Protein AF-A0A2V8E8G4-F1 (afdb_monomer)

Structure (mmCIF, N/CA/C/O backbone):
data_AF-A0A2V8E8G4-F1
#
_entry.id   AF-A0A2V8E8G4-F1
#
loop_
_atom_site.group_PDB
_atom_site.id
_atom_site.type_symbol
_atom_site.label_atom_id
_atom_site.label_alt_id
_atom_site.label_comp_id
_atom_site.label_asym_id
_atom_site.label_entity_id
_atom_site.label_seq_id
_atom_site.pdbx_PDB_ins_code
_atom_site.Cartn_x
_atom_site.Cartn_y
_atom_site.Cartn_z
_atom_site.occupancy
_atom_site.B_iso_or_equiv
_atom_site.auth_seq_id
_atom_site.auth_comp_id
_atom_site.auth_asym_id
_atom_site.auth_atom_id
_atom_site.pdbx_PDB_model_num
ATOM 1 N N . MET A 1 1 ? -21.571 64.167 39.589 1.00 31.77 1 MET A N 1
ATOM 2 C CA . MET A 1 1 ? -21.667 63.867 38.146 1.00 31.77 1 MET A CA 1
ATOM 3 C C . MET A 1 1 ? -22.321 62.505 37.988 1.00 31.77 1 MET A C 1
ATOM 5 O O . MET A 1 1 ? -22.048 61.655 38.830 1.00 31.77 1 MET A O 1
ATOM 9 N N . PRO A 1 2 ? -23.223 62.330 37.011 1.00 28.58 2 PRO A N 1
ATOM 10 C CA . PRO A 1 2 ? -23.915 61.065 36.784 1.00 28.58 2 PRO A CA 1
ATOM 11 C C . PRO A 1 2 ? -22.923 59.961 36.391 1.00 28.58 2 PRO A C 1
ATOM 13 O O . PRO A 1 2 ? -21.813 60.261 35.950 1.00 28.58 2 PRO A O 1
ATOM 16 N N . ALA A 1 3 ? -23.324 58.701 36.591 1.00 30.91 3 ALA A N 1
ATOM 17 C CA . ALA A 1 3 ? -22.557 57.530 36.177 1.00 30.91 3 ALA A CA 1
ATOM 18 C C . ALA A 1 3 ? -22.120 57.667 34.705 1.00 30.91 3 ALA A C 1
ATOM 20 O O . ALA A 1 3 ? -22.894 58.204 33.903 1.00 30.91 3 ALA A O 1
ATOM 21 N N . PRO A 1 4 ? -20.900 57.219 34.344 1.00 32.59 4 PRO A N 1
ATOM 22 C CA . PRO A 1 4 ? -20.476 57.212 32.951 1.00 32.59 4 PRO A CA 1
ATOM 23 C C . PRO A 1 4 ? -21.528 56.473 32.112 1.00 32.59 4 PRO A C 1
ATOM 25 O O . PRO A 1 4 ? -22.111 55.495 32.595 1.00 32.59 4 PRO A O 1
ATOM 28 N N . PRO A 1 5 ? -21.823 56.961 30.895 1.00 29.59 5 PRO A N 1
ATOM 29 C CA . PRO A 1 5 ? -22.864 56.376 30.069 1.00 29.59 5 PRO A CA 1
ATOM 30 C C . PRO A 1 5 ? -22.546 54.894 29.820 1.00 29.59 5 PRO A C 1
ATOM 32 O O . PRO A 1 5 ? -21.368 54.549 29.676 1.00 29.59 5 PRO A O 1
ATOM 35 N N . PRO A 1 6 ? -23.561 54.013 29.788 1.00 31.89 6 PRO A N 1
ATOM 36 C CA . PRO A 1 6 ? -23.347 52.615 29.452 1.00 31.89 6 PRO A CA 1
ATOM 37 C C . PRO A 1 6 ? -22.677 52.531 28.078 1.00 31.89 6 PRO A C 1
ATOM 39 O O . PRO A 1 6 ? -23.055 53.248 27.147 1.00 31.89 6 PRO A O 1
ATOM 42 N N . LEU A 1 7 ? -21.656 51.678 27.975 1.00 40.62 7 LEU A N 1
ATOM 43 C CA . LEU A 1 7 ? -21.051 51.347 26.690 1.00 40.62 7 LEU A CA 1
ATOM 44 C C . LEU A 1 7 ? -22.151 50.799 25.766 1.00 40.62 7 LEU A C 1
ATOM 46 O O . LEU A 1 7 ? -23.018 50.059 26.233 1.00 40.62 7 LEU A O 1
ATOM 50 N N . PRO A 1 8 ? -22.155 51.176 24.480 1.00 31.50 8 PRO A N 1
ATOM 51 C CA . PRO A 1 8 ? -23.195 50.750 23.559 1.00 31.50 8 PRO A CA 1
ATOM 52 C C . PRO A 1 8 ? -23.140 49.227 23.378 1.00 31.50 8 PRO A C 1
ATOM 54 O O . PRO A 1 8 ? -22.162 48.700 22.852 1.00 31.50 8 PRO A O 1
ATOM 57 N N . GLU A 1 9 ? -24.191 48.513 23.784 1.00 39.06 9 GLU A N 1
ATOM 58 C CA . GLU A 1 9 ? -24.426 47.151 23.307 1.00 39.06 9 GLU A CA 1
ATOM 59 C C . GLU A 1 9 ? -25.024 47.201 21.898 1.00 39.06 9 GLU A C 1
ATOM 61 O O . GLU A 1 9 ? -26.071 47.811 21.685 1.00 39.06 9 GLU A O 1
ATOM 66 N N . ALA A 1 10 ? -24.369 46.524 20.952 1.00 40.38 10 ALA A N 1
ATOM 67 C CA . ALA A 1 10 ? -24.970 45.411 20.212 1.00 40.38 10 ALA A CA 1
ATOM 68 C C . ALA A 1 10 ? -23.921 44.774 19.276 1.00 40.38 10 ALA A C 1
ATOM 70 O O . ALA A 1 10 ? -23.430 45.417 18.352 1.00 40.38 10 ALA A O 1
ATOM 71 N N . ASN A 1 11 ? -23.644 43.484 19.508 1.00 57.62 11 ASN A N 1
ATOM 72 C CA . ASN A 1 11 ? -22.881 42.533 18.676 1.00 57.62 11 ASN A CA 1
ATOM 73 C C . ASN A 1 11 ? -21.354 42.442 18.883 1.00 57.62 11 ASN A C 1
ATOM 75 O O . ASN A 1 11 ? -20.609 42.171 17.940 1.00 57.62 11 ASN A O 1
ATOM 79 N N . GLY A 1 12 ? -20.881 42.589 20.124 1.00 71.81 12 GLY A N 1
ATOM 80 C CA . GLY A 1 12 ? -19.582 42.038 20.531 1.00 71.81 12 GLY A CA 1
ATOM 81 C C . GLY A 1 12 ? -19.676 40.531 20.802 1.00 71.81 12 GLY A C 1
ATOM 82 O O . GLY A 1 12 ? -20.658 40.063 21.370 1.00 71.81 12 GLY A O 1
ATOM 83 N N . THR A 1 13 ? -18.658 39.781 20.404 1.00 86.50 13 THR A N 1
ATOM 84 C CA . THR A 1 13 ? -18.488 38.354 20.666 1.00 86.50 13 THR A CA 1
ATOM 85 C C . THR A 1 13 ? -17.672 38.166 21.945 1.00 86.50 13 THR A C 1
ATOM 87 O O . THR A 1 13 ? -16.528 38.610 22.016 1.00 86.50 13 THR A O 1
ATOM 90 N N . THR A 1 14 ? -18.222 37.502 22.958 1.00 89.56 14 THR A N 1
ATOM 91 C CA . THR A 1 14 ? -17.464 37.144 24.166 1.00 89.56 14 THR A CA 1
ATOM 92 C C . THR A 1 14 ? -16.560 35.945 23.891 1.00 89.56 14 THR A C 1
ATOM 94 O O . THR A 1 14 ? -16.984 34.976 23.265 1.00 89.56 14 THR A O 1
ATOM 97 N N . PHE A 1 15 ? -15.334 35.981 24.398 1.00 90.44 15 PHE A N 1
ATOM 98 C CA . PHE A 1 15 ? -14.407 34.858 24.437 1.00 90.44 15 PHE A CA 1
ATOM 99 C C . PHE A 1 15 ? -14.054 34.540 25.886 1.00 90.44 15 PHE A C 1
ATOM 101 O O . PHE A 1 15 ? -13.803 35.438 26.691 1.00 90.44 15 PHE A O 1
ATOM 108 N N . THR A 1 16 ? -14.027 33.255 26.222 1.00 87.50 16 THR A N 1
ATOM 109 C CA . THR A 1 16 ? -13.522 32.764 27.505 1.00 87.50 16 THR A CA 1
ATOM 110 C C . THR A 1 16 ? -12.070 32.345 27.333 1.00 87.50 16 THR A C 1
ATOM 112 O O . THR A 1 16 ? -11.736 31.627 26.390 1.00 87.50 16 THR A O 1
ATOM 115 N N . ILE A 1 17 ? -11.213 32.794 28.249 1.00 87.25 17 ILE A N 1
ATOM 116 C CA . ILE A 1 17 ? -9.788 32.476 28.260 1.00 87.25 17 ILE A CA 1
ATOM 117 C C . ILE A 1 17 ? -9.549 31.454 29.367 1.00 87.25 17 ILE A C 1
ATOM 119 O O . ILE A 1 17 ? -9.889 31.694 30.529 1.00 87.25 17 ILE A O 1
ATOM 123 N N . PHE A 1 18 ? -8.930 30.334 29.021 1.00 82.19 18 PHE A N 1
ATOM 124 C CA . PHE A 1 18 ? -8.537 29.276 29.933 1.00 82.19 18 PHE A CA 1
ATOM 125 C C . PHE A 1 18 ? -7.016 29.169 30.011 1.00 82.19 18 PHE A C 1
ATOM 127 O O . PHE A 1 18 ? -6.304 29.362 29.026 1.00 82.19 18 PHE A O 1
ATOM 134 N N . TYR A 1 19 ? -6.536 28.810 31.195 1.00 78.88 19 TYR A N 1
ATOM 135 C CA . TYR A 1 19 ? -5.147 28.480 31.471 1.00 78.88 19 TYR A CA 1
ATOM 136 C C . TYR A 1 19 ? -5.106 27.207 32.308 1.00 78.88 19 TYR A C 1
ATOM 138 O O . TYR A 1 19 ? -5.806 27.103 33.320 1.00 78.88 19 TYR A O 1
ATOM 146 N N . ASN A 1 20 ? -4.335 26.212 31.877 1.00 68.94 20 ASN A N 1
ATOM 147 C CA . ASN A 1 20 ? -4.289 24.881 32.496 1.00 68.94 20 ASN A CA 1
ATOM 148 C C . ASN A 1 20 ? -5.692 24.254 32.625 1.00 68.94 20 ASN A C 1
ATOM 150 O O . ASN A 1 20 ? -6.032 23.659 33.648 1.00 68.94 20 ASN A O 1
ATOM 154 N N . GLY A 1 21 ? -6.543 24.465 31.613 1.00 62.03 21 GLY A N 1
ATOM 155 C CA . GLY A 1 21 ? -7.932 23.994 31.598 1.00 62.03 21 GLY A CA 1
ATOM 156 C C . GLY A 1 21 ? -8.890 24.737 32.542 1.00 62.03 21 GLY A C 1
ATOM 157 O O . GLY A 1 21 ? -10.055 24.361 32.636 1.00 62.03 21 GLY A O 1
ATOM 158 N N . ARG A 1 22 ? -8.447 25.792 33.241 1.00 69.50 22 ARG A N 1
ATOM 159 C CA . ARG A 1 22 ? -9.283 26.610 34.137 1.00 69.50 22 ARG A CA 1
ATOM 160 C C . ARG A 1 22 ? -9.594 27.961 33.512 1.00 69.50 22 ARG A C 1
ATOM 162 O O . ARG A 1 22 ? -8.680 28.637 33.054 1.00 69.50 22 ARG A O 1
ATOM 169 N N . ALA A 1 23 ? -10.858 28.381 33.545 1.00 80.25 23 ALA A N 1
ATOM 170 C CA . ALA A 1 23 ? -11.256 29.706 33.075 1.00 80.25 23 ALA A CA 1
ATOM 171 C C . ALA A 1 23 ? -10.604 30.798 33.944 1.00 80.25 23 ALA A C 1
ATOM 173 O O . ALA A 1 23 ? -10.819 30.843 35.156 1.00 80.25 23 ALA A O 1
ATOM 174 N N . LEU A 1 24 ? -9.806 31.666 33.324 1.00 84.69 24 LEU A N 1
ATOM 175 C CA . LEU A 1 24 ? -9.185 32.825 33.972 1.00 84.69 24 LEU A CA 1
ATOM 176 C C . LEU A 1 24 ? -10.073 34.065 33.924 1.00 84.69 24 LEU A C 1
ATOM 178 O O . LEU A 1 24 ? -9.930 34.957 34.760 1.00 84.69 24 LEU A O 1
ATOM 182 N N . GLY A 1 25 ? -10.957 34.141 32.937 1.00 86.38 25 GLY A N 1
ATOM 183 C CA . GLY A 1 25 ? -11.816 35.288 32.714 1.00 86.38 25 GLY A CA 1
ATOM 184 C C . GLY A 1 25 ? -12.295 35.353 31.273 1.00 86.38 25 GLY A C 1
ATOM 185 O O . GLY A 1 25 ? -12.251 34.357 30.546 1.00 86.38 25 GLY A O 1
ATOM 186 N N . SER A 1 26 ? -12.765 36.526 30.870 1.00 89.56 26 SER A N 1
ATOM 187 C CA . SER A 1 26 ? -13.355 36.734 29.554 1.00 89.56 26 SER A CA 1
ATOM 188 C C . SER A 1 26 ? -12.923 38.051 28.932 1.00 89.56 26 SER A C 1
ATOM 190 O O . SER A 1 26 ? -12.590 39.021 29.622 1.00 89.56 26 SER A O 1
ATOM 192 N N . GLU A 1 27 ? -12.985 38.074 27.609 1.00 91.81 27 GLU A N 1
ATOM 193 C CA . GLU A 1 27 ? -12.740 39.233 26.769 1.00 91.81 27 GLU A CA 1
ATOM 194 C C . GLU A 1 27 ? -13.904 39.379 25.791 1.00 91.81 27 GLU A C 1
ATOM 196 O O . GLU A 1 27 ? -14.258 38.436 25.088 1.00 91.81 27 GLU A O 1
ATOM 201 N N . GLN A 1 28 ? -14.534 40.546 25.763 1.00 93.00 28 GLN A N 1
ATOM 202 C CA . GLN A 1 28 ? -15.601 40.856 24.825 1.00 93.00 28 GLN A CA 1
ATOM 203 C C . GLN A 1 28 ? -15.001 41.585 23.630 1.00 93.00 28 GLN A C 1
ATOM 205 O O . GLN A 1 28 ? -14.448 42.665 23.799 1.00 93.00 28 GLN A O 1
ATOM 210 N N . ILE A 1 29 ? -15.120 41.011 22.433 1.00 93.50 29 ILE A N 1
ATOM 211 C CA . ILE A 1 29 ? -14.480 41.513 21.216 1.00 93.50 29 ILE A CA 1
ATOM 212 C C . ILE A 1 29 ? -15.540 41.864 20.171 1.00 93.50 29 ILE A C 1
ATOM 214 O O . ILE A 1 29 ? -16.309 41.016 19.730 1.00 93.50 29 ILE A O 1
ATOM 218 N N . ALA A 1 30 ? -15.570 43.114 19.722 1.00 91.81 30 ALA A N 1
ATOM 219 C CA . ALA A 1 30 ? -16.410 43.569 18.620 1.00 91.81 30 ALA A CA 1
ATOM 220 C C . ALA A 1 30 ? -15.546 43.888 17.397 1.00 91.81 30 ALA A C 1
ATOM 222 O O . ALA A 1 30 ? -14.592 44.656 17.497 1.00 91.81 30 ALA A O 1
ATOM 223 N N . VAL A 1 31 ? -15.911 43.340 16.236 1.00 91.38 31 VAL A N 1
ATOM 224 C CA . VAL A 1 31 ? -15.262 43.633 14.950 1.00 91.38 31 VAL A CA 1
ATOM 225 C C . VAL A 1 31 ? -16.271 44.346 14.063 1.00 91.38 31 VAL A C 1
ATOM 227 O O . VAL A 1 31 ? -17.260 43.751 13.638 1.00 91.38 31 VAL A O 1
ATOM 230 N N . ASN A 1 32 ? -16.020 45.623 13.790 1.00 90.31 32 ASN A N 1
ATOM 231 C CA . ASN A 1 32 ? -16.929 46.487 13.046 1.00 90.31 32 ASN A CA 1
ATOM 232 C C . ASN A 1 32 ? -16.284 46.962 11.745 1.00 90.31 32 ASN A C 1
ATOM 234 O O . ASN A 1 32 ? -15.149 47.443 11.740 1.00 90.31 32 ASN A O 1
ATOM 238 N N . ARG A 1 33 ? -17.036 46.882 10.645 1.00 87.12 33 ARG A N 1
ATOM 239 C CA . ARG A 1 33 ? -16.694 47.567 9.395 1.00 87.12 33 ARG A CA 1
ATOM 240 C C . ARG A 1 33 ? -17.054 49.047 9.546 1.00 87.12 33 ARG A C 1
ATOM 242 O O . ARG A 1 33 ? -18.191 49.367 9.882 1.00 87.12 33 ARG A O 1
ATOM 249 N N . VAL A 1 34 ? -16.107 49.939 9.285 1.00 87.62 34 VAL A N 1
ATOM 250 C CA . VAL A 1 34 ? -16.315 51.396 9.228 1.00 87.62 34 VAL A CA 1
ATOM 251 C C . VAL A 1 34 ? -16.004 51.907 7.820 1.00 87.62 34 VAL A C 1
ATOM 253 O O . VAL A 1 34 ? -15.449 51.165 7.010 1.00 87.62 34 VAL A O 1
ATOM 256 N N . ALA A 1 35 ? -16.367 53.157 7.511 1.00 81.62 35 ALA A N 1
ATOM 257 C CA . ALA A 1 35 ? -16.192 53.735 6.171 1.00 81.62 35 ALA A CA 1
ATOM 258 C C . ALA A 1 35 ? -14.756 53.572 5.632 1.00 81.62 35 ALA A C 1
ATOM 260 O O . ALA A 1 35 ? -14.576 53.173 4.485 1.00 81.62 35 ALA A O 1
ATOM 261 N N . ASP A 1 36 ? -13.761 53.765 6.502 1.00 82.31 36 ASP A N 1
ATOM 262 C CA . ASP A 1 36 ? -12.342 53.775 6.127 1.00 82.31 36 ASP A CA 1
ATOM 263 C C . ASP A 1 36 ? -11.596 52.471 6.486 1.00 82.31 36 ASP A C 1
ATOM 265 O O . ASP A 1 36 ? -10.368 52.418 6.417 1.00 82.31 36 ASP A O 1
ATOM 269 N N . GLY A 1 37 ? -12.311 51.404 6.880 1.00 91.38 37 GLY A N 1
ATOM 270 C CA . GLY A 1 37 ? -11.700 50.102 7.167 1.00 91.38 37 GLY A CA 1
ATOM 271 C C . GLY A 1 37 ? -12.380 49.281 8.259 1.00 91.38 37 GLY A C 1
ATOM 272 O O . GLY A 1 37 ? -13.595 49.075 8.233 1.00 91.38 37 GLY A O 1
ATOM 273 N N . TRP A 1 38 ? -11.592 48.778 9.207 1.00 92.75 38 TRP A N 1
ATOM 274 C CA . TRP A 1 38 ? -12.052 47.915 10.296 1.00 92.75 38 TRP A CA 1
ATOM 275 C C . TRP A 1 38 ? -11.665 48.477 11.658 1.00 92.75 38 TRP A C 1
ATOM 277 O O . TRP A 1 38 ? -10.597 49.062 11.839 1.00 92.75 38 TRP A O 1
ATOM 287 N N . VAL A 1 39 ? -12.536 48.262 12.636 1.00 94.81 39 VAL A N 1
ATOM 288 C CA . VAL A 1 39 ? -12.271 48.568 14.039 1.00 94.81 39 VAL A CA 1
ATOM 289 C C . VAL A 1 39 ? -12.519 47.314 14.860 1.00 94.81 39 VAL A C 1
ATOM 291 O O . VAL A 1 39 ? -13.640 46.805 14.882 1.00 94.81 39 VAL A O 1
ATOM 294 N N . ILE A 1 40 ? -11.479 46.846 15.548 1.00 94.38 40 ILE A N 1
ATOM 295 C CA . ILE A 1 40 ? -11.596 45.849 16.608 1.00 94.38 40 ILE A CA 1
ATOM 296 C C . ILE A 1 40 ? -11.634 46.599 17.933 1.00 94.38 40 ILE A C 1
ATOM 298 O O . ILE A 1 40 ? -10.707 47.343 18.242 1.00 94.38 40 ILE A O 1
ATOM 302 N N . SER A 1 41 ? -12.682 46.399 18.718 1.00 93.69 41 SER A N 1
ATOM 303 C CA . SER A 1 41 ? -12.795 46.937 20.073 1.00 93.69 41 SER A CA 1
ATOM 304 C C . SER A 1 41 ? -12.897 45.788 21.061 1.00 93.69 41 SER A C 1
ATOM 306 O O . SER A 1 41 ? -13.618 44.827 20.804 1.00 93.69 41 SER A O 1
ATOM 308 N N . SER A 1 42 ? -12.200 45.889 22.186 1.00 93.25 42 SER A N 1
ATOM 309 C CA . SER A 1 42 ? -12.201 44.870 23.224 1.00 93.25 42 SER A CA 1
ATOM 310 C C . SER A 1 42 ? -12.170 45.451 24.635 1.00 93.25 42 SER A C 1
ATOM 312 O O . SER A 1 42 ? -11.625 46.530 24.881 1.00 93.25 42 SER A O 1
ATOM 314 N N . SER A 1 43 ? -12.780 44.730 25.568 1.00 92.88 43 SER A N 1
ATOM 315 C CA . SER A 1 43 ? -12.650 44.931 27.008 1.00 92.88 43 SER A CA 1
ATOM 316 C C . SER A 1 43 ? -12.707 43.574 27.708 1.00 92.88 43 SER A C 1
ATOM 318 O O . SER A 1 43 ? -13.313 42.624 27.212 1.00 92.88 43 SER A O 1
ATOM 320 N N . GLY A 1 44 ? -12.055 43.438 28.859 1.00 91.25 44 GLY A N 1
ATOM 321 C CA . GLY A 1 44 ? -11.988 42.136 29.519 1.00 91.25 44 GLY A CA 1
ATOM 322 C C . GLY A 1 44 ? -11.197 42.136 30.811 1.00 91.25 44 GLY A C 1
ATOM 323 O O . GLY A 1 44 ? -10.465 43.079 31.116 1.00 91.25 44 GLY A O 1
ATOM 324 N N . ARG A 1 45 ? -11.336 41.057 31.581 1.00 90.44 45 ARG A N 1
ATOM 325 C CA . ARG A 1 45 ? -10.620 40.853 32.844 1.00 90.44 45 ARG A CA 1
ATOM 326 C C . ARG A 1 45 ? -10.157 39.409 32.950 1.00 90.44 45 ARG A C 1
ATOM 328 O O . ARG A 1 45 ? -10.970 38.504 32.801 1.00 90.44 45 ARG A O 1
ATOM 335 N N . LEU A 1 46 ? -8.884 39.217 33.282 1.00 89.19 46 LEU A N 1
ATOM 336 C CA . LEU A 1 46 ? -8.231 37.929 33.486 1.00 89.19 46 LEU A CA 1
ATOM 337 C C . LEU A 1 46 ? -7.627 37.866 34.893 1.00 89.19 46 LEU A C 1
ATOM 339 O O . LEU A 1 46 ? -6.915 38.777 35.314 1.00 89.19 46 LEU A O 1
ATOM 343 N N . ALA A 1 47 ? -7.907 36.788 35.621 1.00 86.94 47 ALA A N 1
ATOM 344 C CA . ALA A 1 47 ? -7.328 36.519 36.933 1.00 86.94 47 ALA A CA 1
ATOM 345 C C . ALA A 1 47 ? -5.855 36.060 36.845 1.00 86.94 47 ALA A C 1
ATOM 347 O O . ALA A 1 47 ? -5.286 35.889 35.762 1.00 86.94 47 ALA A O 1
ATOM 348 N N . ALA A 1 48 ? -5.222 35.844 38.002 1.00 81.12 48 ALA A N 1
ATOM 349 C CA . ALA A 1 48 ? -3.890 35.243 38.085 1.00 81.12 48 ALA A CA 1
ATOM 350 C C . ALA A 1 48 ? -3.853 33.863 37.383 1.00 81.12 48 ALA A C 1
ATOM 352 O O . ALA A 1 48 ? -4.825 33.114 37.492 1.00 81.12 48 ALA A O 1
ATOM 353 N N . PRO A 1 49 ? -2.752 33.491 36.700 1.00 80.62 49 PRO A N 1
ATOM 354 C CA . PRO A 1 49 ? -1.435 34.137 36.732 1.00 80.62 49 PRO A CA 1
ATOM 355 C C . PRO A 1 49 ? -1.234 35.286 35.728 1.00 80.62 49 PRO A C 1
ATOM 357 O O . PRO A 1 49 ? -0.184 35.922 35.769 1.00 80.62 49 PRO A O 1
ATOM 360 N N . ILE A 1 50 ? -2.198 35.562 34.840 1.00 83.81 50 ILE A N 1
ATOM 361 C CA . ILE A 1 50 ? -2.075 36.651 33.851 1.00 83.81 50 ILE A CA 1
ATOM 362 C C . ILE A 1 50 ? -2.282 38.017 34.522 1.00 83.81 50 ILE A C 1
ATOM 364 O O . ILE A 1 50 ? -1.492 38.928 34.287 1.00 83.81 50 ILE A O 1
ATOM 368 N N . ASP A 1 51 ? -3.295 38.120 35.392 1.00 87.44 51 ASP A N 1
ATOM 369 C CA . ASP A 1 51 ? -3.628 39.314 36.187 1.00 87.44 51 ASP A CA 1
ATOM 370 C C . ASP A 1 51 ? -3.714 40.598 35.339 1.00 87.44 51 ASP A C 1
ATOM 372 O O . ASP A 1 51 ? -2.855 41.482 35.394 1.00 87.44 51 ASP A O 1
ATOM 376 N N . ALA A 1 52 ? -4.753 40.677 34.503 1.00 89.19 52 ALA A N 1
ATOM 377 C CA . ALA A 1 52 ? -4.937 41.746 33.525 1.00 89.19 52 ALA A CA 1
ATOM 378 C C . ALA A 1 52 ? -6.382 42.269 33.492 1.00 89.19 52 ALA A C 1
ATOM 380 O O . ALA A 1 52 ? -7.343 41.511 33.604 1.00 89.19 52 ALA A O 1
ATOM 381 N N . LEU A 1 53 ? -6.551 43.574 33.289 1.00 92.06 53 LEU A N 1
ATOM 382 C CA . LEU A 1 53 ? -7.837 44.245 33.090 1.00 92.06 53 LEU A CA 1
ATOM 383 C C . LEU A 1 53 ? -7.707 45.235 31.931 1.00 92.06 53 LEU A C 1
ATOM 385 O O . LEU A 1 53 ? -6.997 46.223 32.069 1.00 92.06 53 LEU A O 1
ATOM 389 N N . ALA A 1 54 ? -8.423 45.019 30.832 1.00 90.56 54 ALA A N 1
ATOM 390 C CA . ALA A 1 54 ? -8.577 45.992 29.756 1.00 90.56 54 ALA A CA 1
ATOM 391 C C . ALA A 1 54 ? -9.882 46.751 29.984 1.00 90.56 54 ALA A C 1
ATOM 393 O O . ALA A 1 54 ? -10.967 46.182 29.833 1.00 90.56 54 ALA A O 1
ATOM 394 N N . ARG A 1 55 ? -9.792 48.042 30.326 1.00 91.75 55 ARG A N 1
ATOM 395 C CA . ARG A 1 55 ? -10.964 48.931 30.294 1.00 91.75 55 ARG A CA 1
ATOM 396 C C . ARG A 1 55 ? -11.362 49.218 28.856 1.00 91.75 55 ARG A C 1
ATOM 398 O O . ARG A 1 55 ? -12.548 49.252 28.541 1.00 91.75 55 ARG A O 1
ATOM 405 N N . ARG A 1 56 ? -10.360 49.410 27.999 1.00 91.62 56 ARG A N 1
ATOM 406 C CA . ARG A 1 56 ? -10.530 49.612 26.566 1.00 91.62 56 ARG A CA 1
ATOM 407 C C . ARG A 1 56 ? -9.287 49.143 25.827 1.00 91.62 56 ARG A C 1
ATOM 409 O O . ARG A 1 56 ? -8.184 49.568 26.148 1.00 91.62 56 ARG A O 1
ATOM 416 N N . LEU A 1 57 ? -9.493 48.322 24.812 1.00 93.94 57 LEU A N 1
ATOM 417 C CA . LEU A 1 57 ? -8.530 48.013 23.769 1.00 93.94 57 LEU A CA 1
ATOM 418 C C . LEU A 1 57 ? -9.196 48.341 22.432 1.00 93.94 57 LEU A C 1
ATOM 420 O O . LEU A 1 57 ? -10.334 47.940 22.196 1.00 93.94 57 LEU A O 1
ATOM 424 N N . GLN A 1 58 ? -8.529 49.092 21.566 1.00 95.25 58 GLN A N 1
ATOM 425 C CA . GLN A 1 58 ? -9.025 49.380 20.227 1.00 95.25 58 GLN A CA 1
ATOM 426 C C . GLN A 1 58 ? -7.905 49.241 19.207 1.00 95.25 58 GLN A C 1
ATOM 428 O O . GLN A 1 58 ? -6.808 49.746 19.410 1.00 95.25 58 GLN A O 1
ATOM 433 N N . ILE A 1 59 ? -8.200 48.579 18.094 1.00 95.88 59 ILE A N 1
ATOM 434 C CA . ILE A 1 59 ? -7.286 48.432 16.969 1.00 95.88 59 ILE A CA 1
ATOM 435 C C . ILE A 1 59 ? -8.007 48.896 15.716 1.00 95.88 59 ILE A C 1
ATOM 437 O O . ILE A 1 59 ? -9.127 48.460 15.433 1.00 95.88 59 ILE A O 1
ATOM 441 N N . ARG A 1 60 ? -7.379 49.796 14.967 1.00 95.81 60 ARG A N 1
ATOM 442 C CA . ARG A 1 60 ? -7.907 50.303 13.703 1.00 95.81 60 ARG A CA 1
ATOM 443 C C . ARG A 1 60 ? -7.068 49.778 12.558 1.00 95.81 60 ARG A C 1
ATOM 445 O O . ARG A 1 60 ? -5.843 49.869 12.596 1.00 95.81 60 ARG A O 1
ATOM 452 N N . TYR A 1 61 ? -7.751 49.298 11.531 1.00 94.69 61 TYR A N 1
ATOM 453 C CA . TYR A 1 61 ? -7.148 48.838 10.294 1.00 94.69 61 TYR A CA 1
ATOM 454 C C . TYR A 1 61 ? -7.805 49.509 9.088 1.00 94.69 61 TYR A C 1
ATOM 456 O O . TYR A 1 61 ? -8.966 49.917 9.155 1.00 94.69 61 TYR A O 1
ATOM 464 N N . THR A 1 62 ? -7.088 49.583 7.969 1.00 92.38 62 THR A N 1
ATOM 465 C CA . THR A 1 62 ? -7.666 49.906 6.656 1.00 92.38 62 THR A CA 1
ATOM 466 C C . THR A 1 62 ? -8.600 48.784 6.187 1.00 92.38 62 THR A C 1
ATOM 468 O O . THR A 1 62 ? -8.668 47.722 6.807 1.00 92.38 62 THR A O 1
ATOM 471 N N . ALA A 1 63 ? -9.318 48.979 5.075 1.00 87.81 63 ALA A N 1
ATOM 472 C CA . ALA A 1 63 ? -10.176 47.938 4.492 1.00 87.81 63 ALA A CA 1
ATOM 473 C C . ALA A 1 63 ? -9.422 46.628 4.179 1.00 87.81 63 ALA A C 1
ATOM 475 O O . ALA A 1 63 ? -10.014 45.551 4.287 1.00 87.81 63 ALA A O 1
ATOM 476 N N . ASP A 1 64 ? -8.124 46.741 3.884 1.00 85.75 64 ASP A N 1
ATOM 477 C CA . ASP A 1 64 ? -7.209 45.648 3.544 1.00 85.75 64 ASP A CA 1
ATOM 478 C C . ASP A 1 64 ? -6.370 45.175 4.745 1.00 85.75 64 ASP A C 1
ATOM 480 O O . ASP A 1 64 ? -5.286 44.626 4.566 1.00 85.75 64 ASP A O 1
ATOM 484 N N . TRP A 1 65 ? -6.828 45.422 5.977 1.00 89.50 65 TRP A N 1
ATOM 485 C CA . TRP A 1 65 ? -6.169 44.972 7.212 1.00 89.50 65 TRP A CA 1
ATOM 486 C C . TRP A 1 65 ? -4.747 45.522 7.446 1.00 89.50 65 TRP A C 1
ATOM 488 O O . TRP A 1 65 ? -3.958 44.898 8.152 1.00 89.50 65 TRP A O 1
ATOM 498 N N . HIS A 1 66 ? -4.418 46.704 6.910 1.00 90.94 66 HIS A N 1
ATOM 499 C CA . HIS A 1 66 ? -3.174 47.406 7.264 1.00 90.94 66 HIS A CA 1
ATOM 500 C C . HIS A 1 66 ? -3.383 48.220 8.548 1.00 90.94 66 HIS A C 1
ATOM 502 O O . HIS A 1 66 ? -4.449 48.824 8.699 1.00 90.94 66 HIS A O 1
ATOM 508 N N . PRO A 1 67 ? -2.424 48.243 9.484 1.00 94.19 67 PRO A N 1
ATOM 509 C CA . PRO A 1 67 ? -2.600 48.849 10.795 1.00 94.19 67 PRO A CA 1
ATOM 510 C C . PRO A 1 67 ? -2.620 50.380 10.705 1.00 94.19 67 PRO A C 1
ATOM 512 O O . PRO A 1 67 ? -1.830 50.981 9.984 1.00 94.19 67 PRO A O 1
ATOM 515 N N . ILE A 1 68 ? -3.530 51.009 11.450 1.00 94.88 68 ILE A N 1
ATOM 516 C CA . ILE A 1 68 ? -3.669 52.471 11.550 1.00 94.88 68 ILE A CA 1
ATOM 517 C C . ILE A 1 68 ? -3.307 52.932 12.963 1.00 94.88 68 ILE A C 1
ATOM 519 O O . ILE A 1 68 ? -2.488 53.832 13.142 1.00 94.88 68 ILE A O 1
ATOM 523 N N . SER A 1 69 ? -3.928 52.328 13.980 1.00 95.06 69 SER A N 1
ATOM 524 C CA . SER A 1 69 ? -3.649 52.654 15.379 1.00 95.06 69 SER A CA 1
ATOM 525 C C . SER A 1 69 ? -3.977 51.501 16.321 1.00 95.06 69 SER A C 1
ATOM 527 O O . SER A 1 69 ? -4.827 50.656 16.018 1.00 95.06 69 SER A O 1
ATOM 529 N N . PHE A 1 70 ? -3.326 51.511 17.480 1.00 95.88 70 PHE A N 1
ATOM 530 C CA . PHE A 1 70 ? -3.618 50.648 18.616 1.00 95.88 70 PHE A CA 1
ATOM 531 C C . PHE A 1 70 ? -3.728 51.499 19.880 1.00 95.88 70 PHE A C 1
ATOM 533 O O . PHE A 1 70 ? -2.861 52.317 20.172 1.00 95.88 70 PHE A O 1
ATOM 540 N N . ASP A 1 71 ? -4.787 51.282 20.645 1.00 95.31 71 ASP A N 1
ATOM 541 C CA . ASP A 1 71 ? -5.071 51.980 21.889 1.00 95.31 71 ASP A CA 1
ATOM 542 C C . ASP A 1 71 ? -5.351 50.954 22.984 1.00 95.31 71 ASP A C 1
ATOM 544 O O . ASP A 1 71 ? -6.206 50.083 22.815 1.00 95.31 71 ASP A O 1
ATOM 548 N N . PHE A 1 72 ? -4.679 51.075 24.125 1.00 94.69 72 PHE A N 1
ATOM 549 C CA . PHE A 1 72 ? -4.938 50.267 25.313 1.00 94.69 72 PHE A CA 1
ATOM 550 C C . PHE A 1 72 ? -4.998 51.138 26.564 1.00 94.69 72 PHE A C 1
ATOM 552 O O . PHE A 1 72 ? -4.129 51.972 26.802 1.00 94.69 72 PHE A O 1
ATOM 559 N N . ASP A 1 73 ? -6.011 50.900 27.388 1.00 93.75 73 ASP A N 1
ATOM 560 C CA . ASP A 1 73 ? -6.157 51.455 28.728 1.00 93.75 73 ASP A CA 1
ATOM 561 C C . ASP A 1 73 ? -6.561 50.337 29.692 1.00 93.75 73 ASP A C 1
ATOM 563 O O . ASP A 1 73 ? -7.622 49.713 29.542 1.00 93.75 73 ASP A O 1
ATOM 567 N N . GLY A 1 74 ? -5.719 50.073 30.690 1.00 92.56 74 GLY A N 1
ATOM 568 C CA . GLY A 1 74 ? -5.937 48.951 31.585 1.00 92.56 74 GLY A CA 1
ATOM 569 C C . GLY A 1 74 ? -4.926 48.797 32.713 1.00 92.56 74 GLY A C 1
ATOM 570 O O . GLY A 1 74 ? -4.084 49.649 32.976 1.00 92.56 74 GLY A O 1
ATOM 571 N N . THR A 1 75 ? -5.028 47.675 33.415 1.00 89.38 75 THR A N 1
ATOM 572 C CA . THR A 1 75 ? -4.081 47.249 34.445 1.00 89.38 75 THR A CA 1
ATOM 573 C C . THR A 1 75 ? -3.448 45.934 34.017 1.00 89.38 75 THR A C 1
ATOM 575 O O . THR A 1 75 ? -4.168 45.000 33.677 1.00 89.38 75 THR A O 1
ATOM 578 N N . LEU A 1 76 ? -2.120 45.844 34.050 1.00 87.94 76 LEU A N 1
ATOM 579 C CA . LEU A 1 76 ? -1.368 44.608 33.818 1.00 87.94 76 LEU A CA 1
ATOM 580 C C . LEU A 1 76 ? -0.490 44.338 35.044 1.00 87.94 76 LEU A C 1
ATOM 582 O O . LEU A 1 76 ? 0.279 45.210 35.448 1.00 87.94 76 LEU A O 1
ATOM 586 N N . ARG A 1 77 ? -0.619 43.153 35.656 1.00 86.12 77 ARG A N 1
ATOM 587 C CA . ARG A 1 77 ? 0.111 42.735 36.872 1.00 86.12 77 ARG A CA 1
ATOM 588 C C . ARG A 1 77 ? 0.063 43.782 37.994 1.00 86.12 77 ARG A C 1
ATOM 590 O O . ARG A 1 77 ? 1.085 44.149 38.574 1.00 86.12 77 ARG A O 1
ATOM 597 N N . GLY A 1 78 ? -1.126 44.327 38.240 1.00 83.56 78 GLY A N 1
ATOM 598 C CA . GLY A 1 78 ? -1.368 45.353 39.260 1.00 83.56 78 GLY A CA 1
ATOM 599 C C . GLY A 1 78 ? -0.907 46.780 38.920 1.00 83.56 78 GLY A C 1
ATOM 600 O O . GLY A 1 78 ? -1.155 47.683 39.717 1.00 83.56 78 GLY A O 1
ATOM 601 N N . GLN A 1 79 ? -0.284 47.029 37.762 1.00 88.50 79 GLN A N 1
ATOM 602 C CA . GLN A 1 79 ? 0.147 48.370 37.346 1.00 88.50 79 GLN A CA 1
ATOM 603 C C . GLN A 1 79 ? -0.802 48.978 36.316 1.00 88.50 79 GLN A C 1
ATOM 605 O O . GLN A 1 79 ? -1.160 48.326 35.336 1.00 88.50 79 GLN A O 1
ATOM 610 N N . LEU A 1 80 ? -1.190 50.240 36.521 1.00 90.88 80 LEU A N 1
ATOM 611 C CA . LEU A 1 80 ? -1.953 50.999 35.533 1.00 90.88 80 LEU A CA 1
ATOM 612 C C . LEU A 1 80 ? -1.069 51.284 34.315 1.00 90.88 80 LEU A C 1
ATOM 614 O O . LEU A 1 80 ? 0.016 51.847 34.474 1.00 90.88 80 LEU A O 1
ATOM 618 N N . GLN A 1 81 ? -1.547 50.910 33.129 1.00 92.00 81 GLN A N 1
ATOM 619 C CA . GLN A 1 81 ? -0.859 51.134 31.866 1.00 92.00 81 GLN A CA 1
ATOM 620 C C . GLN A 1 81 ? -1.803 51.727 30.820 1.00 92.00 81 GLN A C 1
ATOM 622 O O . GLN A 1 81 ? -2.923 51.243 30.635 1.00 92.00 81 GLN A O 1
ATOM 627 N N . THR A 1 82 ? -1.325 52.743 30.109 1.00 92.75 82 THR A N 1
ATOM 628 C CA . THR A 1 82 ? -1.960 53.250 28.889 1.00 92.75 82 THR A CA 1
ATOM 629 C C . THR A 1 82 ? -0.963 53.192 27.749 1.00 92.75 82 THR A C 1
ATOM 631 O O . THR A 1 82 ? 0.196 53.559 27.932 1.00 92.75 82 THR A O 1
ATOM 634 N N . MET A 1 83 ? -1.407 52.741 26.582 1.00 93.00 83 MET A N 1
ATOM 635 C CA . MET A 1 83 ? -0.579 52.653 25.389 1.00 93.00 83 MET A CA 1
ATOM 636 C C . MET A 1 83 ? -1.321 53.224 24.191 1.00 93.00 83 MET A C 1
ATOM 638 O O . MET A 1 83 ? -2.470 52.855 23.947 1.00 93.00 83 MET A O 1
ATOM 642 N N . HIS A 1 84 ? -0.655 54.104 23.456 1.00 95.44 84 HIS A N 1
ATOM 643 C CA . HIS A 1 84 ? -1.155 54.660 22.208 1.00 95.44 84 HIS A CA 1
ATOM 644 C C . HIS A 1 84 ? -0.104 54.475 21.120 1.00 95.44 84 HIS A C 1
ATOM 646 O O . HIS A 1 84 ? 0.991 55.024 21.219 1.00 95.44 84 HIS A O 1
ATOM 652 N N . THR A 1 85 ? -0.445 53.715 20.085 1.00 95.19 85 THR A N 1
ATOM 653 C CA . THR A 1 85 ? 0.408 53.488 18.922 1.00 95.19 85 THR A CA 1
ATOM 654 C C . THR A 1 85 ? -0.264 54.040 17.673 1.00 95.19 85 THR A C 1
ATOM 656 O O . THR A 1 85 ? -1.406 53.694 17.365 1.00 95.19 85 THR A O 1
ATOM 659 N N . THR A 1 86 ? 0.457 54.873 16.925 1.00 95.62 86 THR A N 1
ATOM 660 C CA . THR A 1 86 ? 0.058 55.343 15.589 1.00 95.62 86 THR A CA 1
ATOM 661 C C . THR A 1 86 ? 0.979 54.757 14.538 1.00 95.62 86 THR A C 1
ATOM 663 O O . THR A 1 86 ? 2.193 54.679 14.745 1.00 95.62 86 THR A O 1
ATOM 666 N N . VAL A 1 87 ? 0.403 54.336 13.414 1.00 94.44 87 VAL A N 1
ATOM 667 C CA . VAL A 1 87 ? 1.157 53.766 12.302 1.00 94.44 87 VAL A CA 1
ATOM 668 C C . VAL A 1 87 ? 1.049 54.657 11.073 1.00 94.44 87 VAL A C 1
ATOM 670 O O . VAL A 1 87 ? -0.040 54.930 10.575 1.00 94.44 87 VAL A O 1
ATOM 673 N N . GLU A 1 88 ? 2.205 55.061 10.551 1.00 91.50 88 GLU A N 1
ATOM 674 C CA . GLU A 1 88 ? 2.340 55.784 9.289 1.00 91.50 88 GLU A CA 1
ATOM 675 C C . GLU A 1 88 ? 3.348 55.048 8.397 1.00 91.50 88 GLU A C 1
ATOM 677 O O . GLU A 1 88 ? 4.561 55.063 8.632 1.00 91.50 88 GLU A O 1
ATOM 682 N N . GLY A 1 89 ? 2.839 54.362 7.370 1.00 89.75 89 GLY A N 1
ATOM 683 C CA . GLY A 1 89 ? 3.653 53.551 6.464 1.00 89.75 89 GLY A CA 1
ATOM 684 C C . GLY A 1 89 ? 4.386 52.428 7.202 1.00 89.75 89 GLY A C 1
ATOM 685 O O . GLY A 1 89 ? 3.765 51.508 7.718 1.00 89.75 89 GLY A O 1
ATOM 686 N N . THR A 1 90 ? 5.716 52.503 7.247 1.00 93.00 90 THR A N 1
ATOM 687 C CA . THR A 1 90 ? 6.591 51.517 7.907 1.00 93.00 90 THR A CA 1
ATOM 688 C C . THR A 1 90 ? 6.967 51.907 9.338 1.00 93.00 90 THR A C 1
ATOM 690 O O . THR A 1 90 ? 7.907 51.346 9.898 1.00 93.00 90 THR A O 1
ATOM 693 N N . THR A 1 91 ? 6.328 52.926 9.915 1.00 93.19 91 THR A N 1
ATOM 694 C CA . THR A 1 91 ? 6.722 53.485 11.214 1.00 93.19 91 THR A CA 1
ATOM 695 C C . THR A 1 91 ? 5.577 53.371 12.207 1.00 93.19 91 THR A C 1
ATOM 697 O O . THR A 1 91 ? 4.519 53.951 11.981 1.00 93.19 91 THR A O 1
ATOM 700 N N . ALA A 1 92 ? 5.811 52.674 13.319 1.00 94.44 92 ALA A N 1
ATOM 701 C CA . ALA A 1 92 ? 4.932 52.658 14.483 1.00 94.44 92 ALA A CA 1
ATOM 702 C C . ALA A 1 92 ? 5.532 53.544 15.583 1.00 94.44 92 ALA A C 1
ATOM 704 O O . ALA A 1 92 ? 6.679 53.341 15.991 1.00 94.44 92 ALA A O 1
ATOM 705 N N . LYS A 1 93 ? 4.777 54.541 16.047 1.00 94.94 93 LYS A N 1
ATOM 706 C CA . LYS A 1 93 ? 5.145 55.391 17.188 1.00 94.94 93 LYS A CA 1
ATOM 707 C C . LYS A 1 93 ? 4.256 55.036 18.366 1.00 94.94 93 LYS A C 1
ATOM 709 O O . LYS A 1 93 ? 3.051 55.253 18.274 1.00 94.94 93 LYS A O 1
ATOM 714 N N . SER A 1 94 ? 4.856 54.515 19.430 1.00 93.31 94 SER A N 1
ATOM 715 C CA . SER A 1 94 ? 4.165 53.996 20.609 1.00 93.31 94 SER A CA 1
ATOM 716 C C . SER A 1 94 ? 4.508 54.815 21.849 1.00 93.31 94 SER A C 1
ATOM 718 O O . SER A 1 94 ? 5.670 54.878 22.257 1.00 93.31 94 SER A O 1
ATOM 720 N N . ASP A 1 95 ? 3.487 55.387 22.474 1.00 92.44 95 ASP A N 1
ATOM 721 C CA . ASP A 1 95 ? 3.557 56.054 23.769 1.00 92.44 95 ASP A CA 1
ATOM 722 C C . ASP A 1 95 ? 3.035 55.093 24.838 1.00 92.44 95 ASP A C 1
ATOM 724 O O . ASP A 1 95 ? 1.842 54.794 24.870 1.00 92.44 95 ASP A O 1
ATOM 728 N N . LEU A 1 96 ? 3.918 54.594 25.705 1.00 91.75 96 LEU A N 1
ATOM 729 C CA . LEU A 1 96 ? 3.564 53.712 26.818 1.00 91.75 96 LEU A CA 1
ATOM 730 C C . LEU A 1 96 ? 3.745 54.442 28.144 1.00 91.75 96 LEU A C 1
ATOM 732 O O . LEU A 1 96 ? 4.861 54.805 28.519 1.00 91.75 96 LEU A O 1
ATOM 736 N N . THR A 1 97 ? 2.655 54.594 28.885 1.00 90.88 97 THR A N 1
ATOM 737 C CA . THR A 1 97 ? 2.660 55.122 30.248 1.00 90.88 97 THR A CA 1
ATOM 738 C C . THR A 1 97 ? 2.437 53.986 31.236 1.00 90.88 97 THR A C 1
ATOM 740 O O . THR A 1 97 ? 1.430 53.288 31.142 1.00 90.88 97 THR A O 1
ATOM 743 N N . ILE A 1 98 ? 3.342 53.818 32.202 1.00 89.50 98 ILE A N 1
ATOM 744 C CA . ILE A 1 98 ? 3.194 52.894 33.334 1.00 89.50 98 ILE A CA 1
ATOM 745 C C . ILE A 1 98 ? 3.207 53.729 34.617 1.00 89.50 98 ILE A C 1
ATOM 747 O O . ILE A 1 98 ? 4.200 54.380 34.943 1.00 89.50 98 ILE A O 1
ATOM 751 N N . GLY A 1 99 ? 2.095 53.742 35.354 1.00 83.62 99 GLY A N 1
ATOM 752 C CA . GLY A 1 99 ? 1.940 54.631 36.508 1.00 83.62 99 GLY A CA 1
ATOM 753 C C . GLY A 1 99 ? 2.001 56.108 36.096 1.00 83.62 99 GLY A C 1
ATOM 754 O O . GLY A 1 99 ? 1.071 56.605 35.469 1.00 83.62 99 GLY A O 1
ATOM 755 N N . THR A 1 100 ? 3.076 56.813 36.463 1.00 81.69 100 THR A N 1
ATOM 756 C CA . THR A 1 100 ? 3.312 58.226 36.099 1.00 81.69 100 THR A CA 1
ATOM 757 C C . THR A 1 100 ? 4.415 58.418 35.055 1.00 81.69 100 THR A C 1
ATOM 759 O O . THR A 1 100 ? 4.637 59.541 34.608 1.00 81.69 100 THR A O 1
ATOM 762 N N . GLU A 1 101 ? 5.129 57.358 34.676 1.00 87.00 101 GLU A N 1
ATOM 763 C CA . GLU A 1 101 ? 6.247 57.432 33.733 1.00 87.00 101 GLU A CA 1
ATOM 764 C C . GLU A 1 101 ? 5.763 57.127 32.319 1.00 87.00 101 GLU A C 1
ATOM 766 O O . GLU A 1 101 ? 5.108 56.113 32.097 1.00 87.00 101 GLU A O 1
ATOM 771 N N . THR A 1 102 ? 6.093 57.995 31.360 1.00 89.94 102 THR A N 1
ATOM 772 C CA . THR A 1 102 ? 5.777 57.794 29.938 1.00 89.94 102 THR A CA 1
ATOM 773 C C . THR A 1 102 ? 7.058 57.585 29.149 1.00 89.94 102 THR A C 1
ATOM 775 O O . THR A 1 102 ? 7.972 58.404 29.209 1.00 89.94 102 THR A O 1
ATOM 778 N N . THR A 1 103 ? 7.111 56.490 28.396 1.00 89.94 103 THR A N 1
ATOM 779 C CA . THR A 1 103 ? 8.192 56.164 27.467 1.00 89.94 103 THR A CA 1
ATOM 780 C C . THR A 1 103 ? 7.647 56.201 26.049 1.00 89.94 103 THR A C 1
ATOM 782 O O . THR A 1 103 ? 6.672 55.517 25.748 1.00 89.94 103 THR A O 1
ATOM 785 N N . GLN A 1 104 ? 8.301 56.958 25.172 1.00 91.38 104 GLN A N 1
ATOM 786 C CA . GLN A 1 104 ? 7.998 56.956 23.742 1.00 91.38 104 GLN A CA 1
ATOM 787 C C . GLN A 1 104 ? 8.996 56.064 23.007 1.00 91.38 104 GLN A C 1
ATOM 789 O O . GLN A 1 104 ? 10.205 56.139 23.252 1.00 91.38 104 GLN A O 1
ATOM 794 N N . ARG A 1 105 ? 8.508 55.229 22.092 1.00 91.62 105 ARG A N 1
ATOM 795 C CA . ARG A 1 105 ? 9.342 54.433 21.187 1.00 91.62 105 ARG A CA 1
ATOM 796 C C . ARG A 1 105 ? 8.876 54.585 19.753 1.00 91.62 105 ARG A C 1
ATOM 798 O O . ARG A 1 105 ? 7.705 54.808 19.469 1.00 91.62 105 ARG A O 1
ATOM 805 N N . THR A 1 106 ? 9.826 54.487 18.836 1.00 92.56 106 THR A N 1
ATOM 806 C CA . THR A 1 106 ? 9.553 54.446 17.403 1.00 92.56 106 THR A CA 1
ATOM 807 C C . THR A 1 106 ? 10.181 53.184 16.846 1.00 92.56 106 THR A C 1
ATOM 809 O O . THR A 1 106 ? 11.384 52.969 16.996 1.00 92.56 106 THR A O 1
ATOM 812 N N . ASN A 1 107 ? 9.360 52.352 16.219 1.00 92.50 107 ASN A N 1
ATOM 813 C CA . ASN A 1 107 ? 9.745 51.064 15.673 1.00 92.50 107 ASN A CA 1
ATOM 814 C C . ASN A 1 107 ? 9.476 51.043 14.167 1.00 92.50 107 ASN A C 1
ATOM 816 O O . ASN A 1 107 ? 8.453 51.540 13.694 1.00 92.50 107 ASN A O 1
ATOM 820 N N . THR A 1 108 ? 10.387 50.436 13.411 1.00 92.69 108 THR A N 1
ATOM 821 C CA . THR A 1 108 ? 10.124 50.089 12.013 1.00 92.69 108 THR A CA 1
ATOM 822 C C . THR A 1 108 ? 9.286 48.816 11.974 1.00 92.69 108 THR A C 1
ATOM 824 O O . THR A 1 108 ? 9.680 47.808 12.564 1.00 92.69 108 THR A O 1
ATOM 827 N N . ILE A 1 109 ? 8.148 48.864 11.287 1.00 93.06 109 ILE A N 1
ATOM 828 C CA . ILE A 1 109 ? 7.223 47.739 11.126 1.00 93.06 109 ILE A CA 1
ATOM 829 C C . ILE A 1 109 ? 6.957 47.462 9.647 1.00 93.06 109 ILE A C 1
ATOM 831 O O . ILE A 1 109 ? 7.110 48.340 8.796 1.00 93.06 109 ILE A O 1
ATOM 835 N N . ASP A 1 110 ? 6.544 46.234 9.343 1.00 90.81 110 ASP A N 1
ATOM 836 C CA . ASP A 1 110 ? 6.034 45.897 8.015 1.00 90.81 110 ASP A CA 1
ATOM 837 C C . ASP A 1 110 ? 4.662 46.579 7.824 1.00 90.81 110 ASP A C 1
ATOM 839 O O . ASP A 1 110 ? 3.823 46.467 8.725 1.00 90.81 110 ASP A O 1
ATOM 843 N N . PRO A 1 111 ? 4.387 47.268 6.701 1.00 88.62 111 PRO A N 1
ATOM 844 C CA . PRO A 1 111 ? 3.083 47.889 6.458 1.00 88.62 111 PRO A CA 1
ATOM 845 C C . PRO A 1 111 ? 1.911 46.907 6.543 1.00 88.62 111 PRO A C 1
ATOM 847 O O . PRO A 1 111 ? 0.792 47.312 6.836 1.00 88.62 111 PRO A O 1
ATOM 850 N N . ALA A 1 112 ? 2.148 45.618 6.309 1.00 89.56 112 ALA A N 1
ATOM 851 C CA . ALA A 1 112 ? 1.139 44.574 6.382 1.00 89.56 112 ALA A CA 1
ATOM 852 C C . ALA A 1 112 ? 0.968 43.972 7.791 1.00 89.56 112 ALA A C 1
ATOM 854 O O . ALA A 1 112 ? 0.239 42.984 7.926 1.00 89.56 112 ALA A O 1
ATOM 855 N N . SER A 1 113 ? 1.642 44.517 8.813 1.00 92.00 113 SER A N 1
ATOM 856 C CA . SER A 1 113 ? 1.650 43.969 10.176 1.00 92.00 113 SER A CA 1
ATOM 857 C C . SER A 1 113 ? 0.268 43.959 10.822 1.00 92.00 113 SER A C 1
ATOM 859 O O . SER A 1 113 ? -0.473 44.935 10.752 1.00 92.00 113 SER A O 1
ATOM 861 N N . LEU A 1 114 ? -0.053 42.891 11.549 1.00 92.31 114 LEU A N 1
ATOM 862 C CA . LEU A 1 114 ? -1.176 42.887 12.486 1.00 92.31 114 LEU A CA 1
ATOM 863 C C . LEU A 1 114 ? -0.708 43.335 13.874 1.00 92.31 114 LEU A C 1
ATOM 865 O O . LEU A 1 114 ? 0.360 42.925 14.325 1.00 92.31 114 LEU A O 1
ATOM 869 N N . LEU A 1 115 ? -1.502 44.156 14.559 1.00 89.44 115 LEU A N 1
ATOM 870 C CA . LEU A 1 115 ? -1.196 44.633 15.910 1.00 89.44 115 LEU A CA 1
ATOM 871 C C . LEU A 1 115 ? -1.812 43.676 16.937 1.00 89.44 115 LEU A C 1
ATOM 873 O O . LEU A 1 115 ? -3.019 43.419 16.903 1.00 89.44 115 LEU A O 1
ATOM 877 N N . ILE A 1 116 ? -0.997 43.137 17.849 1.00 87.25 116 ILE A N 1
ATOM 878 C CA . ILE A 1 116 ? -1.449 42.195 18.888 1.00 87.25 116 ILE A CA 1
ATOM 879 C C . ILE A 1 116 ? -0.857 42.572 20.249 1.00 87.25 116 ILE A C 1
ATOM 881 O O . ILE A 1 116 ? 0.326 42.883 20.367 1.00 87.25 116 ILE A O 1
ATOM 885 N N . LEU A 1 117 ? -1.663 42.464 21.311 1.00 83.00 117 LEU A N 1
ATOM 886 C CA . LEU A 1 117 ? -1.197 42.585 22.692 1.00 83.00 117 LEU A CA 1
ATOM 887 C C . LEU A 1 117 ? -0.930 41.201 23.298 1.00 83.00 117 LEU A C 1
ATOM 889 O O . LEU A 1 117 ? -1.799 40.563 23.888 1.00 83.00 117 LEU A O 1
ATOM 893 N N . THR A 1 118 ? 0.294 40.720 23.128 1.00 72.94 118 THR A N 1
ATOM 894 C CA . THR A 1 118 ? 0.664 39.331 23.424 1.00 72.94 118 THR A CA 1
ATOM 895 C C . THR A 1 118 ? 0.471 38.951 24.890 1.00 72.94 118 THR A C 1
ATOM 897 O O . THR A 1 118 ? 0.889 39.686 25.782 1.00 72.94 118 THR A O 1
ATOM 900 N N . ASN A 1 119 ? -0.084 37.757 25.115 1.00 70.38 119 ASN A N 1
ATOM 901 C CA . ASN A 1 119 ? -0.235 37.079 26.411 1.00 70.38 119 ASN A CA 1
ATOM 902 C C . ASN A 1 119 ? -1.178 37.740 27.432 1.00 70.38 119 ASN A C 1
ATOM 904 O O . ASN A 1 119 ? -1.263 37.254 28.559 1.00 70.38 119 ASN A O 1
ATOM 908 N N . SER A 1 120 ? -1.903 38.793 27.043 1.00 82.50 120 SER A N 1
ATOM 909 C CA . SER A 1 120 ? -2.846 39.487 27.933 1.00 82.50 120 SER A CA 1
ATOM 910 C C . SER A 1 120 ? -4.242 39.632 27.335 1.00 82.50 120 SER A C 1
ATOM 912 O O . SER A 1 120 ? -5.211 39.499 28.069 1.00 82.50 120 SER A O 1
ATOM 914 N N . PHE A 1 121 ? -4.366 39.895 26.030 1.00 89.44 121 PHE A N 1
ATOM 915 C CA . PHE A 1 121 ? -5.656 40.050 25.347 1.00 89.44 121 PHE A CA 1
ATOM 916 C C . PHE A 1 121 ? -5.563 39.529 23.910 1.00 89.44 121 PHE A C 1
ATOM 918 O O . PHE A 1 121 ? -4.520 39.624 23.263 1.00 89.44 121 PHE A O 1
ATOM 925 N N . PHE A 1 122 ? -6.652 38.961 23.409 1.00 90.44 122 PHE A N 1
ATOM 926 C CA . PHE A 1 122 ? -6.694 38.160 22.192 1.00 90.44 122 PHE A CA 1
ATOM 927 C C . PHE A 1 122 ? -7.503 38.800 21.059 1.00 90.44 122 PHE A C 1
ATOM 929 O O . PHE A 1 122 ? -7.554 38.237 19.968 1.00 90.44 122 PHE A O 1
ATOM 936 N N . ALA A 1 123 ? -8.047 40.007 21.246 1.00 91.62 123 ALA A N 1
ATOM 937 C CA . ALA A 1 123 ? -8.729 40.762 20.191 1.00 91.62 123 ALA A CA 1
ATOM 938 C C . ALA A 1 123 ? -7.937 40.878 18.879 1.00 91.62 123 ALA A C 1
ATOM 940 O O . ALA A 1 123 ? -8.514 40.788 17.799 1.00 91.62 123 ALA A O 1
ATOM 941 N N . GLY A 1 124 ? -6.610 41.023 18.953 1.00 90.88 124 GLY A N 1
ATOM 942 C CA . GLY A 1 124 ? -5.750 41.085 17.766 1.00 90.88 124 GLY A CA 1
ATOM 943 C C . GLY A 1 124 ? -5.800 39.821 16.892 1.00 90.88 124 GLY A C 1
ATOM 944 O O . GLY A 1 124 ? -5.585 39.905 15.685 1.00 90.88 124 GLY A O 1
ATOM 945 N N . TYR A 1 125 ? -6.163 38.663 17.457 1.00 93.38 125 TYR A N 1
ATOM 946 C CA . TYR A 1 125 ? -6.283 37.406 16.713 1.00 93.38 125 TYR A CA 1
ATOM 947 C C . TYR A 1 125 ? -7.549 37.318 15.851 1.00 93.38 125 TYR A C 1
ATOM 949 O O . TYR A 1 125 ? -7.604 36.468 14.969 1.00 93.38 125 TYR A O 1
ATOM 957 N N . GLU A 1 126 ? -8.525 38.222 16.001 1.00 93.31 126 GLU A N 1
ATOM 958 C CA . GLU A 1 126 ? -9.602 38.376 15.006 1.00 93.31 126 GLU A CA 1
ATOM 959 C C . GLU A 1 126 ? -9.045 38.838 13.653 1.00 93.31 126 GLU A C 1
ATOM 961 O O . GLU A 1 126 ? -9.477 38.353 12.610 1.00 93.31 126 GLU A O 1
ATOM 966 N N . ALA A 1 127 ? -8.031 39.712 13.651 1.00 92.31 127 ALA A N 1
ATOM 967 C CA . ALA A 1 127 ? -7.346 40.091 12.417 1.00 92.31 127 ALA A CA 1
ATOM 968 C C . ALA A 1 127 ? -6.540 38.916 11.837 1.00 92.31 127 ALA A C 1
ATOM 970 O O . ALA A 1 127 ? -6.475 38.749 10.619 1.00 92.31 127 ALA A O 1
ATOM 971 N N . VAL A 1 128 ? -5.962 38.073 12.704 1.00 92.75 128 VAL A N 1
ATOM 972 C CA . VAL A 1 128 ? -5.249 36.856 12.283 1.00 92.75 128 VAL A CA 1
ATOM 973 C C . VAL A 1 128 ? -6.222 35.865 11.645 1.00 92.75 128 VAL A C 1
ATOM 975 O O . VAL A 1 128 ? -5.940 35.382 10.556 1.00 92.75 128 VAL A O 1
ATOM 978 N N . ALA A 1 129 ? -7.384 35.620 12.257 1.00 92.56 129 ALA A N 1
ATOM 979 C CA . ALA A 1 129 ? -8.446 34.772 11.711 1.00 92.56 129 ALA A CA 1
ATOM 980 C C . ALA A 1 129 ? -8.968 35.293 10.361 1.00 92.56 129 ALA A C 1
ATOM 982 O O . ALA A 1 129 ? -9.068 34.536 9.393 1.00 92.56 129 ALA A O 1
ATOM 983 N N . ALA A 1 130 ? -9.226 36.601 10.263 1.00 91.44 130 ALA A N 1
ATOM 984 C CA . ALA A 1 130 ? -9.686 37.224 9.026 1.00 91.44 130 ALA A CA 1
ATOM 985 C C . ALA A 1 130 ? -8.661 37.078 7.894 1.00 91.44 130 ALA A C 1
ATOM 987 O O . ALA A 1 130 ? -9.036 36.817 6.750 1.00 91.44 130 ALA A O 1
ATOM 988 N N . ARG A 1 131 ? -7.369 37.208 8.217 1.00 89.56 131 ARG A N 1
ATOM 989 C CA . ARG A 1 131 ? -6.279 37.040 7.256 1.00 89.56 131 ARG A CA 1
ATOM 990 C C . ARG A 1 131 ? -6.059 35.574 6.890 1.00 89.56 131 ARG A C 1
ATOM 992 O O . ARG A 1 131 ? -5.901 35.284 5.708 1.00 89.56 131 ARG A O 1
ATOM 999 N N . ALA A 1 132 ? -6.131 34.666 7.863 1.00 88.19 132 ALA A N 1
ATOM 1000 C CA . ALA A 1 132 ? -6.020 33.220 7.671 1.00 88.19 132 ALA A CA 1
ATOM 1001 C C . ALA A 1 132 ? -7.092 32.679 6.717 1.00 88.19 132 ALA A C 1
ATOM 1003 O O . ALA A 1 132 ? -6.775 31.864 5.860 1.00 88.19 132 ALA A O 1
ATOM 1004 N N . ARG A 1 133 ? -8.325 33.209 6.772 1.00 89.56 133 ARG A N 1
ATOM 1005 C CA . ARG A 1 133 ? -9.411 32.825 5.850 1.00 89.56 133 ARG A CA 1
ATOM 1006 C C . ARG A 1 133 ? -9.022 32.938 4.375 1.00 89.56 133 ARG A C 1
ATOM 1008 O O . ARG A 1 133 ? -9.514 32.180 3.548 1.00 89.56 133 ARG A O 1
ATOM 1015 N N . THR A 1 134 ? -8.209 33.932 4.033 1.00 85.56 134 THR A N 1
ATOM 1016 C CA . THR A 1 134 ? -7.824 34.225 2.645 1.00 85.56 134 THR A CA 1
ATOM 1017 C C . THR A 1 134 ? -6.361 33.917 2.343 1.00 85.56 134 THR A C 1
ATOM 1019 O O . THR A 1 134 ? -5.956 34.010 1.187 1.00 85.56 134 THR A O 1
ATOM 1022 N N . ALA A 1 135 ? -5.559 33.596 3.359 1.00 84.00 135 ALA A N 1
ATOM 1023 C CA . ALA A 1 135 ? -4.141 33.316 3.208 1.00 84.00 135 ALA A CA 1
ATOM 1024 C C . ALA A 1 135 ? -3.926 31.839 2.831 1.00 84.00 135 ALA A C 1
ATOM 1026 O O . ALA A 1 135 ? -4.445 30.960 3.518 1.00 84.00 135 ALA A O 1
ATOM 1027 N N . PRO A 1 136 ? -3.145 31.537 1.780 1.00 84.25 136 PRO A N 1
ATOM 1028 C CA . PRO A 1 136 ? -2.695 30.175 1.512 1.00 84.25 136 PRO A CA 1
ATOM 1029 C C . PRO A 1 136 ? -1.892 29.592 2.686 1.00 84.25 136 PRO A C 1
ATOM 1031 O O . PRO A 1 136 ? -1.229 30.335 3.419 1.00 84.25 136 PRO A O 1
ATOM 1034 N N . ALA A 1 137 ? -1.886 28.264 2.820 1.00 85.06 137 ALA A N 1
ATOM 1035 C CA . ALA A 1 137 ? -0.989 27.571 3.743 1.00 85.06 137 ALA A CA 1
ATOM 1036 C C . ALA A 1 137 ? 0.480 27.958 3.478 1.00 85.06 137 ALA A C 1
ATOM 1038 O O . ALA A 1 137 ? 0.879 28.209 2.340 1.00 85.06 137 ALA A O 1
ATOM 1039 N N . GLY A 1 138 ? 1.268 28.063 4.542 1.00 85.00 138 GLY A N 1
ATOM 1040 C CA . GLY A 1 138 ? 2.656 28.514 4.528 1.00 85.00 138 GLY A CA 1
ATOM 1041 C C . GLY A 1 138 ? 2.848 30.036 4.550 1.00 85.00 138 GLY A C 1
ATOM 1042 O O . GLY A 1 138 ? 3.997 30.476 4.652 1.00 85.00 138 GLY A O 1
ATOM 1043 N N . THR A 1 139 ? 1.776 30.841 4.484 1.00 89.56 139 THR A N 1
ATOM 1044 C CA . THR A 1 139 ? 1.858 32.315 4.488 1.00 89.56 139 THR A CA 1
ATOM 1045 C C . THR A 1 139 ? 2.361 32.847 5.830 1.00 89.56 139 THR A C 1
ATOM 1047 O O . THR A 1 139 ? 1.766 32.573 6.875 1.00 89.56 139 THR A O 1
ATOM 1050 N N . ASP A 1 140 ? 3.411 33.672 5.783 1.00 92.56 140 ASP A N 1
ATOM 1051 C CA . ASP A 1 140 ? 3.878 34.460 6.923 1.00 92.56 140 ASP A CA 1
ATOM 1052 C C . ASP A 1 140 ? 3.028 35.728 7.075 1.00 92.56 140 ASP A C 1
ATOM 1054 O O . ASP A 1 140 ? 2.937 36.567 6.176 1.00 92.56 140 ASP A O 1
ATOM 1058 N N . ILE A 1 141 ? 2.432 35.893 8.250 1.00 91.75 141 ILE A N 1
ATOM 1059 C CA . ILE A 1 141 ? 1.739 37.107 8.661 1.00 91.75 141 ILE A CA 1
ATOM 1060 C C . ILE A 1 141 ? 2.685 37.892 9.581 1.00 91.75 141 ILE A C 1
ATOM 1062 O O . ILE A 1 141 ? 3.001 37.406 10.674 1.00 91.75 141 ILE A O 1
ATOM 1066 N N . PRO A 1 142 ? 3.160 39.087 9.182 1.00 93.31 142 PRO A N 1
ATOM 1067 C CA . PRO A 1 142 ? 3.924 39.938 10.083 1.00 93.31 142 PRO A CA 1
ATOM 1068 C C . PRO A 1 142 ? 3.021 40.407 11.230 1.00 93.31 142 PRO A C 1
ATOM 1070 O O . PRO A 1 142 ? 1.876 40.807 11.018 1.00 93.31 142 PRO A O 1
ATOM 1073 N N . ILE A 1 143 ? 3.524 40.339 12.459 1.00 93.00 143 ILE A N 1
ATOM 1074 C CA . ILE A 1 143 ? 2.797 40.735 13.667 1.00 93.00 143 ILE A CA 1
ATOM 1075 C C . ILE A 1 143 ? 3.669 41.723 14.435 1.00 93.00 143 ILE A C 1
ATOM 1077 O O . ILE A 1 143 ? 4.805 41.407 14.778 1.00 93.00 143 ILE A O 1
ATOM 1081 N N . PHE A 1 144 ? 3.139 42.902 14.745 1.00 92.81 144 PHE A N 1
ATOM 1082 C CA . PHE A 1 144 ? 3.760 43.817 15.695 1.00 92.81 144 PHE A CA 1
ATOM 1083 C C . PHE A 1 144 ? 3.134 43.593 17.073 1.00 92.81 144 PHE A C 1
ATOM 1085 O O . PHE A 1 144 ? 1.947 43.847 17.297 1.00 92.81 144 PHE A O 1
ATOM 1092 N N . ALA A 1 145 ? 3.932 43.052 17.992 1.00 89.50 145 ALA A N 1
ATOM 1093 C CA . ALA A 1 145 ? 3.510 42.791 19.355 1.00 89.50 145 ALA A CA 1
ATOM 1094 C C . ALA A 1 145 ? 3.707 44.047 20.206 1.00 89.50 145 ALA A C 1
ATOM 1096 O O . ALA A 1 145 ? 4.832 44.386 20.570 1.00 89.50 145 ALA A O 1
ATOM 1097 N N . GLU A 1 146 ? 2.606 44.708 20.552 1.00 85.56 146 GLU A N 1
ATOM 1098 C CA . GLU A 1 146 ? 2.606 46.009 21.231 1.00 85.56 146 GLU A CA 1
ATOM 1099 C C . GLU A 1 146 ? 3.166 45.929 22.663 1.00 85.56 146 GLU A C 1
ATOM 1101 O O . GLU A 1 146 ? 3.845 46.839 23.121 1.00 85.56 146 GLU A O 1
ATOM 1106 N N . GLY A 1 147 ? 2.972 44.803 23.363 1.00 77.56 147 GLY A N 1
ATOM 1107 C CA . GLY A 1 147 ? 3.497 44.596 24.722 1.00 77.56 147 GLY A CA 1
ATOM 1108 C C . GLY A 1 147 ? 5.033 44.657 24.801 1.00 77.56 147 GLY A C 1
ATOM 1109 O O . GLY A 1 147 ? 5.578 45.516 25.491 1.00 77.56 147 GLY A O 1
ATOM 1110 N N . PRO A 1 148 ? 5.762 43.767 24.101 1.00 78.69 148 PRO A N 1
ATOM 1111 C CA . PRO A 1 148 ? 7.221 43.834 24.006 1.00 78.69 148 PRO A CA 1
ATOM 1112 C C . PRO A 1 148 ? 7.725 44.869 22.979 1.00 78.69 148 PRO A C 1
ATOM 1114 O O . PRO A 1 148 ? 8.939 45.002 22.818 1.00 78.69 148 PRO A O 1
ATOM 1117 N N . MET A 1 149 ? 6.835 45.569 22.263 1.00 84.56 149 MET A N 1
ATOM 1118 C CA . MET A 1 149 ? 7.139 46.487 21.150 1.00 84.56 149 MET A CA 1
ATOM 1119 C C . MET A 1 149 ? 8.120 45.881 20.135 1.00 84.56 149 MET A C 1
ATOM 1121 O O . MET A 1 149 ? 9.159 46.464 19.814 1.00 84.56 149 MET A O 1
ATOM 1125 N N . THR A 1 150 ? 7.829 44.655 19.692 1.00 86.88 150 THR A N 1
ATOM 1126 C CA . THR A 1 150 ? 8.728 43.845 18.855 1.00 86.88 150 THR A CA 1
ATOM 1127 C C . THR A 1 150 ? 7.970 43.141 17.726 1.00 86.88 150 THR A C 1
ATOM 1129 O O . THR A 1 150 ? 6.806 42.778 17.876 1.00 86.88 150 THR A O 1
ATOM 1132 N N . MET A 1 151 ? 8.641 42.939 16.589 1.00 88.88 151 MET A N 1
ATOM 1133 C CA . MET A 1 151 ? 8.111 42.226 15.422 1.00 88.88 151 MET A CA 1
ATOM 1134 C C . MET A 1 151 ? 8.231 40.708 15.568 1.00 88.88 151 MET A C 1
ATOM 1136 O O . MET A 1 151 ? 9.326 40.205 15.822 1.00 88.88 151 MET A O 1
ATOM 1140 N N . PHE A 1 152 ? 7.130 39.996 15.321 1.00 88.88 152 PHE A N 1
ATOM 1141 C CA . PHE A 1 152 ? 7.007 38.538 15.244 1.00 88.88 152 PHE A CA 1
ATOM 1142 C C . PHE A 1 152 ? 6.492 38.117 13.861 1.00 88.88 152 PHE A C 1
ATOM 1144 O O . PHE A 1 152 ? 5.995 38.939 13.085 1.00 88.88 152 PHE A O 1
ATOM 1151 N N . ARG A 1 153 ? 6.588 36.822 13.556 1.00 90.69 153 ARG A N 1
ATOM 1152 C CA . ARG A 1 153 ? 5.956 36.225 12.369 1.00 90.69 153 ARG A CA 1
ATOM 1153 C C . ARG A 1 153 ? 5.010 35.117 12.790 1.00 90.69 153 ARG A C 1
ATOM 1155 O O . ARG A 1 153 ? 5.381 34.292 13.617 1.00 90.69 153 ARG A O 1
ATOM 1162 N N . GLY A 1 154 ? 3.807 35.105 12.232 1.00 92.00 154 GLY A N 1
ATOM 1163 C CA . GLY A 1 154 ? 2.867 34.001 12.370 1.00 92.00 154 GLY A CA 1
ATOM 1164 C C . GLY A 1 154 ? 2.723 33.263 11.050 1.00 92.00 154 GLY A C 1
ATOM 1165 O O . GLY A 1 154 ? 2.174 33.830 10.110 1.00 92.00 154 GLY A O 1
ATOM 1166 N N . ARG A 1 155 ? 3.193 32.019 10.978 1.00 94.00 155 ARG A N 1
ATOM 1167 C CA . ARG A 1 155 ? 3.050 31.175 9.790 1.00 94.00 155 ARG A CA 1
ATOM 1168 C C . ARG A 1 155 ? 1.797 30.315 9.892 1.00 94.00 155 ARG A C 1
ATOM 1170 O O . ARG A 1 155 ? 1.687 29.521 10.823 1.00 94.00 155 ARG A O 1
ATOM 1177 N N . ILE A 1 156 ? 0.862 30.480 8.960 1.00 92.00 156 ILE A N 1
ATOM 1178 C CA . ILE A 1 156 ? -0.397 29.716 8.916 1.00 92.00 156 ILE A CA 1
ATOM 1179 C C . ILE A 1 156 ? -0.172 28.395 8.173 1.00 92.00 156 ILE A C 1
ATOM 1181 O O . ILE A 1 156 ? 0.339 28.417 7.061 1.00 92.00 156 ILE A O 1
ATOM 1185 N N . GLY A 1 157 ? -0.548 27.259 8.760 1.00 85.06 157 GLY A N 1
ATOM 1186 C CA . GLY A 1 157 ? -0.515 25.943 8.109 1.00 85.06 157 GLY A CA 1
ATOM 1187 C C . GLY A 1 157 ? -1.778 25.629 7.301 1.00 85.06 157 GLY A C 1
ATOM 1188 O O . GLY A 1 157 ? -2.646 26.484 7.117 1.00 85.06 157 GLY A O 1
ATOM 1189 N N . ALA A 1 158 ? -1.899 24.389 6.823 1.00 80.81 158 ALA A N 1
ATOM 1190 C CA . ALA A 1 158 ? -3.088 23.938 6.102 1.00 80.81 158 ALA A CA 1
ATOM 1191 C C . ALA A 1 158 ? -4.348 23.990 6.983 1.00 80.81 158 ALA A C 1
ATOM 1193 O O . ALA A 1 158 ? -4.338 23.561 8.141 1.00 80.81 158 ALA A O 1
ATOM 1194 N N . ALA A 1 159 ? -5.437 24.516 6.418 1.00 81.81 159 ALA A N 1
ATOM 1195 C CA . ALA A 1 159 ? -6.738 24.542 7.067 1.00 81.81 159 ALA A CA 1
ATOM 1196 C C . ALA A 1 159 ? -7.483 23.222 6.820 1.00 81.81 159 ALA A C 1
ATOM 1198 O O . ALA A 1 159 ? -7.568 22.758 5.686 1.00 81.81 159 ALA A O 1
ATOM 1199 N N . ALA A 1 160 ? -8.038 22.634 7.876 1.00 69.12 160 ALA A N 1
ATOM 1200 C CA . ALA A 1 160 ? -8.942 21.495 7.808 1.00 69.12 160 ALA A CA 1
ATOM 1201 C C . ALA A 1 160 ? -10.357 21.928 8.202 1.00 69.12 160 ALA A C 1
ATOM 1203 O O . ALA A 1 160 ? -10.538 22.607 9.218 1.00 69.12 160 ALA A O 1
ATOM 1204 N N . ASP A 1 161 ? -11.347 21.487 7.429 1.00 79.88 161 ASP A N 1
ATOM 1205 C CA . ASP A 1 161 ? -12.754 21.700 7.752 1.00 79.88 161 ASP A CA 1
ATOM 1206 C C . ASP A 1 161 ? -13.148 20.886 8.992 1.00 79.88 161 ASP A C 1
ATOM 1208 O O . ASP A 1 161 ? -12.917 19.677 9.088 1.00 79.88 161 ASP A O 1
ATOM 1212 N N . GLU A 1 162 ? -13.801 21.545 9.942 1.00 71.75 162 GLU A N 1
ATOM 1213 C CA . GLU A 1 162 ? -14.380 20.949 11.135 1.00 71.75 162 GLU A CA 1
ATOM 1214 C C . GLU A 1 162 ? -15.848 21.359 11.289 1.00 71.75 162 GLU A C 1
ATOM 1216 O O . GLU A 1 162 ? -16.298 22.432 10.882 1.00 71.75 162 GLU A O 1
ATOM 1221 N N . GLN A 1 163 ? -16.615 20.482 11.933 1.00 73.69 163 GLN A N 1
ATOM 1222 C CA . GLN A 1 163 ? -17.977 20.779 12.360 1.00 73.69 163 GLN A CA 1
ATOM 1223 C C . GLN A 1 163 ? -18.031 20.758 13.882 1.00 73.69 163 GLN A C 1
ATOM 1225 O O . GLN A 1 163 ? -17.892 19.704 14.515 1.00 73.69 163 GLN A O 1
ATOM 1230 N N . ILE A 1 164 ? -18.251 21.937 14.463 1.00 73.56 164 ILE A N 1
ATOM 1231 C CA . ILE A 1 164 ? -18.434 22.113 15.901 1.00 73.56 164 ILE A CA 1
ATOM 1232 C C . ILE A 1 164 ? -19.935 22.166 16.174 1.00 73.56 164 ILE A C 1
ATOM 1234 O O . ILE A 1 164 ? -20.628 23.102 15.779 1.00 73.56 164 ILE A O 1
ATOM 1238 N N . GLN A 1 165 ? -20.465 21.156 16.857 1.00 70.12 165 GLN A N 1
ATOM 1239 C CA . GLN A 1 165 ? -21.850 21.158 17.319 1.00 70.12 165 GLN A CA 1
ATOM 1240 C C . GLN A 1 165 ? -21.916 21.855 18.679 1.00 70.12 165 GLN A C 1
ATOM 1242 O O . GLN A 1 165 ? -21.341 21.359 19.641 1.00 70.12 165 GLN A O 1
ATOM 1247 N N . THR A 1 166 ? -22.645 22.966 18.770 1.00 70.19 166 THR A N 1
ATOM 1248 C CA . THR A 1 166 ? -23.036 23.615 20.033 1.00 70.19 166 THR A CA 1
ATOM 1249 C C . THR A 1 166 ? -24.451 23.183 20.424 1.00 70.19 166 THR A C 1
ATOM 1251 O O . THR A 1 166 ? -25.111 22.447 19.682 1.00 70.19 166 THR A O 1
ATOM 1254 N N . VAL A 1 167 ? -24.949 23.636 21.578 1.00 62.81 167 VAL A N 1
ATOM 1255 C CA . VAL A 1 167 ? -26.349 23.399 21.990 1.00 62.81 167 VAL A CA 1
ATOM 1256 C C . VAL A 1 167 ? -27.341 24.023 21.004 1.00 62.81 167 VAL A C 1
ATOM 1258 O O . VAL A 1 167 ? -28.414 23.475 20.778 1.00 62.81 167 VAL A O 1
ATOM 1261 N N . ALA A 1 168 ? -26.991 25.164 20.407 1.00 65.62 168 ALA A N 1
ATOM 1262 C CA . ALA A 1 168 ? -27.906 25.936 19.572 1.00 65.62 168 ALA A CA 1
ATOM 1263 C C . ALA A 1 168 ? -27.801 25.600 18.077 1.00 65.62 168 ALA A C 1
ATOM 1265 O O . ALA A 1 168 ? -28.791 25.706 17.356 1.00 65.62 168 ALA A O 1
ATOM 1266 N N . ARG A 1 169 ? -26.605 25.250 17.586 1.00 70.00 169 ARG A N 1
ATOM 1267 C CA . ARG A 1 169 ? -26.341 25.107 16.146 1.00 70.00 169 ARG A CA 1
ATOM 1268 C C . ARG A 1 169 ? -25.073 24.310 15.854 1.00 70.00 169 ARG A C 1
ATOM 1270 O O . ARG A 1 169 ? -24.241 24.104 16.732 1.00 70.00 169 ARG A O 1
ATOM 1277 N N . ARG A 1 170 ? -24.897 23.935 14.588 1.00 73.75 170 ARG A N 1
ATOM 1278 C CA . ARG A 1 170 ? -23.587 23.558 14.043 1.00 73.75 170 ARG A CA 1
ATOM 1279 C C . ARG A 1 170 ? -22.860 24.806 13.562 1.00 73.75 170 ARG A C 1
ATOM 1281 O O . ARG A 1 170 ? -23.475 25.685 12.961 1.00 73.75 170 ARG A O 1
ATOM 1288 N N . VAL A 1 171 ? -21.573 24.878 13.855 1.00 76.56 171 VAL A N 1
ATOM 1289 C CA . VAL A 1 171 ? -20.654 25.906 13.382 1.00 76.56 171 VAL A CA 1
ATOM 1290 C C . VAL A 1 171 ? -19.671 25.209 12.453 1.00 76.56 171 VAL A C 1
ATOM 1292 O O . VAL A 1 171 ? -18.914 24.344 12.898 1.00 76.56 171 VAL A O 1
ATOM 1295 N N . ALA A 1 172 ? -19.714 25.574 11.171 1.00 80.12 172 ALA A N 1
ATOM 1296 C CA . ALA A 1 172 ? -18.630 25.271 10.251 1.00 80.12 172 ALA A CA 1
ATOM 1297 C C . ALA A 1 172 ? -17.413 26.082 10.698 1.00 80.12 172 ALA A C 1
ATOM 1299 O O . ALA A 1 172 ? -17.505 27.302 10.871 1.00 80.12 172 ALA A O 1
ATOM 1300 N N . ALA A 1 173 ? -16.319 25.388 10.975 1.00 85.81 173 ALA A N 1
ATOM 1301 C CA . ALA A 1 173 ? -15.085 25.991 11.430 1.00 85.81 173 ALA A CA 1
ATOM 1302 C C . ALA A 1 173 ? -13.926 25.448 10.604 1.00 85.81 173 ALA A C 1
ATOM 1304 O O . ALA A 1 173 ? -13.898 24.279 10.246 1.00 85.81 173 ALA A O 1
ATOM 1305 N N . HIS A 1 174 ? -12.951 26.301 10.356 1.00 86.81 174 HIS A N 1
ATOM 1306 C CA . HIS A 1 174 ? -11.717 25.986 9.659 1.00 86.81 174 HIS A CA 1
ATOM 1307 C C . HIS A 1 174 ? -10.608 25.984 10.690 1.00 86.81 174 HIS A C 1
ATOM 1309 O O . HIS A 1 174 ? -10.463 26.974 11.403 1.00 86.81 174 HIS A O 1
ATOM 1315 N N . ARG A 1 175 ? -9.857 24.892 10.805 1.00 90.44 175 ARG A N 1
ATOM 1316 C CA . ARG A 1 175 ? -8.764 24.744 11.771 1.00 90.44 175 ARG A CA 1
ATOM 1317 C C . ARG A 1 175 ? -7.425 24.758 11.055 1.00 90.44 175 ARG A C 1
ATOM 1319 O O . ARG A 1 175 ? -7.189 23.866 10.250 1.00 90.44 175 ARG A O 1
ATOM 1326 N N . ALA A 1 176 ? -6.517 25.654 11.427 1.00 85.69 176 ALA A N 1
ATOM 1327 C CA . ALA A 1 176 ? -5.130 25.613 10.961 1.00 85.69 176 ALA A CA 1
ATOM 1328 C C . ALA A 1 176 ? -4.136 25.682 12.121 1.00 85.69 176 ALA A C 1
ATOM 1330 O O . ALA A 1 176 ? -4.406 26.283 13.167 1.00 85.69 176 ALA A O 1
ATOM 1331 N N . THR A 1 177 ? -2.960 25.086 11.925 1.00 90.81 177 THR A N 1
ATOM 1332 C CA . THR A 1 177 ? -1.798 25.372 12.770 1.00 90.81 177 THR A CA 1
ATOM 1333 C C . THR A 1 177 ? -1.318 26.802 12.516 1.00 90.81 177 THR A C 1
ATOM 1335 O O . THR A 1 177 ? -1.462 27.345 11.421 1.00 90.81 177 THR A O 1
ATOM 1338 N N . LEU A 1 178 ? -0.777 27.439 13.548 1.00 92.69 178 LEU A N 1
ATOM 1339 C CA . LEU A 1 178 ? -0.187 28.769 13.488 1.00 92.69 178 LEU A CA 1
ATOM 1340 C C . LEU A 1 178 ? 1.122 28.744 14.275 1.00 92.69 178 LEU A C 1
ATOM 1342 O O . LEU A 1 178 ? 1.105 28.719 15.503 1.00 92.69 178 LEU A O 1
ATOM 1346 N N . THR A 1 179 ? 2.256 28.766 13.583 1.00 93.06 179 THR A N 1
ATOM 1347 C CA . THR A 1 179 ? 3.571 28.819 14.230 1.00 93.06 179 THR A CA 1
ATOM 1348 C C . THR A 1 179 ? 3.982 30.277 14.410 1.00 93.06 179 THR A C 1
ATOM 1350 O O . THR A 1 179 ? 4.222 30.997 13.441 1.00 93.06 179 THR A O 1
ATOM 1353 N N . LEU A 1 180 ? 4.046 30.727 15.662 1.00 90.31 180 LEU A N 1
ATOM 1354 C CA . LEU A 1 180 ? 4.463 32.074 16.043 1.00 90.31 180 LEU A CA 1
ATOM 1355 C C . LEU A 1 180 ? 5.972 32.090 16.312 1.00 90.31 180 LEU A C 1
ATOM 1357 O O . LEU A 1 180 ? 6.434 31.591 17.338 1.00 90.31 180 LEU A O 1
ATOM 1361 N N . THR A 1 181 ? 6.751 32.683 15.414 1.00 90.19 181 THR A N 1
ATOM 1362 C CA . THR A 1 181 ? 8.187 32.912 15.602 1.00 90.19 181 THR A CA 1
ATOM 1363 C C . THR A 1 181 ? 8.407 34.210 16.372 1.00 90.19 181 THR A C 1
ATOM 1365 O O . THR A 1 181 ? 8.134 35.306 15.870 1.00 90.19 181 THR A O 1
ATOM 1368 N N . VAL A 1 182 ? 8.924 34.080 17.594 1.00 84.94 182 VAL A N 1
ATOM 1369 C CA . VAL A 1 182 ? 9.212 35.179 18.523 1.00 84.94 182 VAL A CA 1
ATOM 1370 C C . VAL A 1 182 ? 10.716 35.223 18.852 1.00 84.94 182 VAL A C 1
ATOM 1372 O O . VAL A 1 182 ? 11.426 34.233 18.664 1.00 84.94 182 VAL A O 1
ATOM 1375 N N . PRO A 1 183 ? 11.265 36.343 19.355 1.00 77.19 183 PRO A N 1
ATOM 1376 C CA . PRO A 1 183 ? 12.637 36.390 19.845 1.00 77.19 183 PRO A CA 1
ATOM 1377 C C . PRO A 1 183 ? 12.844 35.345 20.948 1.00 77.19 183 PRO A C 1
ATOM 1379 O O . PRO A 1 183 ? 12.232 35.427 22.011 1.00 77.19 183 PRO A O 1
ATOM 1382 N N . GLY A 1 184 ? 13.701 34.357 20.686 1.00 76.31 184 GLY A N 1
ATOM 1383 C CA . GLY A 1 184 ? 14.004 33.268 21.620 1.00 76.31 184 GLY A CA 1
ATOM 1384 C C . GLY A 1 184 ? 13.373 31.911 21.289 1.00 76.31 184 GLY A C 1
ATOM 1385 O O . GLY A 1 184 ? 13.688 30.946 21.980 1.00 76.31 184 GLY A O 1
ATOM 1386 N N . GLY A 1 185 ? 12.543 31.794 20.243 1.00 84.38 185 GLY A N 1
ATOM 1387 C CA . GLY A 1 185 ? 12.035 30.500 19.774 1.00 84.38 185 GLY A CA 1
ATOM 1388 C C . GLY A 1 185 ? 10.752 30.584 18.947 1.00 84.38 185 GLY A C 1
ATOM 1389 O O . GLY A 1 185 ? 10.273 31.663 18.609 1.00 84.38 185 GLY A O 1
ATOM 1390 N N . SER A 1 186 ? 10.175 29.423 18.647 1.00 87.06 186 SER A N 1
ATOM 1391 C CA . SER A 1 186 ? 8.877 29.313 17.977 1.00 87.06 186 SER A CA 1
ATOM 1392 C C . SER A 1 186 ? 7.853 28.702 18.927 1.00 87.06 186 SER A C 1
ATOM 1394 O O . SER A 1 186 ? 8.181 27.825 19.726 1.00 87.06 186 SER A O 1
ATOM 1396 N N . VAL A 1 187 ? 6.619 29.188 18.850 1.00 86.81 187 VAL A N 1
ATOM 1397 C CA . VAL A 1 187 ? 5.487 28.708 19.639 1.00 86.81 187 VAL A CA 1
ATOM 1398 C C . VAL A 1 187 ? 4.413 28.218 18.684 1.00 86.81 187 VAL A C 1
ATOM 1400 O O . VAL A 1 187 ? 3.891 29.000 17.892 1.00 86.81 187 VAL A O 1
ATOM 1403 N N . ASP A 1 188 ? 4.063 26.939 18.781 1.00 88.81 188 ASP A N 1
ATOM 1404 C CA . ASP A 1 188 ? 2.963 26.382 18.003 1.00 88.81 188 ASP A CA 1
ATOM 1405 C C . ASP A 1 188 ? 1.622 26.694 18.665 1.00 88.81 188 ASP A C 1
ATOM 1407 O O . ASP A 1 188 ? 1.392 26.434 19.852 1.00 88.81 188 ASP A O 1
ATOM 1411 N N . ALA A 1 189 ? 0.734 27.256 17.859 1.00 89.75 189 ALA A N 1
ATOM 1412 C CA . ALA A 1 189 ? -0.644 27.539 18.182 1.00 89.75 189 ALA A CA 1
ATOM 1413 C C . ALA A 1 189 ? -1.571 26.867 17.162 1.00 89.75 189 ALA A C 1
ATOM 1415 O O . ALA A 1 189 ? -1.151 26.381 16.111 1.00 89.75 189 ALA A O 1
ATOM 1416 N N . VAL A 1 190 ? -2.858 26.847 17.475 1.00 87.88 190 VAL A N 1
ATOM 1417 C CA . VAL A 1 190 ? -3.913 26.405 16.567 1.00 87.88 190 VAL A CA 1
ATOM 1418 C C . VAL A 1 190 ? -4.989 27.475 16.567 1.00 87.88 190 VAL A C 1
ATOM 1420 O O . VAL A 1 190 ? -5.400 27.944 17.628 1.00 87.88 190 VAL A O 1
ATOM 1423 N N . ILE A 1 191 ? -5.429 27.884 15.384 1.00 93.50 191 ILE A N 1
ATOM 1424 C CA . ILE A 1 191 ? -6.452 28.909 15.208 1.00 93.50 191 ILE A CA 1
ATOM 1425 C C . ILE A 1 191 ? -7.637 28.323 14.446 1.00 93.50 191 ILE A C 1
ATOM 1427 O O . ILE A 1 191 ? -7.465 27.571 13.487 1.00 93.50 191 ILE A O 1
ATOM 1431 N N . TRP A 1 192 ? -8.839 28.674 14.895 1.00 92.88 192 TRP A N 1
ATOM 1432 C CA . TRP A 1 192 ? -10.088 28.339 14.234 1.00 92.88 192 TRP A CA 1
ATOM 1433 C C . TRP A 1 192 ? -10.827 29.605 13.830 1.00 92.88 192 TRP A C 1
ATOM 1435 O O . TRP A 1 192 ? -10.935 30.540 14.631 1.00 92.88 192 TRP A O 1
ATOM 1445 N N . TRP A 1 193 ? -11.416 29.597 12.639 1.00 92.94 193 TRP A N 1
ATOM 1446 C CA . TRP A 1 193 ? -12.316 30.651 12.175 1.00 92.94 193 TRP A CA 1
ATOM 1447 C C . TRP A 1 193 ? -13.571 30.074 11.524 1.00 92.94 193 TRP A C 1
ATOM 1449 O O . TRP A 1 193 ? -13.563 28.942 11.055 1.00 92.94 193 TRP A O 1
ATOM 1459 N N . ASP A 1 194 ? -14.665 30.831 11.521 1.00 89.06 194 ASP A N 1
ATOM 1460 C CA . ASP A 1 194 ? -15.883 30.453 10.794 1.00 89.06 194 ASP A CA 1
ATOM 1461 C C . ASP A 1 194 ? -15.843 30.935 9.336 1.00 89.06 194 ASP A C 1
ATOM 1463 O O . ASP A 1 194 ? -14.930 31.653 8.933 1.00 89.06 194 ASP A O 1
ATOM 1467 N N . ASP A 1 195 ? -16.844 30.582 8.527 1.00 85.44 195 ASP A N 1
ATOM 1468 C CA . ASP A 1 195 ? -16.908 30.978 7.108 1.00 85.44 195 ASP A CA 1
ATOM 1469 C C . ASP A 1 195 ? -16.859 32.505 6.890 1.00 85.44 195 ASP A C 1
ATOM 1471 O O . ASP A 1 195 ? -16.476 32.986 5.819 1.00 85.44 195 ASP A O 1
ATOM 1475 N N . ALA A 1 196 ? -17.200 33.303 7.910 1.00 84.44 196 ALA A N 1
ATOM 1476 C CA . ALA A 1 196 ? -17.091 34.756 7.862 1.00 84.44 196 ALA A CA 1
ATOM 1477 C C . ALA A 1 196 ? -15.672 35.266 8.183 1.00 84.44 196 ALA A C 1
ATOM 1479 O O . ALA A 1 196 ? -15.416 36.462 8.040 1.00 84.44 196 ALA A O 1
ATOM 1480 N N . GLY A 1 197 ? -14.725 34.391 8.525 1.00 86.94 197 GLY A N 1
ATOM 1481 C CA . GLY A 1 197 ? -13.360 34.743 8.930 1.00 86.94 197 GLY A CA 1
ATOM 1482 C C . GLY A 1 197 ? -13.282 35.290 10.344 1.00 86.94 197 GLY A C 1
ATOM 1483 O O . GLY A 1 197 ? -12.343 36.014 10.662 1.00 86.94 197 GLY A O 1
ATOM 1484 N N . ARG A 1 198 ? -14.292 35.013 11.172 1.00 91.06 198 ARG A N 1
ATOM 1485 C CA . ARG A 1 198 ? -14.322 35.451 12.565 1.00 91.06 198 ARG A CA 1
ATOM 1486 C C . ARG A 1 198 ? -13.655 34.416 13.438 1.00 91.06 198 ARG A C 1
ATOM 1488 O O . ARG A 1 198 ? -13.827 33.219 13.212 1.00 91.06 198 ARG A O 1
ATOM 1495 N N . LEU A 1 199 ? -12.922 34.880 14.444 1.00 92.12 199 LEU A N 1
ATOM 1496 C CA . LEU A 1 199 ? -12.259 33.993 15.387 1.00 92.12 199 LEU A CA 1
ATOM 1497 C C . LEU A 1 199 ? -13.300 33.105 16.088 1.00 92.12 199 LEU A C 1
ATOM 1499 O O . LEU A 1 199 ? -14.321 33.567 16.600 1.00 92.12 199 LEU A O 1
ATOM 1503 N N . VAL A 1 200 ? -13.034 31.806 16.088 1.00 89.94 200 VAL A N 1
ATOM 1504 C CA . VAL A 1 200 ? -13.846 30.778 16.747 1.00 89.94 200 VAL A CA 1
ATOM 1505 C C . VAL A 1 200 ? -13.089 30.305 17.982 1.00 89.94 200 VAL A C 1
ATOM 1507 O O . VAL A 1 200 ? -13.604 30.375 19.097 1.00 89.94 200 VAL A O 1
ATOM 1510 N N . ARG A 1 201 ? -11.830 29.902 17.807 1.00 89.75 201 ARG A N 1
ATOM 1511 C CA . ARG A 1 201 ? -10.975 29.368 18.869 1.00 89.75 201 ARG A CA 1
ATOM 1512 C C . ARG A 1 201 ? -9.511 29.700 18.585 1.00 89.75 201 ARG A C 1
ATOM 1514 O O . ARG A 1 201 ? -9.119 29.815 17.428 1.00 89.75 201 ARG A O 1
ATOM 1521 N N . PHE A 1 202 ? -8.705 29.834 19.626 1.00 91.19 202 PHE A N 1
ATOM 1522 C CA . PHE A 1 202 ? -7.260 29.986 19.549 1.00 91.19 202 PHE A CA 1
ATOM 1523 C C . PHE A 1 202 ? -6.613 29.239 20.716 1.00 91.19 202 PHE A C 1
ATOM 1525 O O . PHE A 1 202 ? -6.911 29.512 21.874 1.00 91.19 202 PHE A O 1
ATOM 1532 N N . SER A 1 203 ? -5.725 28.299 20.411 1.00 86.06 203 SER A N 1
ATOM 1533 C CA . SER A 1 203 ? -5.073 27.435 21.393 1.00 86.06 203 SER A CA 1
ATOM 1534 C C . SER A 1 203 ? -3.564 27.572 21.284 1.00 86.06 203 SER A C 1
ATOM 1536 O O . SER A 1 203 ? -3.029 27.564 20.179 1.00 86.06 203 SER A O 1
ATOM 1538 N N . VAL A 1 204 ? -2.869 27.642 22.417 1.00 87.62 204 VAL A N 1
ATOM 1539 C CA . VAL A 1 204 ? -1.405 27.563 22.497 1.00 87.62 204 VAL A CA 1
ATOM 1540 C C . VAL A 1 204 ? -1.052 26.405 23.433 1.00 87.62 204 VAL A C 1
ATOM 1542 O O . VAL A 1 204 ? -0.831 26.623 24.631 1.00 87.62 204 VAL A O 1
ATOM 1545 N N . PRO A 1 205 ? -1.020 25.155 22.927 1.00 67.50 205 PRO A N 1
ATOM 1546 C CA . PRO A 1 205 ? -0.911 23.966 23.771 1.00 67.50 205 PRO A CA 1
ATOM 1547 C C . PRO A 1 205 ? 0.338 23.959 24.655 1.00 67.50 205 PRO A C 1
ATOM 1549 O O . PRO A 1 205 ? 0.245 23.666 25.847 1.00 67.50 205 PRO A O 1
ATOM 1552 N N . GLY A 1 206 ? 1.490 24.364 24.106 1.00 71.62 206 GLY A N 1
ATOM 1553 C CA . GLY A 1 206 ? 2.756 24.433 24.845 1.00 71.62 206 GLY A CA 1
ATOM 1554 C C . GLY A 1 206 ? 2.751 25.437 26.005 1.00 71.62 206 GLY A C 1
ATOM 1555 O O . GLY A 1 206 ? 3.571 25.328 26.912 1.00 71.62 206 GLY A O 1
ATOM 1556 N N . GLN A 1 207 ? 1.813 26.388 26.007 1.00 82.06 207 GLN A N 1
ATOM 1557 C CA . GLN A 1 207 ? 1.616 27.360 27.088 1.00 82.06 207 GLN A CA 1
ATOM 1558 C C . GLN A 1 207 ? 0.347 27.086 27.904 1.00 82.06 207 GLN A C 1
ATOM 1560 O O . GLN A 1 207 ? 0.047 27.843 28.823 1.00 82.06 207 GLN A O 1
ATOM 1565 N N . GLN A 1 208 ? -0.386 26.013 27.583 1.00 77.06 208 GLN A N 1
ATOM 1566 C CA . GLN A 1 208 ? -1.651 25.634 28.214 1.00 77.06 208 GLN A CA 1
ATOM 1567 C C . GLN A 1 208 ? -2.713 26.750 28.185 1.00 77.06 208 GLN A C 1
ATOM 1569 O O . GLN A 1 208 ? -3.562 26.816 29.074 1.00 77.06 208 GLN A O 1
ATOM 1574 N N . ILE A 1 209 ? -2.665 27.613 27.163 1.00 82.38 209 ILE A N 1
ATOM 1575 C CA . ILE A 1 209 ? -3.628 28.696 26.927 1.00 82.38 209 ILE A CA 1
ATOM 1576 C C . ILE A 1 209 ? -4.666 28.231 25.913 1.00 82.38 209 ILE A C 1
ATOM 1578 O O . ILE A 1 209 ? -4.324 27.690 24.863 1.00 82.38 209 ILE A O 1
ATOM 1582 N N . GLU A 1 210 ? -5.930 28.503 26.207 1.00 83.62 210 GLU A N 1
ATOM 1583 C CA . GLU A 1 210 ? -7.049 28.242 25.311 1.00 83.62 210 GLU A CA 1
ATOM 1584 C C . GLU A 1 210 ? -7.994 29.440 25.318 1.00 83.62 210 GLU A C 1
ATOM 1586 O O . GLU A 1 210 ? -8.345 29.955 26.375 1.00 83.62 210 GLU A O 1
ATOM 1591 N N . VAL A 1 211 ? -8.416 29.889 24.147 1.00 88.25 211 VAL A N 1
ATOM 1592 C CA . VAL A 1 211 ? -9.332 31.012 23.971 1.00 88.25 211 VAL A CA 1
ATOM 1593 C C . VAL A 1 211 ? -10.436 30.536 23.061 1.00 88.25 211 VAL A C 1
ATOM 1595 O O . VAL A 1 211 ? -10.187 30.124 21.934 1.00 88.25 211 VAL A O 1
ATOM 1598 N N . ALA A 1 212 ? -11.666 30.571 23.539 1.00 86.69 212 ALA A N 1
ATOM 1599 C CA . ALA A 1 212 ? -12.790 30.041 22.791 1.00 86.69 212 ALA A CA 1
ATOM 1600 C C . ALA A 1 212 ? -13.945 31.034 22.828 1.00 86.69 212 ALA A C 1
ATOM 1602 O O . ALA A 1 212 ? -14.205 31.663 23.855 1.00 86.69 212 ALA A O 1
ATOM 1603 N N . ARG A 1 213 ? -14.629 31.186 21.694 1.00 87.56 213 ARG A N 1
ATOM 1604 C CA . ARG A 1 213 ? -15.841 31.999 21.579 1.00 87.56 213 ARG A CA 1
ATOM 1605 C C . ARG A 1 213 ? -16.909 31.457 22.524 1.00 87.56 213 ARG A C 1
ATOM 1607 O O . ARG A 1 213 ? -17.082 30.255 22.582 1.00 87.56 213 ARG A O 1
ATOM 1614 N N . GLU A 1 214 ? -17.636 32.282 23.264 1.00 81.62 214 GLU A N 1
ATOM 1615 C CA . GLU A 1 214 ? -18.519 31.829 24.355 1.00 81.62 214 GLU A CA 1
ATOM 1616 C C . GLU A 1 214 ? -19.543 30.759 23.919 1.00 81.62 214 GLU A C 1
ATOM 1618 O O . GLU A 1 214 ? -19.767 29.786 24.640 1.00 81.62 214 GLU A O 1
ATOM 1623 N N . ASP A 1 215 ? -20.089 30.867 22.701 1.00 72.31 215 ASP A N 1
ATOM 1624 C CA . ASP A 1 215 ? -21.046 29.898 22.144 1.00 72.31 215 ASP A CA 1
ATOM 1625 C C . ASP A 1 215 ? -20.440 28.508 21.849 1.00 72.31 215 ASP A C 1
ATOM 1627 O O . ASP A 1 215 ? -21.193 27.540 21.725 1.00 72.31 215 ASP A O 1
ATOM 1631 N N . ILE A 1 216 ? -19.109 28.393 21.769 1.00 72.38 216 ILE A N 1
ATOM 1632 C CA . ILE A 1 216 ? -18.368 27.124 21.655 1.00 72.38 216 ILE A CA 1
ATOM 1633 C C . ILE A 1 216 ? -17.506 26.817 22.893 1.00 72.38 216 ILE A C 1
ATOM 1635 O O . ILE A 1 216 ? -17.121 25.672 23.093 1.00 72.38 216 ILE A O 1
ATOM 1639 N N . ALA A 1 217 ? -17.152 27.824 23.692 1.00 57.75 217 ALA A N 1
ATOM 1640 C CA . ALA A 1 217 ? -16.341 27.714 24.904 1.00 57.75 217 ALA A CA 1
ATOM 1641 C C . ALA A 1 217 ? -17.132 27.071 26.034 1.00 57.75 217 ALA A C 1
ATOM 1643 O O . ALA A 1 217 ? -16.559 26.565 26.999 1.00 57.75 217 ALA A O 1
ATOM 1644 N N . ALA A 1 218 ? -18.459 27.101 25.905 1.00 57.81 218 ALA A N 1
ATOM 1645 C CA . ALA A 1 218 ? -19.325 26.251 26.675 1.00 57.81 218 ALA A CA 1
ATOM 1646 C C . ALA A 1 218 ? -18.813 24.807 26.586 1.00 57.81 218 ALA A C 1
ATOM 1648 O O . ALA A 1 218 ? -18.556 24.285 25.502 1.00 57.81 218 ALA A O 1
ATOM 1649 N N . VAL A 1 219 ? -18.742 24.152 27.746 1.00 50.62 219 VAL A N 1
ATOM 1650 C CA . VAL A 1 219 ? -18.426 22.719 27.905 1.00 50.62 219 VAL A CA 1
ATOM 1651 C C . VAL A 1 219 ? -19.248 21.854 26.935 1.00 50.62 219 VAL A C 1
ATOM 1653 O O . VAL A 1 219 ? -18.820 20.785 26.528 1.00 50.62 219 VAL A O 1
ATOM 1656 N N . SER A 1 220 ? -20.389 22.383 26.486 1.00 53.91 220 SER A N 1
ATOM 1657 C CA . SER A 1 220 ? -21.341 21.791 25.569 1.00 53.91 220 SER A CA 1
ATOM 1658 C C . SER A 1 220 ? -21.095 21.988 24.073 1.00 53.91 220 SER A C 1
ATOM 1660 O O . SER A 1 220 ? -22.051 21.905 23.294 1.00 53.91 220 SER A O 1
ATOM 1662 N N . SER A 1 221 ? -19.855 22.193 23.630 1.00 54.72 221 SER A N 1
ATOM 1663 C CA . SER A 1 221 ? -19.494 22.029 22.218 1.00 54.72 221 SER A CA 1
ATOM 1664 C C . SER A 1 221 ? -18.753 20.710 21.974 1.00 54.72 221 SER A C 1
ATOM 1666 O O . SER A 1 221 ? -17.988 20.244 22.816 1.00 54.72 221 SER A O 1
ATOM 1668 N N . ARG A 1 222 ? -19.000 20.060 20.829 1.00 63.56 222 ARG A N 1
ATOM 1669 C CA . ARG A 1 222 ? -18.277 18.840 20.431 1.00 63.56 222 ARG A CA 1
ATOM 1670 C C . ARG A 1 222 ? -17.865 18.864 18.965 1.00 63.56 222 ARG A C 1
ATOM 1672 O O . ARG A 1 222 ? -18.635 19.304 18.111 1.00 63.56 222 ARG A O 1
ATOM 1679 N N . THR A 1 223 ? -16.695 18.305 18.666 1.00 61.12 223 THR A N 1
ATOM 1680 C CA . THR A 1 223 ? -16.322 17.940 17.295 1.00 61.12 223 THR A CA 1
ATOM 1681 C C . THR A 1 223 ? -17.111 16.692 16.896 1.00 61.12 223 THR A C 1
ATOM 1683 O O . THR A 1 223 ? -17.130 15.692 17.621 1.00 61.12 223 THR A O 1
ATOM 1686 N N . VAL A 1 224 ? -17.795 16.740 15.755 1.00 63.22 224 VAL A N 1
ATOM 1687 C CA . VAL A 1 224 ? -18.530 15.585 15.219 1.00 63.22 224 VAL A CA 1
ATOM 1688 C C . VAL A 1 224 ? -17.609 14.814 14.277 1.00 63.22 224 VAL A C 1
ATOM 1690 O O . VAL A 1 224 ? -17.214 15.343 13.244 1.00 63.22 224 VAL A O 1
ATOM 1693 N N . ARG A 1 225 ? -17.254 13.573 14.635 1.00 59.66 225 ARG A N 1
ATOM 1694 C CA . ARG A 1 225 ? -16.355 12.714 13.836 1.00 59.66 225 ARG A CA 1
ATOM 1695 C C . ARG A 1 225 ? -17.054 11.516 13.194 1.00 59.66 225 ARG A C 1
ATOM 1697 O O . ARG A 1 225 ? -16.596 11.025 12.172 1.00 59.66 225 ARG A O 1
ATOM 1704 N N . ILE A 1 226 ? -18.167 11.064 13.773 1.00 64.25 226 ILE A N 1
ATOM 1705 C CA . ILE A 1 226 ? -19.042 10.026 13.220 1.00 64.25 226 ILE A CA 1
ATOM 1706 C C . ILE A 1 226 ? -20.438 10.630 13.077 1.00 64.25 226 ILE A C 1
ATOM 1708 O O . ILE A 1 226 ? -21.037 11.073 14.059 1.00 64.25 226 ILE A O 1
ATOM 1712 N N . SER A 1 227 ? -20.963 10.641 11.853 1.00 70.44 227 SER A N 1
ATOM 1713 C CA . SER A 1 227 ? -22.324 11.091 11.557 1.00 70.44 227 SER A CA 1
ATOM 1714 C C . SER A 1 227 ? -22.910 10.242 10.439 1.00 70.44 227 SER A C 1
ATOM 1716 O O . SER A 1 227 ? -22.256 10.010 9.426 1.00 70.44 227 SER A O 1
ATOM 1718 N N . ARG A 1 228 ? -24.165 9.825 10.590 1.00 76.75 228 ARG A N 1
ATOM 1719 C CA . ARG A 1 228 ? -24.975 9.268 9.496 1.00 76.75 228 ARG A CA 1
ATOM 1720 C C . ARG A 1 228 ? -25.902 10.347 8.945 1.00 76.75 228 ARG A C 1
ATOM 1722 O O . ARG A 1 228 ? -26.230 11.304 9.645 1.00 76.75 228 ARG A O 1
ATOM 1729 N N . ALA A 1 229 ? -26.362 10.175 7.707 1.00 68.06 229 ALA A N 1
ATOM 1730 C CA . ALA A 1 229 ? -27.287 11.114 7.065 1.00 68.06 229 ALA A CA 1
ATOM 1731 C C . ALA A 1 229 ? -28.585 11.326 7.873 1.00 68.06 229 ALA A C 1
ATOM 1733 O O . ALA A 1 229 ? -29.125 12.427 7.893 1.00 68.06 229 ALA A O 1
ATOM 1734 N N . ASN A 1 230 ? -29.039 10.288 8.585 1.00 77.50 230 ASN A N 1
ATOM 1735 C CA . ASN A 1 230 ? -30.269 10.298 9.381 1.00 77.50 230 ASN A CA 1
ATOM 1736 C C . ASN A 1 230 ? -30.016 10.455 10.893 1.00 77.50 230 ASN A C 1
ATOM 1738 O O . ASN A 1 230 ? -30.904 10.137 11.687 1.00 77.50 230 ASN A O 1
ATOM 1742 N N . ASP A 1 231 ? -28.817 10.879 11.307 1.00 85.75 231 ASP A N 1
ATOM 1743 C CA . ASP A 1 231 ? -28.530 11.116 12.724 1.00 85.75 231 ASP A CA 1
ATOM 1744 C C . ASP A 1 231 ? -29.270 12.369 13.223 1.00 85.75 231 ASP A C 1
ATOM 1746 O O . ASP A 1 231 ? -29.161 13.456 12.654 1.00 85.75 231 ASP A O 1
ATOM 1750 N N . GLU A 1 232 ? -29.997 12.221 14.328 1.00 88.56 232 GLU A N 1
ATOM 1751 C CA . GLU A 1 232 ? -30.716 13.297 15.012 1.00 88.56 232 GLU A CA 1
ATOM 1752 C C . GLU A 1 232 ? -29.994 13.654 16.320 1.00 88.56 232 GLU A C 1
ATOM 1754 O O . GLU A 1 232 ? -29.737 12.785 17.153 1.00 88.56 232 GLU A O 1
ATOM 1759 N N . ALA A 1 233 ? -29.691 14.935 16.538 1.00 85.50 233 ALA A N 1
ATOM 1760 C CA . ALA A 1 233 ? -29.234 15.408 17.844 1.00 85.50 233 ALA A CA 1
ATOM 1761 C C . ALA A 1 233 ? -30.428 15.504 18.806 1.00 85.50 233 ALA A C 1
ATOM 1763 O O . ALA A 1 233 ? -31.459 16.079 18.462 1.00 85.50 233 ALA A O 1
ATOM 1764 N N . VAL A 1 234 ? -30.289 14.955 20.012 1.00 90.31 234 VAL A N 1
ATOM 1765 C CA . VAL A 1 234 ? -31.370 14.882 21.002 1.00 90.31 234 VAL A CA 1
ATOM 1766 C C . VAL A 1 234 ? -30.907 15.343 22.379 1.00 90.31 234 VAL A C 1
ATOM 1768 O O . VAL A 1 234 ? -29.756 15.147 22.764 1.00 90.31 234 VAL A O 1
ATOM 1771 N N . THR A 1 235 ? -31.839 15.911 23.142 1.00 89.25 235 THR A N 1
ATOM 1772 C CA . THR A 1 235 ? -31.645 16.280 24.548 1.00 89.25 235 THR A CA 1
ATOM 1773 C C . THR A 1 235 ? -32.521 15.386 25.413 1.00 89.25 235 THR A C 1
ATOM 1775 O O . THR A 1 235 ? -33.740 15.343 25.248 1.00 89.25 235 THR A O 1
ATOM 1778 N N . ILE A 1 236 ? -31.898 14.670 26.341 1.00 94.00 236 ILE A N 1
ATOM 1779 C CA . ILE A 1 236 ? -32.521 13.672 27.205 1.00 94.00 236 ILE A CA 1
ATOM 1780 C C . ILE A 1 236 ? -32.642 14.283 28.610 1.00 94.00 236 ILE A C 1
ATOM 1782 O O . ILE A 1 236 ? -31.623 14.558 29.248 1.00 94.00 236 ILE A O 1
ATOM 1786 N N . PRO A 1 237 ? -33.858 14.510 29.130 1.00 91.75 237 PRO A N 1
ATOM 1787 C CA . PRO A 1 237 ? -34.034 14.989 30.499 1.00 91.75 237 PRO A CA 1
ATOM 1788 C C . PRO A 1 237 ? -33.519 13.966 31.522 1.00 91.75 237 PRO A C 1
ATOM 1790 O O . PRO A 1 237 ? -34.004 12.836 31.543 1.00 91.75 237 PRO A O 1
ATOM 1793 N N . SER A 1 238 ? -32.581 14.372 32.384 1.00 88.56 238 SER A N 1
ATOM 1794 C CA . SER A 1 238 ? -32.060 13.586 33.514 1.00 88.56 238 SER A CA 1
ATOM 1795 C C . SER A 1 238 ? -32.285 14.339 34.838 1.00 88.56 238 SER A C 1
ATOM 1797 O O . SER A 1 238 ? -32.823 15.449 34.861 1.00 88.56 238 SER A O 1
ATOM 1799 N N . ASN A 1 239 ? -31.948 13.734 35.977 1.00 80.94 239 ASN A N 1
ATOM 1800 C CA . ASN A 1 239 ? -32.263 14.271 37.307 1.00 80.94 239 ASN A CA 1
ATOM 1801 C C . ASN A 1 239 ? -31.528 15.595 37.594 1.00 80.94 239 ASN A C 1
ATOM 1803 O O . ASN A 1 239 ? -30.404 15.601 38.086 1.00 80.94 239 ASN A O 1
ATOM 1807 N N . GLY A 1 240 ? -32.194 16.724 37.327 1.00 78.06 240 GLY A N 1
ATOM 1808 C CA . GLY A 1 240 ? -31.674 18.072 37.592 1.00 78.06 240 GLY A CA 1
ATOM 1809 C C . GLY A 1 240 ? -30.749 18.632 36.505 1.00 78.06 240 GLY A C 1
ATOM 1810 O O . GLY A 1 240 ? -30.208 19.720 36.678 1.00 78.06 240 GLY A O 1
ATOM 1811 N N . PHE A 1 241 ? -30.574 17.919 35.390 1.00 85.06 241 PHE A N 1
ATOM 1812 C CA . PHE A 1 241 ? -29.790 18.353 34.230 1.00 85.06 241 PHE A CA 1
ATOM 1813 C C . PHE A 1 241 ? -30.267 17.635 32.957 1.00 85.06 241 PHE A C 1
ATOM 1815 O O . PHE A 1 241 ? -31.235 16.879 32.976 1.00 85.06 241 PHE A O 1
ATOM 1822 N N . THR A 1 242 ? -29.614 17.877 31.823 1.00 85.25 242 THR A N 1
ATOM 1823 C CA . THR A 1 242 ? -29.913 17.175 30.568 1.00 85.25 242 THR A CA 1
ATOM 1824 C C . THR A 1 242 ? -28.684 16.445 30.058 1.00 85.25 242 THR A C 1
ATOM 1826 O O . THR A 1 242 ? -27.568 16.949 30.183 1.00 85.25 242 THR A O 1
ATOM 1829 N N . LEU A 1 243 ? -28.893 15.253 29.505 1.00 89.81 243 LEU A N 1
ATOM 1830 C CA . LEU A 1 243 ? -27.879 14.538 28.744 1.00 89.81 243 LEU A CA 1
ATOM 1831 C C . LEU A 1 243 ? -28.041 14.896 27.272 1.00 89.81 243 LEU A C 1
ATOM 1833 O O . LEU A 1 243 ? -29.162 14.958 26.762 1.00 89.81 243 LEU A O 1
ATOM 1837 N N . ALA A 1 244 ? -26.935 15.096 26.577 1.00 88.25 244 ALA A N 1
ATOM 1838 C CA . ALA A 1 244 ? -26.951 15.301 25.143 1.00 88.25 244 ALA A CA 1
ATOM 1839 C C . ALA A 1 244 ? -26.631 13.998 24.420 1.00 88.25 244 ALA A C 1
ATOM 1841 O O . ALA A 1 244 ? -25.682 13.295 24.766 1.00 88.25 244 ALA A O 1
ATOM 1842 N N . GLY A 1 245 ? -27.415 13.681 23.395 1.00 90.62 245 GLY A N 1
ATOM 1843 C CA . GLY A 1 245 ? -27.288 12.439 22.655 1.00 90.62 245 GLY A CA 1
ATOM 1844 C C . GLY A 1 245 ? -27.416 12.595 21.151 1.00 90.62 245 GLY A C 1
ATOM 1845 O O . GLY A 1 245 ? -27.800 13.639 20.625 1.00 90.62 245 GLY A O 1
ATOM 1846 N N . THR A 1 246 ? -27.053 11.527 20.459 1.00 92.75 246 THR A N 1
ATOM 1847 C CA . THR A 1 246 ? -27.284 11.332 19.034 1.00 92.75 246 THR A CA 1
ATOM 1848 C C . THR A 1 246 ? -28.123 10.079 18.864 1.00 92.75 246 THR A C 1
ATOM 1850 O O . THR A 1 246 ? -27.803 9.027 19.419 1.00 92.75 246 THR A O 1
ATOM 1853 N N . LEU A 1 247 ? -29.204 10.210 18.107 1.00 94.38 247 LEU A N 1
ATOM 1854 C CA . LEU A 1 247 ? -30.116 9.139 17.759 1.00 94.38 247 LEU A CA 1
ATOM 1855 C C . LEU A 1 247 ? -29.876 8.748 16.297 1.00 94.38 247 LEU A C 1
ATOM 1857 O O . LEU A 1 247 ? -30.160 9.522 15.385 1.00 94.38 247 LEU A O 1
ATOM 1861 N N . SER A 1 248 ? -29.340 7.549 16.088 1.00 93.69 248 SER A N 1
ATOM 1862 C CA . SER A 1 248 ? -29.107 6.947 14.776 1.00 93.69 248 SER A CA 1
ATOM 1863 C C . SER A 1 248 ? -30.300 6.099 14.354 1.00 93.69 248 SER A C 1
ATOM 1865 O O . SER A 1 248 ? -30.867 5.358 15.162 1.00 93.69 248 SER A O 1
ATOM 1867 N N . ARG A 1 249 ? -30.684 6.208 13.077 1.00 90.69 249 ARG A N 1
ATOM 1868 C CA . ARG A 1 249 ? -31.835 5.498 12.500 1.00 90.69 249 ARG A CA 1
ATOM 1869 C C . ARG A 1 249 ? -31.451 4.681 11.260 1.00 90.69 249 ARG A C 1
ATOM 1871 O O . ARG A 1 249 ? -30.476 5.033 10.579 1.00 90.69 249 ARG A O 1
ATOM 1878 N N . PRO A 1 250 ? -32.244 3.649 10.916 1.00 86.69 250 PRO A N 1
ATOM 1879 C CA . PRO A 1 250 ? -32.122 2.958 9.637 1.00 86.69 250 PRO A CA 1
ATOM 1880 C C . PRO A 1 250 ? -32.327 3.920 8.458 1.00 86.69 250 PRO A C 1
ATOM 1882 O O . PRO A 1 250 ? -33.070 4.901 8.562 1.00 86.69 250 PRO A O 1
ATOM 1885 N N . ALA A 1 251 ? -31.678 3.642 7.324 1.00 77.88 251 ALA A N 1
ATOM 1886 C CA . ALA A 1 251 ? -31.787 4.473 6.120 1.00 77.88 251 ALA A CA 1
ATOM 1887 C C . ALA A 1 251 ? -33.215 4.488 5.544 1.00 77.88 251 ALA A C 1
ATOM 1889 O O . ALA A 1 251 ? -33.686 5.517 5.063 1.00 77.88 251 ALA A O 1
ATOM 1890 N N . SER A 1 252 ? -33.920 3.358 5.639 1.00 73.56 252 SER A N 1
ATOM 1891 C CA . SER A 1 252 ? -35.335 3.233 5.298 1.00 73.56 252 SER A CA 1
ATOM 1892 C C . SER A 1 252 ? -36.007 2.207 6.212 1.00 73.56 252 SER A C 1
ATOM 1894 O O . SER A 1 252 ? -35.387 1.222 6.609 1.00 73.56 252 SER A O 1
ATOM 1896 N N . SER A 1 253 ? -37.267 2.445 6.574 1.00 71.69 253 SER A N 1
ATOM 1897 C CA . SER A 1 253 ? -38.100 1.482 7.296 1.00 71.69 253 SER A CA 1
ATOM 1898 C C . SER A 1 253 ? -39.550 1.640 6.861 1.00 71.69 253 SER A C 1
ATOM 1900 O O . SER A 1 253 ? -40.077 2.751 6.823 1.00 71.69 253 SER A O 1
ATOM 1902 N N . THR A 1 254 ? -40.205 0.521 6.565 1.00 72.06 254 THR A N 1
ATOM 1903 C CA . THR A 1 254 ? -41.655 0.442 6.336 1.00 72.06 254 THR A CA 1
ATOM 1904 C C . THR A 1 254 ? -42.424 0.132 7.625 1.00 72.06 254 THR A C 1
ATOM 1906 O O . THR A 1 254 ? -43.654 0.184 7.644 1.00 72.06 254 THR A O 1
ATOM 1909 N N . VAL A 1 255 ? -41.713 -0.176 8.718 1.00 78.81 255 VAL A N 1
ATOM 1910 C CA . VAL A 1 255 ? -42.289 -0.499 10.025 1.00 78.81 255 VAL A CA 1
ATOM 1911 C C . VAL A 1 255 ? -42.505 0.795 10.823 1.00 78.81 255 VAL A C 1
ATOM 1913 O O . VAL A 1 255 ? -41.549 1.550 11.011 1.00 78.81 255 VAL A O 1
ATOM 1916 N N . PRO A 1 256 ? -43.722 1.053 11.342 1.00 82.69 256 PRO A N 1
ATOM 1917 C CA . PRO A 1 256 ? -44.047 2.308 12.025 1.00 82.69 256 PRO A CA 1
ATOM 1918 C C . PRO A 1 256 ? -43.413 2.455 13.418 1.00 82.69 256 PRO A C 1
ATOM 1920 O O . PRO A 1 256 ? -43.271 3.577 13.896 1.00 82.69 256 PRO A O 1
ATOM 1923 N N . ARG A 1 257 ? -43.058 1.343 14.081 1.00 93.12 257 ARG A N 1
ATOM 1924 C CA . ARG A 1 257 ? -42.361 1.330 15.378 1.00 93.12 257 ARG A CA 1
ATOM 1925 C C . ARG A 1 257 ? -41.200 0.349 15.366 1.00 93.12 257 ARG A C 1
ATOM 1927 O O . ARG A 1 257 ? -41.396 -0.845 15.124 1.00 93.12 257 ARG A O 1
ATOM 1934 N N . LEU A 1 258 ? -40.009 0.857 15.643 1.00 94.88 258 LEU A N 1
ATOM 1935 C CA . LEU A 1 258 ? -38.764 0.103 15.586 1.00 94.88 258 LEU A CA 1
ATOM 1936 C C . LEU A 1 258 ? -38.305 -0.336 16.982 1.00 94.88 258 LEU A C 1
ATOM 1938 O O . LEU A 1 258 ? -38.567 0.372 17.958 1.00 94.88 258 LEU A O 1
ATOM 1942 N N . PRO A 1 259 ? -37.615 -1.485 17.097 1.00 97.00 259 PRO A N 1
ATOM 1943 C CA . PRO A 1 259 ? -36.886 -1.809 18.317 1.00 97.00 259 PRO A CA 1
ATOM 1944 C C . PRO A 1 259 ? -35.788 -0.765 18.550 1.00 97.00 259 PRO A C 1
ATOM 1946 O O . PRO A 1 259 ? -35.263 -0.187 17.591 1.00 97.00 259 PRO A O 1
ATOM 1949 N N . ALA A 1 260 ? -35.432 -0.515 19.808 1.00 97.81 260 ALA A N 1
ATOM 1950 C CA . ALA A 1 260 ? -34.465 0.524 20.126 1.00 97.81 260 ALA A CA 1
ATOM 1951 C C . ALA A 1 260 ? -33.441 0.114 21.186 1.00 97.81 260 ALA A C 1
ATOM 1953 O O . ALA A 1 260 ? -33.692 -0.742 22.036 1.00 97.81 260 ALA A O 1
ATOM 1954 N N . VAL A 1 261 ? -32.265 0.730 21.099 1.00 98.31 261 VAL A N 1
ATOM 1955 C CA . VAL A 1 261 ? -31.086 0.398 21.894 1.00 98.31 261 VAL A CA 1
ATOM 1956 C C . VAL A 1 261 ? -30.487 1.662 22.498 1.00 98.31 261 VAL A C 1
ATOM 1958 O O . VAL A 1 261 ? -30.297 2.660 21.801 1.00 98.31 261 VAL A O 1
ATOM 1961 N N . VAL A 1 262 ? -30.145 1.608 23.784 1.00 98.19 262 VAL A N 1
ATOM 1962 C CA . VAL A 1 262 ? -29.328 2.632 24.448 1.00 98.19 262 VAL A CA 1
ATOM 1963 C C . VAL A 1 262 ? -27.915 2.112 24.673 1.00 98.19 262 VAL A C 1
ATOM 1965 O O . VAL A 1 262 ? -27.744 1.044 25.260 1.00 98.19 262 VAL A O 1
ATOM 1968 N N . LEU A 1 263 ? -26.909 2.871 24.234 1.00 97.81 263 LEU A N 1
ATOM 1969 C CA . LEU A 1 263 ? -25.499 2.538 24.440 1.00 97.81 263 LEU A CA 1
ATOM 1970 C C . LEU A 1 263 ? -24.938 3.255 25.675 1.00 97.81 263 LEU A C 1
ATOM 1972 O O . LEU A 1 263 ? -25.083 4.470 25.800 1.00 97.81 263 LEU A O 1
ATOM 1976 N N . ALA A 1 264 ? -24.265 2.509 26.551 1.00 95.19 264 ALA A N 1
ATOM 1977 C CA . ALA A 1 264 ? -23.533 3.018 27.707 1.00 95.19 264 ALA A CA 1
ATOM 1978 C C . ALA A 1 264 ? -22.023 2.786 27.525 1.00 95.19 264 ALA A C 1
ATOM 1980 O O . ALA A 1 264 ? -21.579 1.654 27.319 1.00 95.19 264 ALA A O 1
ATOM 1981 N N . GLY A 1 265 ? -21.243 3.868 27.595 1.00 88.38 265 GLY A N 1
ATOM 1982 C CA . GLY A 1 265 ? -19.789 3.833 27.413 1.00 88.38 265 GLY A CA 1
ATOM 1983 C C . GLY A 1 265 ? -19.011 3.283 28.608 1.00 88.38 265 GLY A C 1
ATOM 1984 O O . GLY A 1 265 ? -19.530 3.221 29.723 1.00 88.38 265 GLY A O 1
ATOM 1985 N N . GLY A 1 266 ? -17.757 2.905 28.344 1.00 84.88 266 GLY A N 1
ATOM 1986 C CA . GLY A 1 266 ? -16.805 2.380 29.326 1.00 84.88 266 GLY A CA 1
ATOM 1987 C C . GLY A 1 266 ? -16.231 3.426 30.284 1.00 84.88 266 GLY A C 1
ATOM 1988 O O . GLY A 1 266 ? -16.758 4.530 30.416 1.00 84.88 266 GLY A O 1
ATOM 1989 N N . SER A 1 267 ? -15.156 3.056 30.980 1.00 79.88 267 SER A N 1
ATOM 1990 C CA . SER A 1 267 ? -14.550 3.845 32.061 1.00 79.88 267 SER A CA 1
ATOM 1991 C C . SER A 1 267 ? -14.021 5.203 31.597 1.00 79.88 267 SER A C 1
ATOM 1993 O O . SER A 1 267 ? -13.467 5.314 30.502 1.00 79.88 267 SER A O 1
ATOM 1995 N N . GLY A 1 268 ? -14.117 6.216 32.464 1.00 69.19 268 GLY A N 1
ATOM 1996 C CA . GLY A 1 268 ? -13.544 7.542 32.229 1.00 69.19 268 GLY A CA 1
ATOM 1997 C C . GLY A 1 268 ? -14.450 8.503 31.452 1.00 69.19 268 GLY A C 1
ATOM 1998 O O . GLY A 1 268 ? -15.624 8.230 31.181 1.00 69.19 268 GLY A O 1
ATOM 1999 N N . GLY A 1 269 ? -13.893 9.673 31.120 1.00 61.94 269 GLY A N 1
ATOM 2000 C CA . GLY A 1 269 ? -14.592 10.751 30.420 1.00 61.94 269 GLY A CA 1
ATOM 2001 C C . GLY A 1 269 ? -14.724 10.492 28.923 1.00 61.94 269 GLY A C 1
ATOM 2002 O O . GLY A 1 269 ? -13.886 10.934 28.145 1.00 61.94 269 GLY A O 1
ATOM 2003 N N . GLY A 1 270 ? -15.764 9.756 28.530 1.00 68.38 270 GLY A N 1
ATOM 2004 C CA . GLY A 1 270 ? -16.078 9.464 27.130 1.00 68.38 270 GLY A CA 1
ATOM 2005 C C . GLY A 1 270 ? -17.137 10.399 26.544 1.00 68.38 270 GLY A C 1
ATOM 2006 O O . GLY A 1 270 ? -18.144 10.699 27.195 1.00 68.38 270 GLY A O 1
ATOM 2007 N N . ASP A 1 271 ? -16.933 10.821 25.292 1.00 81.31 271 ASP A N 1
ATOM 2008 C CA . ASP A 1 271 ? -18.011 11.373 24.469 1.00 81.31 271 ASP A CA 1
ATOM 2009 C C . ASP A 1 271 ? -18.993 10.267 24.047 1.00 81.31 271 ASP A C 1
ATOM 2011 O O . ASP A 1 271 ? -18.733 9.070 24.212 1.00 81.31 271 ASP A O 1
ATOM 2015 N N . ARG A 1 272 ? -20.141 10.650 23.485 1.00 88.56 272 ARG A N 1
ATOM 2016 C CA . ARG A 1 272 ? -21.153 9.675 23.061 1.00 88.56 272 ARG A CA 1
ATOM 2017 C C . ARG A 1 272 ? -20.706 8.702 21.971 1.00 88.56 272 ARG A C 1
ATOM 2019 O O . ARG A 1 272 ? -21.392 7.708 21.768 1.00 88.56 272 ARG A O 1
ATOM 2026 N N . ASP A 1 273 ? -19.622 8.964 21.245 1.00 86.94 273 ASP A N 1
ATOM 2027 C CA . ASP A 1 273 ? -19.130 8.043 20.213 1.00 86.94 273 ASP A CA 1
ATOM 2028 C C . ASP A 1 273 ? -18.140 7.016 20.796 1.00 86.94 273 ASP A C 1
ATOM 2030 O O . ASP A 1 273 ? -17.835 6.021 20.136 1.00 86.94 273 ASP A O 1
ATOM 2034 N N . GLY A 1 274 ? -17.694 7.207 22.044 1.00 83.06 274 GLY A N 1
ATOM 2035 C CA . GLY A 1 274 ? -16.813 6.284 22.754 1.00 83.06 274 GLY A CA 1
ATOM 2036 C C . GLY A 1 274 ? -15.426 6.202 22.127 1.00 83.06 274 GLY A C 1
ATOM 2037 O O . GLY A 1 274 ? -14.906 5.103 21.946 1.00 83.06 274 GLY A O 1
ATOM 2038 N N . PHE A 1 275 ? -14.856 7.349 21.740 1.00 76.44 275 PHE A N 1
ATOM 2039 C CA . PHE A 1 275 ? -13.539 7.404 21.107 1.00 76.44 275 PHE A CA 1
ATOM 2040 C C . PHE A 1 275 ? -12.416 6.943 22.045 1.00 76.44 275 PHE A C 1
ATOM 2042 O O . PHE A 1 275 ? -12.136 7.585 23.056 1.00 76.44 275 PHE A O 1
ATOM 2049 N N . VAL A 1 276 ? -11.698 5.894 21.642 1.00 72.81 276 VAL A N 1
ATOM 2050 C CA . VAL A 1 276 ? -10.454 5.441 22.281 1.00 72.81 276 VAL A CA 1
ATOM 2051 C C . VAL A 1 276 ? -9.419 5.196 21.190 1.00 72.81 276 VAL A C 1
ATOM 2053 O O . VAL A 1 276 ? -9.677 4.455 20.250 1.00 72.81 276 VAL A O 1
ATOM 2056 N N . ALA A 1 277 ? -8.262 5.860 21.281 1.00 65.94 277 ALA A N 1
ATOM 2057 C CA . ALA A 1 277 ? -7.163 5.732 20.312 1.00 65.94 277 ALA A CA 1
ATOM 2058 C C . ALA A 1 277 ? -7.582 5.884 18.829 1.00 65.94 277 ALA A C 1
ATOM 2060 O O . ALA A 1 277 ? -7.042 5.235 17.942 1.00 65.94 277 ALA A O 1
ATOM 2061 N N . GLY A 1 278 ? -8.558 6.755 18.548 1.00 61.59 278 GLY A N 1
ATOM 2062 C CA . GLY A 1 278 ? -9.068 6.986 17.191 1.00 61.59 278 GLY A CA 1
ATOM 2063 C C . GLY A 1 278 ? -10.183 6.034 16.744 1.00 61.59 278 GLY A C 1
ATOM 2064 O O . GLY A 1 278 ? -10.787 6.293 15.706 1.00 61.59 278 GLY A O 1
ATOM 2065 N N . VAL A 1 279 ? -10.519 5.014 17.538 1.00 67.31 279 VAL A N 1
ATOM 2066 C CA . VAL A 1 279 ? -11.625 4.079 17.284 1.00 67.31 279 VAL A CA 1
ATOM 2067 C C . VAL A 1 279 ? -12.908 4.588 17.962 1.00 67.31 279 VAL A C 1
ATOM 2069 O O . VAL A 1 279 ? -12.928 4.714 19.188 1.00 67.31 279 VAL A O 1
ATOM 2072 N N . PRO A 1 280 ? -13.988 4.889 17.217 1.00 80.69 280 PRO A N 1
ATOM 2073 C CA . PRO A 1 280 ? -15.274 5.303 17.778 1.00 80.69 280 PRO A CA 1
ATOM 2074 C C . PRO A 1 280 ? -16.167 4.099 18.078 1.00 80.69 280 PRO A C 1
ATOM 2076 O O . PRO A 1 280 ? -17.101 3.802 17.330 1.00 80.69 280 PRO A O 1
ATOM 2079 N N . ILE A 1 281 ? -15.881 3.406 19.178 1.00 87.69 281 ILE A N 1
ATOM 2080 C CA . ILE A 1 281 ? -16.478 2.105 19.516 1.00 87.69 281 ILE A CA 1
ATOM 2081 C C . ILE A 1 281 ? -18.013 2.176 19.507 1.00 87.69 281 ILE A C 1
ATOM 2083 O O . ILE A 1 281 ? -18.685 1.402 18.824 1.00 87.69 281 ILE A O 1
ATOM 2087 N N . LEU A 1 282 ? -18.595 3.149 20.219 1.00 92.00 282 LEU A N 1
ATOM 2088 C CA . LEU A 1 282 ? -20.053 3.299 20.295 1.00 92.00 282 LEU A CA 1
ATOM 2089 C C . LEU A 1 282 ? -20.636 3.875 19.003 1.00 92.00 282 LEU A C 1
ATOM 2091 O O . LEU A 1 282 ? -21.763 3.543 18.641 1.00 92.00 282 LEU A O 1
ATOM 2095 N N . GLY A 1 283 ? -19.880 4.716 18.291 1.00 87.94 283 GLY A N 1
ATOM 2096 C CA . GLY A 1 283 ? -20.264 5.225 16.974 1.00 87.94 283 GLY A CA 1
ATOM 2097 C C . GLY A 1 283 ? -20.428 4.105 15.940 1.00 87.94 283 GLY A C 1
ATOM 2098 O O . GLY A 1 283 ? -21.427 4.076 15.219 1.00 87.94 283 GLY A O 1
ATOM 2099 N N . GLN A 1 284 ? -19.494 3.151 15.909 1.00 84.44 284 GLN A N 1
ATOM 2100 C CA . GLN A 1 284 ? -19.525 1.986 15.019 1.00 84.44 284 GLN A CA 1
ATOM 2101 C C . GLN A 1 284 ? -20.640 1.008 15.398 1.00 84.44 284 GLN A C 1
ATOM 2103 O O . GLN A 1 284 ? -21.421 0.616 14.529 1.00 84.44 284 GLN A O 1
ATOM 2108 N N . ILE A 1 285 ? -20.784 0.685 16.691 1.00 91.81 285 ILE A N 1
ATOM 2109 C CA . ILE A 1 285 ? -21.889 -0.154 17.187 1.00 91.81 285 ILE A CA 1
ATOM 2110 C C . ILE A 1 285 ? -23.241 0.484 16.838 1.00 91.81 285 ILE A C 1
ATOM 2112 O O . ILE A 1 285 ? -24.142 -0.202 16.353 1.00 91.81 285 ILE A O 1
ATOM 2116 N N . ALA A 1 286 ? -23.386 1.800 17.030 1.00 93.31 286 ALA A N 1
ATOM 2117 C CA . ALA A 1 286 ? -24.609 2.513 16.678 1.00 93.31 286 ALA A CA 1
ATOM 2118 C C . ALA A 1 286 ? -24.907 2.460 15.178 1.00 93.31 286 ALA A C 1
ATOM 2120 O O . ALA A 1 286 ? -26.066 2.298 14.801 1.00 93.31 286 ALA A O 1
ATOM 2121 N N . GLY A 1 287 ? -23.879 2.567 14.330 1.00 86.56 287 GLY A N 1
ATOM 2122 C CA . GLY A 1 287 ? -24.020 2.411 12.887 1.00 86.56 287 GLY A CA 1
ATOM 2123 C C . GLY A 1 287 ? -24.523 1.021 12.506 1.00 86.56 287 GLY A C 1
ATOM 2124 O O . GLY A 1 287 ? -25.580 0.906 11.890 1.00 86.56 287 GLY A O 1
ATOM 2125 N N . ALA A 1 288 ? -23.827 -0.025 12.953 1.00 87.94 288 ALA A N 1
ATOM 2126 C CA . ALA A 1 288 ? -24.172 -1.408 12.634 1.00 87.94 288 ALA A CA 1
ATOM 2127 C C . ALA A 1 288 ? -25.579 -1.794 13.122 1.00 87.94 288 ALA A C 1
ATOM 2129 O O . ALA A 1 288 ? -26.352 -2.406 12.387 1.00 87.94 288 ALA A O 1
ATOM 2130 N N . LEU A 1 289 ? -25.957 -1.388 14.338 1.00 93.75 289 LEU A N 1
ATOM 2131 C CA . LEU A 1 289 ? -27.302 -1.630 14.866 1.00 93.75 289 LEU A CA 1
ATOM 2132 C C . LEU A 1 289 ? -28.372 -0.822 14.115 1.00 93.75 289 LEU A C 1
ATOM 2134 O O . LEU A 1 289 ? -29.458 -1.337 13.855 1.00 93.75 289 LEU A O 1
ATOM 2138 N N . ALA A 1 290 ? -28.085 0.420 13.721 1.00 91.00 290 ALA A N 1
ATOM 2139 C CA . ALA A 1 290 ? -29.010 1.190 12.896 1.00 91.00 290 ALA A CA 1
ATOM 2140 C C . ALA A 1 290 ? -29.209 0.554 11.509 1.00 91.00 290 ALA A C 1
ATOM 2142 O O . ALA A 1 290 ? -30.336 0.513 11.016 1.00 91.00 290 ALA A O 1
ATOM 2143 N N . ASP A 1 291 ? -28.156 -0.001 10.906 1.00 84.94 291 ASP A N 1
ATOM 2144 C CA . ASP A 1 291 ? -28.248 -0.756 9.647 1.00 84.94 291 ASP A CA 1
ATOM 2145 C C . ASP A 1 291 ? -29.001 -2.082 9.814 1.00 84.94 291 ASP A C 1
ATOM 2147 O O . ASP A 1 291 ? -29.749 -2.486 8.926 1.00 84.94 291 ASP A O 1
ATOM 2151 N N . ALA A 1 292 ? -28.905 -2.701 10.993 1.00 88.81 292 ALA A N 1
ATOM 2152 C CA . ALA A 1 292 ? -29.690 -3.873 11.373 1.00 88.81 292 ALA A CA 1
ATOM 2153 C C . ALA A 1 292 ? -31.161 -3.559 11.733 1.00 88.81 292 ALA A C 1
ATOM 2155 O O . ALA A 1 292 ? -31.911 -4.464 12.102 1.00 88.81 292 ALA A O 1
ATOM 2156 N N . GLY A 1 293 ? -31.600 -2.299 11.625 1.00 92.50 293 GLY A N 1
ATOM 2157 C CA . GLY A 1 293 ? -33.003 -1.915 11.798 1.00 92.50 293 GLY A CA 1
ATOM 2158 C C . GLY A 1 293 ? -33.383 -1.381 13.184 1.00 92.50 293 GLY A C 1
ATOM 2159 O O . GLY A 1 293 ? -34.575 -1.274 13.476 1.00 92.50 293 GLY A O 1
ATOM 2160 N N . PHE A 1 294 ? -32.419 -1.033 14.040 1.00 95.06 294 PHE A N 1
ATOM 2161 C CA . PHE A 1 294 ? -32.687 -0.467 15.367 1.00 95.06 294 PHE A CA 1
ATOM 2162 C C . PHE A 1 294 ? -32.664 1.067 15.366 1.00 95.06 294 PHE A C 1
ATOM 2164 O O . PHE A 1 294 ? -31.913 1.701 14.627 1.00 95.06 294 PHE A O 1
ATOM 2171 N N . ILE A 1 295 ? -33.446 1.683 16.253 1.00 96.56 295 ILE A N 1
ATOM 2172 C CA . ILE A 1 295 ? -33.190 3.062 16.687 1.00 96.56 295 ILE A CA 1
ATOM 2173 C C . ILE A 1 295 ? -32.128 3.006 17.781 1.00 96.56 295 ILE A C 1
ATOM 2175 O O . ILE A 1 295 ? -32.340 2.364 18.805 1.00 96.56 295 ILE A O 1
ATOM 2179 N N . VAL A 1 296 ? -30.997 3.680 17.598 1.00 97.62 296 VAL A N 1
ATOM 2180 C CA . VAL A 1 296 ? -29.892 3.616 18.562 1.00 97.62 296 VAL A CA 1
ATOM 2181 C C . VAL A 1 296 ? -29.617 4.993 19.127 1.00 97.62 296 VAL A C 1
ATOM 2183 O O . VAL A 1 296 ? -29.389 5.929 18.367 1.00 97.62 296 VAL A O 1
ATOM 2186 N N . ILE A 1 297 ? -29.613 5.126 20.451 1.00 96.81 297 ILE A N 1
ATOM 2187 C CA . ILE A 1 297 ? -29.227 6.366 21.122 1.00 96.81 297 ILE A CA 1
ATOM 2188 C C . ILE A 1 297 ? -27.884 6.192 21.825 1.00 96.81 297 ILE A C 1
ATOM 2190 O O . ILE A 1 297 ? -27.672 5.260 22.604 1.00 96.81 297 ILE A O 1
ATOM 2194 N N . ARG A 1 298 ? -26.987 7.130 21.544 1.00 95.00 298 ARG A N 1
ATOM 2195 C CA . ARG A 1 298 ? -25.709 7.305 22.230 1.00 95.00 298 ARG A CA 1
ATOM 2196 C C . ARG A 1 298 ? -25.690 8.681 22.887 1.00 95.00 298 ARG A C 1
ATOM 2198 O O . ARG A 1 298 ? -26.213 9.624 22.298 1.00 95.00 298 ARG A O 1
ATOM 2205 N N . TYR A 1 299 ? -25.146 8.816 24.093 1.00 93.44 299 TYR A N 1
ATOM 2206 C CA . TYR A 1 299 ? -25.174 10.075 24.851 1.00 93.44 299 TYR A CA 1
ATOM 2207 C C . TYR A 1 299 ? -23.846 10.367 25.546 1.00 93.44 299 TYR A C 1
ATOM 2209 O O . TYR A 1 299 ? -23.102 9.446 25.871 1.00 93.44 299 TYR A O 1
ATOM 2217 N N . ASP A 1 300 ? -23.531 11.654 25.724 1.00 88.88 300 ASP A N 1
ATOM 2218 C CA . ASP A 1 300 ? -22.317 12.050 26.436 1.00 88.88 300 ASP A CA 1
ATOM 2219 C C . ASP A 1 300 ? -22.538 11.742 27.921 1.00 88.88 300 ASP A C 1
ATOM 2221 O O . ASP A 1 300 ? -23.621 12.021 28.454 1.00 88.88 300 ASP A O 1
ATOM 2225 N N . LYS A 1 301 ? -21.540 11.174 28.607 1.00 88.81 301 LYS A N 1
ATOM 2226 C CA . LYS A 1 301 ? -21.626 10.962 30.062 1.00 88.81 301 LYS A CA 1
ATOM 2227 C C . LYS A 1 301 ? -21.920 12.293 30.774 1.00 88.81 301 LYS A C 1
ATOM 2229 O O . LYS A 1 301 ? -21.565 13.361 30.282 1.00 88.81 301 LYS A O 1
ATOM 2234 N N . ARG A 1 302 ? -22.577 12.262 31.940 1.00 87.69 302 ARG A N 1
ATOM 2235 C CA . ARG A 1 302 ? -22.809 13.483 32.738 1.00 87.69 302 ARG A CA 1
ATOM 2236 C C . ARG A 1 302 ? -21.506 14.253 32.971 1.00 87.69 302 ARG A C 1
ATOM 2238 O O . ARG A 1 302 ? -20.471 13.655 33.245 1.00 87.69 302 ARG A O 1
ATOM 2245 N N . GLY A 1 303 ? -21.566 15.575 32.859 1.00 77.12 303 GLY A N 1
ATOM 2246 C CA . GLY A 1 303 ? -20.398 16.452 32.954 1.00 77.12 303 GLY A CA 1
ATOM 2247 C C . GLY A 1 303 ? -19.390 16.314 31.804 1.00 77.12 303 GLY A C 1
ATOM 2248 O O . GLY A 1 303 ? -18.358 16.976 31.846 1.00 77.12 303 GLY A O 1
ATOM 2249 N N . MET A 1 304 ? -19.671 15.484 30.794 1.00 76.81 304 MET A N 1
ATOM 2250 C CA . MET A 1 304 ? -18.852 15.303 29.596 1.00 76.81 304 MET A CA 1
ATOM 2251 C C . MET A 1 304 ? -19.596 15.825 28.369 1.00 76.81 304 MET A C 1
ATOM 2253 O O . MET A 1 304 ? -20.821 15.725 28.274 1.00 76.81 304 MET A O 1
ATOM 2257 N N . GLY A 1 305 ? -18.843 16.356 27.405 1.00 74.44 305 GLY A N 1
ATOM 2258 C CA . GLY A 1 305 ? -19.403 16.916 26.178 1.00 74.44 305 GLY A CA 1
ATOM 2259 C C . GLY A 1 305 ? -20.565 17.868 26.466 1.00 74.44 305 GLY A C 1
ATOM 2260 O O . GLY A 1 305 ? -20.487 18.743 27.323 1.00 74.44 305 GLY A O 1
ATOM 2261 N N . GLN A 1 306 ? -21.688 17.669 25.781 1.00 78.38 306 GLN A N 1
ATOM 2262 C CA . GLN A 1 306 ? -22.856 18.544 25.906 1.00 78.38 306 GLN A CA 1
ATOM 2263 C C . GLN A 1 306 ? -23.848 18.134 26.997 1.00 78.38 306 GLN A C 1
ATOM 2265 O O . GLN A 1 306 ? -24.907 18.753 27.117 1.00 78.38 306 GLN A O 1
ATOM 2270 N N . SER A 1 307 ? -23.507 17.134 27.809 1.00 81.75 307 SER A N 1
ATOM 2271 C CA . SER A 1 307 ? -24.297 16.731 28.968 1.00 81.75 307 SER A CA 1
ATOM 2272 C C . SER A 1 307 ? -23.969 17.586 30.193 1.00 81.75 307 SER A C 1
ATOM 2274 O O . SER A 1 307 ? -22.811 17.798 30.543 1.00 81.75 307 SER A O 1
ATOM 2276 N N . GLY A 1 308 ? -25.005 18.044 30.897 1.00 77.12 308 GLY A N 1
ATOM 2277 C CA . GLY A 1 308 ? -24.853 18.698 32.198 1.00 77.12 308 GLY A CA 1
ATOM 2278 C C . GLY A 1 308 ? -24.511 17.714 33.327 1.00 77.12 308 GLY A C 1
ATOM 2279 O O . GLY A 1 308 ? -24.253 16.534 33.094 1.00 77.12 308 GLY A O 1
ATOM 2280 N N . GLY A 1 309 ? -24.563 18.192 34.573 1.00 82.31 309 GLY A N 1
ATOM 2281 C CA . GLY A 1 309 ? -24.259 17.395 35.770 1.00 82.31 309 GLY A CA 1
ATOM 2282 C C . GLY A 1 309 ? -22.802 17.523 36.232 1.00 82.31 309 GLY A C 1
ATOM 2283 O O . GLY A 1 309 ? -22.015 18.249 35.632 1.00 82.31 309 GLY A O 1
ATOM 2284 N N . ARG A 1 310 ? -22.454 16.856 37.340 1.00 78.62 310 ARG A N 1
ATOM 2285 C CA . ARG A 1 310 ? -21.103 16.873 37.930 1.00 78.62 310 ARG A CA 1
ATOM 2286 C C . ARG A 1 310 ? -20.461 15.496 37.827 1.00 78.62 310 ARG A C 1
ATOM 2288 O O . ARG A 1 310 ? -20.925 14.571 38.492 1.00 78.62 310 ARG A O 1
ATOM 2295 N N . ALA A 1 311 ? -19.413 15.377 37.016 1.00 78.31 311 ALA A N 1
ATOM 2296 C CA . ALA A 1 311 ? -18.699 14.117 36.823 1.00 78.31 311 ALA A CA 1
ATOM 2297 C C . ALA A 1 311 ? -17.873 13.728 38.061 1.00 78.31 311 ALA A C 1
ATOM 2299 O O . ALA A 1 311 ? -17.809 12.559 38.416 1.00 78.31 311 ALA A O 1
ATOM 2300 N N . GLU A 1 312 ? -17.310 14.702 38.786 1.00 76.06 312 GLU A N 1
ATOM 2301 C CA . GLU A 1 312 ? -16.358 14.440 39.882 1.00 76.06 312 GLU A CA 1
ATOM 2302 C C . GLU A 1 312 ? -17.004 13.765 41.100 1.00 76.06 312 GLU A C 1
ATOM 2304 O O . GLU A 1 312 ? -16.320 13.178 41.934 1.00 76.06 312 GLU A O 1
ATOM 2309 N N . ALA A 1 313 ? -18.328 13.875 41.218 1.00 81.56 313 ALA A N 1
ATOM 2310 C CA . ALA A 1 313 ? -19.117 13.275 42.289 1.00 81.56 313 ALA A CA 1
ATOM 2311 C C . ALA A 1 313 ? -19.965 12.085 41.805 1.00 81.56 313 ALA A C 1
ATOM 2313 O O . ALA A 1 313 ? -20.768 11.563 42.576 1.00 81.56 313 ALA A O 1
ATOM 2314 N N . ALA A 1 314 ? -19.837 11.691 40.535 1.00 88.00 314 ALA A N 1
ATOM 2315 C CA . ALA A 1 314 ? -20.656 10.648 39.939 1.00 88.00 314 ALA A CA 1
ATOM 2316 C C . ALA A 1 314 ? -20.175 9.250 40.338 1.00 88.00 314 ALA A C 1
ATOM 2318 O O . ALA A 1 314 ? -18.987 8.949 40.301 1.00 88.00 314 ALA A O 1
ATOM 2319 N N . THR A 1 315 ? -21.117 8.374 40.671 1.00 93.19 315 THR A N 1
ATOM 2320 C CA . THR A 1 315 ? -20.875 6.944 40.903 1.00 93.19 315 THR A CA 1
ATOM 2321 C C . THR A 1 315 ? -21.394 6.083 39.742 1.00 93.19 315 THR A C 1
ATOM 2323 O O . THR A 1 315 ? -22.145 6.540 38.882 1.00 93.19 315 THR A O 1
ATOM 2326 N N . LEU A 1 316 ? -21.107 4.779 39.733 1.00 93.94 316 LEU A N 1
ATOM 2327 C CA . LEU A 1 316 ? -21.752 3.862 38.779 1.00 93.94 316 LEU A CA 1
ATOM 2328 C C . LEU A 1 316 ? -23.289 3.841 38.905 1.00 93.94 316 LEU A C 1
ATOM 2330 O O . LEU A 1 316 ? -23.992 3.599 37.924 1.00 93.94 316 LEU A O 1
ATOM 2334 N N . ALA A 1 317 ? -23.834 4.105 40.100 1.00 94.50 317 ALA A N 1
ATOM 2335 C CA . ALA A 1 317 ? -25.280 4.187 40.307 1.00 94.50 317 ALA A CA 1
ATOM 2336 C C . ALA A 1 317 ? -25.886 5.441 39.661 1.00 94.50 317 ALA A C 1
ATOM 2338 O O . ALA A 1 317 ? -26.986 5.378 39.116 1.00 94.50 317 ALA A O 1
ATOM 2339 N N . ASP A 1 318 ? -25.144 6.543 39.683 1.00 94.50 318 ASP A N 1
ATOM 2340 C CA . ASP A 1 318 ? -25.485 7.782 38.998 1.00 94.50 318 ASP A CA 1
ATOM 2341 C C . ASP A 1 318 ? -25.525 7.598 37.478 1.00 94.50 318 ASP A C 1
ATOM 2343 O O . ASP A 1 318 ? -26.526 7.925 36.839 1.00 94.50 318 ASP A O 1
ATOM 2347 N N . TYR A 1 319 ? -24.488 6.995 36.893 1.00 94.50 319 TYR A N 1
ATOM 2348 C CA . TYR A 1 319 ? -24.487 6.679 35.462 1.00 94.50 319 TYR A CA 1
ATOM 2349 C C . TYR A 1 319 ? -25.606 5.700 35.077 1.00 94.50 319 TYR A C 1
ATOM 2351 O O . TYR A 1 319 ? -26.148 5.775 33.973 1.00 94.50 319 TYR A O 1
ATOM 2359 N N . ALA A 1 320 ? -26.010 4.811 35.988 1.00 96.38 320 ALA A N 1
ATOM 2360 C CA . ALA A 1 320 ? -27.156 3.937 35.760 1.00 96.38 320 ALA A CA 1
ATOM 2361 C C . ALA A 1 320 ? -28.475 4.722 35.731 1.00 96.38 320 ALA A C 1
ATOM 2363 O O . ALA A 1 320 ? -29.365 4.385 34.954 1.00 96.38 320 ALA A O 1
ATOM 2364 N N . ASP A 1 321 ? -28.608 5.784 36.524 1.00 96.19 321 ASP A N 1
ATOM 2365 C CA . ASP A 1 321 ? -29.770 6.673 36.459 1.00 96.19 321 ASP A CA 1
ATOM 2366 C C . ASP A 1 321 ? -29.800 7.497 35.160 1.00 96.19 321 ASP A C 1
ATOM 2368 O O . ASP A 1 321 ? -30.879 7.692 34.596 1.00 96.19 321 ASP A O 1
ATOM 2372 N N . ASP A 1 322 ? -28.640 7.877 34.616 1.00 95.31 322 ASP A N 1
ATOM 2373 C CA . ASP A 1 322 ? -28.541 8.500 33.286 1.00 95.31 322 ASP A CA 1
ATOM 2374 C C . ASP A 1 322 ? -28.986 7.552 32.171 1.00 95.31 322 ASP A C 1
ATOM 2376 O O . ASP A 1 322 ? -29.800 7.914 31.317 1.00 95.31 322 ASP A O 1
ATOM 2380 N N . LEU A 1 323 ? -28.513 6.304 32.216 1.00 96.56 323 LEU A N 1
ATOM 2381 C CA . LEU A 1 323 ? -28.929 5.257 31.285 1.00 96.56 323 LEU A CA 1
ATOM 2382 C C . LEU A 1 323 ? -30.451 5.042 31.345 1.00 96.56 323 LEU A C 1
ATOM 2384 O O . LEU A 1 323 ? -31.121 4.944 30.316 1.00 96.56 323 LEU A O 1
ATOM 2388 N N . ARG A 1 324 ? -31.033 5.040 32.550 1.00 97.31 324 ARG A N 1
ATOM 2389 C CA . ARG A 1 324 ? -32.489 4.935 32.754 1.00 97.31 324 ARG A CA 1
ATOM 2390 C C . ARG A 1 324 ? -33.253 6.137 32.201 1.00 97.31 324 ARG A C 1
ATOM 2392 O O . ARG A 1 324 ? -34.354 5.959 31.674 1.00 97.31 324 ARG A O 1
ATOM 2399 N N . ALA A 1 325 ? -32.690 7.340 32.296 1.00 97.19 325 ALA A N 1
ATOM 2400 C CA . ALA A 1 325 ? -33.261 8.539 31.692 1.00 97.19 325 ALA A CA 1
ATOM 2401 C C . ALA A 1 325 ? -33.301 8.433 30.157 1.00 97.19 325 ALA A C 1
ATOM 2403 O O . ALA A 1 325 ? -34.333 8.726 29.550 1.00 97.19 325 ALA A O 1
ATOM 2404 N N . ALA A 1 326 ? -32.236 7.918 29.535 1.00 96.94 326 ALA A N 1
ATOM 2405 C CA . ALA A 1 326 ? -32.192 7.650 28.097 1.00 96.94 326 ALA A CA 1
ATOM 2406 C C . ALA A 1 326 ? -33.200 6.565 27.661 1.00 96.94 326 ALA A C 1
ATOM 2408 O O . ALA A 1 326 ? -33.899 6.745 26.662 1.00 96.94 326 ALA A O 1
ATOM 2409 N N . VAL A 1 327 ? -33.366 5.490 28.444 1.00 97.75 327 VAL A N 1
ATOM 2410 C CA . VAL A 1 327 ? -34.413 4.473 28.205 1.00 97.75 327 VAL A CA 1
ATOM 2411 C C . VAL A 1 327 ? -35.812 5.093 28.271 1.00 97.75 327 VAL A C 1
ATOM 2413 O O . VAL A 1 327 ? -36.633 4.868 27.385 1.00 97.75 327 VAL A O 1
ATOM 2416 N N . LYS A 1 328 ? -36.089 5.915 29.293 1.00 96.88 328 LYS A N 1
ATOM 2417 C CA . LYS A 1 328 ? -37.371 6.628 29.436 1.00 96.88 328 LYS A CA 1
ATOM 2418 C C . LYS A 1 328 ? -37.634 7.574 28.261 1.00 96.88 328 LYS A C 1
ATOM 2420 O O . LYS A 1 328 ? -38.768 7.692 27.805 1.00 96.88 328 LYS A O 1
ATOM 2425 N N . PHE A 1 329 ? -36.596 8.255 27.783 1.00 96.81 329 PHE A N 1
ATOM 2426 C CA . PHE A 1 329 ? -36.695 9.129 26.621 1.00 96.81 329 PHE A CA 1
ATOM 2427 C C . PHE A 1 329 ? -37.094 8.349 25.364 1.00 96.81 329 PHE A C 1
ATOM 2429 O O . PHE A 1 329 ? -38.003 8.787 24.664 1.00 96.81 329 PHE A O 1
ATOM 2436 N N . LEU A 1 330 ? -36.478 7.189 25.106 1.00 96.44 330 LEU A N 1
ATOM 2437 C CA . LEU A 1 330 ? -36.840 6.343 23.965 1.00 96.44 330 LEU A CA 1
ATOM 2438 C C . LEU A 1 330 ? -38.258 5.772 24.073 1.00 96.44 330 LEU A C 1
ATOM 2440 O O . LEU A 1 330 ? -38.993 5.831 23.092 1.00 96.44 330 LEU A O 1
ATOM 2444 N N . GLU A 1 331 ? -38.667 5.275 25.244 1.00 96.06 331 GLU A N 1
ATOM 2445 C CA . GLU A 1 331 ? -40.023 4.743 25.473 1.00 96.06 331 GLU A CA 1
ATOM 2446 C C . GLU A 1 331 ? -41.119 5.762 25.105 1.00 96.06 331 GLU A C 1
ATOM 2448 O O . GLU A 1 331 ? -42.154 5.402 24.546 1.00 96.06 331 GLU A O 1
ATOM 2453 N N . ALA A 1 332 ? -40.891 7.049 25.387 1.00 95.62 332 ALA A N 1
ATOM 2454 C CA . ALA A 1 332 ? -41.858 8.113 25.129 1.00 95.62 332 ALA A CA 1
ATOM 2455 C C . ALA A 1 332 ? -42.013 8.477 23.639 1.00 95.62 332 ALA A C 1
ATOM 2457 O O . ALA A 1 332 ? -42.914 9.246 23.280 1.00 95.62 332 ALA A O 1
ATOM 2458 N N . ARG A 1 333 ? -41.143 7.971 22.757 1.00 94.50 333 ARG A N 1
ATOM 2459 C CA . ARG A 1 333 ? -41.166 8.316 21.334 1.00 94.50 333 ARG A CA 1
ATOM 2460 C C . ARG A 1 333 ? -42.204 7.508 20.556 1.00 94.50 333 ARG A C 1
ATOM 2462 O O . ARG A 1 333 ? -42.469 6.344 20.826 1.00 94.50 333 ARG A O 1
ATOM 2469 N N . LYS A 1 334 ? -42.784 8.131 19.524 1.00 93.94 334 LYS A N 1
ATOM 2470 C CA . LYS A 1 334 ? -43.843 7.516 18.700 1.00 93.94 334 LYS A CA 1
ATOM 2471 C C . LYS A 1 334 ? -43.327 6.465 17.714 1.00 93.94 334 LYS A C 1
ATOM 2473 O O . LYS A 1 334 ? -44.106 5.601 17.316 1.00 93.94 334 LYS A O 1
ATOM 2478 N N . ASP A 1 335 ? -42.060 6.578 17.319 1.00 93.06 335 ASP A N 1
ATOM 2479 C CA . ASP A 1 335 ? -41.350 5.725 16.359 1.00 93.06 335 ASP A CA 1
ATOM 2480 C C . ASP A 1 335 ? -40.613 4.545 17.019 1.00 93.06 335 ASP A C 1
ATOM 2482 O O . ASP A 1 335 ? -40.060 3.696 16.321 1.00 93.06 335 ASP A O 1
ATOM 2486 N N . VAL A 1 336 ? -40.648 4.449 18.351 1.00 96.38 336 VAL A N 1
ATOM 2487 C CA . VAL A 1 336 ? -40.046 3.364 19.137 1.00 96.38 336 VAL A CA 1
ATOM 2488 C C . VAL A 1 336 ? -41.123 2.374 19.584 1.00 96.38 336 VAL A C 1
ATOM 2490 O O . VAL A 1 336 ? -42.240 2.749 19.944 1.00 96.38 336 VAL A O 1
ATOM 2493 N N . ASP A 1 337 ? -40.797 1.085 19.554 1.00 96.25 337 ASP A N 1
ATOM 2494 C CA . ASP A 1 337 ? -41.601 0.029 20.159 1.00 96.25 337 ASP A CA 1
ATOM 2495 C C . ASP A 1 337 ? -41.269 -0.096 21.660 1.00 96.25 337 ASP A C 1
ATOM 2497 O O . ASP A 1 337 ? -40.182 -0.565 22.004 1.00 96.25 337 ASP A O 1
ATOM 2501 N N . PRO A 1 338 ? -42.183 0.282 22.576 1.00 94.44 338 PRO A N 1
ATOM 2502 C CA . PRO A 1 338 ? -41.899 0.308 24.012 1.00 94.44 338 PRO A CA 1
ATOM 2503 C C . PRO A 1 338 ? -41.759 -1.086 24.646 1.00 94.44 338 PRO A C 1
ATOM 2505 O O . PRO A 1 338 ? -41.503 -1.170 25.840 1.00 94.44 338 PRO A O 1
ATOM 2508 N N . LYS A 1 339 ? -41.972 -2.169 23.881 1.00 94.88 339 LYS A N 1
ATOM 2509 C CA . LYS A 1 339 ? -41.764 -3.563 24.318 1.00 94.88 339 LYS A CA 1
ATOM 2510 C C . LYS A 1 339 ? -40.507 -4.204 23.720 1.00 94.88 339 LYS A C 1
ATOM 2512 O O . LYS A 1 339 ? -40.355 -5.425 23.777 1.00 94.88 339 LYS A O 1
ATOM 2517 N N . ARG A 1 340 ? -39.684 -3.416 23.022 1.00 96.06 340 ARG A N 1
ATOM 2518 C CA . ARG A 1 340 ? -38.424 -3.865 22.420 1.00 96.06 340 ARG A CA 1
ATOM 2519 C C . ARG A 1 340 ? -37.327 -2.833 22.661 1.00 96.06 340 ARG A C 1
ATOM 2521 O O . ARG A 1 340 ? -36.782 -2.262 21.715 1.00 96.06 340 ARG A O 1
ATOM 2528 N N . LEU A 1 341 ? -37.024 -2.606 23.937 1.00 97.62 341 LEU A N 1
ATOM 2529 C CA . LEU A 1 341 ? -35.967 -1.718 24.410 1.00 97.62 341 LEU A CA 1
ATOM 2530 C C . LEU A 1 341 ? -34.817 -2.516 25.022 1.00 97.62 341 LEU A C 1
ATOM 2532 O O . LEU A 1 341 ? -34.989 -3.214 26.018 1.00 97.62 341 LEU A O 1
ATOM 2536 N N . ALA A 1 342 ? -33.621 -2.377 24.461 1.00 97.94 342 ALA A N 1
ATOM 2537 C CA . ALA A 1 342 ? -32.415 -2.990 25.005 1.00 97.94 342 ALA A CA 1
ATOM 2538 C C . ALA A 1 342 ? -31.398 -1.939 25.460 1.00 97.94 342 ALA A C 1
ATOM 2540 O O . ALA A 1 342 ? -31.381 -0.804 24.979 1.00 97.94 342 ALA A O 1
ATOM 2541 N N . VAL A 1 343 ? -30.519 -2.332 26.378 1.00 98.12 343 VAL A N 1
ATOM 2542 C CA . VAL A 1 343 ? -29.335 -1.544 26.745 1.00 98.12 343 VAL A CA 1
ATOM 2543 C C . VAL A 1 343 ? -28.073 -2.339 26.443 1.00 98.12 343 VAL A C 1
ATOM 2545 O O . VAL A 1 343 ? -28.030 -3.544 26.677 1.00 98.12 343 VAL A O 1
ATOM 2548 N N . VAL A 1 344 ? -27.050 -1.670 25.924 1.00 98.19 344 VAL A N 1
ATOM 2549 C CA . VAL A 1 344 ? -25.744 -2.261 25.616 1.00 98.19 344 VAL A CA 1
ATOM 2550 C C . VAL A 1 344 ? -24.695 -1.483 26.392 1.00 98.19 344 VAL A C 1
ATOM 2552 O O . VAL A 1 344 ? -24.579 -0.271 26.218 1.00 98.19 344 VAL A O 1
ATOM 2555 N N . GLY A 1 345 ? -23.944 -2.162 27.250 1.00 97.00 345 GLY A N 1
ATOM 2556 C CA . GLY A 1 345 ? -22.851 -1.559 28.005 1.00 97.00 345 GLY A CA 1
ATOM 2557 C C . GLY A 1 345 ? -21.496 -2.080 27.544 1.00 97.00 345 GLY A C 1
ATOM 2558 O O . GLY A 1 345 ? -21.324 -3.292 27.466 1.00 97.00 345 GLY A O 1
ATOM 2559 N N . HIS A 1 346 ? -20.545 -1.184 27.265 1.00 96.12 346 HIS A N 1
ATOM 2560 C CA . HIS A 1 346 ? -19.151 -1.531 26.948 1.00 96.12 346 HIS A CA 1
ATOM 2561 C C . HIS A 1 346 ? -18.247 -1.319 28.168 1.00 96.12 346 HIS A C 1
ATOM 2563 O O . HIS A 1 346 ? -18.329 -0.270 28.806 1.00 96.12 346 HIS A O 1
ATOM 2569 N N . GLY A 1 347 ? -17.409 -2.297 28.525 1.00 94.69 347 GLY A N 1
ATOM 2570 C CA . GLY A 1 347 ? -16.488 -2.183 29.660 1.00 94.69 347 GLY A CA 1
ATOM 2571 C C . GLY A 1 347 ? -17.219 -1.949 30.987 1.00 94.69 347 GLY A C 1
ATOM 2572 O O . GLY A 1 347 ? -18.143 -2.680 31.356 1.00 94.69 347 GLY A O 1
ATOM 2573 N N . GLU A 1 348 ? -16.848 -0.874 31.687 1.00 94.06 348 GLU A N 1
ATOM 2574 C CA . GLU A 1 348 ? -17.568 -0.352 32.862 1.00 94.06 348 GLU A CA 1
ATOM 2575 C C . GLU A 1 348 ? -19.061 -0.093 32.584 1.00 94.06 348 GLU A C 1
ATOM 2577 O O . GLU A 1 348 ? -19.910 -0.332 33.448 1.00 94.06 348 GLU A O 1
ATOM 2582 N N . GLY A 1 349 ? -19.404 0.319 31.359 1.00 94.75 349 GLY A N 1
ATOM 2583 C CA . GLY A 1 349 ? -20.779 0.531 30.918 1.00 94.75 349 GLY A CA 1
ATOM 2584 C C . GLY A 1 349 ? -21.646 -0.722 31.052 1.00 94.75 349 GLY A C 1
ATOM 2585 O O . GLY A 1 349 ? -22.855 -0.613 31.248 1.00 94.75 349 GLY A O 1
ATOM 2586 N N . GLY A 1 350 ? -21.051 -1.920 31.026 1.00 96.31 350 GLY A N 1
ATOM 2587 C CA . GLY A 1 350 ? -21.752 -3.172 31.315 1.00 96.31 350 GLY A CA 1
ATOM 2588 C C . GLY A 1 350 ? -22.189 -3.299 32.778 1.00 96.31 350 GLY A C 1
ATOM 2589 O O . GLY A 1 350 ? -23.302 -3.746 33.060 1.00 96.31 350 GLY A O 1
ATOM 2590 N N . ILE A 1 351 ? -21.375 -2.826 33.728 1.00 96.94 351 ILE A N 1
ATOM 2591 C CA . ILE A 1 351 ? -21.747 -2.772 35.152 1.00 96.94 351 ILE A CA 1
ATOM 2592 C C . ILE A 1 351 ? -22.878 -1.754 35.349 1.00 96.94 351 ILE A C 1
ATOM 2594 O O . ILE A 1 351 ? -23.864 -2.040 36.033 1.00 96.94 351 ILE A O 1
ATOM 2598 N N . VAL A 1 352 ? -22.780 -0.597 34.689 1.00 96.81 352 VAL A N 1
ATOM 2599 C CA . VAL A 1 352 ? -23.839 0.424 34.660 1.00 96.81 352 VAL A CA 1
ATOM 2600 C C . VAL A 1 352 ? -25.149 -0.155 34.109 1.00 96.81 352 VAL A C 1
ATOM 2602 O O . VAL A 1 352 ? -26.210 0.037 34.710 1.00 96.81 352 VAL A O 1
ATOM 2605 N N . ALA A 1 353 ? -25.081 -0.933 33.024 1.00 97.44 353 ALA A N 1
ATOM 2606 C CA . ALA A 1 353 ? -26.231 -1.617 32.440 1.00 97.44 353 ALA A CA 1
ATOM 2607 C C . ALA A 1 353 ? -26.869 -2.627 33.411 1.00 97.44 353 ALA A C 1
ATOM 2609 O O . ALA A 1 353 ? -28.094 -2.648 33.543 1.00 97.44 353 ALA A O 1
ATOM 2610 N N . LEU A 1 354 ? -26.071 -3.404 34.156 1.00 96.88 354 LEU A N 1
ATOM 2611 C CA . LEU A 1 354 ? -26.576 -4.315 35.195 1.00 96.88 354 LEU A CA 1
ATOM 2612 C C . LEU A 1 354 ? -27.287 -3.565 36.333 1.00 96.88 354 LEU A C 1
ATOM 2614 O O . LEU A 1 354 ? -28.368 -3.975 36.768 1.00 96.88 354 LEU A O 1
ATOM 2618 N N . ILE A 1 355 ? -26.719 -2.448 36.803 1.00 97.00 355 ILE A N 1
ATOM 2619 C CA . ILE A 1 355 ? -27.347 -1.617 37.841 1.00 97.00 355 ILE A CA 1
ATOM 2620 C C . ILE A 1 355 ? -28.678 -1.051 37.329 1.00 97.00 355 ILE A C 1
ATOM 2622 O O . ILE A 1 355 ? -29.687 -1.149 38.034 1.00 97.00 355 ILE A O 1
ATOM 2626 N N . ALA A 1 356 ? -28.711 -0.508 36.109 1.00 96.75 356 ALA A N 1
ATOM 2627 C CA . ALA A 1 356 ? -29.926 0.035 35.503 1.00 96.75 356 ALA A CA 1
ATOM 2628 C C . ALA A 1 356 ? -31.006 -1.046 35.339 1.00 96.75 356 ALA A C 1
ATOM 2630 O O . ALA A 1 356 ? -32.136 -0.859 35.793 1.00 96.75 356 ALA A O 1
ATOM 2631 N N . ALA A 1 357 ? -30.641 -2.207 34.791 1.00 95.31 357 ALA A N 1
ATOM 2632 C CA . ALA A 1 357 ? -31.531 -3.349 34.589 1.00 95.31 357 ALA A CA 1
ATOM 2633 C C . ALA A 1 357 ? -32.125 -3.906 35.892 1.00 95.31 357 ALA A C 1
ATOM 2635 O O . ALA A 1 357 ? -33.232 -4.440 35.890 1.00 95.31 357 ALA A O 1
ATOM 2636 N N . SER A 1 358 ? -31.431 -3.757 37.025 1.00 93.06 358 SER A N 1
ATOM 2637 C CA . SER A 1 358 ? -31.966 -4.166 38.332 1.00 93.06 358 SER A CA 1
ATOM 2638 C C . SER A 1 358 ? -33.069 -3.242 38.874 1.00 93.06 358 SER A C 1
ATOM 2640 O O . SER A 1 358 ? -33.818 -3.633 39.772 1.00 93.06 358 SER A O 1
ATOM 2642 N N . LYS A 1 359 ? -33.178 -2.016 38.345 1.00 93.00 359 LYS A N 1
ATOM 2643 C CA . LYS A 1 359 ? -34.082 -0.960 38.838 1.00 93.00 359 LYS A CA 1
ATOM 2644 C C . LYS A 1 359 ? -35.119 -0.508 37.809 1.00 93.00 359 LYS A C 1
ATOM 2646 O O . LYS A 1 359 ? -36.086 0.155 38.184 1.00 93.00 359 LYS A O 1
ATOM 2651 N N . GLU A 1 360 ? -34.924 -0.827 36.533 1.00 94.06 360 GLU A N 1
ATOM 2652 C CA . GLU A 1 360 ? -35.727 -0.314 35.428 1.00 94.06 360 GLU A CA 1
ATOM 2653 C C . GLU A 1 360 ? -36.528 -1.414 34.739 1.00 94.06 360 GLU A C 1
ATOM 2655 O O . GLU A 1 360 ? -35.976 -2.379 34.223 1.00 94.06 360 GLU A O 1
ATOM 2660 N N . LYS A 1 361 ? -37.853 -1.251 34.724 1.00 92.25 361 LYS A N 1
ATOM 2661 C CA . LYS A 1 361 ? -38.784 -2.262 34.200 1.00 92.25 361 LYS A CA 1
ATOM 2662 C C . LYS A 1 361 ? -39.073 -2.105 32.709 1.00 92.25 361 LYS A C 1
ATOM 2664 O O . LYS A 1 361 ? -39.708 -2.983 32.142 1.00 92.25 361 LYS A O 1
ATOM 2669 N N . ARG A 1 362 ? -38.656 -0.989 32.104 1.00 95.69 362 ARG A N 1
ATOM 2670 C CA . ARG A 1 362 ? -38.826 -0.701 30.668 1.00 95.69 362 ARG A CA 1
ATOM 2671 C C . ARG A 1 362 ? -37.771 -1.370 29.783 1.00 95.69 362 ARG A C 1
ATOM 2673 O O . ARG A 1 362 ? -37.852 -1.245 28.574 1.00 95.69 362 ARG A O 1
ATOM 2680 N N . ILE A 1 363 ? -36.743 -1.978 30.375 1.00 97.19 363 ILE A N 1
ATOM 2681 C CA . ILE A 1 363 ? -35.680 -2.660 29.633 1.00 97.19 363 ILE A CA 1
ATOM 2682 C C . ILE A 1 363 ? -36.120 -4.107 29.411 1.00 97.19 363 ILE A C 1
ATOM 2684 O O . ILE A 1 363 ? -36.437 -4.803 30.373 1.00 97.19 363 ILE A O 1
ATOM 2688 N N . ASP A 1 364 ? -36.102 -4.556 28.161 1.00 96.75 364 ASP A N 1
ATOM 2689 C CA . ASP A 1 364 ? -36.484 -5.908 27.749 1.00 96.75 364 ASP A CA 1
ATOM 2690 C C . ASP A 1 364 ? -35.272 -6.842 27.597 1.00 96.75 364 ASP A C 1
ATOM 2692 O O . ASP A 1 364 ? -35.414 -8.053 27.758 1.00 96.75 364 ASP A O 1
ATOM 2696 N N . ALA A 1 365 ? -34.078 -6.304 27.314 1.00 97.00 365 ALA A N 1
ATOM 2697 C CA . ALA A 1 365 ? -32.837 -7.074 27.177 1.00 97.00 365 ALA A CA 1
ATOM 2698 C C . ALA A 1 365 ? -31.584 -6.249 27.521 1.00 97.00 365 ALA A C 1
ATOM 2700 O O . ALA A 1 365 ? -31.580 -5.020 27.424 1.00 97.00 365 ALA A O 1
ATOM 2701 N N . VAL A 1 366 ? -30.501 -6.933 27.900 1.00 97.88 366 VAL A N 1
ATOM 2702 C CA . VAL A 1 366 ? -29.203 -6.311 28.208 1.00 97.88 366 VAL A CA 1
ATOM 2703 C C . VAL A 1 366 ? -28.096 -7.011 27.427 1.00 97.88 366 VAL A C 1
ATOM 2705 O O . VAL A 1 366 ? -28.008 -8.236 27.460 1.00 97.88 366 VAL A O 1
ATOM 2708 N N . ALA A 1 367 ? -27.222 -6.244 26.779 1.00 98.06 367 ALA A N 1
ATOM 2709 C CA . ALA A 1 367 ? -25.964 -6.746 26.244 1.00 98.06 367 ALA A CA 1
ATOM 2710 C C . ALA A 1 367 ? -24.775 -6.209 27.054 1.00 98.06 367 ALA A C 1
ATOM 2712 O O . ALA A 1 367 ? -24.679 -5.011 27.328 1.00 98.06 367 ALA A O 1
ATOM 2713 N N . LEU A 1 368 ? -23.878 -7.111 27.432 1.00 98.12 368 LEU A N 1
ATOM 2714 C CA . LEU A 1 368 ? -22.672 -6.870 28.210 1.00 98.12 368 LEU A CA 1
ATOM 2715 C C . LEU A 1 368 ? -21.476 -7.091 27.292 1.00 98.12 368 LEU A C 1
ATOM 2717 O O . LEU A 1 368 ? -21.169 -8.227 26.942 1.00 98.12 368 LEU A O 1
ATOM 2721 N N . VAL A 1 369 ? -20.837 -6.011 26.867 1.00 97.44 369 VAL A N 1
ATOM 2722 C CA . VAL A 1 369 ? -19.729 -6.031 25.914 1.00 97.44 369 VAL A CA 1
ATOM 2723 C C . VAL A 1 369 ? -18.436 -5.745 26.667 1.00 97.44 369 VAL A C 1
ATOM 2725 O O . VAL A 1 369 ? -18.354 -4.732 27.359 1.00 97.44 369 VAL A O 1
ATOM 2728 N N . ALA A 1 370 ? -17.444 -6.632 26.571 1.00 96.06 370 ALA A N 1
ATOM 2729 C CA . ALA A 1 370 ? -16.164 -6.513 27.281 1.00 96.06 370 ALA A CA 1
ATOM 2730 C C . ALA A 1 370 ? -16.339 -6.218 28.790 1.00 96.06 370 ALA A C 1
ATOM 2732 O O . ALA A 1 370 ? -15.658 -5.373 29.367 1.00 96.06 370 ALA A O 1
ATOM 2733 N N . THR A 1 371 ? -17.348 -6.828 29.421 1.00 97.06 371 THR A N 1
ATOM 2734 C CA . THR A 1 371 ? -17.796 -6.457 30.772 1.00 97.06 371 THR A CA 1
ATOM 2735 C C . THR A 1 371 ? -17.089 -7.288 31.848 1.00 97.06 371 THR A C 1
ATOM 2737 O O . THR A 1 371 ? -17.023 -8.512 31.720 1.00 97.06 371 THR A O 1
ATOM 2740 N N . PRO A 1 372 ? -16.616 -6.675 32.949 1.00 96.44 372 PRO A N 1
ATOM 2741 C CA . PRO A 1 372 ? -16.008 -7.412 34.054 1.00 96.44 372 PRO A CA 1
ATOM 2742 C C . PRO A 1 372 ? -16.972 -8.407 34.717 1.00 96.44 372 PRO A C 1
ATOM 2744 O O . PRO A 1 372 ? -18.094 -8.060 35.089 1.00 96.44 372 PRO A O 1
ATOM 2747 N N . GLY A 1 373 ? -16.503 -9.641 34.914 1.00 96.12 373 GLY A N 1
ATOM 2748 C CA . GLY A 1 373 ? -17.191 -10.718 35.633 1.00 96.12 373 GLY A CA 1
ATOM 2749 C C . GLY A 1 373 ? -16.677 -10.933 37.058 1.00 96.12 373 GLY A C 1
ATOM 2750 O O . GLY A 1 373 ? -17.120 -11.853 37.739 1.00 96.12 373 GLY A O 1
ATOM 2751 N N . VAL A 1 374 ? -15.746 -10.097 37.517 1.00 96.69 374 VAL A N 1
ATOM 2752 C CA . VAL A 1 374 ? -15.156 -10.104 38.865 1.00 96.69 374 VAL A CA 1
ATOM 2753 C C . VAL A 1 374 ? -15.440 -8.784 39.586 1.00 96.69 374 VAL A C 1
ATOM 2755 O O . VAL A 1 374 ? -16.002 -7.861 38.997 1.00 96.69 374 VAL A O 1
ATOM 2758 N N . THR A 1 375 ? -15.074 -8.678 40.867 1.00 96.19 375 THR A N 1
ATOM 2759 C CA . THR A 1 375 ? -15.190 -7.399 41.587 1.00 96.19 375 THR A CA 1
ATOM 2760 C C . THR A 1 375 ? -14.290 -6.337 40.954 1.00 96.19 375 THR A C 1
ATOM 2762 O O . THR A 1 375 ? -13.255 -6.666 40.371 1.00 96.19 375 THR A O 1
ATOM 2765 N N . GLY A 1 376 ? -14.639 -5.054 41.081 1.00 92.50 376 GLY A N 1
ATOM 2766 C CA . GLY A 1 376 ? -13.785 -3.990 40.537 1.00 92.50 376 GLY A CA 1
ATOM 2767 C C . GLY A 1 376 ? -12.380 -3.972 41.147 1.00 92.50 376 GLY A C 1
ATOM 2768 O O . GLY A 1 376 ? -11.407 -3.703 40.446 1.00 92.50 376 GLY A O 1
ATOM 2769 N N . ALA A 1 377 ? -12.252 -4.338 42.427 1.00 92.94 377 ALA A N 1
ATOM 2770 C CA . ALA A 1 377 ? -10.958 -4.525 43.081 1.00 92.94 377 ALA A CA 1
ATOM 2771 C C . ALA A 1 377 ? -10.114 -5.632 42.431 1.00 92.94 377 ALA A C 1
ATOM 2773 O O . ALA A 1 377 ? -8.916 -5.433 42.214 1.00 92.94 377 ALA A O 1
ATOM 2774 N N . ASP A 1 378 ? -10.728 -6.764 42.082 1.00 94.75 378 ASP A N 1
ATOM 2775 C CA . ASP A 1 378 ? -10.040 -7.866 41.406 1.00 94.75 378 ASP A CA 1
ATOM 2776 C C . ASP A 1 378 ? -9.676 -7.516 39.961 1.00 94.75 378 ASP A C 1
ATOM 2778 O O . ASP A 1 378 ? -8.574 -7.842 39.520 1.00 94.75 378 ASP A O 1
ATOM 2782 N N . LEU A 1 379 ? -10.559 -6.814 39.240 1.00 94.38 379 LEU A N 1
ATOM 2783 C CA . LEU A 1 379 ? -10.292 -6.330 37.882 1.00 94.38 379 LEU A CA 1
ATOM 2784 C C . LEU A 1 379 ? -9.060 -5.422 37.860 1.00 94.38 379 LEU A C 1
ATOM 2786 O O . LEU A 1 379 ? -8.135 -5.644 37.083 1.00 94.38 379 LEU A O 1
ATOM 2790 N N . MET A 1 380 ? -9.028 -4.426 38.745 1.00 91.19 380 MET A N 1
ATOM 2791 C CA . MET A 1 380 ? -7.938 -3.456 38.802 1.00 91.19 380 MET A CA 1
ATOM 2792 C C . MET A 1 380 ? -6.610 -4.127 39.194 1.00 91.19 380 MET A C 1
ATOM 2794 O O . MET A 1 380 ? -5.551 -3.788 38.670 1.00 91.19 380 MET A O 1
ATOM 2798 N N . LEU A 1 381 ? -6.650 -5.146 40.065 1.00 92.44 381 LEU A N 1
ATOM 2799 C CA . LEU A 1 381 ? -5.474 -5.970 40.369 1.00 92.44 381 LEU A CA 1
ATOM 2800 C C . LEU A 1 381 ? -5.027 -6.827 39.179 1.00 92.44 381 LEU A C 1
ATOM 2802 O O . LEU A 1 381 ? -3.823 -7.006 38.996 1.00 92.44 381 LEU A O 1
ATOM 2806 N N . ALA A 1 382 ? -5.957 -7.372 38.392 1.00 91.56 382 ALA A N 1
ATOM 2807 C CA . ALA A 1 382 ? -5.638 -8.146 37.195 1.00 91.56 382 ALA A CA 1
ATOM 2808 C C . ALA A 1 382 ? -4.960 -7.269 36.131 1.00 91.56 382 ALA A C 1
ATOM 2810 O O . ALA A 1 382 ? -3.892 -7.632 35.644 1.00 91.56 382 ALA A O 1
ATOM 2811 N N . GLN A 1 383 ? -5.498 -6.075 35.867 1.00 90.94 383 GLN A N 1
ATOM 2812 C CA . GLN A 1 383 ? -4.896 -5.098 34.952 1.00 90.94 383 GLN A CA 1
ATOM 2813 C C . GLN A 1 383 ? -3.501 -4.659 35.418 1.00 90.94 383 GLN A C 1
ATOM 2815 O O . GLN A 1 383 ? -2.555 -4.636 34.630 1.00 90.94 383 GLN A O 1
ATOM 2820 N N . GLN A 1 384 ? -3.336 -4.387 36.718 1.00 90.88 384 GLN A N 1
ATOM 2821 C CA . GLN A 1 384 ? -2.034 -4.036 37.285 1.00 90.88 384 GLN A CA 1
ATOM 2822 C C . GLN A 1 384 ? -1.021 -5.181 37.141 1.00 90.88 384 GLN A C 1
ATOM 2824 O O . GLN A 1 384 ? 0.143 -4.935 36.834 1.00 90.88 384 GLN A O 1
ATOM 2829 N N . ARG A 1 385 ? -1.441 -6.436 37.357 1.00 91.75 385 ARG A N 1
ATOM 2830 C CA . ARG A 1 385 ? -0.582 -7.613 37.152 1.00 91.75 385 ARG A CA 1
ATOM 2831 C C . ARG A 1 385 ? -0.151 -7.739 35.699 1.00 91.75 385 ARG A C 1
ATOM 2833 O O . ARG A 1 385 ? 1.045 -7.828 35.460 1.00 91.75 385 ARG A O 1
ATOM 2840 N N . HIS A 1 386 ? -1.096 -7.658 34.764 1.00 90.06 386 HIS A N 1
ATOM 2841 C CA . HIS A 1 386 ? -0.819 -7.728 33.328 1.00 90.06 386 HIS A CA 1
ATOM 2842 C C . HIS A 1 386 ? 0.216 -6.680 32.897 1.00 90.06 386 HIS A C 1
ATOM 2844 O O . HIS A 1 386 ? 1.213 -7.002 32.254 1.00 90.06 386 HIS A O 1
ATOM 2850 N N . LEU A 1 387 ? 0.052 -5.433 33.352 1.00 86.62 387 LEU A N 1
ATOM 2851 C CA . LEU A 1 387 ? 1.003 -4.358 33.071 1.00 86.62 387 LEU A CA 1
ATOM 2852 C C . LEU A 1 387 ? 2.399 -4.643 33.651 1.00 86.62 387 LEU A C 1
ATOM 2854 O O . LEU A 1 387 ? 3.404 -4.471 32.962 1.00 86.62 387 LEU A O 1
ATOM 2858 N N . LEU A 1 388 ? 2.483 -5.107 34.901 1.00 90.00 388 LEU A N 1
ATOM 2859 C CA . LEU A 1 388 ? 3.760 -5.437 35.544 1.00 90.00 388 LEU A CA 1
ATOM 2860 C C . LEU A 1 388 ? 4.433 -6.682 34.943 1.00 90.00 388 LEU A C 1
ATOM 2862 O O . LEU A 1 388 ? 5.662 -6.780 34.972 1.00 90.00 388 LEU A O 1
ATOM 2866 N N . ASP A 1 389 ? 3.657 -7.619 34.399 1.00 88.25 389 ASP A N 1
ATOM 2867 C CA . ASP A 1 389 ? 4.158 -8.831 33.747 1.00 88.25 389 ASP A CA 1
ATOM 2868 C C . ASP A 1 389 ? 4.952 -8.514 32.478 1.00 88.25 389 ASP A C 1
ATOM 2870 O O . ASP A 1 389 ? 5.923 -9.206 32.164 1.00 88.25 389 ASP A O 1
ATOM 2874 N N . ARG A 1 390 ? 4.608 -7.403 31.820 1.00 87.75 390 ARG A N 1
ATOM 2875 C CA . ARG A 1 390 ? 5.279 -6.885 30.622 1.00 87.75 390 ARG A CA 1
ATOM 2876 C C . ARG A 1 390 ? 6.492 -5.997 30.931 1.00 87.75 390 ARG A C 1
ATOM 2878 O O . ARG A 1 390 ? 7.257 -5.662 30.027 1.00 87.75 390 ARG A O 1
ATOM 2885 N N . MET A 1 391 ? 6.710 -5.629 32.195 1.00 88.69 391 MET A N 1
ATOM 2886 C CA . MET A 1 391 ? 7.872 -4.843 32.619 1.00 88.69 391 MET A CA 1
ATOM 2887 C C . MET A 1 391 ? 9.080 -5.735 32.932 1.00 88.69 391 MET A C 1
ATOM 2889 O O . MET A 1 391 ? 8.960 -6.811 33.518 1.00 88.69 391 MET A O 1
ATOM 2893 N N . LYS A 1 392 ? 10.285 -5.242 32.620 1.00 88.75 392 LYS A N 1
ATOM 2894 C CA . LYS A 1 392 ? 11.560 -5.888 32.982 1.00 88.75 392 LYS A CA 1
ATOM 2895 C C . LYS A 1 392 ? 11.927 -5.624 34.454 1.00 88.75 392 LYS A C 1
ATOM 2897 O O . LYS A 1 392 ? 12.902 -4.932 34.726 1.00 88.75 392 LYS A O 1
ATOM 2902 N N . ILE A 1 393 ? 11.130 -6.145 35.388 1.00 91.94 393 ILE A N 1
ATOM 2903 C CA . ILE A 1 393 ? 11.319 -6.016 36.848 1.00 91.94 393 ILE A CA 1
ATOM 2904 C C . ILE A 1 393 ? 11.426 -7.389 37.521 1.00 91.94 393 ILE A C 1
ATOM 2906 O O . ILE A 1 393 ? 10.991 -8.393 36.952 1.00 91.94 393 ILE A O 1
ATOM 2910 N N . THR A 1 394 ? 11.991 -7.451 38.730 1.00 92.25 394 THR A N 1
ATOM 2911 C CA . THR A 1 394 ? 12.118 -8.726 39.456 1.00 92.25 394 THR A CA 1
ATOM 2912 C C . THR A 1 394 ? 10.769 -9.196 40.022 1.00 92.25 394 THR A C 1
ATOM 2914 O O . THR A 1 394 ? 9.878 -8.371 40.264 1.00 92.25 394 THR A O 1
ATOM 2917 N N . PRO A 1 395 ? 10.589 -10.509 40.271 1.00 90.44 395 PRO A N 1
ATOM 2918 C CA . PRO A 1 395 ? 9.384 -11.033 40.917 1.00 90.44 395 PRO A CA 1
ATOM 2919 C C . PRO A 1 395 ? 9.088 -10.384 42.277 1.00 90.44 395 PRO A C 1
ATOM 2921 O O . PRO A 1 395 ? 7.927 -10.122 42.592 1.00 90.44 395 PRO A O 1
ATOM 2924 N N . GLU A 1 396 ? 10.119 -10.070 43.067 1.00 90.19 396 GLU A N 1
ATOM 2925 C CA . GLU A 1 396 ? 9.976 -9.417 44.373 1.00 90.19 396 GLU A CA 1
ATOM 2926 C C . GLU A 1 396 ? 9.453 -7.983 44.227 1.00 90.19 396 GLU A C 1
ATOM 2928 O O . GLU A 1 396 ? 8.545 -7.576 44.954 1.00 90.19 396 GLU A O 1
ATOM 2933 N N . GLU A 1 397 ? 9.980 -7.224 43.261 1.00 90.56 397 GLU A N 1
ATOM 2934 C CA . GLU A 1 397 ? 9.520 -5.863 42.981 1.00 90.56 397 GLU A CA 1
ATOM 2935 C C . GLU A 1 397 ? 8.075 -5.858 42.462 1.00 90.56 397 GLU A C 1
ATOM 2937 O O . GLU A 1 397 ? 7.248 -5.049 42.895 1.00 90.56 397 GLU A O 1
ATOM 2942 N N . ARG A 1 398 ? 7.743 -6.804 41.575 1.00 90.44 398 ARG A N 1
ATOM 2943 C CA . ARG A 1 398 ? 6.379 -7.014 41.078 1.00 90.44 398 ARG A CA 1
ATOM 2944 C C . ARG A 1 398 ? 5.412 -7.287 42.227 1.00 90.44 398 ARG A C 1
ATOM 2946 O O . ARG A 1 398 ? 4.374 -6.631 42.323 1.00 90.44 398 ARG A O 1
ATOM 2953 N N . GLN A 1 399 ? 5.764 -8.211 43.119 1.00 91.56 399 GLN A N 1
ATOM 2954 C CA . GLN A 1 399 ? 4.932 -8.567 44.264 1.00 91.56 399 GLN A CA 1
ATOM 2955 C C . GLN A 1 399 ? 4.754 -7.383 45.226 1.00 91.56 399 GLN A C 1
ATOM 2957 O O . GLN A 1 399 ? 3.632 -7.105 45.647 1.00 91.56 399 GLN A O 1
ATOM 2962 N N . ALA A 1 400 ? 5.816 -6.617 45.494 1.00 90.38 400 ALA A N 1
ATOM 2963 C CA . ALA A 1 400 ? 5.741 -5.419 46.329 1.00 90.38 400 ALA A CA 1
ATOM 2964 C C . ALA A 1 400 ? 4.780 -4.358 45.759 1.00 90.38 400 ALA A C 1
ATOM 2966 O O . ALA A 1 400 ? 4.000 -3.766 46.509 1.00 90.38 400 ALA A O 1
ATOM 2967 N N . LYS A 1 401 ? 4.785 -4.143 44.434 1.00 90.19 401 LYS A N 1
ATOM 2968 C CA . LYS A 1 401 ? 3.848 -3.226 43.759 1.00 90.19 401 LYS A CA 1
ATOM 2969 C C . LYS A 1 401 ? 2.400 -3.731 43.823 1.00 90.19 401 LYS A C 1
ATOM 2971 O O . LYS A 1 401 ? 1.498 -2.937 44.081 1.00 90.19 401 LYS A O 1
ATOM 2976 N N . ILE A 1 402 ? 2.171 -5.037 43.661 1.00 91.12 402 ILE A N 1
ATOM 2977 C CA . ILE A 1 402 ? 0.839 -5.652 43.819 1.00 91.12 402 ILE A CA 1
ATOM 2978 C C . ILE A 1 402 ? 0.325 -5.484 45.256 1.00 91.12 402 ILE A C 1
ATOM 2980 O O . ILE A 1 402 ? -0.837 -5.134 45.461 1.00 91.12 402 ILE A O 1
ATOM 2984 N N . ASP A 1 403 ? 1.171 -5.710 46.260 1.00 90.88 403 ASP A N 1
ATOM 2985 C CA . ASP A 1 403 ? 0.775 -5.586 47.665 1.00 90.88 403 ASP A CA 1
ATOM 2986 C C . ASP A 1 403 ? 0.543 -4.128 48.076 1.00 90.88 403 ASP A C 1
ATOM 2988 O O . ASP A 1 403 ? -0.354 -3.848 48.875 1.00 90.88 403 ASP A O 1
ATOM 2992 N N . ALA A 1 404 ? 1.286 -3.183 47.494 1.00 88.31 404 ALA A N 1
ATOM 2993 C CA . ALA A 1 404 ? 0.993 -1.760 47.626 1.00 88.31 404 ALA A CA 1
ATOM 2994 C C . ALA A 1 404 ? -0.385 -1.417 47.036 1.00 88.31 404 ALA A C 1
ATOM 2996 O O . ALA A 1 404 ? -1.181 -0.751 47.700 1.00 88.31 404 ALA A O 1
ATOM 2997 N N . GLN A 1 405 ? -0.706 -1.936 45.846 1.00 90.06 405 GLN A N 1
ATOM 2998 C CA . GLN A 1 405 ? -2.008 -1.721 45.212 1.00 90.06 405 GLN A CA 1
ATOM 2999 C C . GLN A 1 405 ? -3.163 -2.295 46.048 1.00 90.06 405 GLN A C 1
ATOM 3001 O O . GLN A 1 405 ? -4.180 -1.630 46.228 1.00 90.06 405 GLN A O 1
ATOM 3006 N N . LYS A 1 406 ? -2.998 -3.487 46.638 1.00 91.06 406 LYS A N 1
ATOM 3007 C CA . LYS A 1 406 ? -3.995 -4.067 47.558 1.00 91.06 406 LYS A CA 1
ATOM 3008 C C . LYS A 1 406 ? -4.249 -3.180 48.773 1.00 91.06 406 LYS A C 1
ATOM 3010 O O . LYS A 1 406 ? -5.401 -2.928 49.100 1.00 91.06 406 LYS A O 1
ATOM 3015 N N . LYS A 1 407 ? -3.193 -2.654 49.404 1.00 87.94 407 LYS A N 1
ATOM 3016 C CA . LYS A 1 407 ? -3.332 -1.728 50.544 1.00 87.94 407 LYS A CA 1
ATOM 3017 C C . LYS A 1 407 ? -4.100 -0.464 50.160 1.00 87.94 407 LYS A C 1
ATOM 3019 O O . LYS A 1 407 ? -4.896 0.023 50.957 1.00 87.94 407 LYS A O 1
ATOM 3024 N N . ILE A 1 408 ? -3.873 0.051 48.950 1.00 87.50 408 ILE A N 1
ATOM 3025 C CA . ILE A 1 408 ? -4.634 1.183 48.411 1.00 87.50 408 ILE A CA 1
ATOM 3026 C C . ILE A 1 408 ? -6.109 0.794 48.258 1.00 87.50 408 ILE A C 1
ATOM 3028 O O . ILE A 1 408 ? -6.974 1.519 48.744 1.00 87.50 408 ILE A O 1
ATOM 3032 N N . HIS A 1 409 ? -6.403 -0.359 47.650 1.00 89.81 409 HIS A N 1
ATOM 3033 C CA . HIS A 1 409 ? -7.779 -0.832 47.491 1.00 89.81 409 HIS A CA 1
ATOM 3034 C C . HIS A 1 409 ? -8.490 -1.015 48.841 1.00 89.81 409 HIS A C 1
ATOM 3036 O O . HIS A 1 409 ? -9.608 -0.535 49.007 1.00 89.81 409 HIS A O 1
ATOM 3042 N N . ASP A 1 410 ? -7.834 -1.633 49.826 1.00 88.06 410 ASP A N 1
ATOM 3043 C CA . ASP A 1 410 ? -8.385 -1.837 51.171 1.00 88.06 410 ASP A CA 1
ATOM 3044 C C . ASP A 1 410 ? -8.667 -0.508 51.883 1.00 88.06 410 ASP A C 1
ATOM 3046 O O . ASP A 1 410 ? -9.705 -0.351 52.532 1.00 88.06 410 ASP A O 1
ATOM 3050 N N . ALA A 1 411 ? -7.770 0.474 51.751 1.00 86.44 411 ALA A N 1
ATOM 3051 C CA . ALA A 1 411 ? -7.959 1.803 52.327 1.00 86.44 411 ALA A CA 1
ATOM 3052 C C . ALA A 1 411 ? -9.167 2.523 51.709 1.00 86.44 411 ALA A C 1
ATOM 3054 O O . ALA A 1 411 ? -9.962 3.126 52.430 1.00 86.44 411 ALA A O 1
ATOM 3055 N N . VAL A 1 412 ? -9.340 2.405 50.389 1.00 85.56 412 VAL A N 1
ATOM 3056 C CA . VAL A 1 412 ? -10.480 2.973 49.661 1.00 85.56 412 VAL A CA 1
ATOM 3057 C C . VAL A 1 412 ? -11.790 2.285 50.053 1.00 85.56 412 VAL A C 1
ATOM 3059 O O . VAL A 1 412 ? -12.745 2.960 50.426 1.00 85.56 412 VAL A O 1
ATOM 3062 N N . LEU A 1 413 ? -11.836 0.950 50.031 1.00 86.69 413 LEU A N 1
ATOM 3063 C CA . LEU A 1 413 ? -13.046 0.180 50.340 1.00 86.69 413 LEU A CA 1
ATOM 3064 C C . LEU A 1 413 ? -13.474 0.303 51.809 1.00 86.69 413 LEU A C 1
ATOM 3066 O O . LEU A 1 413 ? -14.667 0.282 52.109 1.00 86.69 413 LEU A O 1
ATOM 3070 N N . SER A 1 414 ? -12.517 0.415 52.734 1.00 86.19 414 SER A N 1
ATOM 3071 C CA . SER A 1 414 ? -12.801 0.555 54.169 1.00 86.19 414 SER A CA 1
ATOM 3072 C C . SER A 1 414 ? -13.016 2.001 54.622 1.00 86.19 414 SER A C 1
ATOM 3074 O O . SER A 1 414 ? -13.515 2.216 55.730 1.00 86.19 414 SER A O 1
ATOM 3076 N N . GLY A 1 415 ? -12.599 2.981 53.813 1.00 80.62 415 GLY A N 1
ATOM 3077 C CA . GLY A 1 415 ? -12.559 4.399 54.173 1.00 80.62 415 GLY A CA 1
ATOM 3078 C C . GLY A 1 415 ? -11.536 4.745 55.266 1.00 80.62 415 GLY A C 1
ATOM 3079 O O . GLY A 1 415 ? -11.566 5.851 55.804 1.00 80.62 415 GLY A O 1
ATOM 3080 N N . LYS A 1 416 ? -10.646 3.816 55.644 1.00 80.38 416 LYS A N 1
ATOM 3081 C CA . LYS A 1 416 ? -9.651 3.992 56.716 1.00 80.38 416 LYS A CA 1
ATOM 3082 C C . LYS A 1 416 ? -8.240 4.046 56.138 1.00 80.38 416 LYS A C 1
ATOM 3084 O O . LYS A 1 416 ? -7.889 3.258 55.272 1.00 80.38 416 LYS A O 1
ATOM 3089 N N . GLY A 1 417 ? -7.395 4.936 56.663 1.00 75.44 417 GLY A N 1
ATOM 3090 C CA . GLY A 1 417 ? -5.977 5.008 56.275 1.00 75.44 417 GLY A CA 1
ATOM 3091 C C . GLY A 1 417 ? -5.689 5.751 54.963 1.00 75.44 417 GLY A C 1
ATOM 3092 O O . GLY A 1 417 ? -4.533 5.801 54.552 1.00 75.44 417 GLY A O 1
ATOM 3093 N N . LEU A 1 418 ? -6.694 6.386 54.346 1.00 75.88 418 LEU A N 1
ATOM 3094 C CA . LEU A 1 418 ? -6.530 7.259 53.171 1.00 75.88 418 LEU A CA 1
ATOM 3095 C C . LEU A 1 418 ? -5.531 8.404 53.434 1.00 75.88 418 LEU A C 1
ATOM 3097 O O . LEU A 1 418 ? -4.736 8.751 52.561 1.00 75.88 418 LEU A O 1
ATOM 3101 N N . ASP A 1 419 ? -5.497 8.925 54.666 1.00 77.56 419 ASP A N 1
ATOM 3102 C CA . ASP A 1 419 ? -4.577 9.989 55.092 1.00 77.56 419 ASP A CA 1
ATOM 3103 C C . ASP A 1 419 ? -3.104 9.573 55.164 1.00 77.56 419 ASP A C 1
ATOM 3105 O O . ASP A 1 419 ? -2.222 10.434 55.194 1.00 77.56 419 ASP A O 1
ATOM 3109 N N . ALA A 1 420 ? -2.823 8.269 55.175 1.00 77.25 420 ALA A N 1
ATOM 3110 C CA . ALA A 1 420 ? -1.465 7.736 55.169 1.00 77.25 420 ALA A CA 1
ATOM 3111 C C . ALA A 1 420 ? -0.920 7.513 53.745 1.00 77.25 420 ALA A C 1
ATOM 3113 O O . ALA A 1 420 ? 0.268 7.236 53.588 1.00 77.25 420 ALA A O 1
ATOM 3114 N N . LEU A 1 421 ? -1.759 7.636 52.705 1.00 80.81 421 LEU A N 1
ATOM 3115 C CA . LEU A 1 421 ? -1.324 7.503 51.314 1.00 80.81 421 LEU A CA 1
ATOM 3116 C C . LEU A 1 421 ? -0.584 8.763 50.836 1.00 80.81 421 LEU A C 1
ATOM 3118 O O . LEU A 1 421 ? -0.972 9.871 51.226 1.00 80.81 421 LEU A O 1
ATOM 3122 N N . PRO A 1 422 ? 0.428 8.629 49.958 1.00 81.19 422 PRO A N 1
ATOM 3123 C CA . PRO A 1 422 ? 1.054 9.761 49.277 1.00 81.19 422 PRO A CA 1
ATOM 3124 C C . PRO A 1 422 ? 0.018 10.692 48.626 1.00 81.19 422 PRO A C 1
ATOM 3126 O O . PRO A 1 422 ? -1.030 10.241 48.163 1.00 81.19 422 PRO A O 1
ATOM 3129 N N . ALA A 1 423 ? 0.277 12.003 48.624 1.00 76.06 423 ALA A N 1
ATOM 3130 C CA . ALA A 1 423 ? -0.708 13.009 48.208 1.00 76.06 423 ALA A CA 1
ATOM 3131 C C . ALA A 1 423 ? -1.130 12.878 46.732 1.00 76.06 423 ALA A C 1
ATOM 3133 O O . ALA A 1 423 ? -2.274 13.163 46.387 1.00 76.06 423 ALA A O 1
ATOM 3134 N N . ASP A 1 424 ? -0.215 12.440 45.873 1.00 69.44 424 ASP A N 1
ATOM 3135 C CA . ASP A 1 424 ? -0.442 12.095 44.471 1.00 69.44 424 ASP A CA 1
ATOM 3136 C C . ASP A 1 424 ? -1.358 10.871 44.327 1.00 69.44 424 ASP A C 1
ATOM 3138 O O . ASP A 1 424 ? -2.354 10.943 43.614 1.00 69.44 424 ASP A O 1
ATOM 3142 N N . VAL A 1 425 ? -1.106 9.797 45.083 1.00 77.00 425 VAL A N 1
ATOM 3143 C CA . VAL A 1 425 ? -1.964 8.598 45.101 1.00 77.00 425 VAL A CA 1
ATOM 3144 C C . VAL A 1 425 ? -3.353 8.927 45.646 1.00 77.00 425 VAL A C 1
ATOM 3146 O O . VAL A 1 425 ? -4.357 8.499 45.081 1.00 77.00 425 VAL A O 1
ATOM 3149 N N . ARG A 1 426 ? -3.428 9.731 46.714 1.00 78.69 426 ARG A N 1
ATOM 3150 C CA . ARG A 1 426 ? -4.692 10.149 47.333 1.00 78.69 426 ARG A CA 1
ATOM 3151 C C . ARG A 1 426 ? -5.581 10.908 46.352 1.00 78.69 426 ARG A C 1
ATOM 3153 O O . ARG A 1 426 ? -6.767 10.623 46.291 1.00 78.69 426 ARG A O 1
ATOM 3160 N N . ARG A 1 427 ? -5.009 11.813 45.549 1.00 73.25 427 ARG A N 1
ATOM 3161 C CA . ARG A 1 427 ? -5.746 12.539 44.498 1.00 73.25 427 ARG A CA 1
ATOM 3162 C C . ARG A 1 427 ? -6.316 11.611 43.427 1.00 73.25 427 ARG A C 1
ATOM 3164 O O . ARG A 1 427 ? -7.378 11.902 42.896 1.00 73.25 427 ARG A O 1
ATOM 3171 N N . THR A 1 428 ? -5.627 10.516 43.118 1.00 68.88 428 THR A N 1
ATOM 3172 C CA . THR A 1 428 ? -6.081 9.539 42.119 1.00 68.88 428 THR A CA 1
ATOM 3173 C C . THR A 1 428 ? -7.224 8.667 42.643 1.00 68.88 428 THR A C 1
ATOM 3175 O O . THR A 1 428 ? -8.133 8.334 41.888 1.00 68.88 428 THR A O 1
ATOM 3178 N N . VAL A 1 429 ? -7.201 8.301 43.930 1.00 77.38 429 VAL A N 1
ATOM 3179 C CA . VAL A 1 429 ? -8.215 7.411 44.530 1.00 77.38 429 VAL A CA 1
ATOM 3180 C C . VAL A 1 429 ? -9.403 8.142 45.160 1.00 77.38 429 VAL A C 1
ATOM 3182 O O . VAL A 1 429 ? -10.435 7.524 45.425 1.00 77.38 429 VAL A O 1
ATOM 3185 N N . ASP A 1 430 ? -9.289 9.450 45.385 1.00 77.38 430 ASP A N 1
ATOM 3186 C CA . ASP A 1 430 ? -10.381 10.328 45.820 1.00 77.38 430 ASP A CA 1
ATOM 3187 C C . ASP A 1 430 ? -11.269 10.742 44.630 1.00 77.38 430 ASP A C 1
ATOM 3189 O O . ASP A 1 430 ? -11.408 11.912 44.281 1.00 77.38 430 ASP A O 1
ATOM 3193 N N . ASN A 1 431 ? -11.817 9.731 43.952 1.00 80.81 431 ASN A N 1
ATOM 3194 C CA . ASN A 1 431 ? -12.703 9.855 42.800 1.00 80.81 431 ASN A CA 1
ATOM 3195 C C . ASN A 1 431 ? -13.918 8.940 43.007 1.00 80.81 431 ASN A C 1
ATOM 3197 O O . ASN A 1 431 ? -13.765 7.722 43.109 1.00 80.81 431 ASN A O 1
ATOM 3201 N N . ALA A 1 432 ? -15.122 9.514 43.046 1.00 86.44 432 ALA A N 1
ATOM 3202 C CA . ALA A 1 432 ? -16.359 8.781 43.310 1.00 86.44 432 ALA A CA 1
ATOM 3203 C C . ALA A 1 432 ? -16.625 7.646 42.298 1.00 86.44 432 ALA A C 1
ATOM 3205 O O . ALA A 1 432 ? -17.076 6.567 42.696 1.00 86.44 432 ALA A O 1
ATOM 3206 N N . GLU A 1 433 ? -16.290 7.845 41.017 1.00 86.88 433 GLU A N 1
ATOM 3207 C CA . GLU A 1 433 ? -16.438 6.829 39.967 1.00 86.88 433 GLU A CA 1
ATOM 3208 C C . GLU A 1 433 ? -15.520 5.649 40.276 1.00 86.88 433 GLU A C 1
ATOM 3210 O O . GLU A 1 433 ? -16.000 4.528 40.442 1.00 86.88 433 GLU A O 1
ATOM 3215 N N . PHE A 1 434 ? -14.231 5.927 40.494 1.00 86.19 434 PHE A N 1
ATOM 3216 C CA . PHE A 1 434 ? -13.222 4.922 40.829 1.00 86.19 434 PHE A CA 1
ATOM 3217 C C . PHE A 1 434 ? -13.568 4.146 42.105 1.00 86.19 434 PHE A C 1
ATOM 3219 O O . PHE A 1 434 ? -13.501 2.919 42.120 1.00 86.19 434 PHE A O 1
ATOM 3226 N N . GLN A 1 435 ? -13.991 4.835 43.168 1.00 89.50 435 GLN A N 1
ATOM 3227 C CA . GLN A 1 435 ? -14.399 4.202 44.426 1.00 89.50 435 GLN A CA 1
ATOM 3228 C C . GLN A 1 435 ? -15.612 3.284 44.227 1.00 89.50 435 GLN A C 1
ATOM 3230 O O . GLN A 1 435 ? -15.641 2.160 44.733 1.00 89.50 435 GLN A O 1
ATOM 3235 N N . SER A 1 436 ? -16.607 3.740 43.462 1.00 92.44 436 SER A N 1
ATOM 3236 C CA . SER A 1 436 ? -17.806 2.953 43.173 1.00 92.44 436 SER A CA 1
ATOM 3237 C C . SER A 1 436 ? -17.538 1.774 42.231 1.00 92.44 436 SER A C 1
ATOM 3239 O O . SER A 1 436 ? -18.143 0.715 42.407 1.00 92.44 436 SER A O 1
ATOM 3241 N N . LEU A 1 437 ? -16.597 1.917 41.291 1.00 91.31 437 LEU A N 1
ATOM 3242 C CA . LEU A 1 437 ? -16.092 0.828 40.463 1.00 91.31 437 LEU A CA 1
ATOM 3243 C C . LEU A 1 437 ? -15.383 -0.204 41.332 1.00 91.31 437 LEU A C 1
ATOM 3245 O O . LEU A 1 437 ? -15.725 -1.381 41.263 1.00 91.31 437 LEU A O 1
ATOM 3249 N N . LEU A 1 438 ? -14.469 0.221 42.204 1.00 91.81 438 LEU A N 1
ATOM 3250 C CA . LEU A 1 438 ? -13.731 -0.668 43.098 1.00 91.81 438 LEU A CA 1
ATOM 3251 C C . LEU A 1 438 ? -14.668 -1.486 44.004 1.00 91.81 438 LEU A C 1
ATOM 3253 O O . LEU A 1 438 ? -14.444 -2.678 44.209 1.00 91.81 438 LEU A O 1
ATOM 3257 N N . ALA A 1 439 ? -15.741 -0.859 44.498 1.00 93.12 439 ALA A N 1
ATOM 3258 C CA . ALA A 1 439 ? -16.767 -1.493 45.327 1.00 93.12 439 ALA A CA 1
ATOM 3259 C C . ALA A 1 439 ? -17.793 -2.334 44.539 1.00 93.12 439 ALA A C 1
ATOM 3261 O O . ALA A 1 439 ? -18.647 -2.989 45.148 1.00 93.12 439 ALA A O 1
ATOM 3262 N N . SER A 1 440 ? -17.753 -2.306 43.204 1.00 93.69 440 SER A N 1
ATOM 3263 C CA . SER A 1 440 ? -18.713 -3.020 42.365 1.00 93.69 440 SER A CA 1
ATOM 3264 C C . SER A 1 440 ? -18.532 -4.538 42.447 1.00 93.69 440 SER A C 1
ATOM 3266 O O . SER A 1 440 ? -17.422 -5.069 42.521 1.00 93.69 440 SER A O 1
ATOM 3268 N N . ASP A 1 441 ? -19.662 -5.244 42.444 1.00 95.12 441 ASP A N 1
ATOM 3269 C CA . ASP A 1 441 ? -19.736 -6.695 42.597 1.00 95.12 441 ASP A CA 1
ATOM 3270 C C . ASP A 1 441 ? -20.791 -7.247 41.621 1.00 95.12 441 ASP A C 1
ATOM 3272 O O . ASP A 1 441 ? -21.991 -7.271 41.942 1.00 95.12 441 ASP A O 1
ATOM 3276 N N . PRO A 1 442 ? -20.373 -7.672 40.411 1.00 94.75 442 PRO A N 1
ATOM 3277 C CA . PRO A 1 442 ? -21.271 -8.233 39.406 1.00 94.75 442 PRO A CA 1
ATOM 3278 C C . PRO A 1 442 ? -22.094 -9.418 39.923 1.00 94.75 442 PRO A C 1
ATOM 3280 O O . PRO A 1 442 ? -23.263 -9.547 39.562 1.00 94.75 442 PRO A O 1
ATOM 3283 N N . ALA A 1 443 ? -21.559 -10.235 40.838 1.00 93.75 443 ALA A N 1
ATOM 3284 C CA . ALA A 1 443 ? -22.276 -11.384 41.392 1.00 93.75 443 ALA A CA 1
ATOM 3285 C C . ALA A 1 443 ? -23.465 -10.967 42.271 1.00 93.75 443 ALA A C 1
ATOM 3287 O O . ALA A 1 443 ? -24.494 -11.653 42.304 1.00 93.75 443 ALA A O 1
ATOM 3288 N N . LYS A 1 444 ? -23.362 -9.836 42.983 1.00 93.25 444 LYS A N 1
ATOM 3289 C CA . LYS A 1 444 ? -24.504 -9.242 43.699 1.00 93.25 444 LYS A CA 1
ATOM 3290 C C . LYS A 1 444 ? -25.508 -8.618 42.738 1.00 93.25 444 LYS A C 1
ATOM 3292 O O . LYS A 1 444 ? -26.704 -8.861 42.897 1.00 93.25 444 LYS A O 1
ATOM 3297 N N . LEU A 1 445 ? -25.037 -7.860 41.748 1.00 93.31 445 LEU A N 1
ATOM 3298 C CA . LEU A 1 445 ? -25.896 -7.177 40.775 1.00 93.31 445 LEU A CA 1
ATOM 3299 C C . LEU A 1 445 ? -26.708 -8.172 39.934 1.00 93.31 445 LEU A C 1
ATOM 3301 O O . LEU A 1 445 ? -27.924 -8.031 39.810 1.00 93.31 445 LEU A O 1
ATOM 3305 N N . MET A 1 446 ? -26.066 -9.237 39.447 1.00 93.81 446 MET A N 1
ATOM 3306 C CA . MET A 1 446 ? -26.674 -10.255 38.585 1.00 93.81 446 MET A CA 1
ATOM 3307 C C . MET A 1 446 ? -27.900 -10.927 39.222 1.00 93.81 446 MET A C 1
ATOM 3309 O O . MET A 1 446 ? -28.859 -11.264 38.528 1.00 93.81 446 MET A O 1
ATOM 3313 N N . LYS A 1 447 ? -27.931 -11.072 40.557 1.00 91.56 447 LYS A N 1
ATOM 3314 C CA . LYS A 1 447 ? -29.077 -11.655 41.285 1.00 91.56 447 LYS A CA 1
ATOM 3315 C C . LYS A 1 447 ? -30.367 -10.851 41.118 1.00 91.56 447 LYS A C 1
ATOM 3317 O O . LYS A 1 447 ? -31.449 -11.429 41.222 1.00 91.56 447 LYS A O 1
ATOM 3322 N N . ALA A 1 448 ? -30.255 -9.543 40.897 1.00 89.88 448 ALA A N 1
ATOM 3323 C CA . ALA A 1 448 ? -31.389 -8.638 40.749 1.00 89.88 448 ALA A CA 1
ATOM 3324 C C . ALA A 1 448 ? -31.823 -8.444 39.283 1.00 89.88 448 ALA A C 1
ATOM 3326 O O . ALA A 1 448 ? -32.889 -7.882 39.035 1.00 89.88 448 ALA A O 1
ATOM 3327 N N . VAL A 1 449 ? -31.048 -8.934 38.309 1.00 92.12 449 VAL A N 1
ATOM 3328 C CA . VAL A 1 449 ? -31.346 -8.784 36.877 1.00 92.12 449 VAL A CA 1
ATOM 3329 C C . VAL A 1 449 ? -32.170 -9.967 36.379 1.00 92.12 449 VAL A C 1
ATOM 3331 O O . VAL A 1 449 ? -31.669 -11.080 36.243 1.00 92.12 449 VAL A O 1
ATOM 3334 N N . SER A 1 450 ? -33.443 -9.729 36.065 1.00 90.50 450 SER A N 1
ATOM 3335 C CA . SER A 1 450 ? -34.384 -10.767 35.599 1.00 90.50 450 SER A CA 1
ATOM 3336 C C . SER A 1 450 ? -34.593 -10.811 34.078 1.00 90.50 450 SER A C 1
ATOM 3338 O O . SER A 1 450 ? -35.508 -11.484 33.609 1.00 90.50 450 SER A O 1
ATOM 3340 N N . LEU A 1 451 ? -33.734 -10.122 33.323 1.00 93.88 451 LEU A N 1
ATOM 3341 C CA . LEU A 1 451 ? -33.823 -9.954 31.871 1.00 93.88 451 LEU A CA 1
ATOM 3342 C C . LEU A 1 451 ? -32.924 -10.948 31.108 1.00 93.88 451 LEU A C 1
ATOM 3344 O O . LEU A 1 451 ? -31.921 -11.408 31.672 1.00 93.88 451 LEU A O 1
ATOM 3348 N N . PRO A 1 452 ? -33.244 -11.265 29.839 1.00 95.88 452 PRO A N 1
ATOM 3349 C CA . PRO A 1 452 ? -32.323 -11.930 28.923 1.00 95.88 452 PRO A CA 1
ATOM 3350 C C . PRO A 1 452 ? -31.011 -11.153 28.766 1.00 95.88 452 PRO A C 1
ATOM 3352 O O . PRO A 1 452 ? -31.019 -9.918 28.770 1.00 95.88 452 PRO A O 1
ATOM 3355 N N . LEU A 1 453 ? -29.901 -11.882 28.631 1.00 97.19 453 LEU A N 1
ATOM 3356 C CA . LEU A 1 453 ? -28.556 -11.325 28.491 1.00 97.19 453 LEU A CA 1
ATOM 3357 C C . LEU A 1 453 ? -27.886 -11.786 27.196 1.00 97.19 453 LEU A C 1
ATOM 3359 O O . LEU A 1 453 ? -27.960 -12.961 26.846 1.00 97.19 453 LEU A O 1
ATOM 3363 N N . LEU A 1 454 ? -27.159 -10.876 26.560 1.00 97.88 454 LEU A N 1
ATOM 3364 C CA . LEU A 1 454 ? -26.106 -11.185 25.596 1.00 97.88 454 LEU A CA 1
ATOM 3365 C C . LEU A 1 454 ? -24.768 -10.773 26.217 1.00 97.88 454 LEU A C 1
ATOM 3367 O O . LEU A 1 454 ? -24.637 -9.653 26.692 1.00 97.88 454 LEU A O 1
ATOM 3371 N N . ILE A 1 455 ? -23.780 -11.655 26.240 1.00 98.19 455 ILE A N 1
ATOM 3372 C CA . ILE A 1 455 ? -22.438 -11.396 26.763 1.00 98.19 455 ILE A CA 1
ATOM 3373 C C . ILE A 1 455 ? -21.481 -11.496 25.581 1.00 98.19 455 ILE A C 1
ATOM 3375 O O . ILE A 1 455 ? -21.335 -12.571 25.011 1.00 98.19 455 ILE A O 1
ATOM 3379 N N . LEU A 1 456 ? -20.852 -10.389 25.198 1.00 97.44 456 LEU A N 1
ATOM 3380 C CA . LEU A 1 456 ? -19.946 -10.311 24.056 1.00 97.44 456 LEU A CA 1
ATOM 3381 C C . LEU A 1 456 ? -18.538 -9.945 24.522 1.00 97.44 456 LEU A C 1
ATOM 3383 O O . LEU A 1 456 ? -18.359 -8.993 25.280 1.00 97.44 456 LEU A O 1
ATOM 3387 N N . GLN A 1 457 ? -17.533 -10.684 24.064 1.00 97.44 457 GLN A N 1
ATOM 3388 C CA . GLN A 1 457 ? -16.158 -10.536 24.537 1.00 97.44 457 GLN A CA 1
ATOM 3389 C C . GLN A 1 457 ? -15.157 -10.771 23.405 1.00 97.44 457 GLN A C 1
ATOM 3391 O O . GLN A 1 457 ? -15.266 -11.763 22.692 1.00 97.44 457 GLN A O 1
ATOM 3396 N N . GLY A 1 458 ? -14.172 -9.887 23.248 1.00 95.88 458 GLY A N 1
ATOM 3397 C CA . GLY A 1 458 ? -13.039 -10.140 22.355 1.00 95.88 458 GLY A CA 1
ATOM 3398 C C . GLY A 1 458 ? -12.096 -11.180 22.952 1.00 95.88 458 GLY A C 1
ATOM 3399 O O . GLY A 1 458 ? -11.792 -11.109 24.144 1.00 95.88 458 GLY A O 1
ATOM 3400 N N . GLU A 1 459 ? -11.639 -12.148 22.155 1.00 95.88 459 GLU A N 1
ATOM 3401 C CA . GLU A 1 459 ? -10.715 -13.193 22.625 1.00 95.88 459 GLU A CA 1
ATOM 3402 C C . GLU A 1 459 ? -9.302 -12.674 22.919 1.00 95.88 459 GLU A C 1
ATOM 3404 O O . GLU A 1 459 ? -8.588 -13.288 23.707 1.00 95.88 459 GLU A O 1
ATOM 3409 N N . LEU A 1 460 ? -8.920 -11.529 22.345 1.00 94.38 460 LEU A N 1
ATOM 3410 C CA . LEU A 1 460 ? -7.645 -10.857 22.614 1.00 94.38 460 LEU A CA 1
ATOM 3411 C C . LEU A 1 460 ? -7.800 -9.692 23.605 1.00 94.38 460 LEU A C 1
ATOM 3413 O O . LEU A 1 460 ? -6.952 -8.809 23.678 1.00 94.38 460 LEU A O 1
ATOM 3417 N N . ASP A 1 461 ? -8.902 -9.616 24.348 1.00 95.12 461 ASP A N 1
ATOM 3418 C CA . ASP A 1 461 ? -9.078 -8.558 25.340 1.00 95.12 461 ASP A CA 1
ATOM 3419 C C . ASP A 1 461 ? -8.139 -8.758 26.543 1.00 95.12 461 ASP A C 1
ATOM 3421 O O . ASP A 1 461 ? -8.305 -9.677 27.343 1.00 95.12 461 ASP A O 1
ATOM 3425 N N . THR A 1 462 ? -7.158 -7.867 26.682 1.00 93.56 462 THR A N 1
ATOM 3426 C CA . THR A 1 462 ? -6.198 -7.853 27.796 1.00 93.56 462 THR A CA 1
ATOM 3427 C C . THR A 1 462 ? -6.615 -6.927 28.942 1.00 93.56 462 THR A C 1
ATOM 3429 O O . THR A 1 462 ? -6.063 -7.009 30.039 1.00 93.56 462 THR A O 1
ATOM 3432 N N . GLN A 1 463 ? -7.612 -6.062 28.730 1.00 92.31 463 GLN A N 1
ATOM 3433 C CA . GLN A 1 463 ? -8.127 -5.153 29.759 1.00 92.31 463 GLN A CA 1
ATOM 3434 C C . GLN A 1 463 ? -9.214 -5.827 30.602 1.00 92.31 463 GLN A C 1
ATOM 3436 O O . GLN A 1 463 ? -9.265 -5.638 31.819 1.00 92.31 463 GLN A O 1
ATOM 3441 N N . VAL A 1 464 ? -10.071 -6.624 29.963 1.00 94.81 464 VAL A N 1
ATOM 3442 C CA . VAL A 1 464 ? -11.076 -7.48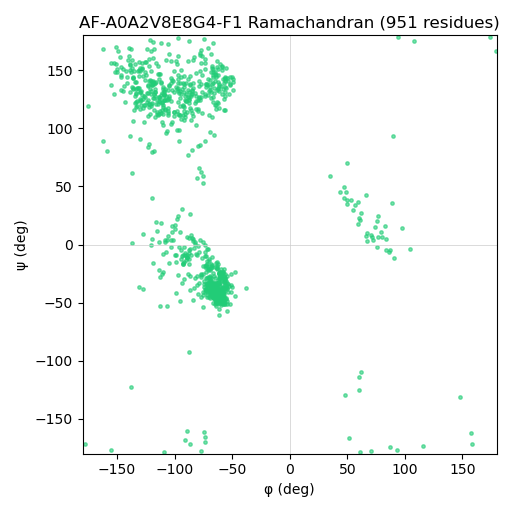4 30.589 1.00 94.81 464 VAL A CA 1
ATOM 3443 C C . VAL A 1 464 ? -10.927 -8.879 29.992 1.00 94.81 464 VAL A C 1
ATOM 3445 O O . VAL A 1 464 ? -11.531 -9.211 28.980 1.00 94.81 464 VAL A O 1
ATOM 3448 N N . GLU A 1 465 ? -10.099 -9.703 30.637 1.00 94.06 465 GLU A N 1
ATOM 3449 C CA . GLU A 1 465 ? -9.728 -11.026 30.119 1.00 94.06 465 GLU A CA 1
ATOM 3450 C C . GLU A 1 465 ? -10.954 -11.885 29.741 1.00 94.06 465 GLU A C 1
ATOM 3452 O O . GLU A 1 465 ? -11.937 -11.885 30.498 1.00 94.06 465 GLU A O 1
ATOM 3457 N N . PRO A 1 466 ? -10.888 -12.713 28.676 1.00 95.50 466 PRO A N 1
ATOM 3458 C CA . PRO A 1 466 ? -12.036 -13.465 28.160 1.00 95.50 466 PRO A CA 1
ATOM 3459 C C . PRO A 1 466 ? -12.777 -14.342 29.178 1.00 95.50 466 PRO A C 1
ATOM 3461 O O . PRO A 1 466 ? -13.980 -14.566 29.045 1.00 95.50 466 PRO A O 1
ATOM 3464 N N . LYS A 1 467 ? -12.085 -14.800 30.230 1.00 95.69 467 LYS A N 1
ATOM 3465 C CA . LYS A 1 467 ? -12.671 -15.562 31.349 1.00 95.69 467 LYS A CA 1
ATOM 3466 C C . LYS A 1 467 ? -13.795 -14.812 32.079 1.00 95.69 467 LYS A C 1
ATOM 3468 O O . LYS A 1 467 ? -14.643 -15.434 32.710 1.00 95.69 467 LYS A O 1
ATOM 3473 N N . ASN A 1 468 ? -13.823 -13.480 32.005 1.00 97.31 468 ASN A N 1
ATOM 3474 C CA . ASN A 1 468 ? -14.882 -12.665 32.601 1.00 97.31 468 ASN A CA 1
ATOM 3475 C C . ASN A 1 468 ? -16.250 -12.945 31.966 1.00 97.31 468 ASN A C 1
ATOM 3477 O O . ASN A 1 468 ? -17.251 -12.971 32.683 1.00 97.31 468 ASN A O 1
ATOM 3481 N N . ALA A 1 469 ? -16.294 -13.224 30.660 1.00 97.38 469 ALA A N 1
ATOM 3482 C CA . ALA A 1 469 ? -17.527 -13.604 29.978 1.00 97.38 469 ALA A CA 1
ATOM 3483 C C . ALA A 1 469 ? -18.091 -14.928 30.516 1.00 97.38 469 ALA A C 1
ATOM 3485 O O . ALA A 1 469 ? -19.296 -15.036 30.749 1.00 97.38 469 ALA A O 1
ATOM 3486 N N . ASP A 1 470 ? -17.217 -15.901 30.793 1.00 96.19 470 ASP A N 1
ATOM 3487 C CA . ASP A 1 470 ? -17.604 -17.195 31.365 1.00 96.19 470 ASP A CA 1
ATOM 3488 C C . ASP A 1 470 ? -18.155 -17.023 32.786 1.00 96.19 470 ASP A C 1
ATOM 3490 O O . ASP A 1 470 ? -19.226 -17.535 33.114 1.00 96.19 470 ASP A O 1
ATOM 3494 N N . LEU A 1 471 ? -17.479 -16.216 33.611 1.00 97.25 471 LEU A N 1
ATOM 3495 C CA . LEU A 1 471 ? -17.936 -15.896 34.965 1.00 97.25 471 LEU A CA 1
ATOM 3496 C C . LEU A 1 471 ? -19.314 -15.219 34.959 1.00 97.25 471 LEU A C 1
ATOM 3498 O O . LEU A 1 471 ? -20.189 -15.589 35.745 1.00 97.25 471 LEU A O 1
ATOM 3502 N N . LEU A 1 472 ? -19.545 -14.263 34.055 1.00 96.94 472 LEU A N 1
ATOM 3503 C CA . LEU A 1 472 ? -20.853 -13.622 33.900 1.00 96.94 472 LEU A CA 1
ATOM 3504 C C . LEU A 1 472 ? -21.934 -14.629 33.487 1.00 96.94 472 LEU A C 1
ATOM 3506 O O . LEU A 1 472 ? -23.047 -14.577 34.018 1.00 96.94 472 LEU A O 1
ATOM 3510 N N . ALA A 1 473 ? -21.614 -15.563 32.591 1.00 95.31 473 ALA A N 1
ATOM 3511 C CA . ALA A 1 473 ? -22.531 -16.610 32.153 1.00 95.31 473 ALA A CA 1
ATOM 3512 C C . ALA A 1 473 ? -22.903 -17.566 33.296 1.00 95.31 473 ALA A C 1
ATOM 3514 O O . ALA A 1 473 ? -24.083 -17.861 33.511 1.00 95.31 473 ALA A O 1
ATOM 3515 N N . GLU A 1 474 ? -21.921 -17.984 34.097 1.00 95.19 474 GLU A N 1
ATOM 3516 C CA . GLU A 1 474 ? -22.152 -18.798 35.291 1.00 95.19 474 GLU A CA 1
ATOM 3517 C C . GLU A 1 474 ? -23.045 -18.080 36.309 1.00 95.19 474 GLU A C 1
ATOM 3519 O O . GLU A 1 474 ? -23.965 -18.678 36.879 1.00 95.19 474 GLU A O 1
ATOM 3524 N N . MET A 1 475 ? -22.806 -16.786 36.540 1.00 94.94 475 MET A N 1
ATOM 3525 C CA . MET A 1 475 ? -23.651 -15.973 37.416 1.00 94.94 475 MET A CA 1
ATOM 3526 C C . MET A 1 475 ? -25.073 -15.854 36.858 1.00 94.94 475 MET A C 1
ATOM 3528 O O . MET A 1 475 ? -26.045 -15.960 37.613 1.00 94.94 475 MET A O 1
ATOM 3532 N N . ALA A 1 476 ? -25.210 -15.674 35.542 1.00 93.56 476 ALA A N 1
ATOM 3533 C CA . ALA A 1 476 ? -26.493 -15.568 34.864 1.00 93.56 476 ALA A CA 1
ATOM 3534 C C . ALA A 1 476 ? -27.314 -16.867 34.953 1.00 93.56 476 ALA A C 1
ATOM 3536 O O . ALA A 1 476 ? -28.530 -16.801 35.165 1.00 93.56 476 ALA A O 1
ATOM 3537 N N . ALA A 1 477 ? -26.669 -18.034 34.874 1.00 91.62 477 ALA A N 1
ATOM 3538 C CA . ALA A 1 477 ? -27.315 -19.342 35.001 1.00 91.62 477 ALA A CA 1
ATOM 3539 C C . ALA A 1 477 ? -27.892 -19.598 36.408 1.00 91.62 477 ALA A C 1
ATOM 3541 O O . ALA A 1 477 ? -28.882 -20.310 36.561 1.00 91.62 477 ALA A O 1
ATOM 3542 N N . ARG A 1 478 ? -27.322 -18.977 37.451 1.00 91.62 478 ARG A N 1
ATOM 3543 C CA . ARG A 1 478 ? -27.754 -19.142 38.857 1.00 91.62 478 ARG A CA 1
ATOM 3544 C C . ARG A 1 478 ? -28.935 -18.246 39.260 1.00 91.62 478 ARG A C 1
ATOM 3546 O O . ARG A 1 478 ? -29.337 -18.233 40.427 1.00 91.62 478 ARG A O 1
ATOM 3553 N N . ARG A 1 479 ? -29.497 -17.465 38.334 1.00 91.25 479 ARG A N 1
ATOM 3554 C CA . ARG A 1 479 ? -30.627 -16.561 38.610 1.00 91.25 479 ARG A CA 1
ATOM 3555 C C . ARG A 1 479 ? -31.921 -17.350 38.843 1.00 91.25 479 ARG A C 1
ATOM 3557 O O . ARG A 1 479 ? -32.205 -18.304 38.131 1.00 91.25 479 ARG A O 1
ATOM 3564 N N . LYS A 1 480 ? -32.773 -16.896 39.779 1.00 78.00 480 LYS A N 1
ATOM 3565 C CA . LYS A 1 480 ? -34.000 -17.601 40.240 1.00 78.00 480 LYS A CA 1
ATOM 3566 C C . LYS A 1 480 ? -34.969 -18.075 39.142 1.00 78.00 480 LYS A C 1
ATOM 3568 O O . LYS A 1 480 ? -35.753 -18.978 39.402 1.00 78.00 480 LYS A O 1
ATOM 3573 N N . LYS A 1 481 ? -34.972 -17.436 37.968 1.00 76.00 481 LYS A N 1
ATOM 3574 C CA . LYS A 1 481 ? -35.830 -17.785 36.819 1.00 76.00 481 LYS A CA 1
ATOM 3575 C C . LYS A 1 481 ? -35.040 -18.144 35.553 1.00 76.00 481 LYS A C 1
ATOM 3577 O O . LYS A 1 481 ? -35.668 -18.408 34.539 1.00 76.00 481 LYS A O 1
ATOM 3582 N N . ALA A 1 482 ? -33.706 -18.089 35.621 1.00 75.56 482 ALA A N 1
ATOM 3583 C CA . ALA A 1 482 ? -32.761 -18.332 34.528 1.00 75.56 482 ALA A CA 1
ATOM 3584 C C . ALA A 1 482 ? -33.247 -17.867 33.133 1.00 75.56 482 ALA A C 1
ATOM 3586 O O . ALA A 1 482 ? -33.363 -18.688 32.224 1.00 75.56 482 ALA A O 1
ATOM 3587 N N . PRO A 1 483 ? -33.559 -16.567 32.938 1.00 85.44 483 PRO A N 1
ATOM 3588 C CA . PRO A 1 483 ? -33.819 -16.059 31.594 1.00 85.44 483 PRO A CA 1
ATOM 3589 C C . PRO A 1 483 ? -32.578 -16.290 30.709 1.00 85.44 483 PRO A C 1
ATOM 3591 O O . PRO A 1 483 ? -31.464 -16.332 31.252 1.00 85.44 483 PRO A O 1
ATOM 3594 N N . PRO A 1 484 ? -32.747 -16.428 29.380 1.00 91.62 484 PRO A N 1
ATOM 3595 C CA . PRO A 1 484 ? -31.654 -16.778 28.477 1.00 91.62 484 PRO A CA 1
ATOM 3596 C C . PRO A 1 484 ? -30.436 -15.869 28.654 1.00 91.62 484 PRO A C 1
ATOM 3598 O O . PRO A 1 484 ? -30.576 -14.655 28.809 1.00 91.62 484 PRO A O 1
ATOM 3601 N N . ALA A 1 485 ? -29.250 -16.467 28.655 1.00 94.50 485 ALA A N 1
ATOM 3602 C CA . ALA A 1 485 ? -27.980 -15.763 28.606 1.00 94.50 485 ALA A CA 1
ATOM 3603 C C . ALA A 1 485 ? -27.143 -16.395 27.496 1.00 94.50 485 ALA A C 1
ATOM 3605 O O . ALA A 1 485 ? -26.836 -17.583 27.565 1.00 94.50 485 ALA A O 1
ATOM 3606 N N . GLU A 1 486 ? -26.829 -15.614 26.471 1.00 96.75 486 GLU A N 1
ATOM 3607 C CA . GLU A 1 486 ? -25.997 -16.033 25.346 1.00 96.75 486 GLU A CA 1
ATOM 3608 C C . GLU A 1 486 ? -24.597 -15.444 25.503 1.00 96.75 486 GLU A C 1
ATOM 3610 O O . GLU A 1 486 ? -24.459 -14.292 25.910 1.00 96.75 486 GLU A O 1
ATOM 3615 N N . VAL A 1 487 ? -23.566 -16.233 25.204 1.00 97.06 487 VAL A N 1
ATOM 3616 C CA . VAL A 1 487 ? -22.165 -15.804 25.265 1.00 97.06 487 VAL A CA 1
ATOM 3617 C C . VAL A 1 487 ? -21.571 -15.902 23.871 1.00 97.06 487 VAL A C 1
ATOM 3619 O O . VAL A 1 487 ? -21.604 -16.966 23.260 1.00 97.06 487 VAL A O 1
ATOM 3622 N N . VAL A 1 488 ? -20.999 -14.801 23.398 1.00 96.94 488 VAL A N 1
ATOM 3623 C CA . VAL A 1 488 ? -20.315 -14.693 22.114 1.00 96.94 488 VAL A CA 1
ATOM 3624 C C . VAL A 1 488 ? -18.891 -14.220 22.375 1.00 96.94 488 VAL A C 1
ATOM 3626 O O . VAL A 1 488 ? -18.663 -13.077 22.775 1.00 96.94 488 VAL A O 1
ATOM 3629 N N . LYS A 1 489 ? -17.922 -15.106 22.148 1.00 95.88 489 LYS A N 1
ATOM 3630 C CA . LYS A 1 489 ? -16.505 -14.743 22.108 1.00 95.88 489 LYS A CA 1
ATOM 3631 C C . LYS A 1 489 ? -16.114 -14.506 20.657 1.00 95.88 489 LYS A C 1
ATOM 3633 O O . LYS A 1 489 ? -16.401 -15.344 19.807 1.00 95.88 489 LYS A O 1
ATOM 3638 N N . VAL A 1 490 ? -15.542 -13.343 20.373 1.00 92.69 490 VAL A N 1
ATOM 3639 C CA . VAL A 1 490 ? -15.182 -12.921 19.019 1.00 92.69 490 VAL A CA 1
ATOM 3640 C C . VAL A 1 490 ? -13.678 -13.143 18.828 1.00 92.69 490 VAL A C 1
ATOM 3642 O O . VAL A 1 490 ? -12.886 -12.479 19.508 1.00 92.69 490 VAL A O 1
ATOM 3645 N N . PRO A 1 491 ? -13.267 -14.064 17.938 1.00 90.44 491 PRO A N 1
ATOM 3646 C CA . PRO A 1 491 ? -11.856 -14.337 17.694 1.00 90.44 491 PRO A CA 1
ATOM 3647 C C . PRO A 1 491 ? -11.127 -13.130 17.109 1.00 90.44 491 PRO A C 1
ATOM 3649 O O . PRO A 1 491 ? -11.680 -12.386 16.301 1.00 90.44 491 PRO A O 1
ATOM 3652 N N . GLY A 1 492 ? -9.865 -12.951 17.498 1.00 83.06 492 GLY A N 1
ATOM 3653 C CA . GLY A 1 492 ? -8.968 -11.975 16.871 1.00 83.06 492 GLY A CA 1
ATOM 3654 C C . GLY A 1 492 ? -9.275 -10.502 17.150 1.00 83.06 492 GLY A C 1
ATOM 3655 O O . GLY A 1 492 ? -8.640 -9.646 16.540 1.00 83.06 492 GLY A O 1
ATOM 3656 N N . VAL A 1 493 ? -10.207 -10.178 18.054 1.00 88.06 493 VAL A N 1
ATOM 3657 C CA . VAL A 1 493 ? -10.508 -8.784 18.425 1.00 88.06 493 VAL A CA 1
ATOM 3658 C C . VAL A 1 493 ? -10.141 -8.480 19.874 1.00 88.06 493 VAL A C 1
ATOM 3660 O O . VAL A 1 493 ? -10.236 -9.339 20.755 1.00 88.06 493 VAL A O 1
ATOM 3663 N N . ASN A 1 494 ? -9.714 -7.243 20.114 1.00 91.00 494 ASN A N 1
ATOM 3664 C CA . ASN A 1 494 ? -9.291 -6.741 21.421 1.00 91.00 494 ASN A CA 1
ATOM 3665 C C . ASN A 1 494 ? -10.447 -6.106 22.219 1.00 91.00 494 ASN A C 1
ATOM 3667 O O . ASN A 1 494 ? -11.617 -6.192 21.843 1.00 91.00 494 ASN A O 1
ATOM 3671 N N . HIS A 1 495 ? -10.109 -5.413 23.312 1.00 93.00 495 HIS A N 1
ATOM 3672 C CA . HIS A 1 495 ? -11.062 -4.691 24.165 1.00 93.00 495 HIS A CA 1
ATOM 3673 C C . HIS A 1 495 ? -11.938 -3.664 23.422 1.00 93.00 495 HIS A C 1
ATOM 3675 O O . HIS A 1 495 ? -13.085 -3.421 23.803 1.00 93.00 495 HIS A O 1
ATOM 3681 N N . LEU A 1 496 ? -11.411 -3.044 22.360 1.00 88.50 496 LEU A N 1
ATOM 3682 C CA . LEU A 1 496 ? -12.125 -2.041 21.561 1.00 88.50 496 LEU A CA 1
ATOM 3683 C C . LEU A 1 496 ? -13.047 -2.678 20.510 1.00 88.50 496 LEU A C 1
ATOM 3685 O O . LEU A 1 496 ? -13.668 -1.950 19.740 1.00 88.50 496 LEU A O 1
ATOM 3689 N N . LEU A 1 497 ? -13.125 -4.017 20.469 1.00 87.81 497 LEU A N 1
ATOM 3690 C CA . LEU A 1 497 ? -13.737 -4.813 19.397 1.00 87.81 497 LEU A CA 1
ATOM 3691 C C . LEU A 1 497 ? -13.074 -4.611 18.028 1.00 87.81 497 LEU A C 1
ATOM 3693 O O . LEU A 1 497 ? -13.683 -4.885 16.996 1.00 87.81 497 LEU A O 1
ATOM 3697 N N . ALA A 1 498 ? -11.828 -4.142 18.020 1.00 82.44 498 ALA A N 1
ATOM 3698 C CA . ALA A 1 498 ? -11.035 -3.995 16.812 1.00 82.44 498 ALA A CA 1
ATOM 3699 C C . ALA A 1 498 ? -10.162 -5.234 16.610 1.00 82.44 498 ALA A C 1
ATOM 3701 O O . ALA A 1 498 ? -9.642 -5.794 17.581 1.00 82.44 498 ALA A O 1
ATOM 3702 N N . THR A 1 499 ? -9.977 -5.635 15.353 1.00 79.56 499 THR A N 1
ATOM 3703 C CA . THR A 1 499 ? -9.046 -6.705 14.981 1.00 79.56 499 THR A CA 1
ATOM 3704 C C . THR A 1 499 ? -7.648 -6.374 15.495 1.00 79.56 499 THR A C 1
ATOM 3706 O O . THR A 1 499 ? -7.140 -5.282 15.249 1.00 79.56 499 THR A O 1
ATOM 3709 N N . ALA A 1 500 ? -7.025 -7.302 16.212 1.00 77.69 500 ALA A N 1
ATOM 3710 C CA . ALA A 1 500 ? -5.728 -7.107 16.848 1.00 77.69 500 ALA A CA 1
ATOM 3711 C C . ALA A 1 500 ? -4.852 -8.355 16.709 1.00 77.69 500 ALA A C 1
ATOM 3713 O O . ALA A 1 500 ? -5.348 -9.441 16.412 1.00 77.69 500 ALA A O 1
ATOM 3714 N N . ALA A 1 501 ? -3.543 -8.197 16.914 1.00 78.00 501 ALA A N 1
ATOM 3715 C CA . ALA A 1 501 ? -2.610 -9.322 16.891 1.00 78.00 501 ALA A CA 1
ATOM 3716 C C . ALA A 1 501 ? -2.365 -9.852 18.307 1.00 78.00 501 ALA A C 1
ATOM 3718 O O . ALA A 1 501 ? -2.481 -11.050 18.548 1.00 78.00 501 ALA A O 1
ATOM 3719 N N . THR A 1 502 ? -2.070 -8.956 19.249 1.00 82.56 502 THR A N 1
ATOM 3720 C CA . THR A 1 502 ? -1.872 -9.305 20.666 1.00 82.56 502 THR A CA 1
ATOM 3721 C C . THR A 1 502 ? -2.999 -8.794 21.553 1.00 82.56 502 THR A C 1
ATOM 3723 O O . THR A 1 502 ? -3.235 -9.343 22.625 1.00 82.56 502 THR A O 1
ATOM 3726 N N . GLY A 1 503 ? -3.703 -7.747 21.108 1.00 84.00 503 GLY A N 1
ATOM 3727 C CA . GLY A 1 503 ? -4.759 -7.093 21.878 1.00 84.00 503 GLY A CA 1
ATOM 3728 C C . GLY A 1 503 ? -4.263 -6.178 22.998 1.00 84.00 503 GLY A C 1
ATOM 3729 O O . GLY A 1 503 ? -5.069 -5.634 23.759 1.00 84.00 503 GLY A O 1
ATOM 3730 N N . GLU A 1 504 ? -2.949 -5.965 23.072 1.00 88.12 504 GLU A N 1
ATOM 3731 C CA . GLU A 1 504 ? -2.307 -5.011 23.970 1.00 88.12 504 GLU A CA 1
ATOM 3732 C C . GLU A 1 504 ? -2.662 -3.560 23.620 1.00 88.12 504 GLU A C 1
ATOM 3734 O O . GLU A 1 504 ? -2.824 -3.194 22.455 1.00 88.12 504 GLU A O 1
ATOM 3739 N N . VAL A 1 505 ? -2.711 -2.702 24.643 1.00 78.06 505 VAL A N 1
ATOM 3740 C CA . VAL A 1 505 ? -3.016 -1.266 24.493 1.00 78.06 505 VAL A CA 1
ATOM 3741 C C . VAL A 1 505 ? -1.999 -0.546 23.593 1.00 78.06 505 VAL A C 1
ATOM 3743 O O . VAL A 1 505 ? -2.353 0.413 22.909 1.00 78.06 505 VAL A O 1
ATOM 3746 N N . ASP A 1 506 ? -0.758 -1.032 23.522 1.00 78.00 506 ASP A N 1
ATOM 3747 C CA . ASP A 1 506 ? 0.290 -0.437 22.681 1.00 78.00 506 ASP A CA 1
ATOM 3748 C C . ASP A 1 506 ? -0.006 -0.579 21.176 1.00 78.00 506 ASP A C 1
ATOM 3750 O O . ASP A 1 506 ? 0.444 0.245 20.380 1.00 78.00 506 ASP A O 1
ATOM 3754 N N . GLU A 1 507 ? -0.804 -1.578 20.771 1.00 71.75 507 GLU A N 1
ATOM 3755 C CA . GLU A 1 507 ? -1.229 -1.745 19.374 1.00 71.75 507 GLU A CA 1
ATOM 3756 C C . GLU A 1 507 ? -2.253 -0.689 18.950 1.00 71.75 507 GLU A C 1
ATOM 3758 O O . GLU A 1 507 ? -2.455 -0.478 17.756 1.00 71.75 507 GLU A O 1
ATOM 3763 N N . TYR A 1 508 ? -2.894 0.009 19.895 1.00 71.31 508 TYR A N 1
ATOM 3764 C CA . TYR A 1 508 ? -4.054 0.846 19.589 1.00 71.31 508 TYR A CA 1
ATOM 3765 C C . TYR A 1 508 ? -3.708 2.017 18.666 1.00 71.31 508 TYR A C 1
ATOM 3767 O O . TYR A 1 508 ? -4.512 2.381 17.814 1.00 71.31 508 TYR A O 1
ATOM 3775 N N . ALA A 1 509 ? -2.493 2.562 18.771 1.00 56.44 509 ALA A N 1
ATOM 3776 C CA . ALA A 1 509 ? -2.018 3.622 17.881 1.00 56.44 509 ALA A CA 1
ATOM 3777 C C . ALA A 1 509 ? -1.811 3.152 16.424 1.00 56.44 509 ALA A C 1
ATOM 3779 O O . ALA A 1 509 ? -1.756 3.978 15.512 1.00 56.44 509 ALA A O 1
ATOM 3780 N N . ALA A 1 510 ? -1.692 1.839 16.204 1.00 54.94 510 ALA A N 1
ATOM 3781 C CA . ALA A 1 510 ? -1.460 1.225 14.900 1.00 54.94 510 ALA A CA 1
ATOM 3782 C C . ALA A 1 510 ? -2.740 0.673 14.240 1.00 54.94 510 ALA A C 1
ATOM 3784 O O . ALA A 1 510 ? -2.701 0.319 13.062 1.00 54.94 510 ALA A O 1
ATOM 3785 N N . LEU A 1 511 ? -3.874 0.624 14.954 1.00 58.53 511 LEU A N 1
ATOM 3786 C CA . LEU A 1 511 ? -5.161 0.164 14.420 1.00 58.53 511 LEU A CA 1
ATOM 3787 C C . LEU A 1 511 ? -5.695 1.174 13.385 1.00 58.53 511 LEU A C 1
ATOM 3789 O O . LEU A 1 511 ? -6.284 2.196 13.734 1.00 58.53 511 LEU A O 1
ATOM 3793 N N . LYS A 1 512 ? -5.461 0.914 12.092 1.00 52.72 512 LYS A N 1
ATOM 3794 C CA . LYS A 1 512 ? -5.901 1.764 10.971 1.00 52.72 512 LYS A CA 1
ATOM 3795 C C . LYS A 1 512 ? -6.877 1.016 10.053 1.00 52.72 512 LYS A C 1
ATOM 3797 O O . LYS A 1 512 ? -6.501 0.608 8.961 1.00 52.72 512 LYS A O 1
ATOM 3802 N N . ASP A 1 513 ? -8.153 0.931 10.426 1.00 48.94 513 ASP A N 1
ATOM 3803 C CA . ASP A 1 513 ? -9.239 0.647 9.467 1.00 48.94 513 ASP A CA 1
ATOM 3804 C C . ASP A 1 513 ? -9.566 1.912 8.650 1.00 48.94 513 ASP A C 1
ATOM 3806 O O . ASP A 1 513 ? -10.652 2.487 8.735 1.00 48.94 513 ASP A O 1
ATOM 3810 N N . LYS A 1 514 ? -8.591 2.411 7.884 1.00 53.75 514 LYS A N 1
ATOM 3811 C CA . LYS A 1 514 ? -8.783 3.562 6.993 1.00 53.75 514 LYS A CA 1
ATOM 3812 C C . LYS A 1 514 ? -9.070 3.060 5.585 1.00 53.75 514 LYS A C 1
ATOM 3814 O O . LYS A 1 514 ? -8.152 2.735 4.845 1.00 53.75 514 LYS A O 1
ATOM 3819 N N . THR A 1 515 ? -10.338 3.020 5.195 1.00 57.91 515 THR A N 1
ATOM 3820 C CA . THR A 1 515 ? -10.702 2.962 3.775 1.00 57.91 515 THR A CA 1
ATOM 3821 C C . THR A 1 515 ? -10.855 4.380 3.248 1.00 57.91 515 THR A C 1
ATOM 3823 O O . THR A 1 515 ? -11.669 5.129 3.787 1.00 57.91 515 THR A O 1
ATOM 3826 N N . ALA A 1 516 ? -10.123 4.741 2.197 1.00 66.44 516 ALA A N 1
ATOM 3827 C CA . ALA A 1 516 ? -10.358 5.972 1.449 1.00 66.44 516 ALA A CA 1
ATOM 3828 C C . ALA A 1 516 ? -11.038 5.668 0.112 1.00 66.44 516 ALA A C 1
ATOM 3830 O O . ALA A 1 516 ? -10.677 4.724 -0.592 1.00 66.44 516 ALA A O 1
ATOM 3831 N N . THR A 1 517 ? -12.029 6.475 -0.250 1.00 76.81 517 THR A N 1
ATOM 3832 C CA . THR A 1 517 ? -12.612 6.448 -1.591 1.00 76.81 517 THR A CA 1
ATOM 3833 C C . THR A 1 517 ? -11.704 7.183 -2.581 1.00 76.81 517 THR A C 1
ATOM 3835 O O . THR A 1 517 ? -10.847 7.983 -2.205 1.00 76.81 517 THR A O 1
ATOM 3838 N N . LEU A 1 518 ? -11.930 6.983 -3.884 1.00 78.25 518 LEU A N 1
ATOM 3839 C CA . LEU A 1 518 ? -11.264 7.775 -4.926 1.00 78.25 518 LEU A CA 1
ATOM 3840 C C . LEU A 1 518 ? -11.481 9.289 -4.738 1.00 78.25 518 LEU A C 1
ATOM 3842 O O . LEU A 1 518 ? -10.597 10.080 -5.063 1.00 78.25 518 LEU A O 1
ATOM 3846 N N . GLY A 1 519 ? -12.659 9.688 -4.245 1.00 78.81 519 GLY A N 1
ATOM 3847 C CA . GLY A 1 519 ? -12.977 11.083 -3.947 1.00 78.81 519 GLY A CA 1
ATOM 3848 C C . GLY A 1 519 ? -12.104 11.635 -2.824 1.00 78.81 519 GLY A C 1
ATOM 3849 O O . GLY A 1 519 ? -11.515 12.698 -2.998 1.00 78.81 519 GLY A O 1
ATOM 3850 N N . ASP A 1 520 ? -11.950 10.873 -1.739 1.00 80.62 520 ASP A N 1
ATOM 3851 C CA . ASP A 1 520 ? -11.131 11.261 -0.583 1.00 80.62 520 ASP A CA 1
ATOM 3852 C C . ASP A 1 520 ? -9.661 11.433 -0.977 1.00 80.62 520 ASP A C 1
ATOM 3854 O O . ASP A 1 520 ? -9.046 12.447 -0.658 1.00 80.62 520 ASP A O 1
ATOM 3858 N N . ILE A 1 521 ? -9.113 10.486 -1.747 1.00 83.00 521 ILE A N 1
ATOM 3859 C CA . ILE A 1 521 ? -7.719 10.539 -2.212 1.00 83.00 521 ILE A CA 1
ATOM 3860 C C . ILE A 1 521 ? -7.501 11.749 -3.132 1.00 83.00 521 ILE A C 1
ATOM 3862 O O . ILE A 1 521 ? -6.510 12.464 -2.996 1.00 83.00 521 ILE A O 1
ATOM 3866 N N . ARG A 1 522 ? -8.431 12.017 -4.061 1.00 87.44 522 ARG A N 1
ATOM 3867 C CA . ARG A 1 522 ? -8.353 13.190 -4.950 1.00 87.44 522 ARG A CA 1
ATOM 3868 C C . ARG A 1 522 ? -8.476 14.504 -4.195 1.00 87.44 522 ARG A C 1
ATOM 3870 O O . ARG A 1 522 ? -7.817 15.461 -4.580 1.00 87.44 522 ARG A O 1
ATOM 3877 N N . ALA A 1 523 ? -9.323 14.564 -3.174 1.00 85.62 523 ALA A N 1
ATOM 3878 C CA . ALA A 1 523 ? -9.461 15.751 -2.345 1.00 85.62 523 ALA A CA 1
ATOM 3879 C C . ALA A 1 523 ? -8.191 15.997 -1.516 1.00 85.62 523 ALA A C 1
ATOM 3881 O O . ALA A 1 523 ? -7.757 17.137 -1.416 1.00 85.62 523 ALA A O 1
ATOM 3882 N N . ALA A 1 524 ? -7.573 14.936 -0.987 1.00 84.50 524 ALA A N 1
ATOM 3883 C CA . ALA A 1 524 ? -6.368 15.029 -0.167 1.00 84.50 524 ALA A CA 1
ATOM 3884 C C . ALA A 1 524 ? -5.097 15.372 -0.969 1.00 84.50 524 ALA A C 1
ATOM 3886 O O . ALA A 1 524 ? -4.271 16.139 -0.491 1.00 84.50 524 ALA A O 1
ATOM 3887 N N . LEU A 1 525 ? -4.930 14.810 -2.174 1.00 89.88 525 LEU A N 1
ATOM 3888 C CA . LEU A 1 525 ? -3.757 15.051 -3.034 1.00 89.88 525 LEU A CA 1
ATOM 3889 C C . LEU A 1 525 ? -3.948 16.195 -4.043 1.00 89.88 525 LEU A C 1
ATOM 3891 O O . LEU A 1 525 ? -2.984 16.631 -4.670 1.00 89.88 525 LEU A O 1
ATOM 3895 N N . GLY A 1 526 ? -5.193 16.600 -4.290 1.00 88.94 526 GLY A N 1
ATOM 3896 C CA . GLY A 1 526 ? -5.551 17.567 -5.322 1.00 88.94 526 GLY A CA 1
ATOM 3897 C C . GLY A 1 526 ? -5.538 19.018 -4.843 1.00 88.94 526 GLY A C 1
ATOM 3898 O O . GLY A 1 526 ? -4.936 19.369 -3.836 1.00 88.94 526 GLY A O 1
ATOM 3899 N N . GLY A 1 527 ? -6.231 19.872 -5.599 1.00 87.38 527 GLY A N 1
ATOM 3900 C CA . GLY A 1 527 ? -6.245 21.323 -5.398 1.00 87.38 527 GLY A CA 1
ATOM 3901 C C . GLY A 1 527 ? -5.462 22.076 -6.481 1.00 87.38 527 GLY A C 1
ATOM 3902 O O . GLY A 1 527 ? -4.894 21.458 -7.386 1.00 87.38 527 GLY A O 1
ATOM 3903 N N . PRO A 1 528 ? -5.483 23.419 -6.461 1.00 88.94 528 PRO A N 1
ATOM 3904 C CA . PRO A 1 528 ? -4.645 24.215 -7.350 1.00 88.94 528 PRO A CA 1
ATOM 3905 C C . PRO A 1 528 ? -3.162 23.997 -7.023 1.00 88.94 528 PRO A C 1
ATOM 3907 O O . PRO A 1 528 ? -2.799 23.798 -5.866 1.00 88.94 528 PRO A O 1
ATOM 3910 N N . LEU A 1 529 ? -2.299 24.090 -8.039 1.00 91.12 529 LEU A N 1
ATOM 3911 C CA . LEU A 1 529 ? -0.850 24.140 -7.834 1.00 91.12 529 LEU A CA 1
ATOM 3912 C C . LEU A 1 529 ? -0.517 25.265 -6.826 1.00 91.12 529 LEU A C 1
ATOM 3914 O O . LEU A 1 529 ? -1.003 26.385 -7.031 1.00 91.12 529 LEU A O 1
ATOM 3918 N N . PRO A 1 530 ? 0.281 25.012 -5.767 1.00 89.25 530 PRO A N 1
ATOM 3919 C CA . PRO A 1 530 ? 0.605 26.035 -4.778 1.00 89.25 530 PRO A CA 1
ATOM 3920 C C . PRO A 1 530 ? 1.210 27.290 -5.432 1.00 89.25 530 PRO A C 1
ATOM 3922 O O . PRO A 1 530 ? 2.096 27.167 -6.281 1.00 89.25 530 PRO A O 1
ATOM 3925 N N . PRO A 1 531 ? 0.774 28.507 -5.053 1.00 87.31 531 PRO A N 1
ATOM 3926 C CA . PRO A 1 531 ? 1.269 29.749 -5.659 1.00 87.31 531 PRO A CA 1
ATOM 3927 C C . PRO A 1 531 ? 2.711 30.092 -5.248 1.00 87.31 531 PRO A C 1
ATOM 3929 O O . PRO A 1 531 ? 3.343 30.957 -5.858 1.00 87.31 531 PRO A O 1
ATOM 3932 N N . HIS A 1 532 ? 3.231 29.430 -4.212 1.00 92.88 532 HIS A N 1
ATOM 3933 C CA . HIS A 1 532 ? 4.549 29.649 -3.623 1.00 92.88 532 HIS A CA 1
ATOM 3934 C C . HIS A 1 532 ? 5.210 28.301 -3.292 1.00 92.88 532 HIS A C 1
ATOM 3936 O O . HIS A 1 532 ? 4.496 27.318 -3.084 1.00 92.88 532 HIS A O 1
ATOM 3942 N N . PRO A 1 533 ? 6.553 28.232 -3.239 1.00 92.81 533 PRO A N 1
ATOM 3943 C CA . PRO A 1 533 ? 7.250 27.022 -2.810 1.00 92.81 533 PRO A CA 1
ATOM 3944 C C . PRO A 1 533 ? 6.941 26.683 -1.343 1.00 92.81 533 PRO A C 1
ATOM 3946 O O . PRO A 1 533 ? 6.801 27.580 -0.509 1.00 92.81 533 PRO A O 1
ATOM 3949 N N . LEU A 1 534 ? 6.884 25.386 -1.044 1.00 92.94 534 LEU A N 1
ATOM 3950 C CA . LEU A 1 534 ? 6.742 24.825 0.303 1.00 92.94 534 LEU A CA 1
ATOM 3951 C C . LEU A 1 534 ? 8.077 24.243 0.783 1.00 92.94 534 LEU A C 1
ATOM 3953 O O . LEU A 1 534 ? 8.984 24.009 -0.023 1.00 92.94 534 LEU A O 1
ATOM 3957 N N . ASP A 1 535 ? 8.201 24.004 2.088 1.00 94.31 535 ASP A N 1
ATOM 3958 C CA . ASP A 1 535 ? 9.360 23.291 2.622 1.00 94.31 535 ASP A CA 1
ATOM 3959 C C . ASP A 1 535 ? 9.352 21.827 2.150 1.00 94.31 535 ASP A C 1
ATOM 3961 O O . ASP A 1 535 ? 8.313 21.171 2.128 1.00 94.31 535 ASP A O 1
ATOM 3965 N N . ALA A 1 536 ? 10.512 21.290 1.764 1.00 91.81 536 ALA A N 1
ATOM 3966 C CA . ALA A 1 536 ? 10.587 19.933 1.223 1.00 91.81 536 ALA A CA 1
ATOM 3967 C C . ALA A 1 536 ? 10.123 18.865 2.231 1.00 91.81 536 ALA A C 1
ATOM 3969 O O . ALA A 1 536 ? 9.527 17.865 1.830 1.00 91.81 536 ALA A O 1
ATOM 3970 N N . SER A 1 537 ? 10.369 19.067 3.531 1.00 89.31 537 SER A N 1
ATOM 3971 C CA . SER A 1 537 ? 9.931 18.130 4.569 1.00 89.31 537 SER A CA 1
ATOM 3972 C C . SER A 1 537 ? 8.417 18.167 4.775 1.00 89.31 537 SER A C 1
ATOM 3974 O O . SER A 1 537 ? 7.809 17.113 4.954 1.00 89.31 537 SER A O 1
ATOM 3976 N N . GLU A 1 538 ? 7.808 19.350 4.657 1.00 90.31 538 GLU A N 1
ATOM 3977 C CA . GLU A 1 538 ? 6.354 19.542 4.671 1.00 90.31 538 GLU A CA 1
ATOM 3978 C C . GLU A 1 538 ? 5.711 18.827 3.477 1.00 90.31 538 GLU A C 1
ATOM 3980 O O . GLU A 1 538 ? 4.826 18.000 3.671 1.00 90.31 538 GLU A O 1
ATOM 3985 N N . VAL A 1 539 ? 6.241 19.019 2.262 1.00 93.38 539 VAL A N 1
ATOM 3986 C CA . VAL A 1 539 ? 5.732 18.348 1.049 1.00 93.38 539 VAL A CA 1
ATOM 3987 C C . VAL A 1 539 ? 5.746 16.824 1.191 1.00 93.38 539 VAL A C 1
ATOM 3989 O O . VAL A 1 539 ? 4.774 16.158 0.833 1.00 93.38 539 VAL A O 1
ATOM 3992 N N . VAL A 1 540 ? 6.838 16.250 1.705 1.00 92.19 540 VAL A N 1
ATOM 3993 C CA . VAL A 1 540 ? 6.948 14.793 1.886 1.00 92.19 540 VAL A CA 1
ATOM 3994 C C . VAL A 1 540 ? 6.010 14.293 2.988 1.00 92.19 540 VAL A C 1
ATOM 3996 O O . VAL A 1 540 ? 5.386 13.243 2.817 1.00 92.19 540 VAL A O 1
ATOM 3999 N N . ALA A 1 541 ? 5.883 15.027 4.097 1.00 82.06 541 ALA A N 1
ATOM 4000 C CA . ALA A 1 541 ? 4.978 14.674 5.190 1.00 82.06 541 ALA A CA 1
ATOM 4001 C C . ALA A 1 541 ? 3.506 14.716 4.749 1.00 82.06 541 ALA A C 1
ATOM 4003 O O . ALA A 1 541 ? 2.761 13.768 5.016 1.00 82.06 541 ALA A O 1
ATOM 4004 N N . ASP A 1 542 ? 3.112 15.759 4.019 1.00 87.81 542 ASP A N 1
ATOM 4005 C CA . ASP A 1 542 ? 1.758 15.932 3.495 1.00 87.81 542 ASP A CA 1
ATOM 4006 C C . ASP A 1 542 ? 1.424 14.868 2.452 1.00 87.81 542 ASP A C 1
ATOM 4008 O O . ASP A 1 542 ? 0.364 14.242 2.525 1.00 87.81 542 ASP A O 1
ATOM 4012 N N . LEU A 1 543 ? 2.352 14.583 1.529 1.00 91.44 543 LEU A N 1
ATOM 4013 C CA . LEU A 1 543 ? 2.198 13.500 0.557 1.00 91.44 543 LEU A CA 1
ATOM 4014 C C . LEU A 1 543 ? 1.972 12.159 1.261 1.00 91.44 543 LEU A C 1
ATOM 4016 O O . LEU A 1 543 ? 1.053 11.425 0.898 1.00 91.44 543 LEU A O 1
ATOM 4020 N N . ALA A 1 544 ? 2.790 11.836 2.267 1.00 85.75 544 ALA A N 1
ATOM 4021 C CA . ALA A 1 544 ? 2.652 10.592 3.014 1.00 85.75 544 ALA A CA 1
ATOM 4022 C C . ALA A 1 544 ? 1.295 10.517 3.729 1.00 85.75 544 ALA A C 1
ATOM 4024 O O . ALA A 1 544 ? 0.596 9.512 3.605 1.00 85.75 544 ALA A O 1
ATOM 4025 N N . ALA A 1 545 ? 0.887 11.582 4.422 1.00 81.94 545 ALA A N 1
ATOM 4026 C CA . ALA A 1 545 ? -0.379 11.628 5.149 1.00 81.94 545 ALA A CA 1
ATOM 4027 C C . ALA A 1 545 ? -1.605 11.520 4.223 1.00 81.94 545 ALA A C 1
ATOM 4029 O O . ALA A 1 545 ? -2.558 10.806 4.548 1.00 81.94 545 ALA A O 1
ATOM 4030 N N . ALA A 1 546 ? -1.575 12.198 3.073 1.00 85.69 546 ALA A N 1
ATOM 4031 C CA . ALA A 1 546 ? -2.653 12.194 2.088 1.00 85.69 546 ALA A CA 1
ATOM 4032 C C . ALA A 1 546 ? -2.746 10.867 1.319 1.00 85.69 546 ALA A C 1
ATOM 4034 O O . ALA A 1 546 ? -3.847 10.387 1.045 1.00 85.69 546 ALA A O 1
ATOM 4035 N N . ALA A 1 547 ? -1.605 10.262 0.974 1.00 85.44 547 ALA A N 1
ATOM 4036 C CA . ALA A 1 547 ? -1.563 9.032 0.190 1.00 85.44 547 ALA A CA 1
ATOM 4037 C C . ALA A 1 547 ? -1.809 7.769 1.029 1.00 85.44 547 ALA A C 1
ATOM 4039 O O . ALA A 1 547 ? -2.432 6.839 0.517 1.00 85.44 547 ALA A O 1
ATOM 4040 N N . GLU A 1 548 ? -1.355 7.719 2.292 1.00 84.25 548 GLU A N 1
ATOM 4041 C CA . GLU A 1 548 ? -1.369 6.509 3.139 1.00 84.25 548 GLU A CA 1
ATOM 4042 C C . GLU A 1 548 ? -2.716 5.754 3.150 1.00 84.25 548 GLU A C 1
ATOM 4044 O O . GLU A 1 548 ? -2.693 4.536 2.972 1.00 84.25 548 GLU A O 1
ATOM 4049 N N . PRO A 1 549 ? -3.892 6.409 3.270 1.00 79.38 549 PRO A N 1
ATOM 4050 C CA . PRO A 1 549 ? -5.188 5.718 3.256 1.00 79.38 549 PRO A CA 1
ATOM 4051 C C . PRO A 1 549 ? -5.531 4.996 1.942 1.00 79.38 549 PRO A C 1
ATOM 4053 O O . PRO A 1 549 ? -6.413 4.140 1.925 1.00 79.38 549 PRO A O 1
ATOM 4056 N N . GLY A 1 550 ? -4.888 5.379 0.836 1.00 81.69 550 GLY A N 1
ATOM 4057 C CA . GLY A 1 550 ? -5.077 4.792 -0.491 1.00 81.69 550 GLY A CA 1
ATOM 4058 C C . GLY A 1 550 ? -3.961 3.838 -0.917 1.00 81.69 550 GLY A C 1
ATOM 4059 O O . GLY A 1 550 ? -4.035 3.279 -2.013 1.00 81.69 550 GLY A O 1
ATOM 4060 N N . LEU A 1 551 ? -2.917 3.656 -0.098 1.00 86.38 551 LEU A N 1
ATOM 4061 C CA . LEU A 1 551 ? -1.804 2.774 -0.436 1.00 86.38 551 LEU A CA 1
ATOM 4062 C C . LEU A 1 551 ? -2.215 1.306 -0.310 1.00 86.38 551 LEU A C 1
ATOM 4064 O O . LEU A 1 551 ? -2.705 0.851 0.720 1.00 86.38 551 LEU A O 1
ATOM 4068 N N . VAL A 1 552 ? -1.933 0.538 -1.359 1.00 86.25 552 VAL A N 1
ATOM 4069 C CA . VAL A 1 552 ? -2.018 -0.923 -1.320 1.00 86.25 552 VAL A CA 1
ATOM 4070 C C . VAL A 1 552 ? -0.693 -1.462 -0.788 1.00 86.25 552 VAL A C 1
ATOM 4072 O O . VAL A 1 552 ? 0.372 -1.117 -1.304 1.00 86.25 552 VAL A O 1
ATOM 4075 N N . THR A 1 553 ? -0.743 -2.339 0.214 1.00 85.81 553 THR A N 1
ATOM 4076 C CA . THR A 1 553 ? 0.427 -2.956 0.867 1.00 85.81 553 THR A CA 1
ATOM 4077 C C . THR A 1 553 ? 1.072 -4.050 0.003 1.00 85.81 553 THR A C 1
ATOM 4079 O O . THR A 1 553 ? 1.287 -5.177 0.440 1.00 85.81 553 THR A O 1
ATOM 4082 N N . THR A 1 554 ? 1.403 -3.710 -1.245 1.00 88.56 554 THR A N 1
ATOM 4083 C CA . THR A 1 554 ? 1.955 -4.617 -2.270 1.00 88.56 554 THR A CA 1
ATOM 4084 C C . THR A 1 554 ? 3.280 -5.267 -1.873 1.00 88.56 554 THR A C 1
ATOM 4086 O O . THR A 1 554 ? 3.565 -6.383 -2.293 1.00 88.56 554 THR A O 1
ATOM 4089 N N . SER A 1 555 ? 4.069 -4.608 -1.020 1.00 86.56 555 SER A N 1
ATOM 4090 C CA . SER A 1 555 ? 5.311 -5.155 -0.467 1.00 86.56 555 SER A CA 1
ATOM 4091 C C . SER A 1 555 ? 5.099 -6.117 0.707 1.00 86.56 555 SER A C 1
ATOM 4093 O O . SER A 1 555 ? 6.056 -6.758 1.143 1.00 86.56 555 SER A O 1
ATOM 4095 N N . GLY A 1 556 ? 3.872 -6.230 1.224 1.00 88.94 556 GLY A N 1
ATOM 4096 C CA . GLY A 1 556 ? 3.531 -7.069 2.368 1.00 88.94 556 GLY A CA 1
ATOM 4097 C C . GLY A 1 556 ? 3.436 -8.563 2.026 1.00 88.94 556 GLY A C 1
ATOM 4098 O O . GLY A 1 556 ? 3.149 -8.927 0.883 1.00 88.94 556 GLY A O 1
ATOM 4099 N N . PRO A 1 557 ? 3.610 -9.451 3.020 1.00 93.12 557 PRO A N 1
ATOM 4100 C CA . PRO A 1 557 ? 3.749 -10.893 2.801 1.00 93.12 557 PRO A CA 1
ATOM 4101 C C . PRO A 1 557 ? 2.464 -11.596 2.337 1.00 93.12 557 PRO A C 1
ATOM 4103 O O . PRO A 1 557 ? 2.528 -12.743 1.899 1.00 93.12 557 PRO A O 1
ATOM 4106 N N . ARG A 1 558 ? 1.305 -10.925 2.426 1.00 95.00 558 ARG A N 1
ATOM 4107 C CA . ARG A 1 558 ? -0.025 -11.454 2.062 1.00 95.00 558 ARG A CA 1
ATOM 4108 C C . ARG A 1 558 ? -0.646 -10.786 0.833 1.00 95.00 558 ARG A C 1
ATOM 4110 O O . ARG A 1 558 ? -1.858 -10.854 0.622 1.00 95.00 558 ARG A O 1
ATOM 4117 N N . TYR A 1 559 ? 0.177 -10.116 0.031 1.00 95.94 559 TYR A N 1
ATOM 4118 C CA . TYR A 1 559 ? -0.219 -9.635 -1.284 1.00 95.94 559 TYR A CA 1
ATOM 4119 C C . TYR A 1 559 ? 0.139 -10.688 -2.342 1.00 95.94 559 TYR A C 1
ATOM 4121 O O . TYR A 1 559 ? 1.312 -10.928 -2.613 1.00 95.94 559 TYR A O 1
ATOM 4129 N N . PHE A 1 560 ? -0.878 -11.314 -2.936 1.00 97.69 560 PHE A N 1
ATOM 4130 C CA . PHE A 1 560 ? -0.750 -12.423 -3.891 1.00 97.69 560 PHE A CA 1
ATOM 4131 C C . PHE A 1 560 ? -1.345 -12.122 -5.267 1.00 97.69 560 PHE A C 1
ATOM 4133 O O . PHE A 1 560 ? -1.444 -13.010 -6.114 1.00 97.69 560 PHE A O 1
ATOM 4140 N N . GLY A 1 561 ? -1.820 -10.901 -5.504 1.00 93.81 561 GLY A N 1
ATOM 4141 C CA . GLY A 1 561 ? -2.370 -10.548 -6.806 1.00 93.81 561 GLY A CA 1
ATOM 4142 C C . GLY A 1 561 ? -1.305 -10.035 -7.775 1.00 93.81 561 GLY A C 1
ATOM 4143 O O . GLY A 1 561 ? -0.236 -9.575 -7.384 1.00 93.81 561 GLY A O 1
ATOM 4144 N N . PHE A 1 562 ? -1.611 -10.124 -9.074 1.00 93.88 562 PHE A N 1
ATOM 4145 C CA . PHE A 1 562 ? -0.615 -9.971 -10.154 1.00 93.88 562 PHE A CA 1
ATOM 4146 C C . PHE A 1 562 ? 0.606 -10.867 -9.948 1.00 93.88 562 PHE A C 1
ATOM 4148 O O . PHE A 1 562 ? 0.527 -11.821 -9.192 1.00 93.88 562 PHE A O 1
ATOM 4155 N N . VAL A 1 563 ? 1.696 -10.641 -10.674 1.00 94.38 563 VAL A N 1
ATOM 4156 C CA . VAL A 1 563 ? 3.001 -11.184 -10.290 1.00 94.38 563 VAL A CA 1
ATOM 4157 C C . VAL A 1 563 ? 3.800 -9.997 -9.796 1.00 94.38 563 VAL A C 1
ATOM 4159 O O . VAL A 1 563 ? 4.336 -9.230 -10.596 1.00 94.38 563 VAL A O 1
ATOM 4162 N N . THR A 1 564 ? 3.791 -9.814 -8.483 1.00 93.19 564 THR A N 1
ATOM 4163 C CA . THR A 1 564 ? 4.391 -8.673 -7.797 1.00 93.19 564 THR A CA 1
ATOM 4164 C C . THR A 1 564 ? 5.281 -9.208 -6.689 1.00 93.19 564 THR A C 1
ATOM 4166 O O . THR A 1 564 ? 4.840 -10.006 -5.862 1.00 93.19 564 THR A O 1
ATOM 4169 N N . GLY A 1 565 ? 6.550 -8.811 -6.715 1.00 88.81 565 GLY A N 1
ATOM 4170 C CA . GLY A 1 565 ? 7.465 -9.069 -5.614 1.00 88.81 565 GLY A CA 1
ATOM 4171 C C . GLY A 1 565 ? 7.219 -8.120 -4.452 1.00 88.81 565 GLY A C 1
ATOM 4172 O O . GLY A 1 565 ? 6.562 -7.089 -4.586 1.00 88.81 565 GLY A O 1
ATOM 4173 N N . GLY A 1 566 ? 7.817 -8.446 -3.314 1.00 90.69 566 GLY A N 1
ATOM 4174 C CA . GLY A 1 566 ? 8.125 -7.451 -2.300 1.00 90.69 566 GLY A CA 1
ATOM 4175 C C . GLY A 1 566 ? 9.313 -6.584 -2.718 1.00 90.69 566 GLY A C 1
ATOM 4176 O O . GLY A 1 566 ? 9.715 -6.542 -3.879 1.00 90.69 566 GLY A O 1
ATOM 4177 N N . ALA A 1 567 ? 9.920 -5.918 -1.742 1.00 92.38 567 ALA A N 1
ATOM 4178 C CA . ALA A 1 567 ? 11.139 -5.149 -1.953 1.00 92.38 567 ALA A CA 1
ATOM 4179 C C . ALA A 1 567 ? 12.177 -5.530 -0.896 1.00 92.38 567 ALA A C 1
ATOM 4181 O O . ALA A 1 567 ? 11.897 -5.465 0.304 1.00 92.38 567 ALA A O 1
ATOM 4182 N N . LEU A 1 568 ? 13.363 -5.961 -1.328 1.00 94.88 568 LEU A N 1
ATOM 4183 C CA . LEU A 1 568 ? 14.453 -6.302 -0.416 1.00 94.88 568 LEU A CA 1
ATOM 4184 C C . LEU A 1 568 ? 15.000 -5.033 0.252 1.00 94.88 568 LEU A C 1
ATOM 4186 O O . LEU A 1 568 ? 15.289 -4.068 -0.461 1.00 94.88 568 LEU A O 1
ATOM 4190 N N . PRO A 1 569 ? 15.250 -5.029 1.576 1.00 94.12 569 PRO A N 1
ATOM 4191 C CA . PRO A 1 569 ? 15.754 -3.846 2.274 1.00 94.12 569 PRO A CA 1
ATOM 4192 C C . PRO A 1 569 ? 17.032 -3.264 1.656 1.00 94.12 569 PRO A C 1
ATOM 4194 O O . PRO A 1 569 ? 17.144 -2.052 1.494 1.00 94.12 569 PRO A O 1
ATOM 4197 N N . ALA A 1 570 ? 17.971 -4.124 1.242 1.00 95.12 570 ALA A N 1
ATOM 4198 C CA . ALA A 1 570 ? 19.209 -3.695 0.591 1.00 95.12 570 ALA A CA 1
ATOM 4199 C C . ALA A 1 570 ? 18.963 -3.025 -0.772 1.00 95.12 570 ALA A C 1
ATOM 4201 O O . ALA A 1 570 ? 19.619 -2.039 -1.095 1.00 95.12 570 ALA A O 1
ATOM 4202 N N . ALA A 1 571 ? 18.006 -3.530 -1.554 1.00 96.94 571 ALA A N 1
ATOM 4203 C CA . ALA A 1 571 ? 17.665 -2.972 -2.858 1.00 96.94 571 ALA A CA 1
ATOM 4204 C C . ALA A 1 571 ? 16.894 -1.646 -2.727 1.00 96.94 571 ALA A C 1
ATOM 4206 O O . ALA A 1 571 ? 17.167 -0.710 -3.471 1.00 96.94 571 ALA A O 1
ATOM 4207 N N . VAL A 1 572 ? 15.997 -1.528 -1.738 1.00 95.94 572 VAL A N 1
ATOM 4208 C CA . VAL A 1 572 ? 15.312 -0.265 -1.398 1.00 95.94 572 VAL A CA 1
ATOM 4209 C C . VAL A 1 572 ? 16.314 0.801 -0.960 1.00 95.94 572 VAL A C 1
ATOM 4211 O O . VAL A 1 572 ? 16.278 1.922 -1.459 1.00 95.94 572 VAL A O 1
ATOM 4214 N N . ALA A 1 573 ? 17.243 0.449 -0.069 1.00 96.62 573 ALA A N 1
ATOM 4215 C CA . ALA A 1 573 ? 18.285 1.372 0.368 1.00 96.62 573 ALA A CA 1
ATOM 4216 C C . ALA A 1 573 ? 19.187 1.803 -0.800 1.00 96.62 573 ALA A C 1
ATOM 4218 O O . ALA A 1 573 ? 19.526 2.980 -0.910 1.00 96.62 573 ALA A O 1
ATOM 4219 N N . ALA A 1 574 ? 19.541 0.876 -1.697 1.00 97.31 574 ALA A N 1
ATOM 4220 C CA . ALA A 1 574 ? 20.305 1.195 -2.899 1.00 97.31 574 ALA A CA 1
ATOM 4221 C C . ALA A 1 574 ? 19.546 2.141 -3.842 1.00 97.31 574 ALA A C 1
ATOM 4223 O O . ALA A 1 574 ? 20.166 3.044 -4.394 1.00 97.31 574 ALA A O 1
ATOM 4224 N N . GLU A 1 575 ? 18.225 1.999 -3.982 1.00 95.00 575 GLU A N 1
ATOM 4225 C CA . GLU A 1 575 ? 17.401 2.952 -4.737 1.00 95.00 575 GLU A CA 1
ATOM 4226 C C . GLU A 1 575 ? 17.375 4.345 -4.103 1.00 95.00 575 GLU A C 1
ATOM 4228 O O . GLU A 1 575 ? 17.491 5.335 -4.819 1.00 95.00 575 GLU A O 1
ATOM 4233 N N . TRP A 1 576 ? 17.288 4.457 -2.774 1.00 96.12 576 TRP A N 1
ATOM 4234 C CA . TRP A 1 576 ? 17.381 5.763 -2.106 1.00 96.12 576 TRP A CA 1
ATOM 4235 C C . TRP A 1 576 ? 18.725 6.444 -2.371 1.00 96.12 576 TRP A C 1
ATOM 4237 O O . TRP A 1 576 ? 18.773 7.646 -2.624 1.00 96.12 576 TRP A O 1
ATOM 4247 N N . VAL A 1 577 ? 19.813 5.673 -2.361 1.00 96.12 577 VAL A N 1
ATOM 4248 C CA . VAL A 1 577 ? 21.152 6.178 -2.685 1.00 96.12 577 VAL A CA 1
ATOM 4249 C C . VAL A 1 577 ? 21.263 6.548 -4.169 1.00 96.12 577 VAL A C 1
ATOM 4251 O O . VAL A 1 577 ? 21.772 7.619 -4.489 1.00 96.12 577 VAL A O 1
ATOM 4254 N N . ALA A 1 578 ? 20.753 5.712 -5.076 1.00 94.94 578 ALA A N 1
ATOM 4255 C CA . ALA A 1 578 ? 20.764 5.982 -6.512 1.00 94.94 578 ALA A CA 1
ATOM 4256 C C . ALA A 1 578 ? 19.962 7.246 -6.860 1.00 94.94 578 ALA A C 1
ATOM 4258 O O . ALA A 1 578 ? 20.435 8.069 -7.643 1.00 94.94 578 ALA A O 1
ATOM 4259 N N . ALA A 1 579 ? 18.797 7.434 -6.233 1.00 95.06 579 ALA A N 1
ATOM 4260 C CA . ALA A 1 579 ? 17.994 8.647 -6.358 1.00 95.06 579 ALA A CA 1
ATOM 4261 C C . ALA A 1 579 ? 18.721 9.883 -5.806 1.00 95.06 579 ALA A C 1
ATOM 4263 O O . ALA A 1 579 ? 18.627 10.953 -6.393 1.00 95.06 579 ALA A O 1
ATOM 4264 N N . ALA A 1 580 ? 19.485 9.743 -4.717 1.00 95.81 580 ALA A N 1
ATOM 4265 C CA . ALA A 1 580 ? 20.288 10.838 -4.174 1.00 95.81 580 ALA A CA 1
ATOM 4266 C C . ALA A 1 580 ? 21.480 11.225 -5.073 1.00 95.81 580 ALA A C 1
ATOM 4268 O O . ALA A 1 580 ? 21.897 12.381 -5.063 1.00 95.81 580 ALA A O 1
ATOM 4269 N N . TRP A 1 581 ? 22.044 10.282 -5.838 1.00 95.81 581 TRP A N 1
ATOM 4270 C CA . TRP A 1 581 ? 23.114 10.564 -6.807 1.00 95.81 581 TRP A CA 1
ATOM 4271 C C . TRP A 1 581 ? 22.608 11.130 -8.141 1.00 95.81 581 TRP A C 1
ATOM 4273 O O . TRP A 1 581 ? 23.375 11.815 -8.819 1.00 95.81 581 TRP A O 1
ATOM 4283 N N . ASP A 1 582 ? 21.363 10.814 -8.516 1.00 94.88 582 ASP A N 1
ATOM 4284 C CA . ASP A 1 582 ? 20.639 11.307 -9.701 1.00 94.88 582 ASP A CA 1
ATOM 4285 C C . ASP A 1 582 ? 21.484 11.338 -10.992 1.00 94.88 582 ASP A C 1
ATOM 4287 O O . ASP A 1 582 ? 21.541 12.317 -11.736 1.00 94.88 582 ASP A O 1
ATOM 4291 N N . GLN A 1 583 ? 22.222 10.252 -11.239 1.00 94.19 583 GLN A N 1
ATOM 4292 C CA . GLN A 1 583 ? 23.092 10.130 -12.406 1.00 94.19 583 GLN A CA 1
ATOM 4293 C C . GLN A 1 583 ? 22.319 9.561 -13.600 1.00 94.19 583 GLN A C 1
ATOM 4295 O O . GLN A 1 583 ? 21.664 8.520 -13.492 1.00 94.19 583 GLN A O 1
ATOM 4300 N N . ASN A 1 584 ? 22.471 10.180 -14.771 1.00 95.19 584 ASN A N 1
ATOM 4301 C CA . ASN A 1 584 ? 21.998 9.597 -16.023 1.00 95.19 584 ASN A CA 1
ATOM 4302 C C . ASN A 1 584 ? 22.956 8.478 -16.469 1.00 95.19 584 ASN A C 1
ATOM 4304 O O . ASN A 1 584 ? 24.104 8.730 -16.831 1.00 95.19 584 ASN A O 1
ATOM 4308 N N . ALA A 1 585 ? 22.460 7.241 -16.456 1.00 94.50 585 ALA A N 1
ATOM 4309 C CA . ALA A 1 585 ? 23.234 6.023 -16.685 1.00 94.50 585 ALA A CA 1
ATOM 4310 C C . ALA A 1 585 ? 23.217 5.553 -18.153 1.00 94.50 585 ALA A C 1
ATOM 4312 O O . ALA A 1 585 ? 23.232 4.348 -18.413 1.00 94.50 585 ALA A O 1
ATOM 4313 N N . GLY A 1 586 ? 23.102 6.482 -19.108 1.00 93.50 586 GLY A N 1
ATOM 4314 C CA . GLY A 1 586 ? 23.089 6.178 -20.543 1.00 93.50 586 GLY A CA 1
ATOM 4315 C C . GLY A 1 586 ? 24.475 5.883 -21.123 1.00 93.50 586 GLY A C 1
ATOM 4316 O O . GLY A 1 586 ? 24.641 4.900 -21.842 1.00 93.50 586 GLY A O 1
ATOM 4317 N N . LEU A 1 587 ? 25.469 6.700 -20.769 1.00 92.69 587 LEU A N 1
ATOM 4318 C CA . LEU A 1 587 ? 26.852 6.586 -21.241 1.00 92.69 587 LEU A CA 1
ATOM 4319 C C . LEU A 1 587 ? 27.812 6.380 -20.073 1.00 92.69 587 LEU A C 1
ATOM 4321 O O . LEU A 1 587 ? 27.616 6.945 -18.993 1.00 92.69 587 LEU A O 1
ATOM 4325 N N . PHE A 1 588 ? 28.903 5.660 -20.318 1.00 93.25 588 PHE A N 1
ATOM 4326 C CA . PHE A 1 588 ? 29.964 5.452 -19.338 1.00 93.25 588 PHE A CA 1
ATOM 4327 C C . PHE A 1 588 ? 30.510 6.781 -18.810 1.00 93.25 588 PHE A C 1
ATOM 4329 O O . PHE A 1 588 ? 30.586 6.978 -17.603 1.00 93.25 588 PHE A O 1
ATOM 4336 N N . VAL A 1 589 ? 30.806 7.739 -19.695 1.00 92.19 589 VAL A N 1
ATOM 4337 C CA . VAL A 1 589 ? 31.345 9.056 -19.304 1.00 92.19 589 VAL A CA 1
ATOM 4338 C C . VAL A 1 589 ? 30.393 9.855 -18.402 1.00 92.19 589 VAL A C 1
ATOM 4340 O O . VAL A 1 589 ? 30.840 10.703 -17.633 1.00 92.19 589 VAL A O 1
ATOM 4343 N N . MET A 1 590 ? 29.087 9.583 -18.474 1.00 92.50 590 MET A N 1
ATOM 4344 C CA . MET A 1 590 ? 28.067 10.262 -17.671 1.00 92.50 590 MET A CA 1
ATOM 4345 C C . MET A 1 59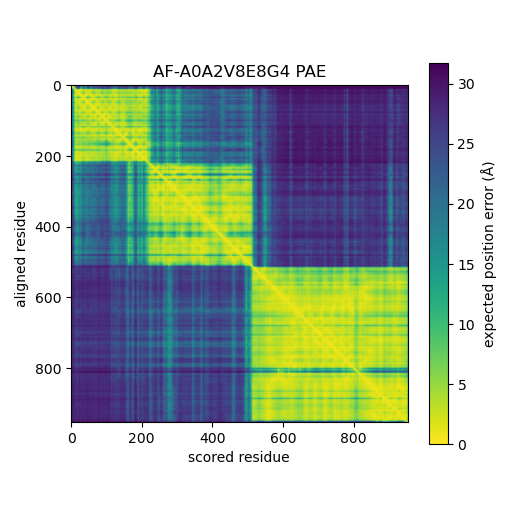0 ? 27.860 9.604 -16.306 1.00 92.50 590 MET A C 1
ATOM 4347 O O . MET A 1 590 ? 27.462 10.287 -15.367 1.00 92.50 590 MET A O 1
ATOM 4351 N N . SER A 1 591 ? 28.123 8.300 -16.179 1.00 94.12 591 SER A N 1
ATOM 4352 C CA . SER A 1 591 ? 28.046 7.596 -14.898 1.00 94.12 591 SER A CA 1
ATOM 4353 C C . SER A 1 591 ? 28.868 6.294 -14.891 1.00 94.12 591 SER A C 1
ATOM 4355 O O . SER A 1 591 ? 28.303 5.200 -15.010 1.00 94.12 591 SER A O 1
ATOM 4357 N N . PRO A 1 592 ? 30.201 6.372 -14.699 1.00 93.75 592 PRO A N 1
ATOM 4358 C CA . PRO A 1 592 ? 31.077 5.200 -14.776 1.00 93.75 592 PRO A CA 1
ATOM 4359 C C . PRO A 1 592 ? 30.690 4.105 -13.778 1.00 93.75 592 PRO A C 1
ATOM 4361 O O . PRO A 1 592 ? 30.599 2.928 -14.118 1.00 93.75 592 PRO A O 1
ATOM 4364 N N . THR A 1 593 ? 30.386 4.496 -12.537 1.00 94.12 593 THR A N 1
ATOM 4365 C CA . THR A 1 593 ? 30.011 3.558 -11.472 1.00 94.12 593 THR A CA 1
ATOM 4366 C C . THR A 1 593 ? 28.692 2.847 -11.770 1.00 94.12 593 THR A C 1
ATOM 4368 O O . THR A 1 593 ? 28.574 1.660 -11.477 1.00 94.12 593 THR A O 1
ATOM 4371 N N . ALA A 1 594 ? 27.706 3.541 -12.351 1.00 95.06 594 ALA A N 1
ATOM 4372 C CA . ALA A 1 594 ? 26.434 2.920 -12.714 1.00 95.06 594 ALA A CA 1
ATOM 4373 C C . ALA A 1 594 ? 26.611 1.917 -13.861 1.00 95.06 594 ALA A C 1
ATOM 4375 O O . ALA A 1 594 ? 26.068 0.817 -13.785 1.00 95.06 594 ALA A O 1
ATOM 4376 N N . ALA A 1 595 ? 27.406 2.271 -14.877 1.00 94.56 595 ALA A N 1
ATOM 4377 C CA . ALA A 1 595 ? 27.719 1.385 -15.996 1.00 94.56 595 ALA A CA 1
ATOM 4378 C C . ALA A 1 595 ? 28.411 0.094 -15.521 1.00 94.56 595 ALA A C 1
ATOM 4380 O O . ALA A 1 595 ? 27.946 -1.000 -15.835 1.00 94.56 595 ALA A O 1
ATOM 4381 N N . VAL A 1 596 ? 29.444 0.212 -14.680 1.00 95.06 596 VAL A N 1
ATOM 4382 C CA . VAL A 1 596 ? 30.184 -0.944 -14.143 1.00 95.06 596 VAL A CA 1
ATOM 4383 C C . VAL A 1 596 ? 29.327 -1.782 -13.188 1.00 95.06 596 VAL A C 1
ATOM 4385 O O . VAL A 1 596 ? 29.369 -3.011 -13.226 1.00 95.06 596 VAL A O 1
ATOM 4388 N N . ALA A 1 597 ? 28.519 -1.155 -12.326 1.00 96.25 597 ALA A N 1
ATOM 4389 C CA . ALA A 1 597 ? 27.620 -1.895 -11.439 1.00 96.25 597 ALA A CA 1
ATOM 4390 C C . ALA A 1 597 ? 26.586 -2.711 -12.231 1.00 96.25 597 ALA A C 1
ATOM 4392 O O . ALA A 1 597 ? 26.289 -3.851 -11.866 1.00 96.25 597 ALA A O 1
ATOM 4393 N N . GLU A 1 598 ? 26.064 -2.141 -13.318 1.00 96.06 598 GLU A N 1
ATOM 4394 C CA . GLU A 1 598 ? 25.146 -2.818 -14.226 1.00 96.06 598 GLU A CA 1
ATOM 4395 C C . GLU A 1 598 ? 25.807 -3.978 -14.975 1.00 96.06 598 GLU A C 1
ATOM 4397 O O . GLU A 1 598 ? 25.232 -5.061 -15.044 1.00 96.06 598 GLU A O 1
ATOM 4402 N N . GLU A 1 599 ? 27.016 -3.778 -15.496 1.00 95.25 599 GLU A N 1
ATOM 4403 C CA . GLU A 1 599 ? 27.800 -4.828 -16.148 1.00 95.25 599 GLU A CA 1
ATOM 4404 C C . GLU A 1 599 ? 28.031 -6.018 -15.205 1.00 95.25 599 GLU A C 1
ATOM 4406 O O . GLU A 1 599 ? 27.714 -7.159 -15.546 1.00 95.25 599 GLU A O 1
ATOM 4411 N N . ILE A 1 600 ? 28.499 -5.750 -13.980 1.00 97.31 600 ILE A N 1
ATOM 4412 C CA . ILE A 1 600 ? 28.754 -6.781 -12.967 1.00 97.31 600 ILE A CA 1
ATOM 4413 C C . ILE A 1 600 ? 27.463 -7.520 -12.597 1.00 97.31 600 ILE A C 1
ATOM 4415 O O . ILE A 1 600 ? 27.441 -8.753 -12.565 1.00 97.31 600 ILE A O 1
ATOM 4419 N N . ALA A 1 601 ? 26.378 -6.785 -12.326 1.00 98.25 601 ALA A N 1
ATOM 4420 C CA . ALA A 1 601 ? 25.084 -7.389 -12.021 1.00 98.25 601 ALA A CA 1
ATOM 4421 C C . ALA A 1 601 ? 24.572 -8.231 -13.199 1.00 98.25 601 ALA A C 1
ATOM 4423 O O . ALA A 1 601 ? 24.065 -9.332 -12.997 1.00 98.25 601 ALA A O 1
ATOM 4424 N N . GLY A 1 602 ? 24.753 -7.744 -14.425 1.00 97.88 602 GLY A N 1
ATOM 4425 C CA . GLY A 1 602 ? 24.423 -8.435 -15.662 1.00 97.88 602 GLY A CA 1
ATOM 4426 C C . GLY A 1 602 ? 25.161 -9.762 -15.825 1.00 97.88 602 GLY A C 1
ATOM 4427 O O . GLY A 1 602 ? 24.530 -10.783 -16.099 1.00 97.88 602 GLY A O 1
ATOM 4428 N N . GLN A 1 603 ? 26.472 -9.780 -15.574 1.00 97.56 603 GLN A N 1
ATOM 4429 C CA . GLN A 1 603 ? 27.269 -11.006 -15.625 1.00 97.56 603 GLN A CA 1
ATOM 4430 C C . GLN A 1 603 ? 26.815 -12.024 -14.571 1.00 97.56 603 GLN A C 1
ATOM 4432 O O . GLN A 1 603 ? 26.673 -13.211 -14.870 1.00 97.56 603 GLN A O 1
ATOM 4437 N N . TRP A 1 604 ? 26.522 -11.570 -13.348 1.00 98.62 604 TRP A N 1
ATOM 4438 C CA . TRP A 1 604 ? 25.963 -12.451 -12.322 1.00 98.62 604 TRP A CA 1
ATOM 4439 C C . TRP A 1 604 ? 24.606 -13.014 -12.721 1.00 98.62 604 TRP A C 1
ATOM 4441 O O . TRP A 1 604 ? 24.359 -14.186 -12.462 1.00 98.62 604 TRP A O 1
ATOM 4451 N N . LEU A 1 605 ? 23.742 -12.220 -13.356 1.00 98.56 605 LEU A N 1
ATOM 4452 C CA . LEU A 1 605 ? 22.448 -12.691 -13.845 1.00 98.56 605 LEU A CA 1
ATOM 4453 C C . LEU A 1 605 ? 22.602 -13.758 -14.930 1.00 98.56 605 LEU A C 1
ATOM 4455 O O . LEU A 1 605 ? 21.922 -14.776 -14.849 1.00 98.56 605 LEU A O 1
ATOM 4459 N N . ILE A 1 606 ? 23.511 -13.578 -15.893 1.00 98.50 606 ILE A N 1
ATOM 4460 C CA . ILE A 1 606 ? 23.810 -14.591 -16.922 1.00 98.50 606 ILE A CA 1
ATOM 4461 C C . ILE A 1 606 ? 24.232 -15.909 -16.260 1.00 98.50 606 ILE A C 1
ATOM 4463 O O . ILE A 1 606 ? 23.677 -16.966 -16.565 1.00 98.50 606 ILE A O 1
ATOM 4467 N N . ASP A 1 607 ? 25.154 -15.846 -15.296 1.00 97.88 607 ASP A N 1
ATOM 4468 C CA . ASP A 1 607 ? 25.638 -17.025 -14.570 1.00 97.88 607 ASP A CA 1
ATOM 4469 C C . ASP A 1 607 ? 24.586 -17.637 -13.625 1.00 97.88 607 ASP A C 1
ATOM 4471 O O . ASP A 1 607 ? 24.641 -18.828 -13.297 1.00 97.88 607 ASP A O 1
ATOM 4475 N N . LEU A 1 608 ? 23.664 -16.830 -13.102 1.00 97.56 608 LEU A N 1
ATOM 4476 C CA . LEU A 1 608 ? 22.623 -17.262 -12.172 1.00 97.56 608 LEU A CA 1
ATOM 4477 C C . LEU A 1 608 ? 21.465 -17.935 -12.914 1.00 97.56 608 LEU A C 1
ATOM 4479 O O . LEU A 1 608 ? 21.022 -19.003 -12.501 1.00 97.56 608 LEU A O 1
ATOM 4483 N N . LEU A 1 609 ? 21.057 -17.353 -14.042 1.00 97.94 609 LEU A N 1
ATOM 4484 C CA . LEU A 1 609 ? 20.018 -17.860 -14.941 1.00 97.94 609 LEU A CA 1
ATOM 4485 C C . LEU A 1 609 ? 20.541 -18.928 -15.915 1.00 97.94 609 LEU A C 1
ATOM 4487 O O . LEU A 1 609 ? 19.777 -19.444 -16.725 1.00 97.94 609 LEU A O 1
ATOM 4491 N N . ARG A 1 610 ? 21.834 -19.276 -15.829 1.00 96.50 610 ARG A N 1
ATOM 4492 C CA . ARG A 1 610 ? 22.498 -20.315 -16.638 1.00 96.50 610 ARG A CA 1
ATOM 4493 C C . ARG A 1 610 ? 22.368 -20.069 -18.147 1.00 96.50 610 ARG A C 1
ATOM 4495 O O . ARG A 1 610 ? 22.293 -21.012 -18.932 1.00 96.50 610 ARG A O 1
ATOM 4502 N N . LEU A 1 611 ? 22.357 -18.800 -18.542 1.00 98.06 611 LEU A N 1
ATOM 4503 C CA . LEU A 1 611 ? 22.317 -18.392 -19.942 1.00 98.06 611 LEU A CA 1
ATOM 4504 C C . LEU A 1 611 ? 23.712 -18.529 -20.579 1.00 98.06 611 LEU A C 1
ATOM 4506 O O . LEU A 1 611 ? 24.720 -18.620 -19.866 1.00 98.06 611 LEU A O 1
ATOM 4510 N N . PRO A 1 612 ? 23.817 -18.540 -21.920 1.00 97.94 612 PRO A N 1
ATOM 4511 C CA . PRO A 1 612 ? 25.112 -18.573 -22.584 1.00 97.94 612 PRO A CA 1
ATOM 4512 C C . PRO A 1 612 ? 26.001 -17.404 -22.142 1.00 97.94 612 PRO A C 1
ATOM 4514 O O . PRO A 1 612 ? 25.587 -16.252 -22.181 1.00 97.94 612 PRO A O 1
ATOM 4517 N N . ARG A 1 613 ? 27.257 -17.683 -21.766 1.00 96.62 613 ARG A N 1
ATOM 4518 C CA . ARG A 1 613 ? 28.188 -16.668 -21.224 1.00 96.62 613 ARG A CA 1
ATOM 4519 C C . ARG A 1 613 ? 28.460 -15.476 -22.145 1.00 96.62 613 ARG A C 1
ATOM 4521 O O . ARG A 1 613 ? 28.894 -14.440 -21.666 1.00 96.62 613 ARG A O 1
ATOM 4528 N N . HIS A 1 614 ? 28.266 -15.645 -23.451 1.00 95.44 614 HIS A N 1
ATOM 4529 C CA . HIS A 1 614 ? 28.440 -14.586 -24.448 1.00 95.44 614 HIS A CA 1
ATOM 4530 C C . HIS A 1 614 ? 27.178 -13.733 -24.642 1.00 95.44 614 HIS A C 1
ATOM 4532 O O . HIS A 1 614 ? 27.196 -12.809 -25.454 1.00 95.44 614 HIS A O 1
ATOM 4538 N N . ALA A 1 615 ? 26.072 -14.068 -23.972 1.00 98.06 615 ALA A N 1
ATOM 4539 C CA . ALA A 1 615 ? 24.842 -13.311 -24.088 1.00 98.06 615 ALA A CA 1
ATOM 4540 C C . ALA A 1 615 ? 25.065 -11.876 -23.601 1.00 98.06 615 ALA A C 1
ATOM 4542 O O . ALA A 1 615 ? 25.715 -11.629 -22.589 1.00 98.06 615 ALA A O 1
ATOM 4543 N N . SER A 1 616 ? 24.503 -10.921 -24.329 1.00 97.56 616 SER A N 1
ATOM 4544 C CA . SER A 1 616 ? 24.425 -9.537 -23.869 1.00 97.56 616 SER A CA 1
ATOM 4545 C C . SER A 1 616 ? 23.222 -9.350 -22.948 1.00 97.56 616 SER A C 1
ATOM 4547 O O . SER A 1 616 ? 22.283 -10.146 -22.979 1.00 97.56 616 SER A O 1
ATOM 4549 N N . VAL A 1 617 ? 23.242 -8.278 -22.158 1.00 97.88 617 VAL A N 1
ATOM 4550 C CA . VAL A 1 617 ? 22.193 -7.920 -21.195 1.00 97.88 617 VAL A CA 1
ATOM 4551 C C . VAL A 1 617 ? 21.786 -6.456 -21.359 1.00 97.88 617 VAL A C 1
ATOM 4553 O O . VAL A 1 617 ? 22.605 -5.629 -21.751 1.00 97.88 617 VAL A O 1
ATOM 4556 N N . GLY A 1 618 ? 20.536 -6.123 -21.053 1.00 97.56 618 GLY A N 1
ATOM 4557 C CA . GLY A 1 618 ? 20.030 -4.753 -20.960 1.00 97.56 618 GLY A CA 1
ATOM 4558 C C . GLY A 1 618 ? 19.049 -4.606 -19.796 1.00 97.56 618 GLY A C 1
ATOM 4559 O O . GLY A 1 618 ? 18.289 -5.529 -19.500 1.00 97.56 618 GLY A O 1
ATOM 4560 N N . PHE A 1 619 ? 19.070 -3.452 -19.125 1.00 98.00 619 PHE A N 1
ATOM 4561 C CA . PHE A 1 619 ? 18.244 -3.165 -17.945 1.00 98.00 619 PHE A CA 1
ATOM 4562 C C . PHE A 1 619 ? 17.169 -2.135 -18.290 1.00 98.00 619 PHE A C 1
ATOM 4564 O O . PHE A 1 619 ? 17.434 -0.934 -18.369 1.00 98.00 619 PHE A O 1
ATOM 4571 N N . VAL A 1 620 ? 15.946 -2.608 -18.478 1.00 97.94 620 VAL A N 1
ATOM 4572 C CA . VAL A 1 620 ? 14.795 -1.839 -18.971 1.00 97.94 620 VAL A CA 1
ATOM 4573 C C . VAL A 1 620 ? 13.765 -1.609 -17.860 1.00 97.94 620 VAL A C 1
ATOM 4575 O O . VAL A 1 620 ? 13.952 -2.034 -16.722 1.00 97.94 620 VAL A O 1
ATOM 4578 N N . THR A 1 621 ? 12.653 -0.943 -18.168 1.00 97.19 621 THR A N 1
ATOM 4579 C CA . THR A 1 621 ? 11.587 -0.654 -17.189 1.00 97.19 621 THR A CA 1
ATOM 4580 C C . THR A 1 621 ? 10.820 -1.903 -16.724 1.00 97.19 621 THR A C 1
ATOM 4582 O O . THR A 1 621 ? 10.327 -1.971 -15.601 1.00 97.19 621 THR A O 1
ATOM 4585 N N . GLY A 1 622 ? 10.723 -2.934 -17.561 1.00 97.25 622 GLY A N 1
ATOM 4586 C CA . GLY A 1 622 ? 10.023 -4.174 -17.228 1.00 97.25 622 GLY A CA 1
ATOM 4587 C C . GLY A 1 622 ? 9.925 -5.134 -18.409 1.00 97.25 622 GLY A C 1
ATOM 4588 O O . GLY A 1 622 ? 10.338 -4.793 -19.518 1.00 97.25 622 GLY A O 1
ATOM 4589 N N . ALA A 1 623 ? 9.321 -6.306 -18.201 1.00 96.88 623 ALA A N 1
ATOM 4590 C CA . ALA A 1 623 ? 9.251 -7.374 -19.198 1.00 96.88 623 ALA A CA 1
ATOM 4591 C C . ALA A 1 623 ? 8.606 -6.948 -20.525 1.00 96.88 623 ALA A C 1
ATOM 4593 O O . ALA A 1 623 ? 8.969 -7.462 -21.575 1.00 96.88 623 ALA A O 1
ATOM 4594 N N . HIS A 1 624 ? 7.683 -5.978 -20.527 1.00 97.94 624 HIS A N 1
ATOM 4595 C CA . HIS A 1 624 ? 7.142 -5.445 -21.784 1.00 97.94 624 HIS A CA 1
ATOM 4596 C C . HIS A 1 624 ? 8.233 -4.764 -22.622 1.00 97.94 624 HIS A C 1
ATOM 4598 O O . HIS A 1 624 ? 8.368 -5.074 -23.805 1.00 97.94 624 HIS A O 1
ATOM 4604 N N . MET A 1 625 ? 9.057 -3.911 -22.010 1.00 98.38 625 MET A N 1
ATOM 4605 C CA . MET A 1 625 ? 10.193 -3.308 -22.708 1.00 98.38 625 MET A CA 1
ATOM 4606 C C . MET A 1 625 ? 11.310 -4.318 -22.973 1.00 98.38 625 MET A C 1
ATOM 4608 O O . MET A 1 625 ? 11.981 -4.203 -23.989 1.00 98.38 625 MET A O 1
ATOM 4612 N N . ALA A 1 626 ? 11.466 -5.350 -22.140 1.00 98.62 626 ALA A N 1
ATOM 4613 C CA . ALA A 1 626 ? 12.442 -6.408 -22.396 1.00 98.62 626 ALA A CA 1
ATOM 4614 C C . ALA A 1 626 ? 12.057 -7.231 -23.634 1.00 98.62 626 ALA A C 1
ATOM 4616 O O . ALA A 1 626 ? 12.886 -7.434 -24.517 1.00 98.62 626 ALA A O 1
ATOM 4617 N N . ASN A 1 627 ? 10.779 -7.613 -23.745 1.00 98.75 627 ASN A N 1
ATOM 4618 C CA . ASN A 1 627 ? 10.218 -8.248 -24.935 1.00 98.75 627 ASN A CA 1
ATOM 4619 C C . ASN A 1 627 ? 10.367 -7.331 -26.157 1.00 98.75 627 ASN A C 1
ATOM 4621 O O . ASN A 1 627 ? 10.781 -7.792 -27.212 1.00 98.75 627 ASN A O 1
ATOM 4625 N N . PHE A 1 628 ? 10.072 -6.030 -26.036 1.00 98.75 628 PHE A N 1
ATOM 4626 C CA . PHE A 1 628 ? 10.275 -5.070 -27.130 1.00 98.75 628 PHE A CA 1
ATOM 4627 C C . PHE A 1 628 ? 11.723 -5.066 -27.622 1.00 98.75 628 PHE A C 1
ATOM 4629 O O . PHE A 1 628 ? 11.954 -5.245 -28.815 1.00 98.75 628 PHE A O 1
ATOM 4636 N N . THR A 1 629 ? 12.688 -4.924 -26.716 1.00 98.69 629 THR A N 1
ATOM 4637 C CA . THR A 1 629 ? 14.111 -4.887 -27.061 1.00 98.69 629 THR A CA 1
ATOM 4638 C C . THR A 1 629 ? 14.576 -6.199 -27.693 1.00 98.69 629 THR A C 1
ATOM 4640 O O . THR A 1 629 ? 15.223 -6.195 -28.739 1.00 98.69 629 THR A O 1
ATOM 4643 N N . ALA A 1 630 ? 14.183 -7.334 -27.112 1.00 98.75 630 ALA A N 1
ATOM 4644 C CA . ALA A 1 630 ? 14.511 -8.659 -27.624 1.00 98.75 630 ALA A CA 1
ATOM 4645 C C . ALA A 1 630 ? 13.938 -8.906 -29.028 1.00 98.75 630 ALA A C 1
ATOM 4647 O O . ALA A 1 630 ? 14.614 -9.464 -29.893 1.00 98.75 630 ALA A O 1
ATOM 4648 N N . LEU A 1 631 ? 12.695 -8.484 -29.265 1.00 98.69 631 LEU A N 1
ATOM 4649 C CA . LEU A 1 631 ? 12.011 -8.649 -30.546 1.00 98.69 631 LEU A CA 1
ATOM 4650 C C . LEU A 1 631 ? 12.487 -7.637 -31.595 1.00 98.69 631 LEU A C 1
ATOM 4652 O O . LEU A 1 631 ? 12.465 -7.947 -32.783 1.00 98.69 631 LEU A O 1
ATOM 4656 N N . ALA A 1 632 ? 12.959 -6.458 -31.184 1.00 98.50 632 ALA A N 1
ATOM 4657 C CA . ALA A 1 632 ? 13.644 -5.521 -32.070 1.00 98.50 632 ALA A CA 1
ATOM 4658 C C . ALA A 1 632 ? 14.957 -6.122 -32.588 1.00 98.50 632 ALA A C 1
ATOM 4660 O O . ALA A 1 632 ? 15.191 -6.106 -33.794 1.00 98.50 632 ALA A O 1
ATOM 4661 N N . ALA A 1 633 ? 15.754 -6.730 -31.701 1.00 98.69 633 ALA A N 1
ATOM 4662 C CA . ALA A 1 633 ? 16.972 -7.450 -32.076 1.00 98.69 633 ALA A CA 1
ATOM 4663 C C . ALA A 1 633 ? 16.668 -8.623 -33.025 1.00 98.69 633 ALA A C 1
ATOM 4665 O O . ALA A 1 633 ? 17.344 -8.795 -34.039 1.00 98.69 633 ALA A O 1
ATOM 4666 N N . ALA A 1 634 ? 15.600 -9.380 -32.746 1.00 98.56 634 ALA A N 1
ATOM 4667 C CA . ALA A 1 634 ? 15.130 -10.451 -33.621 1.00 98.56 634 ALA A CA 1
ATOM 4668 C C . ALA A 1 634 ? 14.745 -9.934 -35.015 1.00 98.56 634 ALA A C 1
ATOM 4670 O O . ALA A 1 634 ? 15.158 -10.495 -36.027 1.00 98.56 634 ALA A O 1
ATOM 4671 N N . ARG A 1 635 ? 13.967 -8.844 -35.072 1.00 97.88 635 ARG A N 1
ATOM 4672 C CA . ARG A 1 635 ? 13.538 -8.188 -36.314 1.00 97.88 635 ARG A CA 1
ATOM 4673 C C . ARG A 1 635 ? 14.734 -7.701 -37.125 1.00 97.88 635 ARG A C 1
ATOM 4675 O O . ARG A 1 635 ? 14.784 -7.982 -38.318 1.00 97.88 635 ARG A O 1
ATOM 4682 N N . HIS A 1 636 ? 15.667 -7.003 -36.481 1.00 97.88 636 HIS A N 1
ATOM 4683 C CA . HIS A 1 636 ? 16.899 -6.534 -37.105 1.00 97.88 636 HIS A CA 1
ATOM 4684 C C . HIS A 1 636 ? 17.651 -7.705 -37.745 1.00 97.88 636 HIS A C 1
ATOM 4686 O O . HIS A 1 636 ? 17.855 -7.723 -38.956 1.00 97.88 636 HIS A O 1
ATOM 4692 N N . GLU A 1 637 ? 17.985 -8.735 -36.964 1.00 98.38 637 GLU A N 1
ATOM 4693 C CA . GLU A 1 637 ? 18.804 -9.843 -37.459 1.00 98.38 637 GLU A CA 1
ATOM 4694 C C . GLU A 1 637 ? 18.111 -10.641 -38.568 1.00 98.38 637 GLU A C 1
ATOM 4696 O O . GLU A 1 637 ? 18.736 -11.013 -39.562 1.00 98.38 637 GLU A O 1
ATOM 4701 N N . LEU A 1 638 ? 16.810 -10.897 -38.435 1.00 98.06 638 LEU A N 1
ATOM 4702 C CA . LEU A 1 638 ? 16.044 -11.642 -39.430 1.00 98.06 638 LEU A CA 1
ATOM 4703 C C . LEU A 1 638 ? 15.895 -10.884 -40.755 1.00 98.06 638 LEU A C 1
ATOM 4705 O O . LEU A 1 638 ? 16.003 -11.497 -41.819 1.00 98.06 638 LEU A O 1
ATOM 4709 N N . LEU A 1 639 ? 15.674 -9.568 -40.713 1.00 97.56 639 LEU A N 1
ATOM 4710 C CA . LEU A 1 639 ? 15.593 -8.743 -41.921 1.00 97.56 639 LEU A CA 1
ATOM 4711 C C . LEU A 1 639 ? 16.971 -8.537 -42.554 1.00 97.56 639 LEU A C 1
ATOM 4713 O O . LEU A 1 639 ? 17.103 -8.677 -43.770 1.00 97.56 639 LEU A O 1
ATOM 4717 N N . ARG A 1 640 ? 18.017 -8.360 -41.741 1.00 97.56 640 ARG A N 1
ATOM 4718 C CA . ARG A 1 640 ? 19.406 -8.305 -42.207 1.00 97.56 640 ARG A CA 1
ATOM 4719 C C . ARG A 1 640 ? 19.810 -9.594 -42.927 1.00 97.56 640 ARG A C 1
ATOM 4721 O O . ARG A 1 640 ? 20.388 -9.536 -44.010 1.00 97.56 640 ARG A O 1
ATOM 4728 N N . ARG A 1 641 ? 19.455 -10.770 -42.385 1.00 96.81 641 ARG A N 1
ATOM 4729 C CA . ARG A 1 641 ? 19.647 -12.077 -43.054 1.00 96.81 641 ARG A CA 1
ATOM 4730 C C . ARG A 1 641 ? 18.888 -12.184 -44.377 1.00 96.81 641 ARG A C 1
ATOM 4732 O O . ARG A 1 641 ? 19.340 -12.886 -45.277 1.00 96.81 641 ARG A O 1
ATOM 4739 N N . ALA A 1 642 ? 17.763 -11.484 -44.502 1.00 96.31 642 ALA A N 1
ATOM 4740 C CA . ALA A 1 642 ? 16.996 -11.365 -45.739 1.00 96.31 642 ALA A CA 1
ATOM 4741 C C . ALA A 1 642 ? 17.506 -10.250 -46.678 1.00 96.31 642 ALA A C 1
ATOM 4743 O O . ALA A 1 642 ? 16.889 -10.004 -47.712 1.00 96.31 642 ALA A O 1
ATOM 4744 N N . GLY A 1 643 ? 18.624 -9.594 -46.346 1.00 96.62 643 GLY A N 1
ATOM 4745 C CA . GLY A 1 643 ? 19.236 -8.540 -47.155 1.00 96.62 643 GLY A CA 1
ATOM 4746 C C . GLY A 1 643 ? 18.532 -7.183 -47.072 1.00 96.62 643 GLY A C 1
ATOM 4747 O O . GLY A 1 643 ? 18.640 -6.409 -48.018 1.00 96.62 643 GLY A O 1
ATOM 4748 N N . TYR A 1 644 ? 17.803 -6.906 -45.987 1.00 97.31 644 TYR A N 1
ATOM 4749 C CA . TYR A 1 644 ? 17.051 -5.666 -45.788 1.00 97.31 644 TYR A CA 1
ATOM 4750 C C . TYR A 1 644 ? 17.521 -4.917 -44.531 1.00 97.31 644 TYR A C 1
ATOM 4752 O O . TYR A 1 644 ? 17.627 -5.520 -43.462 1.00 97.31 644 TYR A O 1
ATOM 4760 N N . ASP A 1 645 ? 17.770 -3.612 -44.652 1.00 95.00 645 ASP A N 1
ATOM 4761 C CA . ASP A 1 645 ? 18.184 -2.732 -43.553 1.00 95.00 645 ASP A CA 1
ATOM 4762 C C . ASP A 1 645 ? 16.962 -1.976 -43.007 1.00 95.00 645 ASP A C 1
ATOM 4764 O O . ASP A 1 645 ? 16.489 -0.999 -43.587 1.00 95.00 645 ASP A O 1
ATOM 4768 N N . VAL A 1 646 ? 16.389 -2.466 -41.906 1.00 94.75 646 VAL A N 1
ATOM 4769 C CA . VAL A 1 646 ? 15.139 -1.908 -41.364 1.00 94.75 646 VAL A CA 1
ATOM 4770 C C . VAL A 1 646 ? 15.349 -0.593 -40.620 1.00 94.75 646 VAL A C 1
ATOM 4772 O O . VAL A 1 646 ? 14.428 0.225 -40.562 1.00 94.75 646 VAL A O 1
ATOM 4775 N N . GLU A 1 647 ? 16.540 -0.375 -40.073 1.00 92.06 647 GLU A N 1
ATOM 4776 C CA . GLU A 1 647 ? 16.913 0.864 -39.402 1.00 92.06 647 GLU A CA 1
ATOM 4777 C C . GLU A 1 647 ? 17.092 2.012 -40.410 1.00 92.06 647 GLU A C 1
ATOM 4779 O O . GLU A 1 647 ? 16.717 3.145 -40.099 1.00 92.06 647 GLU A O 1
ATOM 4784 N N . ALA A 1 648 ? 17.579 1.726 -41.624 1.00 92.38 648 ALA A N 1
ATOM 4785 C CA . ALA A 1 648 ? 17.692 2.711 -42.702 1.00 92.38 648 ALA A CA 1
ATOM 4786 C C . ALA A 1 648 ? 16.391 2.898 -43.509 1.00 92.38 648 ALA A C 1
ATOM 4788 O O . ALA A 1 648 ? 15.961 4.032 -43.733 1.00 92.38 648 ALA A O 1
ATOM 4789 N N . ASP A 1 649 ? 15.754 1.802 -43.939 1.00 95.06 649 ASP A N 1
ATOM 4790 C CA . ASP A 1 649 ? 14.684 1.836 -44.951 1.00 95.06 649 ASP A CA 1
ATOM 4791 C C . ASP A 1 649 ? 13.261 1.766 -44.361 1.00 95.06 649 ASP A C 1
ATOM 4793 O O . ASP A 1 649 ? 12.265 1.960 -45.067 1.00 95.06 649 ASP A O 1
ATOM 4797 N N . GLY A 1 650 ? 13.128 1.495 -43.059 1.00 94.25 650 GLY A N 1
ATOM 4798 C CA . GLY A 1 650 ? 11.836 1.340 -42.387 1.00 94.25 650 GLY A CA 1
ATOM 4799 C C . GLY A 1 650 ? 11.087 0.055 -42.770 1.00 94.25 650 GLY A C 1
ATOM 4800 O O . GLY A 1 650 ? 11.567 -0.784 -43.525 1.00 94.25 650 GLY A O 1
ATOM 4801 N N . LEU A 1 651 ? 9.879 -0.146 -42.232 1.00 93.69 651 LEU A N 1
ATOM 4802 C CA . LEU A 1 651 ? 9.131 -1.411 -42.368 1.00 93.69 651 LEU A CA 1
ATOM 4803 C C . LEU A 1 651 ? 8.244 -1.519 -43.610 1.00 93.69 651 LEU A C 1
ATOM 4805 O O . LEU A 1 651 ? 7.744 -2.599 -43.915 1.00 93.69 651 LEU A O 1
ATOM 4809 N N . GLN A 1 652 ? 8.007 -0.415 -44.314 1.00 92.88 652 GLN A N 1
ATOM 4810 C CA . GLN A 1 652 ? 7.003 -0.331 -45.373 1.00 92.88 652 GLN A CA 1
ATOM 4811 C C . GLN A 1 652 ? 7.336 -1.235 -46.567 1.00 92.88 652 GLN A C 1
ATOM 4813 O O . GLN A 1 652 ? 6.424 -1.804 -47.165 1.00 92.88 652 GLN A O 1
ATOM 4818 N N . ALA A 1 653 ? 8.624 -1.365 -46.900 1.00 93.38 653 ALA A N 1
ATOM 4819 C CA . ALA A 1 653 ? 9.119 -2.207 -47.989 1.00 93.38 653 ALA A CA 1
ATOM 4820 C C . ALA A 1 653 ? 9.818 -3.489 -47.495 1.00 93.38 653 ALA A C 1
ATOM 4822 O O . ALA A 1 653 ? 10.330 -4.258 -48.309 1.00 93.38 653 ALA A O 1
ATOM 4823 N N . ALA A 1 654 ? 9.826 -3.734 -46.181 1.00 94.62 654 ALA A N 1
ATOM 4824 C CA . ALA A 1 654 ? 10.513 -4.874 -45.595 1.00 94.62 654 ALA A CA 1
ATOM 4825 C C . ALA A 1 654 ? 9.855 -6.205 -46.009 1.00 94.62 654 ALA A C 1
ATOM 4827 O O . ALA A 1 654 ? 8.624 -6.286 -46.117 1.00 94.62 654 ALA A O 1
ATOM 4828 N N . PRO A 1 655 ? 10.644 -7.285 -46.179 1.00 92.88 655 PRO A N 1
ATOM 4829 C CA . PRO A 1 655 ? 10.110 -8.637 -46.238 1.00 92.88 655 PRO A CA 1
ATOM 4830 C C . PRO A 1 655 ? 9.148 -8.906 -45.079 1.00 92.88 655 PRO A C 1
ATOM 4832 O O . PRO A 1 655 ? 9.392 -8.510 -43.937 1.00 92.88 655 PRO A O 1
ATOM 4835 N N . ARG A 1 656 ? 8.048 -9.609 -45.364 1.00 90.94 656 ARG A N 1
ATOM 4836 C CA . ARG A 1 656 ? 7.065 -9.943 -44.333 1.00 90.94 656 ARG A CA 1
ATOM 4837 C C . ARG A 1 656 ? 7.713 -10.817 -43.259 1.00 90.94 656 ARG A C 1
ATOM 4839 O O . ARG A 1 656 ? 8.166 -11.920 -43.549 1.00 90.94 656 ARG A O 1
ATOM 4846 N N . LEU A 1 657 ? 7.676 -10.333 -42.022 1.00 93.88 657 LEU A N 1
ATOM 4847 C CA . LEU A 1 657 ? 8.092 -11.070 -40.837 1.00 93.88 657 LEU A CA 1
ATOM 4848 C C . LEU A 1 657 ? 6.911 -11.886 -40.300 1.00 93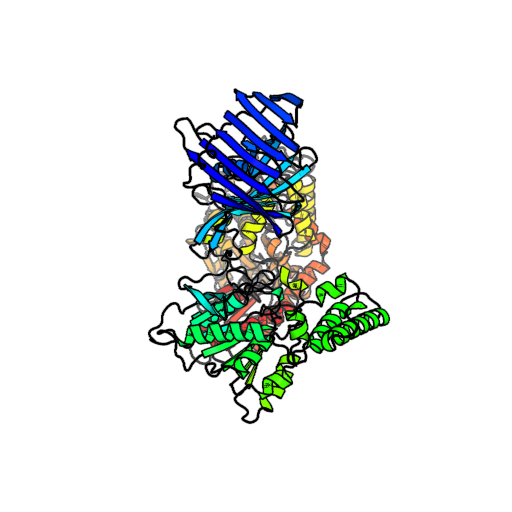.88 657 LEU A C 1
ATOM 4850 O O . LEU A 1 657 ? 5.838 -11.336 -40.036 1.00 93.88 657 LEU A O 1
ATOM 4854 N N . ASN A 1 658 ? 7.093 -13.191 -40.134 1.00 96.06 658 ASN A N 1
ATOM 4855 C CA . ASN A 1 658 ? 6.113 -14.036 -39.460 1.00 96.06 658 ASN A CA 1
ATOM 4856 C C . ASN A 1 658 ? 6.377 -14.014 -37.953 1.00 96.06 658 ASN A C 1
ATOM 4858 O O . ASN A 1 658 ? 7.527 -14.103 -37.524 1.00 96.06 658 ASN A O 1
ATOM 4862 N N . VAL A 1 659 ? 5.322 -13.938 -37.144 1.00 97.94 659 VAL A N 1
ATOM 4863 C CA . VAL A 1 659 ? 5.437 -14.043 -35.686 1.00 97.94 659 VAL A CA 1
ATOM 4864 C C . VAL A 1 659 ? 4.499 -15.127 -35.193 1.00 97.94 659 VAL A C 1
ATOM 4866 O O . VAL A 1 659 ? 3.291 -15.038 -35.401 1.00 97.94 659 VAL A O 1
ATOM 4869 N N . VAL A 1 660 ? 5.061 -16.144 -34.553 1.00 98.62 660 VAL A N 1
ATOM 4870 C CA . VAL A 1 660 ? 4.360 -17.325 -34.061 1.00 98.62 660 VAL A CA 1
ATOM 4871 C C . VAL A 1 660 ? 4.406 -17.328 -32.540 1.00 98.62 660 VAL A C 1
ATOM 4873 O O . VAL A 1 660 ? 5.473 -17.206 -31.945 1.00 98.62 660 VAL A O 1
ATOM 4876 N N . VAL A 1 661 ? 3.249 -17.448 -31.899 1.00 98.50 661 VAL A N 1
ATOM 4877 C CA . VAL A 1 661 ? 3.110 -17.408 -30.436 1.00 98.50 661 VAL A CA 1
ATOM 4878 C C . VAL A 1 661 ? 2.142 -18.487 -29.964 1.00 98.50 661 VAL A C 1
ATOM 4880 O O . VAL A 1 661 ? 1.292 -18.937 -30.733 1.00 98.50 661 VAL A O 1
ATOM 4883 N N . GLY A 1 662 ? 2.213 -18.879 -28.693 1.00 97.75 662 GLY A N 1
ATOM 4884 C CA . GLY A 1 662 ? 1.215 -19.775 -28.102 1.00 97.75 662 GLY A CA 1
ATOM 4885 C C . GLY A 1 662 ? -0.153 -19.095 -27.979 1.00 97.75 662 GLY A C 1
ATOM 4886 O O . GLY A 1 662 ? -0.246 -17.871 -27.860 1.00 97.75 662 GLY A O 1
ATOM 4887 N N . ALA A 1 663 ? -1.236 -19.872 -27.981 1.00 97.19 663 ALA A N 1
ATOM 4888 C CA . ALA A 1 663 ? -2.595 -19.351 -27.808 1.00 97.19 663 ALA A CA 1
ATOM 4889 C C . ALA A 1 663 ? -2.766 -18.571 -26.490 1.00 97.19 663 ALA A C 1
ATOM 4891 O O . ALA A 1 663 ? -3.499 -17.583 -26.461 1.00 97.19 663 ALA A O 1
ATOM 4892 N N . GLU A 1 664 ? -2.022 -18.971 -25.454 1.00 97.19 664 GLU A N 1
ATOM 4893 C CA . GLU A 1 664 ? -1.986 -18.366 -24.115 1.00 97.19 664 GLU A CA 1
ATOM 4894 C C . GLU A 1 664 ? -0.812 -17.385 -23.917 1.00 97.19 664 GLU A C 1
ATOM 4896 O O . GLU A 1 664 ? -0.353 -17.170 -22.796 1.00 97.19 664 GLU A O 1
ATOM 4901 N N . VAL A 1 665 ? -0.281 -16.802 -25.000 1.00 96.81 665 VAL A N 1
ATOM 4902 C CA . VAL A 1 665 ? 0.800 -15.804 -24.928 1.00 96.81 665 VAL A CA 1
ATOM 4903 C C . VAL A 1 665 ? 0.419 -14.616 -24.039 1.00 96.81 665 VAL A C 1
ATOM 4905 O O . VAL A 1 665 ? -0.698 -14.090 -24.103 1.00 96.81 665 VAL A O 1
ATOM 4908 N N . HIS A 1 666 ? 1.375 -14.121 -23.253 1.00 96.69 666 HIS A N 1
ATOM 4909 C CA . HIS A 1 666 ? 1.153 -12.927 -22.453 1.00 96.69 666 HIS A CA 1
ATOM 4910 C C . HIS A 1 666 ? 0.977 -11.678 -23.335 1.00 96.69 666 HIS A C 1
ATOM 4912 O O . HIS A 1 666 ? 1.685 -11.444 -24.319 1.00 96.69 666 HIS A O 1
ATOM 4918 N N . VAL A 1 667 ? 0.030 -10.820 -22.958 1.00 94.69 667 VAL A N 1
ATOM 4919 C CA . VAL A 1 667 ? -0.356 -9.642 -23.751 1.00 94.69 667 VAL A CA 1
ATOM 4920 C C . VAL A 1 667 ? 0.765 -8.608 -23.917 1.00 94.69 667 VAL A C 1
ATOM 4922 O O . VAL A 1 667 ? 0.714 -7.826 -24.866 1.00 94.69 667 VAL A O 1
ATOM 4925 N N . SER A 1 668 ? 1.795 -8.614 -23.060 1.00 95.69 668 SER A N 1
ATOM 4926 C CA . SER A 1 668 ? 2.969 -7.736 -23.214 1.00 95.69 668 SER A CA 1
ATOM 4927 C C . SER A 1 668 ? 3.764 -8.038 -24.485 1.00 95.69 668 SER A C 1
ATOM 4929 O O . SER A 1 668 ? 4.244 -7.101 -25.114 1.00 95.69 668 SER A O 1
ATOM 4931 N N . VAL A 1 669 ? 3.862 -9.304 -24.917 1.00 97.69 669 VAL A N 1
ATOM 4932 C CA . VAL A 1 669 ? 4.506 -9.676 -26.192 1.00 97.69 669 VAL A CA 1
ATOM 4933 C C . VAL A 1 669 ? 3.738 -9.055 -27.357 1.00 97.69 669 VAL A C 1
ATOM 4935 O O . VAL A 1 669 ? 4.319 -8.417 -28.230 1.00 97.69 669 VAL A O 1
ATOM 4938 N N . ILE A 1 670 ? 2.405 -9.153 -27.338 1.00 96.81 670 ILE A N 1
ATOM 4939 C CA . ILE A 1 670 ? 1.549 -8.540 -28.363 1.00 96.81 670 ILE A CA 1
ATOM 4940 C C . ILE A 1 670 ? 1.679 -7.011 -28.349 1.00 96.81 670 ILE A C 1
ATOM 4942 O O . ILE A 1 670 ? 1.725 -6.382 -29.406 1.00 96.81 670 ILE A O 1
ATOM 4946 N N . GLY A 1 671 ? 1.759 -6.407 -27.162 1.00 97.12 671 GLY A N 1
ATOM 4947 C CA . GLY A 1 671 ? 2.026 -4.981 -27.000 1.00 97.12 671 GLY A CA 1
ATOM 4948 C C . GLY A 1 671 ? 3.380 -4.566 -27.580 1.00 97.12 671 GLY A C 1
ATOM 4949 O O . GLY A 1 671 ? 3.452 -3.566 -28.287 1.00 97.12 671 GLY A O 1
ATOM 4950 N N . ALA A 1 672 ? 4.441 -5.334 -27.320 1.00 97.94 672 ALA A N 1
ATOM 4951 C CA . ALA A 1 672 ? 5.784 -5.096 -27.851 1.00 97.94 672 ALA A CA 1
ATOM 4952 C C . ALA A 1 672 ? 5.806 -5.153 -29.384 1.00 97.94 672 ALA A C 1
ATOM 4954 O O . ALA A 1 672 ? 6.318 -4.244 -30.031 1.00 97.94 672 ALA A O 1
ATOM 4955 N N . LEU A 1 673 ? 5.171 -6.168 -29.974 1.00 97.06 673 LEU A N 1
ATOM 4956 C CA . LEU A 1 673 ? 5.049 -6.304 -31.428 1.00 97.06 673 LEU A CA 1
ATOM 4957 C C . LEU A 1 673 ? 4.337 -5.105 -32.065 1.00 97.06 673 LEU A C 1
ATOM 4959 O O . LEU A 1 673 ? 4.793 -4.593 -33.086 1.00 97.06 673 LEU A O 1
ATOM 4963 N N . ARG A 1 674 ? 3.267 -4.603 -31.434 1.00 95.56 674 ARG A N 1
ATOM 4964 C CA . ARG A 1 674 ? 2.567 -3.396 -31.905 1.00 95.56 674 ARG A CA 1
ATOM 4965 C C . ARG A 1 674 ? 3.472 -2.166 -31.907 1.00 95.56 674 ARG A C 1
ATOM 4967 O O . ARG A 1 674 ? 3.441 -1.416 -32.877 1.00 95.56 674 ARG A O 1
ATOM 4974 N N . LEU A 1 675 ? 4.276 -1.972 -30.857 1.00 96.50 675 LEU A N 1
ATOM 4975 C CA . LEU A 1 675 ? 5.258 -0.880 -30.800 1.00 96.50 675 LEU A CA 1
ATOM 4976 C C . LEU A 1 675 ? 6.315 -1.011 -31.904 1.00 96.50 675 LEU A C 1
ATOM 4978 O O . LEU A 1 675 ? 6.758 -0.008 -32.452 1.00 96.50 675 LEU A O 1
ATOM 4982 N N . LEU A 1 676 ? 6.670 -2.241 -32.277 1.00 96.00 676 LEU A N 1
ATOM 4983 C CA . LEU A 1 676 ? 7.591 -2.532 -33.376 1.00 96.00 676 LEU A CA 1
ATOM 4984 C C . LEU A 1 676 ? 6.965 -2.404 -34.769 1.00 96.00 676 LEU A C 1
ATOM 4986 O O . LEU A 1 676 ? 7.646 -2.705 -35.746 1.00 96.00 676 LEU A O 1
ATOM 4990 N N . GLY A 1 677 ? 5.701 -1.984 -34.884 1.00 94.62 677 GLY A N 1
ATOM 4991 C CA . GLY A 1 677 ? 4.999 -1.857 -36.164 1.00 94.62 677 GLY A CA 1
ATOM 4992 C C . GLY A 1 677 ? 4.469 -3.180 -36.730 1.00 94.62 677 GLY A C 1
ATOM 4993 O O . GLY A 1 677 ? 4.018 -3.215 -37.873 1.00 94.62 677 GLY A O 1
ATOM 4994 N N . ILE A 1 678 ? 4.482 -4.262 -35.945 1.00 93.50 678 ILE A N 1
ATOM 4995 C CA . ILE A 1 678 ? 3.967 -5.578 -36.340 1.00 93.50 678 ILE A CA 1
ATOM 4996 C C . ILE A 1 678 ? 2.519 -5.699 -35.853 1.00 93.50 678 ILE A C 1
ATOM 4998 O O . ILE A 1 678 ? 2.229 -5.809 -34.658 1.00 93.50 678 ILE A O 1
ATOM 5002 N N . GLY A 1 679 ? 1.578 -5.642 -36.797 1.00 87.94 679 GLY A N 1
ATOM 5003 C CA . GLY A 1 679 ? 0.146 -5.658 -36.501 1.00 87.94 679 GLY A CA 1
ATOM 5004 C C . GLY A 1 679 ? -0.328 -6.991 -35.912 1.00 87.94 679 GLY A C 1
ATOM 5005 O O . GLY A 1 679 ? 0.106 -8.060 -36.329 1.00 87.94 679 GLY A O 1
ATOM 5006 N N . SER A 1 680 ? -1.292 -6.957 -34.985 1.00 85.69 680 SER A N 1
ATOM 5007 C CA . SER A 1 680 ? -1.795 -8.175 -34.319 1.00 85.69 680 SER A CA 1
ATOM 5008 C C . SER A 1 680 ? -2.421 -9.208 -35.262 1.00 85.69 680 SER A C 1
ATOM 5010 O O . SER A 1 680 ? -2.452 -10.381 -34.915 1.00 85.69 680 SER A O 1
ATOM 5012 N N . SER A 1 681 ? -2.900 -8.804 -36.443 1.00 85.69 681 SER A N 1
ATOM 5013 C CA . SER A 1 681 ? -3.403 -9.727 -37.473 1.00 85.69 681 SER A CA 1
ATOM 5014 C C . SER A 1 681 ? -2.301 -10.557 -38.141 1.00 85.69 681 SER A C 1
ATOM 5016 O O . SER A 1 681 ? -2.606 -11.528 -38.827 1.00 85.69 681 SER A O 1
ATOM 5018 N N . GLN A 1 682 ? -1.032 -10.180 -37.963 1.00 84.25 682 GLN A N 1
ATOM 5019 C CA . GLN A 1 682 ? 0.128 -10.907 -38.482 1.00 84.25 682 GLN A CA 1
ATOM 5020 C C . GLN A 1 682 ? 0.666 -11.945 -37.491 1.00 84.25 682 GLN A C 1
ATOM 5022 O O . GLN A 1 682 ? 1.520 -12.748 -37.861 1.00 84.25 682 GLN A O 1
ATOM 5027 N N . VAL A 1 683 ? 0.166 -11.941 -36.252 1.00 95.19 683 VAL A N 1
ATOM 5028 C CA . VAL A 1 683 ? 0.560 -12.897 -35.220 1.00 95.19 683 VAL A CA 1
ATOM 5029 C C . VAL A 1 683 ? -0.204 -14.201 -35.423 1.00 95.19 683 VAL A C 1
ATOM 5031 O O . VAL A 1 683 ? -1.429 -14.248 -35.301 1.00 95.19 683 VAL A O 1
ATOM 5034 N N . VAL A 1 684 ? 0.530 -15.268 -35.714 1.00 97.25 684 VAL A N 1
ATOM 5035 C CA . VAL A 1 684 ? 0.010 -16.625 -35.860 1.00 97.25 684 VAL A CA 1
ATOM 5036 C C . VAL A 1 684 ? 0.002 -17.290 -34.489 1.00 97.25 684 VAL A C 1
ATOM 5038 O O . VAL A 1 684 ? 1.026 -17.348 -33.811 1.00 97.25 684 VAL A O 1
ATOM 5041 N N . ARG A 1 685 ? -1.162 -17.786 -34.064 1.00 97.56 685 ARG A N 1
ATOM 5042 C CA . ARG A 1 685 ? -1.308 -18.489 -32.785 1.00 97.56 685 ARG A CA 1
ATOM 5043 C C . ARG A 1 685 ? -1.252 -19.996 -32.984 1.00 97.56 685 ARG A C 1
ATOM 5045 O O . ARG A 1 685 ? -1.958 -20.527 -33.836 1.00 97.56 685 ARG A O 1
ATOM 5052 N N . VAL A 1 686 ? -0.444 -20.654 -32.165 1.00 98.06 686 VAL A N 1
ATOM 5053 C CA . VAL A 1 686 ? -0.333 -22.111 -32.053 1.00 98.06 686 VAL A CA 1
ATOM 5054 C C . VAL A 1 686 ? -1.184 -22.583 -30.884 1.00 98.06 686 VAL A C 1
ATOM 5056 O O . VAL A 1 686 ? -1.270 -21.899 -29.864 1.00 98.06 686 VAL A O 1
ATOM 5059 N N . GLU A 1 687 ? -1.828 -23.739 -31.026 1.00 98.00 687 GLU A N 1
ATOM 5060 C CA . GLU A 1 687 ? -2.623 -24.331 -29.951 1.00 98.00 687 GLU A CA 1
ATOM 5061 C C . GL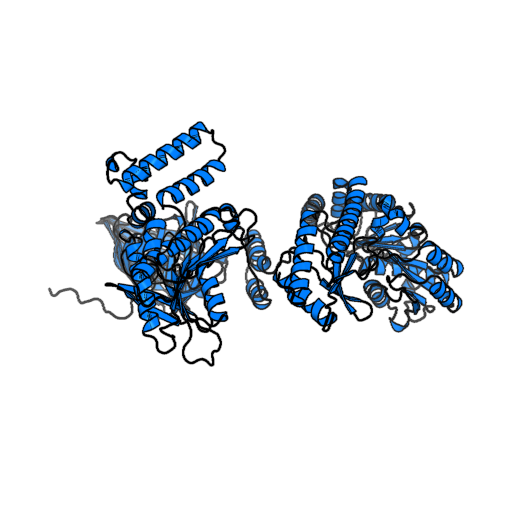U A 1 687 ? -1.788 -24.523 -28.672 1.00 98.00 687 GLU A C 1
ATOM 5063 O O . GLU A 1 687 ? -0.606 -24.876 -28.721 1.00 98.00 687 GLU A O 1
ATOM 5068 N N . ALA A 1 688 ? -2.421 -24.287 -27.525 1.00 97.75 688 ALA A N 1
ATOM 5069 C CA . ALA A 1 688 ? -1.870 -24.591 -26.215 1.00 97.75 688 ALA A CA 1
ATOM 5070 C C . ALA A 1 688 ? -2.707 -25.681 -25.532 1.00 97.75 688 ALA A C 1
ATOM 5072 O O . ALA A 1 688 ? -3.895 -25.834 -25.816 1.00 97.75 688 ALA A O 1
ATOM 5073 N N . ASP A 1 689 ? -2.095 -26.444 -24.635 1.00 97.44 689 ASP A N 1
ATOM 5074 C CA . ASP A 1 689 ? -2.804 -27.438 -23.837 1.00 97.44 689 ASP A CA 1
ATOM 5075 C C . ASP A 1 689 ? -3.611 -26.813 -22.677 1.00 97.44 689 ASP A C 1
ATOM 5077 O O . ASP A 1 689 ? -3.650 -25.595 -22.495 1.00 97.44 689 ASP A O 1
ATOM 5081 N N . GLY A 1 690 ? -4.260 -27.653 -21.860 1.00 96.25 690 GLY A N 1
ATOM 5082 C CA . GLY A 1 690 ? -5.074 -27.201 -20.721 1.00 96.25 690 GLY A CA 1
ATOM 5083 C C . GLY A 1 690 ? -4.298 -26.455 -19.627 1.00 96.25 690 GLY A C 1
ATOM 5084 O O . GLY A 1 690 ? -4.909 -25.768 -18.813 1.00 96.25 690 GLY A O 1
ATOM 5085 N N . GLN A 1 691 ? -2.965 -26.546 -19.630 1.00 97.88 691 GLN A N 1
ATOM 5086 C CA . GLN A 1 691 ? -2.073 -25.821 -18.729 1.00 97.88 691 GLN A CA 1
ATOM 5087 C C . GLN A 1 691 ? -1.529 -24.533 -19.365 1.00 97.88 691 GLN A C 1
ATOM 5089 O O . GLN A 1 691 ? -0.808 -23.786 -18.707 1.00 97.88 691 GLN A O 1
ATOM 5094 N N . GLY A 1 692 ? -1.869 -24.253 -20.624 1.00 97.19 692 GLY A N 1
ATOM 5095 C CA . GLY A 1 692 ? -1.404 -23.091 -21.373 1.00 97.19 692 GLY A CA 1
ATOM 5096 C C . GLY A 1 692 ? -0.024 -23.247 -22.007 1.00 97.19 692 GLY A C 1
ATOM 5097 O O . GLY A 1 692 ? 0.560 -22.241 -22.409 1.00 97.19 692 GLY A O 1
ATOM 5098 N N . ARG A 1 693 ? 0.487 -24.479 -22.121 1.00 98.31 693 ARG A N 1
ATOM 5099 C CA . ARG A 1 693 ? 1.766 -24.783 -22.779 1.00 98.31 693 ARG A CA 1
ATOM 5100 C C . ARG A 1 693 ? 1.554 -24.938 -24.276 1.00 98.31 693 ARG A C 1
ATOM 5102 O O . ARG A 1 693 ? 0.639 -25.648 -24.692 1.00 98.31 693 ARG A O 1
ATOM 5109 N N . MET A 1 694 ? 2.394 -24.310 -25.087 1.00 98.19 694 MET A N 1
ATOM 5110 C CA . MET A 1 694 ? 2.400 -24.464 -26.539 1.00 98.19 694 MET A CA 1
ATOM 5111 C C . MET A 1 694 ? 2.599 -25.935 -26.925 1.00 98.19 694 MET A C 1
ATOM 5113 O O . MET A 1 694 ? 3.494 -26.602 -26.409 1.00 98.19 694 MET A O 1
ATOM 5117 N N . ARG A 1 695 ? 1.785 -26.429 -27.862 1.00 98.31 695 ARG A N 1
ATOM 5118 C CA . ARG A 1 695 ? 1.902 -27.786 -28.411 1.00 98.31 695 ARG A CA 1
ATOM 5119 C C . ARG A 1 695 ? 3.016 -27.866 -29.472 1.00 98.31 695 ARG A C 1
ATOM 5121 O O . ARG A 1 695 ? 2.869 -27.221 -30.518 1.00 98.31 695 ARG A O 1
ATOM 5128 N N . PRO A 1 696 ? 4.099 -28.643 -29.265 1.00 96.94 696 PRO A N 1
ATOM 5129 C CA . PRO A 1 696 ? 5.210 -28.744 -30.218 1.00 96.94 696 PRO A CA 1
ATOM 5130 C C . PRO A 1 696 ? 4.807 -29.194 -31.618 1.00 96.94 696 PRO A C 1
ATOM 5132 O O . PRO A 1 696 ? 5.308 -28.667 -32.610 1.00 96.94 696 PRO A O 1
ATOM 5135 N N . GLU A 1 697 ? 3.889 -30.153 -31.707 1.00 97.50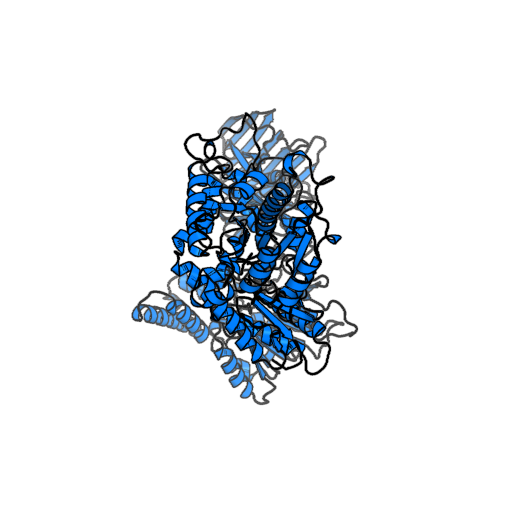 697 GLU A N 1
ATOM 5136 C CA . GLU A 1 697 ? 3.368 -30.683 -32.963 1.00 97.50 697 GLU A CA 1
ATOM 5137 C C . GLU A 1 697 ? 2.650 -29.595 -33.768 1.00 97.50 697 GLU A C 1
ATOM 5139 O O . GLU A 1 697 ? 2.927 -29.403 -34.950 1.00 97.50 697 GLU A O 1
ATOM 5144 N N . ALA A 1 698 ? 1.815 -28.795 -33.102 1.00 98.19 698 ALA A N 1
ATOM 5145 C CA . ALA A 1 698 ? 1.094 -27.701 -33.735 1.00 98.19 698 ALA A CA 1
ATOM 5146 C C . ALA A 1 698 ? 2.037 -26.557 -34.147 1.00 98.19 698 ALA A C 1
ATOM 5148 O O . ALA A 1 698 ? 1.792 -25.890 -35.159 1.00 98.19 698 ALA A O 1
ATOM 5149 N N . LEU A 1 699 ? 3.117 -26.328 -33.387 1.00 98.62 699 LEU A N 1
ATOM 5150 C CA . LEU A 1 699 ? 4.171 -25.388 -33.766 1.00 98.62 699 LEU A CA 1
ATOM 5151 C C . LEU A 1 699 ? 4.889 -25.866 -35.029 1.00 98.62 699 LEU A C 1
ATOM 5153 O O . LEU A 1 699 ? 5.001 -25.090 -35.975 1.00 98.62 699 LEU A O 1
ATOM 5157 N N . ALA A 1 700 ? 5.350 -27.119 -35.055 1.00 97.62 700 ALA A N 1
ATOM 5158 C CA . ALA A 1 700 ? 6.053 -27.691 -36.200 1.00 97.62 700 ALA A CA 1
ATOM 5159 C C . ALA A 1 700 ? 5.197 -27.610 -37.472 1.00 97.62 700 ALA A C 1
ATOM 5161 O O . ALA A 1 700 ? 5.624 -27.004 -38.451 1.00 97.62 700 ALA A O 1
ATOM 5162 N N . ASP A 1 701 ? 3.947 -28.073 -37.402 1.00 97.81 701 ASP A N 1
ATOM 5163 C CA . ASP A 1 701 ? 2.984 -27.993 -38.503 1.00 97.81 701 ASP A CA 1
ATOM 5164 C C . ASP A 1 701 ? 2.765 -26.552 -38.990 1.00 97.81 701 ASP A C 1
ATOM 5166 O O . ASP A 1 701 ? 2.547 -26.297 -40.176 1.00 97.81 701 ASP A O 1
ATOM 5170 N N . THR A 1 702 ? 2.761 -25.588 -38.066 1.00 98.38 702 THR A N 1
ATOM 5171 C CA . THR A 1 702 ? 2.605 -24.168 -38.397 1.00 98.38 702 THR A CA 1
ATOM 5172 C C . THR A 1 702 ? 3.834 -23.628 -39.110 1.00 98.38 702 THR A C 1
ATOM 5174 O O . THR A 1 702 ? 3.676 -22.947 -40.121 1.00 98.38 702 THR A O 1
ATOM 5177 N N . LEU A 1 703 ? 5.033 -23.943 -38.622 1.00 98.25 703 LEU A N 1
ATOM 5178 C CA . LEU A 1 703 ? 6.286 -23.510 -39.233 1.00 98.25 703 LEU A CA 1
ATOM 5179 C C . LEU A 1 703 ? 6.492 -24.125 -40.624 1.00 98.25 703 LEU A C 1
ATOM 5181 O O . LEU A 1 703 ? 6.876 -23.390 -41.530 1.00 98.25 703 LEU A O 1
ATOM 5185 N N . ASP A 1 704 ? 6.112 -25.391 -40.833 1.00 97.62 704 ASP A N 1
ATOM 5186 C CA . ASP A 1 704 ? 6.188 -26.074 -42.136 1.00 97.62 704 ASP A CA 1
ATOM 5187 C C . ASP A 1 704 ? 5.369 -25.359 -43.235 1.00 97.62 704 ASP A C 1
ATOM 5189 O O . ASP A 1 704 ? 5.644 -25.492 -44.430 1.00 97.62 704 ASP A O 1
ATOM 5193 N N . ARG A 1 705 ? 4.338 -24.590 -42.848 1.00 96.69 705 ARG A N 1
ATOM 5194 C CA . ARG A 1 705 ? 3.469 -23.825 -43.764 1.00 96.69 705 ARG A CA 1
ATOM 5195 C C . ARG A 1 705 ? 3.908 -22.378 -43.975 1.00 96.69 705 ARG A C 1
ATOM 5197 O O . ARG A 1 705 ? 3.322 -21.688 -44.812 1.00 96.69 705 ARG A O 1
ATOM 5204 N N . LEU A 1 706 ? 4.870 -21.889 -43.199 1.00 95.62 706 LEU A N 1
ATOM 5205 C CA . LEU A 1 706 ? 5.342 -20.513 -43.274 1.00 95.62 706 LEU A CA 1
ATOM 5206 C C . LEU A 1 706 ? 6.603 -20.430 -44.134 1.00 95.62 706 LEU A C 1
ATOM 5208 O O . LEU A 1 706 ? 7.449 -21.316 -44.149 1.00 95.62 706 LEU A O 1
ATOM 5212 N N . SER A 1 707 ? 6.739 -19.319 -44.850 1.00 91.88 707 SER A N 1
ATOM 5213 C CA . SER A 1 707 ? 7.937 -18.995 -45.620 1.00 91.88 707 SER A CA 1
ATOM 5214 C C . SER A 1 707 ? 8.431 -17.607 -45.246 1.00 91.88 707 SER A C 1
ATOM 5216 O O . SER A 1 707 ? 7.619 -16.702 -45.031 1.00 91.88 707 SER A O 1
ATOM 5218 N N . GLY A 1 708 ? 9.748 -17.423 -45.247 1.00 93.00 708 GLY A N 1
ATOM 5219 C CA . GLY A 1 708 ? 10.385 -16.147 -44.933 1.00 93.00 708 GLY A CA 1
ATOM 5220 C C . GLY A 1 708 ? 10.775 -16.001 -43.458 1.00 93.00 708 GLY A C 1
ATOM 5221 O O . GLY A 1 708 ? 10.630 -16.944 -42.672 1.00 93.00 708 GLY A O 1
ATOM 5222 N N . PRO A 1 709 ? 11.307 -14.828 -43.080 1.00 96.44 709 PRO A N 1
ATOM 5223 C CA . PRO A 1 709 ? 11.866 -14.617 -41.753 1.00 96.44 709 PRO A CA 1
ATOM 5224 C C . PRO A 1 709 ? 10.790 -14.768 -40.672 1.00 96.44 709 PRO A C 1
ATOM 5226 O O . PRO A 1 709 ? 9.684 -14.242 -40.807 1.00 96.44 709 PRO A O 1
ATOM 5229 N N . THR A 1 710 ? 11.099 -15.517 -39.612 1.00 98.19 710 THR A N 1
ATOM 5230 C CA . THR A 1 710 ? 10.104 -15.946 -38.619 1.00 98.19 710 THR A CA 1
ATOM 5231 C C . THR A 1 710 ? 10.636 -15.797 -37.198 1.00 98.19 710 THR A C 1
ATOM 5233 O O . THR A 1 710 ? 11.765 -16.191 -36.917 1.00 98.19 710 THR A O 1
ATOM 5236 N N . ILE A 1 711 ? 9.807 -15.262 -36.302 1.00 98.62 711 ILE A N 1
ATOM 5237 C CA . ILE A 1 711 ? 10.030 -15.227 -34.853 1.00 98.62 711 ILE A CA 1
ATOM 5238 C C . ILE A 1 711 ? 9.052 -16.197 -34.190 1.00 98.62 711 ILE A C 1
ATOM 5240 O O . ILE A 1 711 ? 7.855 -16.149 -34.469 1.00 98.62 711 ILE A O 1
ATOM 5244 N N . VAL A 1 712 ? 9.546 -17.038 -33.288 1.00 98.81 712 VAL A N 1
ATOM 5245 C CA . VAL A 1 712 ? 8.752 -17.868 -32.378 1.00 98.81 712 VAL A CA 1
ATOM 5246 C C . VAL A 1 712 ? 8.903 -17.304 -30.968 1.00 98.81 712 VAL A C 1
ATOM 5248 O O . VAL A 1 712 ? 10.023 -17.179 -30.478 1.00 98.81 712 VAL A O 1
ATOM 5251 N N . CYS A 1 713 ? 7.793 -16.973 -30.306 1.00 98.69 713 CYS A N 1
ATOM 5252 C CA . CYS A 1 713 ? 7.796 -16.557 -28.904 1.00 98.69 713 CYS A CA 1
ATOM 5253 C C . CYS A 1 713 ? 7.251 -17.685 -28.023 1.00 98.69 713 CYS A C 1
ATOM 5255 O O . CYS A 1 713 ? 6.058 -17.997 -28.084 1.00 98.69 713 CYS A O 1
ATOM 5257 N N . ALA A 1 714 ? 8.125 -18.251 -27.197 1.00 98.69 714 ALA A N 1
ATOM 5258 C CA . ALA A 1 714 ? 7.793 -19.205 -26.147 1.00 98.69 714 ALA A CA 1
ATOM 5259 C C . ALA A 1 714 ? 7.674 -18.500 -24.788 1.00 98.69 714 ALA A C 1
ATOM 5261 O O . ALA A 1 714 ? 8.172 -17.385 -24.613 1.00 98.69 714 ALA A O 1
ATOM 5262 N N . GLN A 1 715 ? 7.039 -19.151 -23.815 1.00 98.25 715 GLN A N 1
ATOM 5263 C CA . GLN A 1 715 ? 6.882 -18.632 -22.456 1.00 98.25 715 GLN A CA 1
ATOM 5264 C C . GLN A 1 715 ? 7.523 -19.536 -21.396 1.00 98.25 715 GLN A C 1
ATOM 5266 O O . GLN A 1 715 ? 7.352 -20.756 -21.400 1.00 98.25 715 GLN A O 1
ATOM 5271 N N . ALA A 1 716 ? 8.210 -18.914 -20.439 1.00 98.38 716 ALA A N 1
ATOM 5272 C CA . ALA A 1 716 ? 8.664 -19.538 -19.202 1.00 98.38 716 ALA A CA 1
ATOM 5273 C C . ALA A 1 716 ? 7.803 -19.018 -18.045 1.00 98.38 716 ALA A C 1
ATOM 5275 O O . ALA A 1 716 ? 8.043 -17.929 -17.518 1.00 98.38 716 ALA A O 1
ATOM 5276 N N . GLY A 1 717 ? 6.790 -19.796 -17.662 1.00 97.56 717 GLY A N 1
ATOM 5277 C CA . GLY A 1 717 ? 5.817 -19.422 -16.641 1.00 97.56 717 GLY A CA 1
ATOM 5278 C C . GLY A 1 717 ? 4.609 -18.688 -17.224 1.00 97.56 717 GLY A C 1
ATOM 5279 O O . GLY A 1 717 ? 4.588 -17.464 -17.335 1.00 97.56 717 GLY A O 1
ATOM 5280 N N . ASN A 1 718 ? 3.557 -19.439 -17.535 1.00 98.06 718 ASN A N 1
ATOM 5281 C CA . ASN A 1 718 ? 2.262 -18.889 -17.899 1.00 98.06 718 ASN A CA 1
ATOM 5282 C C . ASN A 1 718 ? 1.670 -18.087 -16.741 1.00 98.06 718 ASN A C 1
ATOM 5284 O O . ASN A 1 718 ? 1.641 -18.548 -15.602 1.00 98.06 718 ASN A O 1
ATOM 5288 N N . VAL A 1 719 ? 1.150 -16.894 -17.030 1.00 96.19 719 VAL A N 1
ATOM 5289 C CA . VAL A 1 719 ? 0.704 -15.954 -15.992 1.00 96.19 719 VAL A CA 1
ATOM 5290 C C . VAL A 1 719 ? -0.418 -16.496 -15.098 1.00 96.19 719 VAL A C 1
ATOM 5292 O O . VAL A 1 719 ? -0.567 -16.002 -13.989 1.00 96.19 719 VAL A O 1
ATOM 5295 N N . ASN A 1 720 ? -1.218 -17.465 -15.555 1.00 96.88 720 ASN A N 1
ATOM 5296 C CA . ASN A 1 720 ? -2.292 -18.060 -14.755 1.00 96.88 720 ASN A CA 1
ATOM 5297 C C . ASN A 1 720 ? -1.877 -19.388 -14.114 1.00 96.88 720 ASN A C 1
ATOM 5299 O O . ASN A 1 720 ? -2.229 -19.632 -12.965 1.00 96.88 720 ASN A O 1
ATOM 5303 N N . THR A 1 721 ? -1.164 -20.249 -14.842 1.00 97.88 721 THR A N 1
ATOM 5304 C CA . THR A 1 721 ? -0.892 -21.632 -14.405 1.00 97.88 721 THR A CA 1
ATOM 5305 C C . THR A 1 721 ? 0.536 -21.858 -13.913 1.00 97.88 721 THR A C 1
ATOM 5307 O O . THR A 1 721 ? 0.812 -22.876 -13.284 1.00 97.88 721 THR A O 1
ATOM 5310 N N . GLY A 1 722 ? 1.459 -20.942 -14.211 1.00 97.88 722 GLY A N 1
ATOM 5311 C CA . GLY A 1 722 ? 2.892 -21.094 -13.958 1.00 97.88 722 GLY A CA 1
ATOM 5312 C C . GLY A 1 722 ? 3.584 -22.107 -14.876 1.00 97.88 722 GLY A C 1
ATOM 5313 O O . GLY A 1 722 ? 4.751 -22.405 -14.653 1.00 97.88 722 GLY A O 1
ATOM 5314 N N . ALA A 1 723 ? 2.891 -22.643 -15.886 1.00 98.44 723 ALA A N 1
ATOM 5315 C CA . ALA A 1 723 ? 3.420 -23.682 -16.767 1.00 98.44 723 ALA A CA 1
ATOM 5316 C C . ALA A 1 723 ? 4.471 -23.157 -17.762 1.00 98.44 723 ALA A C 1
ATOM 5318 O O . ALA A 1 723 ? 4.531 -21.964 -18.054 1.00 98.44 723 ALA A O 1
ATOM 5319 N N . PHE A 1 724 ? 5.292 -24.056 -18.299 1.00 98.75 724 PHE A N 1
ATOM 5320 C CA . PHE A 1 724 ? 6.397 -23.733 -19.202 1.00 98.75 724 PHE A CA 1
ATOM 5321 C C . PHE A 1 724 ? 6.162 -24.362 -20.569 1.00 98.75 724 PHE A C 1
ATOM 5323 O O . PHE A 1 724 ? 5.720 -25.513 -20.647 1.00 98.75 724 PHE A O 1
ATOM 5330 N N . ASP A 1 725 ? 6.470 -23.620 -21.631 1.00 98.69 725 ASP A N 1
ATOM 5331 C CA . ASP A 1 725 ? 6.540 -24.212 -22.961 1.00 98.69 725 ASP A CA 1
ATOM 5332 C C . ASP A 1 725 ? 7.693 -25.237 -23.022 1.00 98.69 725 ASP A C 1
ATOM 5334 O O . ASP A 1 725 ? 8.722 -25.055 -22.369 1.00 98.69 725 ASP A O 1
ATOM 5338 N N . PRO A 1 726 ? 7.545 -26.320 -23.800 1.00 98.12 726 PRO A N 1
ATOM 5339 C CA . PRO A 1 726 ? 8.573 -27.351 -23.956 1.00 98.12 726 PRO A CA 1
ATOM 5340 C C . PRO A 1 726 ? 9.743 -26.844 -24.823 1.00 98.12 726 PRO A C 1
ATOM 5342 O O . PRO A 1 726 ? 9.720 -26.943 -26.053 1.00 98.12 726 PRO A O 1
ATOM 5345 N N . PHE A 1 727 ? 10.747 -26.218 -24.196 1.00 98.62 727 PHE A N 1
ATOM 5346 C CA . PHE A 1 727 ? 11.771 -25.455 -24.925 1.00 98.62 727 PHE A CA 1
ATOM 5347 C C . PHE A 1 727 ? 12.654 -26.296 -25.842 1.00 98.62 727 PHE A C 1
ATOM 5349 O O . PHE A 1 727 ? 13.050 -25.783 -26.884 1.00 98.62 727 PHE A O 1
ATOM 5356 N N . ASP A 1 728 ? 12.964 -27.549 -25.505 1.00 98.19 728 ASP A N 1
ATOM 5357 C CA . ASP A 1 728 ? 13.797 -28.393 -26.366 1.00 98.19 728 ASP A CA 1
ATOM 5358 C C . ASP A 1 728 ? 13.128 -28.649 -27.722 1.00 98.19 728 ASP A C 1
ATOM 5360 O O . ASP A 1 728 ? 13.729 -28.406 -28.774 1.00 98.19 728 ASP A O 1
ATOM 5364 N N . GLU A 1 729 ? 11.859 -29.047 -27.708 1.00 98.31 729 GLU A N 1
ATOM 5365 C CA . GLU A 1 729 ? 11.069 -29.309 -28.905 1.00 98.31 729 GLU A CA 1
ATOM 5366 C C . GLU A 1 729 ? 10.760 -28.020 -29.677 1.00 98.31 729 GLU A C 1
ATOM 5368 O O . GLU A 1 729 ? 10.825 -27.995 -30.911 1.00 98.31 729 GLU A O 1
ATOM 5373 N N . VAL A 1 730 ? 10.471 -26.925 -28.965 1.00 98.62 730 VAL A N 1
ATOM 5374 C CA . VAL A 1 730 ? 10.266 -25.604 -29.575 1.00 98.62 730 VAL A CA 1
ATOM 5375 C C . VAL A 1 730 ? 11.550 -25.108 -30.247 1.00 98.62 730 VAL A C 1
ATOM 5377 O O . VAL A 1 730 ? 11.503 -24.627 -31.382 1.00 98.62 730 VAL A O 1
ATOM 5380 N N . ALA A 1 731 ? 12.708 -25.266 -29.602 1.00 98.50 731 ALA A N 1
ATOM 5381 C CA . ALA A 1 731 ? 14.003 -24.889 -30.157 1.00 98.50 731 ALA A CA 1
ATOM 5382 C C . ALA A 1 731 ? 14.392 -25.764 -31.357 1.00 98.50 731 ALA A C 1
ATOM 5384 O O . ALA A 1 731 ? 14.947 -25.247 -32.330 1.00 98.50 731 ALA A O 1
ATOM 5385 N N . ASP A 1 732 ? 14.088 -27.064 -31.334 1.00 98.31 732 ASP A N 1
ATOM 5386 C CA . ASP A 1 732 ? 14.268 -27.955 -32.487 1.00 98.31 732 ASP A CA 1
ATOM 5387 C C . ASP A 1 732 ? 13.398 -27.528 -33.675 1.00 98.31 732 ASP A C 1
ATOM 5389 O O . ASP A 1 732 ? 13.867 -27.479 -34.817 1.00 98.31 732 ASP A O 1
ATOM 5393 N N . ALA A 1 733 ? 12.130 -27.189 -33.433 1.00 98.06 733 ALA A N 1
ATOM 5394 C CA . ALA A 1 733 ? 11.222 -26.706 -34.468 1.00 98.06 733 ALA A CA 1
ATOM 5395 C C . ALA A 1 733 ? 11.677 -25.358 -35.054 1.00 98.06 733 ALA A C 1
ATOM 5397 O O . ALA A 1 733 ? 11.756 -25.228 -36.279 1.00 98.06 733 ALA A O 1
ATOM 5398 N N . ALA A 1 734 ? 12.043 -24.392 -34.205 1.00 98.06 734 ALA A N 1
ATOM 5399 C CA . ALA A 1 734 ? 12.520 -23.079 -34.632 1.00 98.06 734 ALA A CA 1
ATOM 5400 C C . ALA A 1 734 ? 13.818 -23.179 -35.449 1.00 98.06 734 ALA A C 1
ATOM 5402 O O . ALA A 1 734 ? 13.905 -22.639 -36.555 1.00 98.06 734 ALA A O 1
ATOM 5403 N N . ARG A 1 735 ? 14.804 -23.947 -34.963 1.00 97.31 735 ARG A N 1
ATOM 5404 C CA . ARG A 1 735 ? 16.106 -24.106 -35.627 1.00 97.31 735 ARG A CA 1
ATOM 5405 C C . ARG A 1 735 ? 15.989 -24.767 -36.999 1.00 97.31 735 ARG A C 1
ATOM 5407 O O . ARG A 1 735 ? 16.653 -24.315 -37.929 1.00 97.31 735 ARG A O 1
ATOM 5414 N N . ARG A 1 736 ? 15.133 -25.789 -37.153 1.00 97.19 736 ARG A N 1
ATOM 5415 C CA . ARG A 1 736 ? 14.869 -26.435 -38.458 1.00 97.19 736 ARG A CA 1
ATOM 5416 C C . ARG A 1 736 ? 14.395 -25.447 -39.528 1.00 97.19 736 ARG A C 1
ATOM 5418 O O . ARG A 1 736 ? 14.681 -25.654 -40.702 1.00 97.19 736 ARG A O 1
ATOM 5425 N N . HIS A 1 737 ? 13.732 -24.371 -39.113 1.00 96.94 737 HIS A N 1
ATOM 5426 C CA . HIS A 1 737 ? 13.174 -23.344 -39.992 1.00 96.94 737 HIS A CA 1
ATOM 5427 C C . HIS A 1 737 ? 14.001 -22.052 -40.033 1.00 96.94 737 HIS A C 1
ATOM 5429 O O . HIS A 1 737 ? 13.582 -21.077 -40.653 1.00 96.94 737 HIS A O 1
ATOM 5435 N N . GLY A 1 738 ? 15.158 -22.008 -39.360 1.00 96.50 738 GLY A N 1
ATOM 5436 C CA . GLY A 1 738 ? 15.958 -20.787 -39.230 1.00 96.50 738 GLY A CA 1
ATOM 5437 C C . GLY A 1 738 ? 15.221 -19.638 -38.527 1.00 96.50 738 GLY A C 1
ATOM 5438 O O . GLY A 1 738 ? 15.565 -18.475 -38.742 1.00 96.50 738 GLY A O 1
ATOM 5439 N N . ALA A 1 739 ? 14.197 -19.952 -37.728 1.00 98.38 739 ALA A N 1
ATOM 5440 C CA . ALA A 1 739 ? 13.420 -18.973 -36.982 1.00 98.38 739 ALA A CA 1
ATOM 5441 C C . ALA A 1 739 ? 14.178 -18.500 -35.734 1.00 98.38 739 ALA A C 1
ATOM 5443 O O . ALA A 1 739 ? 14.931 -19.266 -35.134 1.00 98.38 739 ALA A O 1
ATOM 5444 N N . TRP A 1 740 ? 13.937 -17.253 -35.334 1.00 98.75 740 TRP A N 1
ATOM 5445 C CA . TRP A 1 740 ? 14.416 -16.710 -34.064 1.00 98.75 740 TRP A CA 1
ATOM 5446 C C . TRP A 1 740 ? 13.530 -17.199 -32.919 1.00 98.75 740 TRP A C 1
ATOM 5448 O O . TRP A 1 740 ? 12.316 -16.992 -32.967 1.00 98.75 740 TRP A O 1
ATOM 5458 N N . LEU A 1 741 ? 14.111 -17.785 -31.875 1.00 98.88 741 LEU A N 1
ATOM 5459 C CA . LEU A 1 741 ? 13.396 -18.171 -30.660 1.00 98.88 741 LEU A CA 1
ATOM 5460 C C . LEU A 1 741 ? 13.569 -17.110 -29.569 1.00 98.88 741 LEU A C 1
ATOM 5462 O O . LEU A 1 741 ? 14.659 -16.907 -29.041 1.00 98.88 741 LEU A O 1
ATOM 5466 N N . HIS A 1 742 ? 12.471 -16.463 -29.193 1.00 98.88 742 HIS A N 1
ATOM 5467 C CA . HIS A 1 742 ? 12.399 -15.577 -28.038 1.00 98.88 742 HIS A CA 1
ATOM 5468 C C . HIS A 1 742 ? 11.656 -16.261 -26.883 1.00 98.88 742 HIS A C 1
ATOM 5470 O O . HIS A 1 742 ? 10.601 -16.857 -27.099 1.00 98.88 742 HIS A O 1
ATOM 5476 N N . VAL A 1 743 ? 12.172 -16.150 -25.658 1.00 98.88 743 VAL A N 1
ATOM 5477 C CA . VAL A 1 743 ? 11.516 -16.647 -24.439 1.00 98.88 743 VAL A CA 1
ATOM 5478 C C . VAL A 1 743 ? 11.076 -15.473 -23.563 1.00 98.88 743 VAL A C 1
ATOM 5480 O O . VAL A 1 743 ? 11.910 -14.769 -22.987 1.00 98.88 743 VAL A O 1
ATOM 5483 N N . ASP A 1 744 ? 9.762 -15.297 -23.410 1.00 98.75 744 ASP A N 1
ATOM 5484 C CA . ASP A 1 744 ? 9.195 -14.433 -22.370 1.00 98.75 744 ASP A CA 1
ATOM 5485 C C . ASP A 1 744 ? 9.166 -15.206 -21.051 1.00 98.75 744 ASP A C 1
ATOM 5487 O O . ASP A 1 744 ? 8.331 -16.084 -20.830 1.00 98.75 744 ASP A O 1
ATOM 5491 N N . GLY A 1 745 ? 10.114 -14.893 -20.177 1.00 98.12 745 GLY A N 1
ATOM 5492 C CA . GLY A 1 745 ? 10.248 -15.492 -18.861 1.00 98.12 745 GLY A CA 1
ATOM 5493 C C . GLY A 1 745 ? 10.144 -14.468 -17.745 1.00 98.12 745 GLY A C 1
ATOM 5494 O O . GLY A 1 745 ? 10.885 -14.584 -16.768 1.00 98.12 745 GLY A O 1
ATOM 5495 N N . ALA A 1 746 ? 9.229 -13.494 -17.882 1.00 97.56 746 ALA A N 1
ATOM 5496 C CA . ALA A 1 746 ? 8.995 -12.382 -16.953 1.00 97.56 746 ALA A CA 1
ATOM 5497 C C . ALA A 1 746 ? 9.123 -12.752 -15.463 1.00 97.56 746 ALA A C 1
ATOM 5499 O O . ALA A 1 746 ? 9.609 -11.959 -14.660 1.00 97.56 746 ALA A O 1
ATOM 5500 N N . PHE A 1 747 ? 8.680 -13.952 -15.091 1.00 96.56 747 PHE A N 1
ATOM 5501 C CA . PHE A 1 747 ? 8.940 -14.526 -13.775 1.00 96.56 747 PHE A CA 1
ATOM 5502 C C . PHE A 1 747 ? 9.472 -15.963 -13.852 1.00 96.56 747 PHE A C 1
ATOM 5504 O O . PHE A 1 747 ? 10.361 -16.305 -13.082 1.00 96.56 747 PHE A O 1
ATOM 5511 N N . GLY A 1 748 ? 9.026 -16.811 -14.784 1.00 97.75 748 GLY A N 1
ATOM 5512 C CA . GLY A 1 748 ? 9.449 -18.216 -14.784 1.00 97.75 748 GLY A CA 1
ATOM 5513 C C . GLY A 1 748 ? 10.919 -18.462 -15.128 1.00 97.75 748 GLY A C 1
ATOM 5514 O O . GLY A 1 748 ? 11.438 -19.502 -14.734 1.00 97.75 748 GLY A O 1
ATOM 5515 N N . LEU A 1 749 ? 11.639 -17.519 -15.760 1.00 98.25 749 LEU A N 1
ATOM 5516 C CA . LEU A 1 749 ? 13.074 -17.703 -16.045 1.00 98.25 749 LEU A CA 1
ATOM 5517 C C . LEU A 1 749 ? 13.907 -17.893 -14.764 1.00 98.25 749 LEU A C 1
ATOM 5519 O O . LEU A 1 749 ? 14.928 -18.575 -14.786 1.00 98.25 749 LEU A O 1
ATOM 5523 N N . TRP A 1 750 ? 13.442 -17.355 -13.631 1.00 98.12 750 TRP A N 1
ATOM 5524 C CA . TRP A 1 750 ? 14.085 -17.512 -12.322 1.00 98.12 750 TRP A CA 1
ATOM 5525 C C . TRP A 1 750 ? 14.118 -18.966 -11.822 1.00 98.12 750 TRP A C 1
ATOM 5527 O O . TRP A 1 750 ? 14.934 -19.283 -10.959 1.00 98.12 750 TRP A O 1
ATOM 5537 N N . ALA A 1 751 ? 13.320 -19.877 -12.396 1.00 98.31 751 ALA A N 1
ATOM 5538 C CA . ALA A 1 751 ? 13.433 -21.312 -12.125 1.00 98.31 751 ALA A CA 1
ATOM 5539 C C . ALA A 1 751 ? 14.825 -21.871 -12.482 1.00 98.31 751 ALA A C 1
ATOM 5541 O O . ALA A 1 751 ? 15.273 -22.831 -11.861 1.00 98.31 751 ALA A O 1
ATOM 5542 N N . ALA A 1 752 ? 15.554 -21.235 -13.410 1.00 97.94 752 ALA A N 1
ATOM 5543 C CA . ALA A 1 752 ? 16.928 -21.602 -13.755 1.00 97.94 752 ALA A CA 1
ATOM 5544 C C . ALA A 1 752 ? 17.924 -21.435 -12.592 1.00 97.94 752 ALA A C 1
ATOM 5546 O O . ALA A 1 752 ? 18.984 -22.066 -12.586 1.00 97.94 752 ALA A O 1
ATOM 5547 N N . CYS A 1 753 ? 17.595 -20.611 -11.594 1.00 96.81 753 CYS A N 1
ATOM 5548 C CA . CYS A 1 753 ? 18.425 -20.430 -10.407 1.00 96.81 753 CYS A CA 1
ATOM 5549 C C . CYS A 1 753 ? 18.412 -21.664 -9.497 1.00 96.81 753 CYS A C 1
ATOM 5551 O O . CYS A 1 753 ? 19.394 -21.899 -8.799 1.00 96.81 753 CYS A O 1
ATOM 5553 N N . SER A 1 754 ? 17.321 -22.434 -9.519 1.00 97.81 754 SER A N 1
ATOM 5554 C CA . SER A 1 754 ? 17.068 -23.566 -8.628 1.00 97.81 754 SER A CA 1
ATOM 5555 C C . SER A 1 754 ? 17.509 -24.883 -9.241 1.00 97.81 754 SER A C 1
ATOM 5557 O O . SER A 1 754 ? 17.186 -25.183 -10.392 1.00 97.81 754 SER A O 1
ATOM 5559 N N . GLU A 1 755 ? 18.210 -25.714 -8.470 1.00 95.81 755 GLU A N 1
ATOM 5560 C CA . GLU A 1 755 ? 18.533 -27.066 -8.929 1.00 95.81 755 GLU A CA 1
ATOM 5561 C C . GLU A 1 755 ? 17.293 -27.973 -8.979 1.00 95.81 755 GLU A C 1
ATOM 5563 O O . GLU A 1 755 ? 17.189 -28.818 -9.868 1.00 95.81 755 GLU A O 1
ATOM 5568 N N . SER A 1 756 ? 16.318 -27.772 -8.084 1.00 96.44 756 SER A N 1
ATOM 5569 C CA . SER A 1 756 ? 15.106 -28.604 -8.028 1.00 96.44 756 SER A CA 1
ATOM 5570 C C . SER A 1 756 ? 14.118 -28.297 -9.161 1.00 96.44 756 SER A C 1
ATOM 5572 O O . SER A 1 756 ? 13.480 -29.206 -9.699 1.00 96.44 756 SER A O 1
ATOM 5574 N N . LEU A 1 757 ? 14.042 -27.035 -9.589 1.00 97.75 757 LEU A N 1
ATOM 5575 C CA . LEU A 1 757 ? 13.139 -26.574 -10.650 1.00 97.75 757 LEU A CA 1
ATOM 5576 C C . LEU A 1 757 ? 13.793 -26.537 -12.034 1.00 97.75 757 LEU A C 1
ATOM 5578 O O . LEU A 1 757 ? 13.113 -26.287 -13.027 1.00 97.75 757 LEU A O 1
ATOM 5582 N N . ARG A 1 758 ? 15.096 -26.828 -12.127 1.00 94.81 758 ARG A N 1
ATOM 5583 C CA . ARG A 1 758 ? 15.885 -26.747 -13.365 1.00 94.81 758 ARG A CA 1
ATOM 5584 C C . ARG A 1 758 ? 15.255 -27.476 -14.553 1.00 94.81 758 ARG A C 1
ATOM 5586 O O . ARG A 1 758 ? 15.384 -27.038 -15.692 1.00 94.81 758 ARG A O 1
ATOM 5593 N N . HIS A 1 759 ? 14.580 -28.590 -14.292 1.00 96.50 759 HIS A N 1
ATOM 5594 C CA . HIS A 1 759 ? 13.914 -29.390 -15.315 1.00 96.50 759 HIS A CA 1
ATOM 5595 C C . HIS A 1 759 ? 12.807 -28.622 -16.064 1.00 96.50 759 HIS A C 1
ATOM 5597 O O . HIS A 1 759 ? 12.534 -28.945 -17.214 1.00 96.50 759 HIS A O 1
ATOM 5603 N N . LEU A 1 760 ? 12.208 -27.589 -15.457 1.00 98.06 760 LEU A N 1
ATOM 5604 C CA . LEU A 1 760 ? 11.172 -26.752 -16.079 1.00 98.06 760 LEU A CA 1
ATOM 5605 C C . LEU A 1 760 ? 11.717 -25.832 -17.179 1.00 98.06 760 LEU A C 1
ATOM 5607 O O . LEU A 1 760 ? 10.958 -25.355 -18.015 1.00 98.06 760 LEU A O 1
ATOM 5611 N N . VAL A 1 761 ? 13.026 -25.572 -17.171 1.00 97.75 761 VAL A N 1
ATOM 5612 C CA . VAL A 1 761 ? 13.709 -24.683 -18.121 1.00 97.75 761 VAL A CA 1
ATOM 5613 C C . VAL A 1 761 ? 14.723 -25.434 -18.991 1.00 97.75 761 VAL A C 1
ATOM 5615 O O . VAL A 1 761 ? 15.623 -24.823 -19.560 1.00 97.75 761 VAL A O 1
ATOM 5618 N N . GLY A 1 762 ? 14.609 -26.763 -19.093 1.00 96.88 762 GLY A N 1
ATOM 5619 C CA . GLY A 1 762 ? 15.461 -27.561 -19.978 1.00 96.88 762 GLY A CA 1
ATOM 5620 C C . GLY A 1 762 ? 15.351 -27.085 -21.428 1.00 96.88 762 GLY A C 1
ATOM 5621 O O . GLY A 1 762 ? 14.244 -26.968 -21.944 1.00 96.88 762 GLY A O 1
ATOM 5622 N N . GLY A 1 763 ? 16.485 -26.750 -22.051 1.00 97.06 763 GLY A N 1
ATOM 5623 C CA . GLY A 1 763 ? 16.557 -26.240 -23.421 1.00 97.06 763 GLY A CA 1
ATOM 5624 C C . GLY A 1 763 ? 16.392 -24.722 -23.550 1.00 97.06 763 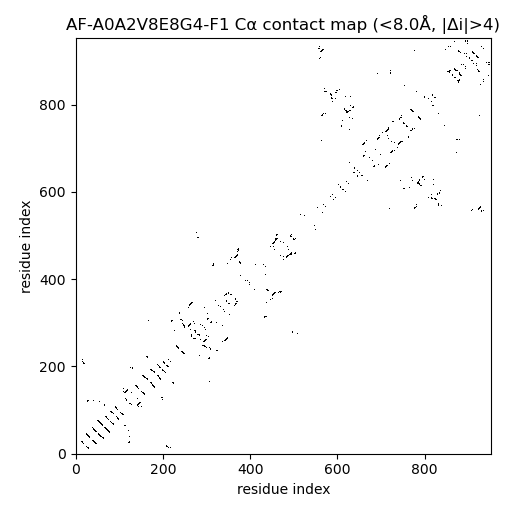GLY A C 1
ATOM 5625 O O . GLY A 1 763 ? 16.562 -24.188 -24.649 1.00 97.06 763 GLY A O 1
ATOM 5626 N N . VAL A 1 764 ? 16.105 -23.994 -22.461 1.00 97.94 764 VAL A N 1
ATOM 5627 C CA . VAL A 1 764 ? 15.899 -22.534 -22.504 1.00 97.94 764 VAL A CA 1
ATOM 5628 C C . VAL A 1 764 ? 17.145 -21.789 -22.985 1.00 97.94 764 VAL A C 1
ATOM 5630 O O . VAL A 1 764 ? 17.029 -20.772 -23.663 1.00 97.94 764 VAL A O 1
ATOM 5633 N N . GLU A 1 765 ? 18.342 -22.300 -22.690 1.00 97.31 765 GLU A N 1
ATOM 5634 C CA . GLU A 1 765 ? 19.630 -21.714 -23.076 1.00 97.31 765 GLU A CA 1
ATOM 5635 C C . GLU A 1 765 ? 19.885 -21.745 -24.590 1.00 97.31 765 GLU A C 1
ATOM 5637 O O . GLU A 1 765 ? 20.831 -21.125 -25.073 1.00 97.31 765 GLU A O 1
ATOM 5642 N N . ARG A 1 766 ? 19.048 -22.475 -25.339 1.00 98.12 766 ARG A N 1
ATOM 5643 C CA . ARG A 1 766 ? 19.116 -22.605 -26.797 1.00 98.12 766 ARG A CA 1
ATOM 5644 C C . ARG A 1 766 ? 18.339 -21.516 -27.538 1.00 98.12 766 ARG A C 1
ATOM 5646 O O . ARG A 1 766 ? 18.404 -21.496 -28.768 1.00 98.12 766 ARG A O 1
ATOM 5653 N N . ALA A 1 767 ? 17.577 -20.687 -26.825 1.00 98.75 767 ALA A N 1
ATOM 5654 C CA . ALA A 1 767 ? 16.882 -19.548 -27.406 1.00 98.75 767 ALA A CA 1
ATOM 5655 C C . ALA A 1 767 ? 17.863 -18.456 -27.859 1.00 98.75 767 ALA A C 1
ATOM 5657 O O . ALA A 1 767 ? 19.035 -18.447 -27.491 1.00 98.75 767 ALA A O 1
ATOM 5658 N N . ASP A 1 768 ? 17.376 -17.534 -28.680 1.00 98.88 768 ASP A N 1
ATOM 5659 C CA . ASP A 1 768 ? 18.163 -16.421 -29.203 1.00 98.88 768 ASP A CA 1
ATOM 5660 C C . ASP A 1 768 ? 18.048 -15.178 -28.308 1.00 98.88 768 ASP A C 1
ATOM 5662 O O . ASP A 1 768 ? 18.991 -14.388 -28.218 1.00 98.88 768 ASP A O 1
ATOM 5666 N N . SER A 1 769 ? 16.915 -15.003 -27.617 1.00 98.88 769 SER A N 1
ATOM 5667 C CA . SER A 1 769 ? 16.719 -13.930 -26.637 1.00 98.88 769 SER A CA 1
ATOM 5668 C C . SER A 1 769 ? 15.751 -14.281 -25.512 1.00 98.88 769 SER A C 1
ATOM 5670 O O . SER A 1 769 ? 14.835 -15.085 -25.682 1.00 98.88 769 SER A O 1
ATOM 5672 N N . TRP A 1 770 ? 15.913 -13.607 -24.372 1.00 98.88 770 TRP A N 1
ATOM 5673 C CA . TRP A 1 770 ? 15.130 -13.814 -23.155 1.00 98.88 770 TRP A CA 1
ATOM 5674 C C . TRP A 1 770 ? 14.700 -12.490 -22.538 1.00 98.88 770 TRP A C 1
ATOM 5676 O O . TRP A 1 770 ? 15.429 -11.499 -22.595 1.00 98.88 770 TRP A O 1
ATOM 5686 N N . ALA A 1 771 ? 13.546 -12.501 -21.884 1.00 98.69 771 ALA A N 1
ATOM 5687 C CA . ALA A 1 771 ? 13.073 -11.409 -21.046 1.00 98.69 771 ALA A CA 1
ATOM 5688 C C . ALA A 1 771 ? 12.726 -11.917 -19.644 1.00 98.69 771 ALA A C 1
ATOM 5690 O O . ALA A 1 771 ? 12.166 -13.001 -19.496 1.00 98.69 771 ALA A O 1
ATOM 5691 N N . THR A 1 772 ? 13.029 -11.134 -18.609 1.00 98.38 772 THR A N 1
ATOM 5692 C CA . THR A 1 772 ? 12.579 -11.387 -17.231 1.00 98.38 772 THR A CA 1
ATOM 5693 C C . THR A 1 772 ? 12.434 -10.079 -16.443 1.00 98.38 772 THR A C 1
ATOM 5695 O O . THR A 1 772 ? 12.850 -9.022 -16.913 1.00 98.38 772 THR A O 1
ATOM 5698 N N . ASP A 1 773 ? 11.846 -10.121 -15.247 1.00 97.94 773 ASP A N 1
ATOM 5699 C CA . ASP A 1 773 ? 11.770 -8.985 -14.325 1.00 97.94 773 ASP A CA 1
ATOM 5700 C C . ASP A 1 773 ? 12.508 -9.261 -13.016 1.00 97.94 773 ASP A C 1
ATOM 5702 O O . ASP A 1 773 ? 12.254 -10.253 -12.326 1.00 97.94 773 ASP A O 1
ATOM 5706 N N . ALA A 1 774 ? 13.351 -8.311 -12.611 1.00 97.75 774 ALA A N 1
ATOM 5707 C CA . ALA A 1 774 ? 13.945 -8.296 -11.279 1.00 97.75 774 ALA A CA 1
ATOM 5708 C C . ALA A 1 774 ? 12.960 -7.758 -10.226 1.00 97.75 774 ALA A C 1
ATOM 5710 O O . ALA A 1 774 ? 12.938 -8.236 -9.093 1.00 97.75 774 ALA A O 1
ATOM 5711 N N . HIS A 1 775 ? 12.082 -6.819 -10.591 1.00 96.50 775 HIS A N 1
ATOM 5712 C CA . HIS A 1 775 ? 11.077 -6.286 -9.659 1.00 96.50 775 HIS A CA 1
ATOM 5713 C C . HIS A 1 775 ? 9.917 -7.251 -9.363 1.00 96.50 775 HIS A C 1
ATOM 5715 O O . HIS A 1 775 ? 9.066 -6.981 -8.517 1.00 96.50 775 HIS A O 1
ATOM 5721 N N . LYS A 1 776 ? 9.867 -8.386 -10.071 1.00 95.56 776 LYS A N 1
ATOM 5722 C CA . LYS A 1 776 ? 8.983 -9.504 -9.745 1.00 95.56 776 LYS A CA 1
ATOM 5723 C C . LYS A 1 776 ? 9.681 -10.416 -8.748 1.00 95.56 776 LYS A C 1
ATOM 5725 O O . LYS A 1 776 ? 9.619 -10.178 -7.551 1.00 95.56 776 LYS A O 1
ATOM 5730 N N . TRP A 1 777 ? 10.378 -11.446 -9.213 1.00 94.50 777 TRP A N 1
ATOM 5731 C CA . TRP A 1 777 ? 10.833 -12.494 -8.301 1.00 94.50 777 TRP A CA 1
ATOM 5732 C C . TRP A 1 777 ? 12.118 -12.155 -7.548 1.00 94.50 777 TRP A C 1
ATOM 5734 O O . TRP A 1 777 ? 12.262 -12.564 -6.403 1.00 94.50 777 TRP A O 1
ATOM 5744 N N . LEU A 1 778 ? 13.019 -11.337 -8.103 1.00 97.44 778 LEU A N 1
ATOM 5745 C CA . LEU A 1 778 ? 14.199 -10.885 -7.351 1.00 97.44 778 LEU A CA 1
ATOM 5746 C C . LEU A 1 778 ? 13.848 -9.845 -6.269 1.00 97.44 778 LEU A C 1
ATOM 5748 O O . LEU A 1 778 ? 14.679 -9.559 -5.413 1.00 97.44 778 LEU A O 1
ATOM 5752 N N . ASN A 1 779 ? 12.617 -9.315 -6.253 1.00 96.81 779 ASN A N 1
ATOM 5753 C CA . ASN A 1 779 ? 12.153 -8.337 -5.263 1.00 96.81 779 ASN A CA 1
ATOM 5754 C C . ASN A 1 779 ? 13.015 -7.050 -5.263 1.00 96.81 779 ASN A C 1
ATOM 5756 O O . ASN A 1 779 ? 13.284 -6.454 -4.214 1.00 96.81 779 ASN A O 1
ATOM 5760 N N . ALA A 1 780 ? 13.474 -6.623 -6.446 1.00 96.56 780 ALA A N 1
ATOM 5761 C CA . ALA A 1 780 ? 14.005 -5.275 -6.647 1.00 96.56 780 ALA A CA 1
ATOM 5762 C C . ALA A 1 780 ? 12.850 -4.245 -6.662 1.00 96.56 780 ALA A C 1
ATOM 5764 O O . ALA A 1 780 ? 11.737 -4.588 -7.059 1.00 96.56 780 ALA A O 1
ATOM 5765 N N . PRO A 1 781 ? 13.061 -2.983 -6.257 1.00 94.31 781 PRO A N 1
ATOM 5766 C CA . PRO A 1 781 ? 12.034 -1.957 -6.400 1.00 94.31 781 PRO A CA 1
ATOM 5767 C C . PRO A 1 781 ? 11.641 -1.728 -7.866 1.00 94.31 781 PRO A C 1
ATOM 5769 O O . PRO A 1 781 ? 12.422 -1.971 -8.787 1.00 94.31 781 PRO A O 1
ATOM 5772 N N . TYR A 1 782 ? 10.421 -1.236 -8.078 1.00 93.50 782 TYR A N 1
ATOM 5773 C CA . TYR A 1 782 ? 9.966 -0.828 -9.403 1.00 93.50 782 TYR A CA 1
ATOM 5774 C C . TYR A 1 782 ? 10.680 0.467 -9.835 1.00 93.50 782 TYR A C 1
ATOM 5776 O O . TYR A 1 782 ? 10.814 1.404 -9.049 1.00 93.50 782 TYR A O 1
ATOM 5784 N N . ASP A 1 783 ? 11.121 0.599 -11.080 1.00 95.06 783 ASP A N 1
ATOM 5785 C CA . ASP A 1 783 ? 11.002 -0.299 -12.231 1.00 95.06 783 ASP A CA 1
ATOM 5786 C C . ASP A 1 783 ? 12.314 -1.075 -12.503 1.00 95.06 783 ASP A C 1
ATOM 5788 O O . ASP A 1 783 ? 13.406 -0.530 -12.359 1.00 95.06 783 ASP A O 1
ATOM 5792 N N . SER A 1 784 ? 12.234 -2.357 -12.893 1.00 96.31 784 SER A N 1
ATOM 5793 C CA . SER A 1 784 ? 13.437 -3.191 -13.117 1.00 96.31 784 SER A CA 1
ATOM 5794 C C . SER A 1 784 ? 13.172 -4.458 -13.948 1.00 96.31 784 SER A C 1
ATOM 5796 O O . SER A 1 784 ? 12.822 -5.512 -13.405 1.00 96.31 784 SER A O 1
ATOM 5798 N N . GLY A 1 785 ? 13.279 -4.340 -15.270 1.00 97.88 785 GLY A N 1
ATOM 5799 C CA . GLY A 1 785 ? 13.206 -5.438 -16.237 1.00 97.88 785 GLY A CA 1
ATOM 5800 C C . GLY A 1 785 ? 14.568 -5.765 -16.841 1.00 97.88 785 GLY A C 1
ATOM 5801 O O . GLY A 1 785 ? 15.473 -4.932 -16.847 1.00 97.88 785 GLY A O 1
ATOM 5802 N N . LEU A 1 786 ? 14.706 -6.975 -17.373 1.00 98.69 786 LEU A N 1
ATOM 5803 C CA . LEU A 1 786 ? 15.961 -7.512 -17.889 1.00 98.69 786 LEU A CA 1
ATOM 5804 C C . LEU A 1 786 ? 15.730 -8.162 -19.252 1.00 98.69 786 LEU A C 1
ATOM 5806 O O . LEU A 1 786 ? 14.840 -8.999 -19.404 1.00 98.69 786 LEU A O 1
ATOM 5810 N N . VAL A 1 787 ? 16.554 -7.795 -20.227 1.00 98.75 787 VAL A N 1
ATOM 5811 C CA . VAL A 1 787 ? 16.613 -8.431 -21.546 1.00 98.75 787 VAL A CA 1
ATOM 5812 C C . VAL A 1 787 ? 17.972 -9.082 -21.737 1.00 98.75 787 VAL A C 1
ATOM 5814 O O . VAL A 1 787 ? 18.993 -8.504 -21.370 1.00 98.75 787 VAL A O 1
ATOM 5817 N N . PHE A 1 788 ? 17.981 -10.269 -22.333 1.00 98.81 788 PHE A N 1
ATOM 5818 C CA . PHE A 1 788 ? 19.189 -10.987 -22.711 1.00 98.81 788 PHE A CA 1
ATOM 5819 C C . PHE A 1 788 ? 19.102 -11.441 -24.163 1.00 98.81 788 PHE A C 1
ATOM 5821 O O . PHE A 1 788 ? 18.017 -11.709 -24.679 1.00 98.81 788 PHE A O 1
ATOM 5828 N N . THR A 1 789 ? 20.245 -11.579 -24.823 1.00 98.44 789 THR A N 1
ATOM 5829 C CA . THR A 1 789 ? 20.308 -12.137 -26.180 1.00 98.44 789 THR A CA 1
ATOM 5830 C C . THR A 1 789 ? 21.665 -12.730 -26.468 1.00 98.44 789 THR A C 1
ATOM 5832 O O . THR A 1 789 ? 22.698 -12.134 -26.158 1.00 98.44 789 THR A O 1
ATOM 5835 N N . SER A 1 790 ? 21.638 -13.895 -27.107 1.00 98.31 790 SER A N 1
ATOM 5836 C CA . SER A 1 790 ? 22.815 -14.607 -27.595 1.00 98.31 790 SER A CA 1
ATOM 5837 C C . SER A 1 790 ? 23.465 -13.942 -28.805 1.00 98.31 790 SER A C 1
ATOM 5839 O O . SER A 1 790 ? 24.534 -14.371 -29.227 1.00 98.31 790 SER A O 1
ATOM 5841 N N . HIS A 1 791 ? 22.873 -12.864 -29.330 1.00 97.81 791 HIS A N 1
ATOM 5842 C CA . HIS A 1 791 ? 23.381 -12.108 -30.474 1.00 97.81 791 HIS A CA 1
ATOM 5843 C C . HIS A 1 791 ? 23.669 -10.650 -30.073 1.00 97.81 791 HIS A C 1
ATOM 5845 O O . HIS A 1 791 ? 22.849 -9.768 -30.347 1.00 97.81 791 HIS A O 1
ATOM 5851 N N . PRO A 1 792 ? 24.814 -10.362 -29.415 1.00 96.44 792 PRO A N 1
ATOM 5852 C CA . PRO A 1 792 ? 25.155 -9.011 -28.962 1.00 96.44 792 PRO A CA 1
ATOM 5853 C C . PRO A 1 792 ? 25.169 -7.963 -30.079 1.00 96.44 792 PRO A C 1
ATOM 5855 O O . PRO A 1 792 ? 24.729 -6.838 -29.865 1.00 96.44 792 PRO A O 1
ATOM 5858 N N . GLU A 1 793 ? 25.628 -8.326 -31.278 1.00 95.38 793 GLU A N 1
ATOM 5859 C CA . GLU A 1 793 ? 25.671 -7.406 -32.421 1.00 95.38 793 GLU A CA 1
ATOM 5860 C C . GLU A 1 793 ? 24.268 -6.972 -32.852 1.00 95.38 793 GLU A C 1
ATOM 5862 O O . GLU A 1 793 ? 24.021 -5.780 -33.005 1.00 95.38 793 GLU A O 1
ATOM 5867 N N . ALA A 1 794 ? 23.328 -7.917 -32.959 1.00 97.19 794 ALA A N 1
ATOM 5868 C CA . ALA A 1 794 ? 21.940 -7.620 -33.304 1.00 97.19 794 ALA A CA 1
ATOM 5869 C C . ALA A 1 794 ? 21.229 -6.807 -32.214 1.00 97.19 794 ALA A C 1
ATOM 5871 O O . ALA A 1 794 ? 20.428 -5.926 -32.516 1.00 97.19 794 ALA A O 1
ATOM 5872 N N . HIS A 1 795 ? 21.530 -7.088 -30.942 1.00 97.31 795 HIS A N 1
ATOM 5873 C CA . HIS A 1 795 ? 20.998 -6.319 -29.816 1.00 97.31 795 HIS A CA 1
ATOM 5874 C C . HIS A 1 795 ? 21.430 -4.861 -29.885 1.00 97.31 795 HIS A C 1
ATOM 5876 O O . HIS A 1 795 ? 20.592 -3.966 -29.810 1.00 97.31 795 HIS A O 1
ATOM 5882 N N . ARG A 1 796 ? 22.739 -4.656 -30.066 1.00 94.88 796 ARG A N 1
ATOM 5883 C CA . ARG A 1 796 ? 23.342 -3.337 -30.161 1.00 94.88 796 ARG A CA 1
ATOM 5884 C C . ARG A 1 796 ? 22.817 -2.587 -31.373 1.00 94.88 796 ARG A C 1
ATOM 5886 O O . ARG A 1 796 ? 22.324 -1.480 -31.228 1.00 94.88 796 ARG A O 1
ATOM 5893 N N . ALA A 1 797 ? 22.840 -3.209 -32.549 1.00 93.44 797 ALA A N 1
ATOM 5894 C CA . ALA A 1 797 ? 22.376 -2.586 -33.784 1.00 93.44 797 ALA A CA 1
ATOM 5895 C C . ALA A 1 797 ? 20.909 -2.131 -33.712 1.00 93.44 797 ALA A C 1
ATOM 5897 O O . ALA A 1 797 ? 20.583 -1.058 -34.207 1.00 93.44 797 ALA A O 1
ATOM 5898 N N . ALA A 1 798 ? 20.040 -2.897 -33.045 1.00 95.31 798 ALA A N 1
ATOM 5899 C CA . ALA A 1 798 ? 18.629 -2.542 -32.912 1.00 95.31 798 ALA A CA 1
ATOM 5900 C C . ALA A 1 798 ? 18.364 -1.347 -31.971 1.00 95.31 798 ALA A C 1
ATOM 5902 O O . ALA A 1 798 ? 17.294 -0.743 -32.059 1.00 95.31 798 ALA A O 1
ATOM 5903 N N . MET A 1 799 ? 19.283 -1.035 -31.048 1.00 95.19 799 MET A N 1
ATOM 5904 C CA . MET A 1 799 ? 19.097 -0.015 -30.000 1.00 95.19 799 MET A CA 1
ATOM 5905 C C . MET A 1 799 ? 20.007 1.208 -30.167 1.00 95.19 799 MET A C 1
ATOM 5907 O O . MET A 1 799 ? 19.661 2.304 -29.724 1.00 95.19 799 MET A O 1
ATOM 5911 N N . SER A 1 800 ? 21.175 1.032 -30.782 1.00 88.25 800 SER A N 1
ATOM 5912 C CA . SER A 1 800 ? 22.192 2.068 -30.912 1.00 88.25 800 SER A CA 1
ATOM 5913 C C . SER A 1 800 ? 21.733 3.244 -31.764 1.00 88.25 800 SER A C 1
ATOM 5915 O O . SER A 1 800 ? 21.137 3.095 -32.827 1.00 88.25 800 SER A O 1
ATOM 5917 N N . VAL A 1 801 ? 22.123 4.437 -31.321 1.00 78.94 801 VAL A N 1
ATOM 5918 C CA . VAL A 1 801 ? 22.002 5.685 -32.075 1.00 78.94 801 VAL A CA 1
ATOM 5919 C C . VAL A 1 801 ? 23.334 6.420 -31.984 1.00 78.94 801 VAL A C 1
ATOM 5921 O O . VAL A 1 801 ? 23.914 6.531 -30.902 1.00 78.94 801 VAL A O 1
ATOM 5924 N N . GLU A 1 802 ? 23.824 6.934 -33.111 1.00 75.88 802 GLU A N 1
ATOM 5925 C CA . GLU A 1 802 ? 25.077 7.687 -33.177 1.00 75.88 802 GLU A CA 1
ATOM 5926 C C . GLU A 1 802 ? 24.819 9.176 -33.426 1.00 75.88 802 GLU A C 1
ATOM 5928 O O . GLU A 1 802 ? 24.033 9.562 -34.291 1.00 75.88 802 GLU A O 1
ATOM 5933 N N . ALA A 1 803 ? 25.501 10.034 -32.665 1.00 65.81 803 ALA A N 1
ATOM 5934 C CA . ALA A 1 803 ? 25.497 11.477 -32.865 1.00 65.81 803 ALA A CA 1
ATOM 5935 C C . ALA A 1 803 ? 26.814 12.080 -32.367 1.00 65.81 803 ALA A C 1
ATOM 5937 O O . ALA A 1 803 ? 27.379 11.614 -31.382 1.00 65.81 803 ALA A O 1
ATOM 5938 N N . ALA A 1 804 ? 27.275 13.164 -32.998 1.00 68.25 804 ALA A N 1
ATOM 5939 C CA . ALA A 1 804 ? 28.576 13.776 -32.698 1.00 68.25 804 ALA A CA 1
ATOM 5940 C C . ALA A 1 804 ? 28.741 14.253 -31.237 1.00 68.25 804 ALA A C 1
ATOM 5942 O O . ALA A 1 804 ? 29.866 14.424 -30.778 1.00 68.25 804 ALA A O 1
ATOM 5943 N N . TYR A 1 805 ? 27.640 14.478 -30.510 1.00 72.94 805 TYR A N 1
ATOM 5944 C CA . TYR A 1 805 ? 27.665 14.897 -29.104 1.00 72.94 805 TYR A CA 1
ATOM 5945 C C . TYR A 1 805 ? 27.663 13.723 -28.108 1.00 72.94 805 TYR A C 1
ATOM 5947 O O . TYR A 1 805 ? 27.908 13.940 -26.922 1.00 72.94 805 TYR A O 1
ATOM 5955 N N . LEU A 1 806 ? 27.375 12.496 -28.559 1.00 79.81 806 LEU A N 1
ATOM 5956 C CA . LEU A 1 806 ? 27.411 11.299 -27.721 1.00 79.81 806 LEU A CA 1
ATOM 5957 C C . LEU A 1 806 ? 28.868 10.850 -27.587 1.00 79.81 806 LEU A C 1
ATOM 5959 O O . LEU A 1 806 ? 29.361 10.032 -28.362 1.00 79.81 806 LEU A O 1
ATOM 5963 N N . VAL A 1 807 ? 29.572 11.446 -26.623 1.00 78.69 807 VAL A N 1
ATOM 5964 C CA . VAL A 1 807 ? 30.975 11.130 -26.335 1.00 78.69 807 VAL A CA 1
ATOM 5965 C C . VAL A 1 807 ? 31.057 9.715 -25.774 1.00 78.69 807 VAL A C 1
ATOM 5967 O O . VAL A 1 807 ? 30.631 9.462 -24.649 1.00 78.69 807 VAL A O 1
ATOM 5970 N N . ARG A 1 808 ? 31.607 8.804 -26.573 1.00 81.00 808 ARG A N 1
ATOM 5971 C CA . ARG A 1 808 ? 31.823 7.406 -26.199 1.00 81.00 808 ARG A CA 1
ATOM 5972 C C . ARG A 1 808 ? 33.203 7.212 -25.596 1.00 81.00 808 ARG A C 1
ATOM 5974 O O . ARG A 1 808 ? 34.160 7.871 -26.012 1.00 81.00 808 ARG A O 1
ATOM 5981 N N . SER A 1 809 ? 33.301 6.318 -24.619 1.00 71.81 809 SER A N 1
ATOM 5982 C CA . SER A 1 809 ? 34.592 5.962 -24.031 1.00 71.81 809 SER A CA 1
ATOM 5983 C C . SER A 1 809 ? 35.433 5.176 -25.039 1.00 71.81 809 SER A C 1
ATOM 5985 O O . SER A 1 809 ? 34.943 4.242 -25.667 1.00 71.81 809 SER A O 1
ATOM 5987 N N . ALA A 1 810 ? 36.708 5.539 -25.198 1.00 67.62 810 ALA A N 1
ATOM 5988 C CA . ALA A 1 810 ? 37.643 4.752 -26.006 1.00 67.62 810 ALA A CA 1
ATOM 5989 C C . ALA A 1 810 ? 38.128 3.489 -25.267 1.00 67.62 810 ALA A C 1
ATOM 5991 O O . ALA A 1 810 ? 38.502 2.512 -25.912 1.00 67.62 810 ALA A O 1
ATOM 5992 N N . ASP A 1 811 ? 38.103 3.524 -23.929 1.00 64.44 811 ASP A N 1
ATOM 5993 C CA . ASP A 1 811 ? 38.662 2.492 -23.049 1.00 64.44 811 ASP A CA 1
ATOM 5994 C C . ASP A 1 811 ? 37.603 1.510 -22.512 1.00 64.44 811 ASP A C 1
ATOM 5996 O O . ASP A 1 811 ? 37.967 0.446 -22.017 1.00 64.44 811 ASP A O 1
ATOM 6000 N N . GLU A 1 812 ? 36.308 1.840 -22.621 1.00 67.50 812 GLU A N 1
ATOM 6001 C CA . GLU A 1 812 ? 35.191 0.980 -22.201 1.00 67.50 812 GLU A CA 1
ATOM 6002 C C . GLU A 1 812 ? 34.269 0.693 -23.399 1.00 67.50 812 GLU A C 1
ATOM 6004 O O . GLU A 1 812 ? 33.622 1.616 -23.899 1.00 67.50 812 GLU A O 1
ATOM 6009 N N . PRO A 1 813 ? 34.193 -0.556 -23.896 1.00 65.31 813 PRO A N 1
ATOM 6010 C CA . PRO A 1 813 ? 33.435 -0.869 -25.105 1.00 65.31 813 PRO A CA 1
ATOM 6011 C C . PRO A 1 813 ? 31.914 -0.890 -24.898 1.00 65.31 813 PRO A C 1
ATOM 6013 O O . PRO A 1 813 ? 31.175 -0.841 -25.888 1.00 65.31 813 PRO A O 1
ATOM 6016 N N . ARG A 1 814 ? 31.423 -1.010 -23.655 1.00 84.19 814 ARG A N 1
ATOM 6017 C CA . ARG A 1 814 ? 29.994 -1.186 -23.377 1.00 84.19 814 ARG A CA 1
ATOM 6018 C C . ARG A 1 814 ? 29.331 0.103 -22.887 1.00 84.19 814 ARG A C 1
ATOM 6020 O O . ARG A 1 814 ? 29.363 0.434 -21.707 1.00 84.19 814 ARG A O 1
ATOM 6027 N N . GLU A 1 815 ? 28.582 0.748 -23.775 1.00 91.12 815 GLU A N 1
ATOM 6028 C CA . GLU A 1 815 ? 27.689 1.855 -23.411 1.00 91.12 815 GLU A CA 1
ATOM 6029 C C . GLU A 1 815 ? 26.306 1.315 -22.995 1.00 91.12 815 GLU A C 1
ATOM 6031 O O . GLU A 1 815 ? 25.676 0.636 -23.804 1.00 91.12 815 GLU A O 1
ATOM 6036 N N . PRO A 1 816 ? 25.780 1.575 -21.781 1.00 93.62 816 PRO A N 1
ATOM 6037 C CA . PRO A 1 816 ? 24.498 1.006 -21.344 1.00 93.62 816 PRO A CA 1
ATOM 6038 C C . PRO A 1 816 ? 23.303 1.325 -22.256 1.00 93.62 816 PRO A C 1
ATOM 6040 O O . PRO A 1 816 ? 22.446 0.464 -22.459 1.00 93.62 816 PRO A O 1
ATOM 6043 N N . MET A 1 817 ? 23.251 2.528 -22.839 1.00 93.50 817 MET A N 1
ATOM 6044 C CA . MET A 1 817 ? 22.179 2.927 -23.762 1.00 93.50 817 MET A CA 1
ATOM 6045 C C . MET A 1 817 ? 22.146 2.121 -25.066 1.00 93.50 817 MET A C 1
ATOM 6047 O O . MET A 1 817 ? 21.111 2.075 -25.714 1.00 93.50 817 MET A O 1
ATOM 6051 N N . ASP A 1 818 ? 23.240 1.451 -25.443 1.00 93.56 818 ASP A N 1
ATOM 6052 C CA . ASP A 1 818 ? 23.302 0.618 -26.653 1.00 93.56 818 ASP A CA 1
ATOM 6053 C C . ASP A 1 818 ? 22.537 -0.711 -26.514 1.00 93.56 818 ASP A C 1
ATOM 6055 O O . ASP A 1 818 ? 22.516 -1.510 -27.442 1.00 93.56 818 ASP A O 1
ATOM 6059 N N . TRP A 1 819 ? 21.923 -0.982 -25.361 1.00 95.69 819 TRP A N 1
ATOM 6060 C CA . TRP A 1 819 ? 21.285 -2.271 -25.052 1.00 95.69 819 TRP A CA 1
ATOM 6061 C C . TRP A 1 819 ? 19.843 -2.113 -24.581 1.00 95.69 819 TRP A C 1
ATOM 6063 O O . TRP A 1 819 ? 19.234 -3.056 -24.075 1.00 95.69 819 TRP A O 1
ATOM 6073 N N . VAL A 1 820 ? 19.309 -0.897 -24.682 1.00 96.25 820 VAL A N 1
ATOM 6074 C CA . VAL A 1 820 ? 17.960 -0.545 -24.254 1.00 96.25 820 VAL A CA 1
ATOM 6075 C C . VAL A 1 820 ? 17.390 0.554 -25.157 1.00 96.25 820 VAL A C 1
ATOM 6077 O O . VAL A 1 820 ? 18.154 1.260 -25.804 1.00 96.25 820 VAL A O 1
ATOM 6080 N N . PRO A 1 821 ? 16.064 0.763 -25.187 1.00 94.88 821 PRO A N 1
ATOM 6081 C CA . PRO A 1 821 ? 15.465 1.795 -26.037 1.00 94.88 821 PRO A CA 1
ATOM 6082 C C . PRO A 1 821 ? 15.686 3.227 -25.525 1.00 94.88 821 PRO A C 1
ATOM 6084 O O . PRO A 1 821 ? 15.487 4.187 -26.268 1.00 94.88 821 PRO A O 1
ATOM 6087 N N . GLU A 1 822 ? 16.023 3.401 -24.242 1.00 93.56 822 GLU A N 1
ATOM 6088 C CA . GLU A 1 822 ? 16.151 4.719 -23.616 1.00 93.56 822 GLU A CA 1
ATOM 6089 C C . GLU A 1 822 ? 17.578 5.287 -23.711 1.00 93.56 822 GLU A C 1
ATOM 6091 O O . GLU A 1 822 ? 18.529 4.672 -23.231 1.00 93.56 822 GLU A O 1
ATOM 6096 N N . SER A 1 823 ? 17.729 6.523 -24.210 1.00 89.62 823 SER A N 1
ATOM 6097 C CA . SER A 1 823 ? 19.009 7.250 -24.125 1.00 89.62 823 SER A CA 1
ATOM 6098 C C . SER A 1 823 ? 19.277 7.790 -22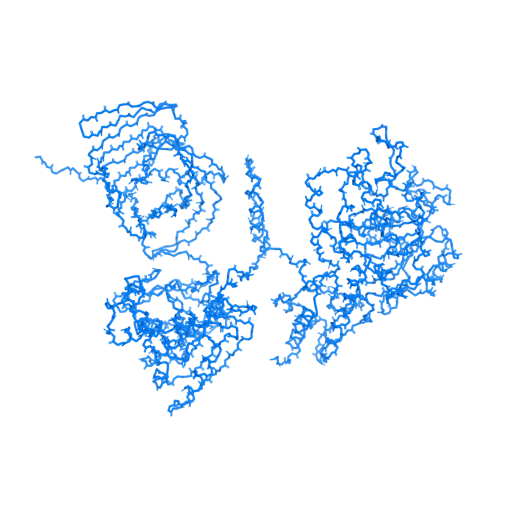.715 1.00 89.62 823 SER A C 1
ATOM 6100 O O . SER A 1 823 ? 20.318 7.509 -22.128 1.00 89.62 823 SER A O 1
ATOM 6102 N N . SER A 1 824 ? 18.330 8.550 -22.150 1.00 92.62 824 SER A N 1
ATOM 6103 C CA . SER A 1 824 ? 18.383 9.004 -20.754 1.00 92.62 824 SER A CA 1
ATOM 6104 C C . SER A 1 824 ? 17.689 7.990 -19.860 1.00 92.62 824 SER A C 1
ATOM 6106 O O . SER A 1 824 ? 16.516 7.684 -20.072 1.00 92.62 824 SER A O 1
ATOM 6108 N N . ARG A 1 825 ? 18.401 7.478 -18.856 1.00 93.56 825 ARG A N 1
ATOM 6109 C CA . ARG A 1 825 ? 17.932 6.334 -18.064 1.00 93.56 825 ARG A CA 1
ATOM 6110 C C . ARG A 1 825 ? 18.448 6.358 -16.632 1.00 93.56 825 ARG A C 1
ATOM 6112 O O . ARG A 1 825 ? 19.556 6.819 -16.362 1.00 93.56 825 ARG A O 1
ATOM 6119 N N . ARG A 1 826 ? 17.629 5.816 -15.725 1.00 93.62 826 ARG A N 1
ATOM 6120 C CA . ARG A 1 826 ? 17.981 5.594 -14.316 1.00 93.62 826 ARG A CA 1
ATOM 6121 C C . AR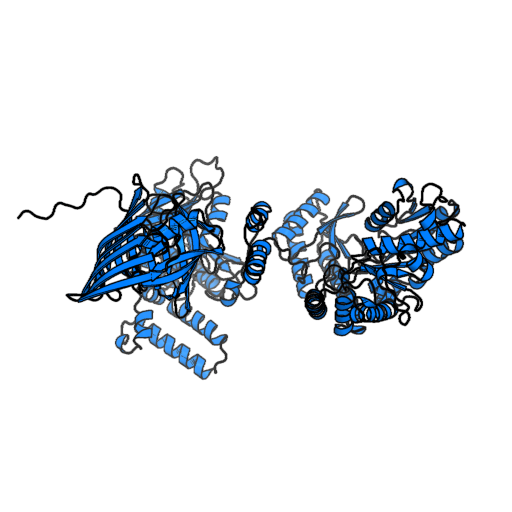G A 1 826 ? 19.065 4.522 -14.193 1.00 93.62 826 ARG A C 1
ATOM 6123 O O . ARG A 1 826 ? 19.108 3.579 -14.983 1.00 93.62 826 ARG A O 1
ATOM 6130 N N . ALA A 1 827 ? 19.873 4.615 -13.142 1.00 95.12 827 ALA A N 1
ATOM 6131 C CA . ALA A 1 827 ? 20.896 3.632 -12.786 1.00 95.12 827 ALA A CA 1
ATOM 6132 C C . ALA A 1 827 ? 20.311 2.346 -12.149 1.00 95.12 827 ALA A C 1
ATOM 6134 O O . ALA A 1 827 ? 20.659 1.983 -11.024 1.00 95.12 827 ALA A O 1
ATOM 6135 N N . ARG A 1 828 ? 19.422 1.643 -12.871 1.00 95.06 828 ARG A N 1
ATOM 6136 C CA . ARG A 1 828 ? 18.694 0.442 -12.393 1.00 95.06 828 ARG A CA 1
ATOM 6137 C C . ARG A 1 828 ? 19.618 -0.688 -11.915 1.00 95.06 828 ARG A C 1
ATOM 6139 O O . ARG A 1 828 ? 19.236 -1.477 -11.050 1.00 95.06 828 ARG A O 1
ATOM 6146 N N . GLY A 1 829 ? 20.840 -0.754 -12.450 1.00 96.31 829 GLY A N 1
ATOM 6147 C CA . GLY A 1 829 ? 21.853 -1.734 -12.058 1.00 96.31 829 GLY A CA 1
ATOM 6148 C C . GLY A 1 829 ? 22.188 -1.729 -10.561 1.00 96.31 829 GLY A C 1
ATOM 6149 O O . GLY A 1 829 ? 22.468 -2.793 -10.014 1.00 96.31 829 GLY A O 1
ATOM 6150 N N . PHE A 1 830 ? 22.095 -0.590 -9.858 1.00 97.94 830 PHE A N 1
ATOM 6151 C CA . PHE A 1 830 ? 22.437 -0.521 -8.429 1.00 97.94 830 PHE A CA 1
ATOM 6152 C C . PHE A 1 830 ? 21.510 -1.353 -7.540 1.00 97.94 830 PHE A C 1
ATOM 6154 O O . PHE A 1 830 ? 21.990 -2.078 -6.666 1.00 97.94 830 PHE A O 1
ATOM 6161 N N . ALA A 1 831 ? 20.197 -1.285 -7.767 1.00 97.81 831 ALA A N 1
ATOM 6162 C CA . ALA A 1 831 ? 19.230 -2.043 -6.979 1.00 97.81 831 ALA A CA 1
ATOM 6163 C C . ALA A 1 831 ? 19.383 -3.553 -7.193 1.00 97.81 831 ALA A C 1
ATOM 6165 O O . ALA A 1 831 ? 19.365 -4.324 -6.232 1.00 97.81 831 ALA A O 1
ATOM 6166 N N . VAL A 1 832 ? 19.602 -3.970 -8.443 1.00 98.38 832 VAL A N 1
ATOM 6167 C CA . VAL A 1 832 ? 19.838 -5.377 -8.797 1.00 98.38 832 VAL A CA 1
ATOM 6168 C C . VAL A 1 832 ? 21.165 -5.869 -8.220 1.00 98.38 832 VAL A C 1
ATOM 6170 O O . VAL A 1 832 ? 21.205 -6.930 -7.600 1.00 98.38 832 VAL A O 1
ATOM 6173 N N . TYR A 1 833 ? 22.236 -5.081 -8.344 1.00 98.62 833 TYR A N 1
ATOM 6174 C CA . TYR A 1 833 ? 23.528 -5.366 -7.723 1.00 98.62 833 TYR A CA 1
ATOM 6175 C C . TYR A 1 833 ? 23.385 -5.576 -6.209 1.00 98.62 833 TYR A C 1
ATOM 6177 O O . TYR A 1 833 ? 23.875 -6.571 -5.673 1.00 98.62 833 TYR A O 1
ATOM 6185 N N . ALA A 1 834 ? 22.682 -4.674 -5.516 1.00 98.62 834 ALA A N 1
ATOM 6186 C CA . ALA A 1 834 ? 22.468 -4.761 -4.076 1.00 98.62 834 ALA A CA 1
ATOM 6187 C C . ALA A 1 834 ? 21.622 -5.982 -3.682 1.00 98.62 834 ALA A C 1
ATOM 6189 O O . ALA A 1 834 ? 21.974 -6.672 -2.725 1.00 98.62 834 ALA A O 1
ATOM 6190 N N . ALA A 1 835 ? 20.558 -6.290 -4.433 1.00 98.38 835 ALA A N 1
ATOM 6191 C CA . ALA A 1 835 ? 19.736 -7.483 -4.220 1.00 98.38 835 ALA A CA 1
ATOM 6192 C C . ALA A 1 835 ? 20.566 -8.770 -4.345 1.00 98.38 835 ALA A C 1
ATOM 6194 O O . ALA A 1 835 ? 20.588 -9.591 -3.425 1.00 98.38 835 ALA A O 1
ATOM 6195 N N . LEU A 1 836 ? 21.311 -8.915 -5.446 1.00 98.62 836 LEU A N 1
ATOM 6196 C CA . LEU A 1 836 ? 22.163 -10.079 -5.699 1.00 98.62 836 LEU A CA 1
ATOM 6197 C C . LEU A 1 836 ? 23.284 -10.202 -4.664 1.00 98.62 836 LEU A C 1
ATOM 6199 O O . LEU A 1 836 ? 23.599 -11.308 -4.233 1.00 98.62 836 LEU A O 1
ATOM 6203 N N . ARG A 1 837 ? 23.869 -9.083 -4.219 1.00 98.19 837 ARG A N 1
ATOM 6204 C CA . ARG A 1 837 ? 24.900 -9.091 -3.171 1.00 98.19 837 ARG A CA 1
ATOM 6205 C C . ARG A 1 837 ? 24.361 -9.432 -1.793 1.00 98.19 837 ARG A C 1
ATOM 6207 O O . ARG A 1 837 ? 25.077 -10.080 -1.037 1.00 98.19 837 ARG A O 1
ATOM 6214 N N . ALA A 1 838 ? 23.146 -9.001 -1.468 1.00 98.19 838 ALA A N 1
ATOM 6215 C CA . ALA A 1 838 ? 22.515 -9.299 -0.189 1.00 98.19 838 ALA A CA 1
ATOM 6216 C C . ALA A 1 838 ? 22.078 -10.767 -0.094 1.00 98.19 838 ALA A C 1
ATOM 6218 O O . ALA A 1 838 ? 22.253 -11.388 0.951 1.00 98.19 838 ALA A O 1
ATOM 6219 N N . LEU A 1 839 ? 21.530 -11.321 -1.178 1.00 98.25 839 LEU A N 1
ATOM 6220 C CA . LEU A 1 839 ? 21.051 -12.703 -1.214 1.00 98.25 839 LEU A CA 1
ATOM 6221 C C . LEU A 1 839 ? 22.169 -13.717 -1.498 1.00 98.25 839 LEU A C 1
ATOM 6223 O O . LEU A 1 839 ? 22.156 -14.830 -0.971 1.00 98.25 839 LEU A O 1
ATOM 6227 N N . GLY A 1 840 ? 23.119 -13.365 -2.364 1.00 98.19 840 GLY A N 1
ATOM 6228 C CA . GLY A 1 840 ? 24.003 -14.339 -2.999 1.00 98.19 840 GLY A CA 1
ATOM 6229 C C . GLY A 1 840 ? 23.232 -15.364 -3.845 1.00 98.19 840 GLY A C 1
ATOM 6230 O O . GLY A 1 840 ? 22.007 -15.329 -3.953 1.00 98.19 840 GLY A O 1
ATOM 6231 N N . ARG A 1 841 ? 23.949 -16.323 -4.444 1.00 98.12 841 ARG A N 1
ATOM 6232 C CA . ARG A 1 841 ? 23.333 -17.387 -5.261 1.00 98.12 841 ARG A CA 1
ATOM 6233 C C . ARG A 1 841 ? 22.327 -18.219 -4.459 1.00 98.12 841 ARG A C 1
ATOM 6235 O O . ARG A 1 841 ? 21.204 -18.407 -4.911 1.00 98.12 841 ARG A O 1
ATOM 6242 N N . SER A 1 842 ? 22.721 -18.668 -3.267 1.00 98.12 842 SER A N 1
ATOM 6243 C CA . SER A 1 842 ? 21.886 -19.519 -2.413 1.00 98.12 842 SER A CA 1
ATOM 6244 C C . SER A 1 842 ? 20.638 -18.804 -1.900 1.00 98.12 842 SER A C 1
ATOM 6246 O O . SER A 1 842 ? 19.605 -19.439 -1.747 1.00 98.12 842 SER A O 1
ATOM 6248 N N . GLY A 1 843 ? 20.706 -17.493 -1.641 1.00 98.31 843 GLY A N 1
ATOM 6249 C CA . GLY A 1 843 ? 19.537 -16.728 -1.207 1.00 98.31 843 GLY A CA 1
ATOM 6250 C C . GLY A 1 843 ? 18.526 -16.507 -2.330 1.00 98.31 843 GLY A C 1
ATOM 6251 O O . GLY A 1 843 ? 17.327 -16.516 -2.067 1.00 98.31 843 GLY A O 1
ATOM 6252 N N . VAL A 1 844 ? 18.977 -16.349 -3.582 1.00 98.50 844 VAL A N 1
ATOM 6253 C CA . VAL A 1 844 ? 18.055 -16.289 -4.730 1.00 98.50 844 VAL A CA 1
ATOM 6254 C C . VAL A 1 844 ? 17.411 -17.653 -4.980 1.00 98.50 844 VAL A C 1
ATOM 6256 O O . VAL A 1 844 ? 16.207 -17.718 -5.210 1.00 98.50 844 VAL A O 1
ATOM 6259 N N . GLU A 1 845 ? 18.186 -18.735 -4.898 1.00 98.50 845 GLU A N 1
ATOM 6260 C CA . GLU A 1 845 ? 17.661 -20.101 -4.999 1.00 98.50 845 GLU A CA 1
ATOM 6261 C C . GLU A 1 845 ? 16.623 -20.396 -3.903 1.00 98.50 845 GLU A C 1
ATOM 6263 O O . GLU A 1 845 ? 15.501 -20.780 -4.228 1.00 98.50 845 GLU A O 1
ATOM 6268 N N . ASP A 1 846 ? 16.929 -20.119 -2.628 1.00 98.19 846 ASP A N 1
ATOM 6269 C CA . ASP A 1 846 ? 15.968 -20.313 -1.532 1.00 98.19 846 ASP A CA 1
ATOM 6270 C C . ASP A 1 846 ? 14.717 -19.436 -1.685 1.00 98.19 846 ASP A C 1
ATOM 6272 O O . ASP A 1 846 ? 13.611 -19.895 -1.407 1.00 98.19 846 ASP A O 1
ATOM 6276 N N . LEU A 1 847 ? 14.854 -18.197 -2.170 1.00 98.12 847 LEU A N 1
ATOM 6277 C CA . LEU A 1 847 ? 13.709 -17.332 -2.453 1.00 98.12 847 LEU A CA 1
ATOM 6278 C C . LEU A 1 847 ? 12.755 -17.975 -3.470 1.00 98.12 847 LEU A C 1
ATOM 6280 O O . LEU A 1 847 ? 11.552 -18.060 -3.212 1.00 98.12 847 LEU A O 1
ATOM 6284 N N . VAL A 1 848 ? 13.281 -18.446 -4.603 1.00 98.31 848 VAL A N 1
ATOM 6285 C CA . VAL A 1 848 ? 12.481 -19.098 -5.651 1.00 98.31 848 VAL A CA 1
ATOM 6286 C C . VAL A 1 848 ? 11.856 -20.392 -5.125 1.00 98.31 848 VAL A C 1
ATOM 6288 O O . VAL A 1 848 ? 10.638 -20.574 -5.231 1.00 98.31 848 VAL A O 1
ATOM 6291 N N . ASP A 1 849 ? 12.655 -21.253 -4.497 1.00 98.50 849 ASP A N 1
ATOM 6292 C CA . ASP A 1 849 ? 12.204 -22.551 -3.996 1.00 98.50 849 ASP A CA 1
ATOM 6293 C C . ASP A 1 849 ? 11.155 -22.408 -2.893 1.00 98.50 849 ASP A C 1
ATOM 6295 O O . ASP A 1 849 ? 10.141 -23.110 -2.898 1.00 98.50 849 ASP A O 1
ATOM 6299 N N . ARG A 1 850 ? 11.352 -21.478 -1.951 1.00 98.19 850 ARG A N 1
ATOM 6300 C CA . ARG A 1 850 ? 10.384 -21.203 -0.885 1.00 98.19 850 ARG A CA 1
ATOM 6301 C C . ARG A 1 850 ? 9.069 -20.699 -1.456 1.00 98.19 850 ARG A C 1
ATOM 6303 O O . ARG A 1 850 ? 8.027 -21.215 -1.063 1.00 98.19 850 ARG A O 1
ATOM 6310 N N . CYS A 1 851 ? 9.092 -19.748 -2.387 1.00 98.44 851 CYS A N 1
ATOM 6311 C CA . CYS A 1 851 ? 7.871 -19.269 -3.035 1.00 98.44 851 CYS A CA 1
ATOM 6312 C C . CYS A 1 851 ? 7.094 -20.411 -3.714 1.00 98.44 851 CYS A C 1
ATOM 6314 O O . CYS A 1 851 ? 5.874 -20.481 -3.568 1.00 98.44 851 CYS A O 1
ATOM 6316 N N . CYS A 1 852 ? 7.784 -21.341 -4.383 1.00 98.62 852 CYS A N 1
ATOM 6317 C CA . CYS A 1 852 ? 7.142 -22.500 -5.011 1.00 98.62 852 CYS A CA 1
ATOM 6318 C C . CYS A 1 852 ? 6.576 -23.487 -3.976 1.00 98.62 852 CYS A C 1
ATOM 6320 O O . CYS A 1 852 ? 5.437 -23.934 -4.111 1.00 98.62 852 CYS A O 1
ATOM 6322 N N . ARG A 1 853 ? 7.310 -23.776 -2.888 1.00 98.69 853 ARG A N 1
ATOM 6323 C CA . ARG A 1 853 ? 6.795 -24.593 -1.768 1.00 98.69 853 ARG A CA 1
ATOM 6324 C C . ARG A 1 853 ? 5.538 -23.981 -1.146 1.00 98.69 853 ARG A C 1
ATOM 6326 O O . ARG A 1 853 ? 4.584 -24.697 -0.856 1.00 98.69 853 ARG A O 1
ATOM 6333 N N . LEU A 1 854 ? 5.521 -22.662 -0.966 1.00 98.75 854 LEU A N 1
ATOM 6334 C CA . LEU A 1 854 ? 4.386 -21.924 -0.411 1.00 98.75 854 LEU A CA 1
ATOM 6335 C C . LEU A 1 854 ? 3.173 -21.916 -1.357 1.00 98.75 854 LEU A C 1
ATOM 6337 O O . LEU A 1 854 ? 2.043 -22.068 -0.897 1.00 98.75 854 LEU A O 1
ATOM 6341 N N . ALA A 1 855 ? 3.385 -21.819 -2.672 1.00 98.75 855 ALA A N 1
ATOM 6342 C CA . ALA A 1 855 ? 2.314 -21.994 -3.654 1.00 98.75 855 ALA A CA 1
ATOM 6343 C C . ALA A 1 855 ? 1.746 -23.427 -3.634 1.00 98.75 855 ALA A C 1
ATOM 6345 O O . ALA A 1 855 ? 0.529 -23.614 -3.631 1.00 98.75 855 ALA A O 1
ATOM 6346 N N . ALA A 1 856 ? 2.603 -24.449 -3.542 1.00 98.75 856 ALA A N 1
ATOM 6347 C CA . ALA A 1 856 ? 2.160 -25.836 -3.392 1.00 98.75 856 ALA A CA 1
ATOM 6348 C C . ALA A 1 856 ? 1.352 -26.046 -2.098 1.00 98.75 856 ALA A C 1
ATOM 6350 O O . ALA A 1 856 ? 0.326 -26.725 -2.118 1.00 98.75 856 ALA A O 1
ATOM 6351 N N . ARG A 1 857 ? 1.764 -25.406 -0.994 1.00 98.62 857 ARG A N 1
ATOM 6352 C CA . ARG A 1 857 ? 1.034 -25.409 0.282 1.00 98.62 857 ARG A CA 1
ATOM 6353 C C . ARG A 1 857 ? -0.349 -24.770 0.158 1.00 98.62 857 ARG A C 1
ATOM 6355 O O . ARG A 1 857 ? -1.319 -25.372 0.606 1.00 98.62 857 ARG A O 1
ATOM 6362 N N . PHE A 1 858 ? -0.463 -23.611 -0.500 1.00 98.62 858 PHE A N 1
ATOM 6363 C CA . PHE A 1 858 ? -1.765 -23.018 -0.832 1.00 98.62 858 PHE A CA 1
ATOM 6364 C C . PHE A 1 858 ? -2.659 -24.028 -1.552 1.00 98.62 858 PHE A C 1
ATOM 6366 O O . PHE A 1 858 ? -3.796 -24.251 -1.152 1.00 98.62 858 PHE A O 1
ATOM 6373 N N . ALA A 1 859 ? -2.140 -24.659 -2.603 1.00 98.75 859 ALA A N 1
ATOM 6374 C CA . ALA A 1 859 ? -2.906 -25.609 -3.395 1.00 98.75 859 ALA A CA 1
ATOM 6375 C C . ALA A 1 859 ? -3.372 -26.818 -2.574 1.00 98.75 859 ALA A C 1
ATOM 6377 O O . ALA A 1 859 ? -4.505 -27.259 -2.738 1.00 98.75 859 ALA A O 1
ATOM 6378 N N . GLU A 1 860 ? -2.521 -27.337 -1.688 1.00 98.56 860 GLU A N 1
ATOM 6379 C CA . GLU A 1 860 ? -2.866 -28.436 -0.785 1.00 98.56 860 GLU A CA 1
ATOM 6380 C C . GLU A 1 860 ? -4.006 -28.053 0.165 1.00 98.56 860 GLU A C 1
ATOM 6382 O O . GLU A 1 860 ? -5.019 -28.746 0.212 1.00 98.56 860 GLU A O 1
ATOM 6387 N N . LEU A 1 861 ? -3.896 -26.910 0.848 1.00 98.56 861 LEU A N 1
ATOM 6388 C CA . LEU A 1 861 ? -4.925 -26.442 1.784 1.00 98.56 861 LEU A CA 1
ATOM 6389 C C . LEU A 1 861 ? -6.262 -26.188 1.080 1.00 98.56 861 LEU A C 1
ATOM 6391 O O . LEU A 1 861 ? -7.315 -26.580 1.573 1.00 98.56 861 LEU A O 1
ATOM 6395 N N . LEU A 1 862 ? -6.229 -25.578 -0.106 1.00 98.50 862 LEU A N 1
ATOM 6396 C CA . LEU A 1 862 ? -7.446 -25.260 -0.852 1.00 98.50 862 LEU A CA 1
ATOM 6397 C C . LEU A 1 862 ? -8.108 -26.502 -1.471 1.00 98.50 862 LEU A C 1
ATOM 6399 O O . LEU A 1 862 ? -9.327 -26.524 -1.607 1.00 98.50 862 LEU A O 1
ATOM 6403 N N . ARG A 1 863 ? -7.348 -27.553 -1.814 1.00 98.12 863 ARG A N 1
ATOM 6404 C CA . ARG A 1 863 ? -7.910 -28.834 -2.297 1.00 98.12 863 ARG A CA 1
ATOM 6405 C C . ARG A 1 863 ? -8.657 -29.611 -1.216 1.00 98.12 863 ARG A C 1
ATOM 6407 O O . ARG A 1 863 ? -9.483 -30.455 -1.554 1.00 98.12 863 ARG A O 1
ATOM 6414 N N . GLN A 1 864 ? -8.369 -29.356 0.059 1.00 97.38 864 GLN A N 1
ATOM 6415 C CA . GLN A 1 864 ? -9.061 -30.011 1.171 1.00 97.38 864 GLN A CA 1
ATOM 6416 C C . GLN A 1 864 ? -10.505 -29.515 1.332 1.00 97.38 864 GLN A C 1
ATOM 6418 O O . GLN A 1 864 ? -11.316 -30.203 1.950 1.00 97.38 864 GLN A O 1
ATOM 6423 N N . GLU A 1 865 ? -10.844 -28.353 0.768 1.00 96.94 865 GLU A N 1
ATOM 6424 C CA . GLU A 1 865 ? -12.194 -27.801 0.804 1.00 96.94 865 GLU A CA 1
ATOM 6425 C C . GLU A 1 865 ? -13.050 -28.363 -0.354 1.00 96.94 865 GLU A C 1
ATOM 6427 O O . GLU A 1 865 ? -12.774 -28.064 -1.517 1.00 96.94 865 GLU A O 1
ATOM 6432 N N . PRO A 1 866 ? -14.128 -29.134 -0.081 1.00 94.56 866 PRO A N 1
ATOM 6433 C CA . PRO A 1 866 ? -14.915 -29.801 -1.128 1.00 94.56 866 PRO A CA 1
ATOM 6434 C C . PRO A 1 866 ? -15.584 -28.853 -2.126 1.00 94.56 866 PRO A C 1
ATOM 6436 O O . PRO A 1 866 ? -15.904 -29.251 -3.244 1.00 94.56 866 PRO A O 1
ATOM 6439 N N . SER A 1 867 ? -15.835 -27.612 -1.707 1.00 95.00 867 SER A N 1
ATOM 6440 C CA . SER A 1 867 ? -16.443 -26.569 -2.533 1.00 95.00 867 SER A CA 1
ATOM 6441 C C . SER A 1 867 ? -15.431 -25.805 -3.391 1.00 95.00 867 SER A C 1
ATOM 6443 O O . SER A 1 867 ? -15.795 -24.813 -4.020 1.00 95.00 867 SER A O 1
ATOM 6445 N N . MET A 1 868 ? -14.167 -26.234 -3.442 1.00 97.69 868 MET A N 1
ATOM 6446 C CA . MET A 1 868 ? -13.101 -25.561 -4.178 1.00 97.69 868 MET A CA 1
ATOM 6447 C C . MET A 1 868 ? -12.389 -26.503 -5.153 1.00 97.69 868 MET A C 1
ATOM 6449 O O . MET A 1 868 ? -12.259 -27.702 -4.928 1.00 97.69 868 MET A O 1
ATOM 6453 N N . GLN A 1 869 ? -11.907 -25.942 -6.262 1.00 98.25 869 GLN A N 1
ATOM 6454 C CA . GLN A 1 869 ? -11.156 -26.669 -7.281 1.00 98.25 869 GLN A CA 1
ATOM 6455 C C . GLN A 1 869 ? -9.921 -25.869 -7.696 1.00 98.25 869 GLN A C 1
ATOM 6457 O O . GLN A 1 869 ? -10.042 -24.754 -8.203 1.00 98.25 869 GLN A O 1
ATOM 6462 N N . VAL A 1 870 ? -8.737 -26.463 -7.533 1.00 98.56 870 VAL A N 1
ATOM 6463 C CA . VAL A 1 870 ? -7.494 -25.966 -8.142 1.00 98.56 870 VAL A CA 1
ATOM 6464 C C . VAL A 1 870 ? -7.459 -26.413 -9.605 1.00 98.56 870 VAL A C 1
ATOM 6466 O O . VAL A 1 870 ? -7.604 -27.600 -9.894 1.00 98.56 870 VAL A O 1
ATOM 6469 N N . LEU A 1 871 ? -7.311 -25.457 -10.518 1.00 98.25 871 LEU A N 1
ATOM 6470 C CA . LEU A 1 871 ? -7.460 -25.631 -11.965 1.00 98.25 871 LEU A CA 1
ATOM 6471 C C . LEU A 1 871 ? -6.156 -25.955 -12.696 1.00 98.25 871 LEU A C 1
ATOM 6473 O O . LEU A 1 871 ? -6.217 -26.376 -13.846 1.00 98.25 871 LEU A O 1
ATOM 6477 N N . ASN A 1 872 ? -5.003 -25.733 -12.065 1.00 98.38 872 ASN A N 1
ATOM 6478 C CA . ASN A 1 872 ? -3.696 -25.950 -12.672 1.00 98.38 872 ASN A CA 1
ATOM 6479 C C . ASN A 1 872 ? -2.835 -26.936 -11.873 1.00 98.38 872 ASN A C 1
ATOM 6481 O O . ASN A 1 872 ? -2.911 -27.020 -10.645 1.00 98.38 872 ASN A O 1
ATOM 6485 N N . ASP A 1 873 ? -1.925 -27.602 -12.579 1.00 98.12 873 ASP A N 1
ATOM 6486 C CA . ASP A 1 873 ? -0.714 -28.159 -11.986 1.00 98.12 873 ASP A CA 1
ATOM 6487 C C . ASP A 1 873 ? 0.131 -27.026 -11.385 1.00 98.12 873 ASP A C 1
ATOM 6489 O O . ASP A 1 873 ? 0.592 -26.124 -12.090 1.00 98.12 873 ASP A O 1
ATOM 6493 N N . VAL A 1 874 ? 0.336 -27.070 -10.070 1.00 98.44 874 VAL A N 1
ATOM 6494 C CA . VAL A 1 874 ? 1.126 -26.070 -9.340 1.00 98.44 874 VAL A CA 1
ATOM 6495 C C . VAL A 1 874 ? 2.596 -26.464 -9.415 1.00 98.44 874 VAL A C 1
ATOM 6497 O O . VAL A 1 874 ? 3.133 -27.108 -8.519 1.00 98.44 874 VAL A O 1
ATOM 6500 N N . VAL A 1 875 ? 3.214 -26.126 -10.548 1.00 97.62 875 VAL A N 1
ATOM 6501 C CA . VAL A 1 875 ? 4.616 -26.456 -10.875 1.00 97.62 875 VAL A CA 1
ATOM 6502 C C . VAL A 1 875 ? 5.609 -25.362 -10.479 1.00 97.62 875 VAL A C 1
ATOM 6504 O O . VAL A 1 875 ? 6.810 -25.602 -10.431 1.00 97.62 875 VAL A O 1
ATOM 6507 N N . LEU A 1 876 ? 5.107 -24.154 -10.226 1.00 98.12 876 LEU A N 1
ATOM 6508 C CA . LEU A 1 876 ? 5.898 -22.956 -9.964 1.00 98.12 876 LEU A CA 1
ATOM 6509 C C . LEU A 1 876 ? 5.253 -22.175 -8.808 1.00 98.12 876 LEU A C 1
ATOM 6511 O O . LEU A 1 876 ? 5.038 -22.726 -7.733 1.00 98.12 876 LEU A O 1
ATOM 6515 N N . ASN A 1 877 ? 4.896 -20.909 -9.017 1.00 97.75 877 ASN A N 1
ATOM 6516 C CA . ASN A 1 877 ? 4.408 -20.012 -7.977 1.00 97.75 877 ASN A CA 1
ATOM 6517 C C . ASN A 1 877 ? 2.951 -19.555 -8.162 1.00 97.75 877 ASN A C 1
ATOM 6519 O O . ASN A 1 877 ? 2.521 -18.606 -7.506 1.00 97.75 877 ASN A O 1
ATOM 6523 N N . GLN A 1 878 ? 2.226 -20.194 -9.082 1.00 98.31 878 GLN A N 1
ATOM 6524 C CA . GLN A 1 878 ? 0.857 -19.850 -9.458 1.00 98.31 878 GLN A CA 1
ATOM 6525 C C . GLN A 1 878 ? -0.126 -20.904 -8.958 1.00 98.31 878 GLN A C 1
ATOM 6527 O O . GLN 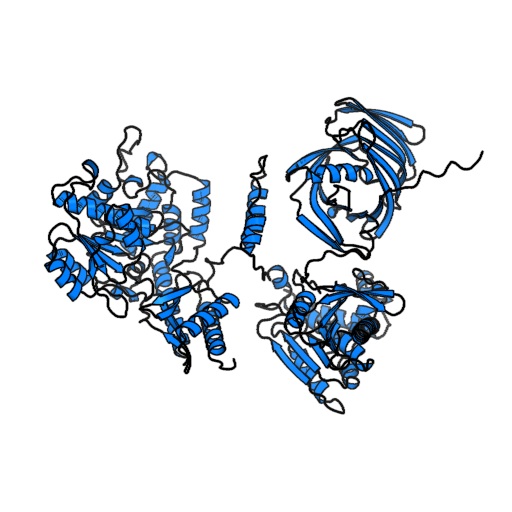A 1 878 ? 0.028 -22.093 -9.252 1.00 98.31 878 GLN A O 1
ATOM 6532 N N . VAL A 1 879 ? -1.174 -20.460 -8.267 1.00 98.75 879 VAL A N 1
ATOM 6533 C CA . VAL A 1 879 ? -2.335 -21.284 -7.920 1.00 98.75 879 VAL A CA 1
ATOM 6534 C C . VAL A 1 879 ? -3.578 -20.623 -8.488 1.00 98.75 879 VAL A C 1
ATOM 6536 O O . VAL A 1 879 ? -3.928 -19.495 -8.134 1.00 98.75 879 VAL A O 1
ATOM 6539 N N . LEU A 1 880 ? -4.247 -21.343 -9.378 1.00 98.25 880 LEU A N 1
ATOM 6540 C CA . LEU A 1 880 ? -5.489 -20.936 -9.998 1.00 98.25 880 LEU A CA 1
ATOM 6541 C C . LEU A 1 880 ? -6.619 -21.742 -9.373 1.00 98.25 880 LEU A C 1
ATOM 6543 O O . LEU A 1 880 ? -6.640 -22.967 -9.476 1.00 98.25 880 LEU A O 1
ATOM 6547 N N . VAL A 1 881 ? -7.549 -21.073 -8.705 1.00 98.38 881 VAL A N 1
ATOM 6548 C CA . VAL A 1 881 ? -8.561 -21.746 -7.890 1.00 98.38 881 VAL A CA 1
ATOM 6549 C C . VAL A 1 881 ? -9.941 -21.151 -8.117 1.00 98.38 881 VAL A C 1
ATOM 6551 O O . VAL A 1 881 ? -10.090 -19.949 -8.307 1.00 98.38 881 VAL A O 1
ATOM 6554 N N . ARG A 1 882 ? -10.972 -21.990 -8.102 1.00 98.06 882 ARG A N 1
ATOM 6555 C CA . ARG A 1 882 ? -12.373 -21.576 -8.247 1.00 98.06 882 ARG A CA 1
ATOM 6556 C C . ARG A 1 882 ? -13.240 -22.202 -7.168 1.00 98.06 882 ARG A C 1
ATOM 6558 O O . ARG A 1 882 ? -12.908 -23.267 -6.647 1.00 98.06 882 ARG A O 1
ATOM 6565 N N . VAL A 1 883 ? -14.373 -21.569 -6.889 1.00 98.25 883 VAL A N 1
ATOM 6566 C CA . VAL A 1 883 ? -15.424 -22.135 -6.038 1.00 98.25 883 VAL A CA 1
ATOM 6567 C C . VAL A 1 883 ? -16.390 -22.923 -6.923 1.00 98.25 883 VAL A C 1
ATOM 6569 O O . VAL A 1 883 ? -16.859 -22.432 -7.949 1.00 98.25 883 VAL A O 1
ATOM 6572 N N . VAL A 1 884 ? -16.674 -24.164 -6.541 1.00 96.81 884 VAL A N 1
ATOM 6573 C CA . VAL A 1 884 ? -17.583 -25.088 -7.226 1.00 96.81 884 VAL A CA 1
ATOM 6574 C C . VAL A 1 884 ? -18.675 -25.500 -6.234 1.00 96.81 884 VAL A C 1
ATOM 6576 O O . VAL A 1 884 ? -18.526 -26.497 -5.525 1.00 96.81 884 VAL A O 1
ATOM 6579 N N . PRO A 1 885 ? -19.769 -24.725 -6.123 1.00 93.12 885 PRO A N 1
ATOM 6580 C CA . PRO A 1 885 ? -20.867 -25.079 -5.234 1.00 93.12 885 PRO A CA 1
ATOM 6581 C C . PRO A 1 885 ? -21.569 -26.355 -5.718 1.00 93.12 885 PRO A C 1
ATOM 6583 O O . PRO A 1 885 ? -21.657 -26.611 -6.919 1.00 93.12 885 PRO A O 1
ATOM 6586 N N . ALA A 1 886 ? -22.153 -27.122 -4.792 1.00 91.06 886 ALA A N 1
ATOM 6587 C CA . ALA A 1 886 ? -22.961 -28.298 -5.140 1.00 91.06 886 ALA A CA 1
ATOM 6588 C C . ALA A 1 886 ? -24.196 -27.936 -5.992 1.00 91.06 886 ALA A C 1
ATOM 6590 O O . ALA A 1 886 ? -24.658 -28.735 -6.805 1.00 91.06 886 ALA A O 1
ATOM 6591 N N . THR A 1 887 ? -24.727 -26.723 -5.809 1.00 87.56 887 THR A N 1
ATOM 6592 C CA . THR A 1 887 ? -25.829 -26.146 -6.587 1.00 87.56 887 THR A CA 1
ATOM 6593 C C . THR A 1 887 ? -25.576 -24.660 -6.825 1.00 87.56 887 THR A C 1
ATOM 6595 O O . THR A 1 887 ? -25.192 -23.963 -5.890 1.00 87.56 887 THR A O 1
ATOM 6598 N N . GLY A 1 888 ? -25.864 -24.155 -8.025 1.00 90.88 888 GLY A N 1
ATOM 6599 C CA . GLY A 1 888 ? -25.704 -22.737 -8.373 1.00 90.88 888 GLY A CA 1
ATOM 6600 C C . GLY A 1 888 ? -24.659 -22.506 -9.463 1.00 90.88 888 GLY A C 1
ATOM 6601 O O . GLY A 1 888 ? -24.168 -23.459 -10.062 1.00 90.88 888 GLY A O 1
ATOM 6602 N N . ASP A 1 889 ? -24.355 -21.235 -9.734 1.00 95.44 889 ASP A N 1
ATOM 6603 C CA . ASP A 1 889 ? -23.364 -20.814 -10.730 1.00 95.44 889 ASP A CA 1
ATOM 6604 C C . ASP A 1 889 ? -21.961 -20.698 -10.093 1.00 95.44 889 ASP A C 1
ATOM 6606 O O . ASP A 1 889 ? -21.753 -19.820 -9.248 1.00 95.44 889 ASP A O 1
ATOM 6610 N N . PRO A 1 890 ? -20.985 -21.541 -10.484 1.00 96.81 890 PRO A N 1
ATOM 6611 C CA . PRO A 1 890 ? -19.614 -21.451 -9.987 1.00 96.81 890 PRO A CA 1
ATOM 6612 C C . PRO A 1 890 ? -18.913 -20.121 -10.287 1.00 96.81 890 PRO A C 1
ATOM 6614 O O . PRO A 1 890 ? -18.063 -19.691 -9.504 1.00 96.81 890 PRO A O 1
ATOM 6617 N N . ASP A 1 891 ? -19.250 -19.463 -11.400 1.00 97.62 891 ASP A N 1
ATOM 6618 C CA . ASP A 1 891 ? -18.610 -18.202 -11.773 1.00 97.62 891 ASP A CA 1
ATOM 6619 C C . ASP A 1 891 ? -19.080 -17.074 -10.844 1.00 97.62 891 ASP A C 1
ATOM 6621 O O . ASP A 1 891 ? -18.270 -16.293 -10.341 1.00 97.62 891 ASP A O 1
ATOM 6625 N N . ALA A 1 892 ? -20.386 -17.012 -10.554 1.00 96.06 892 ALA A N 1
ATOM 6626 C CA . ALA A 1 892 ? -20.932 -16.113 -9.538 1.00 96.06 892 ALA A CA 1
ATOM 6627 C C . ALA A 1 892 ? -20.349 -16.394 -8.150 1.00 96.06 892 ALA A C 1
ATOM 6629 O O . ALA A 1 892 ? -19.869 -15.468 -7.498 1.00 96.06 892 ALA A O 1
ATOM 6630 N N . ALA A 1 893 ? -20.303 -17.666 -7.742 1.00 96.81 893 ALA A N 1
ATOM 6631 C CA . ALA A 1 893 ? -19.762 -18.046 -6.442 1.00 96.81 893 ALA A CA 1
ATOM 6632 C C . ALA A 1 893 ? -18.286 -17.641 -6.281 1.00 96.81 893 ALA A C 1
ATOM 6634 O O . ALA A 1 893 ? -17.881 -17.135 -5.236 1.00 96.81 893 ALA A O 1
ATOM 6635 N N . THR A 1 894 ? -17.484 -17.808 -7.335 1.00 98.31 894 THR A N 1
ATOM 6636 C CA . THR A 1 894 ? -16.070 -17.416 -7.327 1.00 98.31 894 THR A CA 1
ATOM 6637 C C . THR A 1 894 ? -15.901 -15.897 -7.211 1.00 98.31 894 THR A C 1
ATOM 6639 O O . THR A 1 894 ? -15.063 -15.441 -6.432 1.00 98.31 894 THR A O 1
ATOM 6642 N N . ARG A 1 895 ? -16.715 -15.099 -7.921 1.00 97.19 895 ARG A N 1
ATOM 6643 C CA . ARG A 1 895 ? -16.697 -13.627 -7.802 1.00 97.19 895 ARG A CA 1
ATOM 6644 C C . ARG A 1 895 ? -17.100 -13.152 -6.407 1.00 97.19 895 ARG A C 1
ATOM 6646 O O . ARG A 1 895 ? -16.460 -12.252 -5.864 1.00 97.19 895 ARG A O 1
ATOM 6653 N N . ASP A 1 896 ? -18.127 -13.761 -5.822 1.00 94.56 896 ASP A N 1
ATOM 6654 C CA . ASP A 1 896 ? -18.600 -13.399 -4.486 1.00 94.56 896 ASP A CA 1
ATOM 6655 C C . ASP A 1 896 ? -17.581 -13.767 -3.403 1.00 94.56 896 ASP A C 1
ATOM 6657 O O . ASP A 1 896 ? -17.329 -12.961 -2.507 1.00 94.56 896 ASP A O 1
ATOM 6661 N N . ALA A 1 897 ? -16.937 -14.934 -3.513 1.00 96.56 897 ALA A N 1
ATOM 6662 C CA . ALA A 1 897 ? -15.878 -15.344 -2.594 1.00 96.56 897 ALA A CA 1
ATOM 6663 C C . ALA A 1 897 ? -14.664 -14.410 -2.692 1.00 96.56 897 ALA A C 1
ATOM 6665 O O . ALA A 1 897 ? -14.168 -13.942 -1.670 1.00 96.56 897 ALA A O 1
ATOM 6666 N N . LEU A 1 898 ? -14.234 -14.056 -3.910 1.00 97.50 898 LEU A N 1
ATOM 6667 C CA . LEU A 1 898 ? -13.162 -13.082 -4.129 1.00 97.50 898 LEU A CA 1
ATOM 6668 C C . LEU A 1 898 ? -13.472 -11.729 -3.471 1.00 97.50 898 LEU A C 1
ATOM 6670 O O . LEU A 1 898 ? -12.605 -11.155 -2.812 1.00 97.50 898 LEU A O 1
ATOM 6674 N N . ARG A 1 899 ? -14.704 -11.226 -3.630 1.00 92.56 899 ARG A N 1
ATOM 6675 C CA . ARG A 1 899 ? -15.145 -9.975 -2.999 1.00 92.56 899 ARG A CA 1
ATOM 6676 C C . ARG A 1 899 ? -15.032 -10.060 -1.476 1.00 92.56 899 ARG A C 1
ATOM 6678 O O . ARG A 1 899 ? -14.485 -9.145 -0.871 1.00 92.56 899 ARG A O 1
ATOM 6685 N N . LEU A 1 900 ? -15.495 -11.156 -0.872 1.00 86.69 900 LEU A N 1
ATOM 6686 C CA . LEU A 1 900 ? -15.408 -11.366 0.577 1.00 86.69 900 LEU A CA 1
ATOM 6687 C C . LEU A 1 900 ? -13.956 -11.425 1.069 1.00 86.69 900 LEU A C 1
ATOM 6689 O O . LEU A 1 900 ? -13.642 -10.779 2.062 1.00 86.69 900 LEU A O 1
ATOM 6693 N N . VAL A 1 901 ? -13.057 -12.112 0.353 1.00 90.31 901 VAL A N 1
ATOM 6694 C CA . VAL A 1 901 ? -11.618 -12.137 0.687 1.00 90.31 901 VAL A CA 1
ATOM 6695 C C . VAL A 1 901 ? -11.029 -10.722 0.681 1.00 90.31 901 VAL A C 1
ATOM 6697 O O . VAL A 1 901 ? -10.333 -10.325 1.616 1.00 90.31 901 VAL A O 1
ATOM 6700 N N . GLN A 1 902 ? -11.333 -9.928 -0.350 1.00 87.88 902 GLN A N 1
ATOM 6701 C CA . GLN A 1 902 ? -10.837 -8.552 -0.463 1.00 87.88 902 GLN A CA 1
ATOM 6702 C C . GLN A 1 902 ? -11.445 -7.608 0.590 1.00 87.88 902 GLN A C 1
ATOM 6704 O O . GLN A 1 902 ? -10.768 -6.687 1.049 1.00 87.88 902 GLN A O 1
ATOM 6709 N N . GLU A 1 903 ? -12.698 -7.832 0.994 1.00 82.06 903 GLU A N 1
ATOM 6710 C CA . GLU A 1 903 ? -13.364 -7.092 2.073 1.00 82.06 903 GLU A CA 1
ATOM 6711 C C . GLU A 1 903 ? -12.832 -7.461 3.464 1.00 82.06 903 GLU A C 1
ATOM 6713 O O . GLU A 1 903 ? -12.740 -6.580 4.319 1.00 82.06 903 GLU A O 1
ATOM 6718 N N . GLU A 1 904 ? -12.445 -8.723 3.678 1.00 80.69 904 GLU A N 1
ATOM 6719 C CA . GLU A 1 904 ? -11.853 -9.212 4.931 1.00 80.69 904 GLU A CA 1
ATOM 6720 C C . GLU A 1 904 ? -10.437 -8.654 5.158 1.00 80.69 904 GLU A C 1
ATOM 6722 O O . GLU A 1 904 ? -10.001 -8.505 6.298 1.00 80.69 904 GLU A O 1
ATOM 6727 N N . ARG A 1 905 ? -9.714 -8.311 4.079 1.00 84.25 905 ARG A N 1
ATOM 6728 C CA . ARG A 1 905 ? -8.376 -7.676 4.102 1.00 84.25 905 ARG A CA 1
ATOM 6729 C C . ARG A 1 905 ? -7.285 -8.483 4.819 1.00 84.25 905 ARG A C 1
ATOM 6731 O O . ARG A 1 905 ? -6.225 -7.943 5.134 1.00 84.25 905 ARG A O 1
ATOM 6738 N N . VAL A 1 906 ? -7.496 -9.782 5.038 1.00 86.19 906 VAL A N 1
ATOM 6739 C CA . VAL A 1 906 ? -6.452 -10.692 5.545 1.00 86.19 906 VAL A CA 1
ATOM 6740 C C . VAL A 1 906 ? -5.341 -10.851 4.510 1.00 86.19 906 VAL A C 1
ATOM 6742 O O . VAL A 1 906 ? -4.156 -10.783 4.852 1.00 86.19 906 VAL A O 1
ATOM 6745 N N . CYS A 1 907 ? -5.728 -11.021 3.248 1.00 91.94 907 CYS A N 1
ATOM 6746 C CA . CYS A 1 907 ? -4.844 -11.068 2.097 1.00 91.94 907 CYS A CA 1
ATOM 6747 C C . CYS A 1 907 ? -5.465 -10.318 0.915 1.00 91.94 907 CYS A C 1
ATOM 6749 O O . CYS A 1 907 ? -6.643 -9.955 0.937 1.00 91.94 907 CYS A O 1
ATOM 6751 N N . TRP A 1 908 ? -4.669 -10.086 -0.126 1.00 94.56 908 TRP A N 1
ATOM 6752 C CA . TRP A 1 908 ? -5.181 -9.571 -1.391 1.00 94.56 908 TRP A CA 1
ATOM 6753 C C . TRP A 1 908 ? -4.769 -10.478 -2.541 1.00 94.56 908 TRP A C 1
ATOM 6755 O O . TRP A 1 908 ? -3.587 -10.755 -2.731 1.00 94.56 908 TRP A O 1
ATOM 6765 N N . LEU A 1 909 ? -5.745 -10.907 -3.333 1.00 96.25 909 LEU A N 1
ATOM 6766 C CA . LEU A 1 909 ? -5.549 -11.668 -4.561 1.00 96.25 909 LEU A CA 1
ATOM 6767 C C . LEU A 1 909 ? -6.533 -11.177 -5.625 1.00 96.25 909 LEU A C 1
ATOM 6769 O O . LEU A 1 909 ? -7.535 -10.527 -5.313 1.00 96.25 909 LEU A O 1
ATOM 6773 N N . GLY A 1 910 ? -6.218 -11.442 -6.890 1.00 94.62 910 GLY A N 1
ATOM 6774 C CA . GLY A 1 910 ? -7.010 -10.975 -8.027 1.00 94.62 910 GLY A CA 1
ATOM 6775 C C . GLY A 1 910 ? -7.881 -12.071 -8.634 1.00 94.62 910 GLY A C 1
ATOM 6776 O O . GLY A 1 910 ? -7.577 -13.257 -8.519 1.00 94.62 910 GLY A O 1
ATOM 6777 N N . GLY A 1 911 ? -8.935 -11.659 -9.336 1.00 96.62 911 GLY A N 1
ATOM 6778 C CA . GLY A 1 911 ? -9.691 -12.533 -10.232 1.00 96.62 911 GLY A CA 1
ATOM 6779 C C . GLY A 1 911 ? -9.046 -12.631 -11.617 1.00 96.62 911 GLY A C 1
ATOM 6780 O O . GLY A 1 911 ? -8.282 -11.756 -12.031 1.00 96.62 911 GLY A O 1
ATOM 6781 N N . THR A 1 912 ? -9.366 -13.695 -12.341 1.00 96.56 912 THR A N 1
ATOM 6782 C CA . THR A 1 912 ? -9.019 -13.911 -13.748 1.00 96.56 912 THR A CA 1
ATOM 6783 C C . THR A 1 912 ? -10.105 -14.746 -14.420 1.00 96.56 912 THR A C 1
ATOM 6785 O O . THR A 1 912 ? -10.924 -15.375 -13.751 1.00 96.56 912 THR A O 1
ATOM 6788 N N . ARG A 1 913 ? -10.079 -14.790 -15.753 1.00 96.44 913 ARG A N 1
ATOM 6789 C CA . ARG A 1 913 ? -10.940 -15.669 -16.540 1.00 96.44 913 ARG A CA 1
ATOM 6790 C C . ARG A 1 913 ? -10.085 -16.663 -17.315 1.00 96.44 913 ARG A C 1
ATOM 6792 O O . ARG A 1 913 ? -9.392 -16.278 -18.254 1.00 96.44 913 ARG A O 1
ATOM 6799 N N . TRP A 1 914 ? -10.136 -17.932 -16.923 1.00 96.62 914 TRP A N 1
ATOM 6800 C CA . TRP A 1 914 ? -9.341 -19.016 -17.498 1.00 96.62 914 TRP A CA 1
ATOM 6801 C C . TRP A 1 914 ? -10.217 -19.950 -18.326 1.00 96.62 914 TRP A C 1
ATOM 6803 O O . TRP A 1 914 ? -11.153 -20.549 -17.802 1.00 96.62 914 TRP A O 1
ATOM 6813 N N . HIS A 1 915 ? -9.954 -20.033 -19.634 1.00 95.00 915 HIS A N 1
ATOM 6814 C CA . HIS A 1 915 ? -10.732 -20.845 -20.590 1.00 95.00 915 HIS A CA 1
ATOM 6815 C C . HIS A 1 915 ? -12.254 -20.669 -20.446 1.00 95.00 915 HIS A C 1
ATOM 6817 O O . HIS A 1 915 ? -13.035 -21.611 -20.538 1.00 95.00 915 HIS A O 1
ATOM 6823 N N . GLY A 1 916 ? -12.677 -19.424 -20.207 1.00 95.19 916 GLY A N 1
ATOM 6824 C CA . GLY A 1 916 ? -14.080 -19.043 -20.052 1.00 95.19 916 GLY A CA 1
ATOM 6825 C C . GLY A 1 916 ? -14.625 -19.090 -18.622 1.00 95.19 916 GLY A C 1
ATOM 6826 O O . GLY A 1 916 ? -15.686 -18.503 -18.419 1.00 95.19 916 GLY A O 1
ATOM 6827 N N . MET A 1 917 ? -13.898 -19.681 -17.669 1.00 97.06 917 MET A N 1
ATOM 6828 C CA . MET A 1 917 ? -14.284 -19.858 -16.261 1.00 97.06 917 MET A CA 1
ATOM 6829 C C . MET A 1 917 ? -13.722 -18.737 -15.382 1.00 97.06 917 MET A C 1
ATOM 6831 O O . MET A 1 917 ? -12.558 -18.363 -15.544 1.00 97.06 917 MET A O 1
ATOM 6835 N N . GLU A 1 918 ? -14.503 -18.225 -14.433 1.00 98.06 918 GLU A N 1
ATOM 6836 C CA . GLU A 1 918 ? -13.975 -17.305 -13.417 1.00 98.06 918 GLU A CA 1
ATOM 6837 C C . GLU A 1 918 ? -13.099 -18.065 -12.414 1.00 98.06 918 GLU A C 1
ATOM 6839 O O . GLU A 1 918 ? -13.428 -19.168 -11.969 1.00 98.06 918 GLU A O 1
ATOM 6844 N N . ALA A 1 919 ? -11.970 -17.465 -12.049 1.00 98.25 919 ALA A N 1
ATOM 6845 C CA . ALA A 1 919 ? -11.023 -18.034 -11.104 1.00 98.25 919 ALA A CA 1
ATOM 6846 C C . ALA A 1 919 ? -10.346 -16.939 -10.272 1.00 98.25 919 ALA A C 1
ATOM 6848 O O . ALA A 1 919 ? -10.164 -15.804 -10.705 1.00 98.25 919 ALA A O 1
ATOM 6849 N N . MET A 1 920 ? -9.930 -17.306 -9.070 1.00 98.50 920 MET A N 1
ATOM 6850 C CA . MET A 1 920 ? -9.012 -16.561 -8.223 1.00 98.50 920 MET A CA 1
ATOM 6851 C C . MET A 1 920 ? -7.579 -16.962 -8.580 1.00 98.50 920 MET A C 1
ATOM 6853 O O . MET A 1 920 ? -7.272 -18.152 -8.672 1.00 98.50 920 MET A O 1
ATOM 6857 N N . ARG A 1 921 ? -6.697 -15.978 -8.781 1.00 97.88 921 ARG A N 1
ATOM 6858 C CA . ARG A 1 921 ? -5.275 -16.210 -9.064 1.00 97.88 921 ARG A CA 1
ATOM 6859 C C . ARG A 1 921 ? -4.415 -15.768 -7.887 1.00 97.88 921 ARG A C 1
ATOM 6861 O O . ARG A 1 921 ? -4.421 -14.592 -7.520 1.00 97.88 921 ARG A O 1
ATOM 6868 N N . ILE A 1 922 ? -3.640 -16.713 -7.369 1.00 98.56 922 ILE A N 1
ATOM 6869 C CA . ILE A 1 922 ? -2.695 -16.534 -6.269 1.00 98.56 922 ILE A CA 1
ATOM 6870 C C . ILE A 1 922 ? -1.281 -16.675 -6.835 1.00 98.56 922 ILE A C 1
ATOM 6872 O O . ILE A 1 922 ? -0.899 -17.755 -7.283 1.00 98.56 922 ILE A O 1
ATOM 6876 N N . SER A 1 923 ? -0.504 -15.596 -6.784 1.00 97.88 923 SER A N 1
ATOM 6877 C CA . SER A 1 923 ? 0.912 -15.587 -7.151 1.00 97.88 923 SER A CA 1
ATOM 6878 C C . SER A 1 923 ? 1.775 -15.386 -5.915 1.00 97.88 923 SER A C 1
ATOM 6880 O O . SER A 1 923 ? 1.679 -14.360 -5.242 1.00 97.88 923 SER A O 1
ATOM 6882 N N . VAL A 1 924 ? 2.674 -16.324 -5.640 1.00 98.06 924 VAL A N 1
ATOM 6883 C CA . VAL A 1 924 ? 3.587 -16.227 -4.496 1.00 98.06 924 VAL A CA 1
ATOM 6884 C C . VAL A 1 924 ? 4.969 -15.790 -4.985 1.00 98.06 924 VAL A C 1
ATOM 6886 O O . VAL A 1 924 ? 5.690 -16.570 -5.592 1.00 98.06 924 VAL A O 1
ATOM 6889 N N . SER A 1 925 ? 5.357 -14.534 -4.762 1.00 95.94 925 SER A N 1
ATOM 6890 C CA . SER A 1 925 ? 6.657 -14.010 -5.238 1.00 95.94 925 SER A CA 1
ATOM 6891 C C . SER A 1 925 ? 7.400 -13.144 -4.222 1.00 95.94 925 SER A C 1
ATOM 6893 O O . SER A 1 925 ? 8.470 -12.625 -4.534 1.00 95.94 925 SER A O 1
ATOM 6895 N N . ASN A 1 926 ? 6.853 -12.954 -3.022 1.00 96.06 926 ASN A N 1
ATOM 6896 C CA . ASN A 1 926 ? 7.387 -12.008 -2.050 1.00 96.06 926 ASN A CA 1
ATOM 6897 C C . ASN A 1 926 ? 8.388 -12.677 -1.093 1.00 96.06 926 ASN A C 1
ATOM 6899 O O . ASN A 1 926 ? 8.101 -13.711 -0.488 1.00 96.06 926 ASN A O 1
ATOM 6903 N N . TRP A 1 927 ? 9.556 -12.052 -0.918 1.00 95.00 927 TRP A N 1
ATOM 6904 C CA . TRP A 1 927 ? 10.615 -12.525 -0.024 1.00 95.00 927 TRP A CA 1
ATOM 6905 C C . TRP A 1 927 ? 10.190 -12.602 1.448 1.00 95.00 927 TRP A C 1
ATOM 6907 O O . TRP A 1 927 ? 10.770 -13.372 2.214 1.00 95.00 927 TRP A O 1
ATOM 6917 N N . SER A 1 928 ? 9.189 -11.824 1.852 1.00 94.38 928 SER A N 1
ATOM 6918 C CA . SER A 1 928 ? 8.703 -11.778 3.231 1.00 94.38 928 SER A CA 1
ATOM 6919 C C . SER A 1 928 ? 7.596 -12.792 3.534 1.00 94.38 928 SER A C 1
ATOM 6921 O O . SER A 1 928 ? 7.307 -13.003 4.706 1.00 94.38 928 SER A O 1
ATOM 6923 N N . THR A 1 929 ? 7.001 -13.451 2.529 1.00 96.31 929 THR A N 1
ATOM 6924 C CA . THR A 1 929 ? 5.913 -14.419 2.754 1.00 96.31 929 THR A CA 1
ATOM 6925 C C . THR A 1 929 ? 6.400 -15.642 3.530 1.00 96.31 929 THR A C 1
ATOM 6927 O O . THR A 1 929 ? 7.404 -16.274 3.176 1.00 96.31 929 THR A O 1
ATOM 6930 N N . THR A 1 930 ? 5.658 -15.995 4.577 1.00 93.75 930 THR A N 1
ATOM 6931 C CA . THR A 1 930 ? 5.902 -17.167 5.428 1.00 93.75 930 THR A CA 1
ATOM 6932 C C . THR A 1 930 ? 4.814 -18.234 5.267 1.00 93.75 930 THR A C 1
ATOM 6934 O O . THR A 1 930 ? 3.804 -18.016 4.600 1.00 93.75 930 THR A O 1
ATOM 6937 N N . GLU A 1 931 ? 5.002 -19.403 5.888 1.00 96.44 931 GLU A N 1
ATOM 6938 C CA . GLU A 1 931 ? 3.952 -20.431 5.960 1.00 96.44 931 GLU A CA 1
ATOM 6939 C C . GLU A 1 931 ? 2.714 -19.938 6.717 1.00 96.44 931 GLU A C 1
ATOM 6941 O O . GLU A 1 931 ? 1.601 -20.192 6.272 1.00 96.44 931 GLU A O 1
ATOM 6946 N N . GLU A 1 932 ? 2.891 -19.165 7.795 1.00 90.94 932 GLU A N 1
ATOM 6947 C CA . GLU A 1 932 ? 1.773 -18.585 8.553 1.00 90.94 932 GLU A CA 1
ATOM 6948 C C . GLU A 1 932 ? 0.945 -17.630 7.682 1.00 90.94 932 GLU A C 1
ATOM 6950 O O . GLU A 1 932 ? -0.285 -17.635 7.725 1.00 90.94 932 GLU A O 1
ATOM 6955 N N . ASP A 1 933 ? 1.611 -16.826 6.849 1.00 94.62 933 ASP A N 1
ATOM 6956 C CA . ASP A 1 933 ? 0.933 -15.934 5.911 1.00 94.62 933 ASP A CA 1
ATOM 6957 C C . ASP A 1 933 ? 0.090 -16.709 4.897 1.00 94.62 933 ASP A C 1
ATOM 6959 O O . ASP A 1 933 ? -1.030 -16.291 4.597 1.00 94.62 933 ASP A O 1
ATOM 6963 N N . VAL A 1 934 ? 0.607 -17.833 4.390 1.00 98.31 934 VAL A N 1
ATOM 6964 C CA . VAL A 1 934 ? -0.129 -18.738 3.495 1.00 98.31 934 VAL A CA 1
ATOM 6965 C C . VAL A 1 934 ? -1.321 -19.354 4.213 1.00 98.31 934 VAL A C 1
ATOM 6967 O O . VAL A 1 934 ? -2.429 -19.268 3.693 1.00 98.31 934 VAL A O 1
ATOM 6970 N N . ASP A 1 935 ? -1.123 -19.907 5.408 1.00 95.38 935 ASP A N 1
ATOM 6971 C CA . ASP A 1 935 ? -2.172 -20.578 6.183 1.00 95.38 935 ASP A CA 1
ATOM 6972 C C . ASP A 1 935 ? -3.330 -19.632 6.489 1.00 95.38 935 ASP A C 1
ATOM 6974 O O . ASP A 1 935 ? -4.480 -19.909 6.156 1.00 95.38 935 ASP A O 1
ATOM 6978 N N . ARG A 1 936 ? -3.021 -18.444 7.019 1.00 87.88 936 ARG A N 1
ATOM 6979 C CA . ARG A 1 936 ? -4.029 -17.422 7.334 1.00 87.88 936 ARG A CA 1
ATOM 6980 C C . ARG A 1 936 ? -4.801 -16.969 6.100 1.00 87.88 936 ARG A C 1
ATOM 6982 O O . ARG A 1 936 ? -5.994 -16.675 6.182 1.00 87.88 936 ARG A O 1
ATOM 6989 N N . SER A 1 937 ? -4.115 -16.882 4.965 1.00 97.06 937 SER A N 1
ATOM 6990 C CA . SER A 1 937 ? -4.718 -16.461 3.702 1.00 97.06 937 SER A CA 1
ATOM 6991 C C . SER A 1 937 ? -5.574 -17.568 3.094 1.00 97.06 937 SER A C 1
ATOM 6993 O O . SER A 1 937 ? -6.672 -17.283 2.627 1.00 97.06 937 SER A O 1
ATOM 6995 N N . ALA A 1 938 ? -5.122 -18.822 3.142 1.00 98.44 938 ALA A N 1
ATOM 6996 C CA . ALA A 1 938 ? -5.900 -19.981 2.723 1.00 98.44 938 ALA A CA 1
ATOM 6997 C C . ALA A 1 938 ? -7.166 -20.122 3.577 1.00 98.44 938 ALA A C 1
ATOM 6999 O O . ALA A 1 938 ? -8.252 -20.275 3.025 1.00 98.44 938 ALA A O 1
ATOM 7000 N N . ASP A 1 939 ? -7.056 -19.952 4.896 1.00 93.69 939 ASP A N 1
ATOM 7001 C CA . ASP A 1 939 ? -8.196 -19.968 5.812 1.00 93.69 939 ASP A CA 1
ATOM 7002 C C . ASP A 1 939 ? -9.222 -18.873 5.484 1.00 93.69 939 ASP A C 1
ATOM 7004 O O . ASP A 1 939 ? -10.425 -19.134 5.494 1.00 93.69 939 ASP A O 1
ATOM 7008 N N . SER A 1 940 ? -8.769 -17.655 5.168 1.00 92.25 940 SER A N 1
ATOM 7009 C CA . SER A 1 940 ? -9.634 -16.554 4.707 1.00 92.25 940 SER A CA 1
ATOM 7010 C C . SER A 1 940 ? -10.380 -16.921 3.420 1.00 92.25 940 SER A C 1
ATOM 7012 O O . SER A 1 940 ? -11.604 -16.791 3.347 1.00 92.25 940 SER A O 1
ATOM 7014 N N . ILE A 1 941 ? -9.675 -17.484 2.434 1.00 97.69 941 ILE A N 1
ATOM 7015 C CA . ILE A 1 941 ? -10.271 -17.923 1.165 1.00 97.69 941 ILE A CA 1
ATOM 7016 C C . ILE A 1 941 ? -11.299 -19.042 1.395 1.00 97.69 941 ILE A C 1
ATOM 7018 O O . ILE A 1 941 ? -12.397 -18.991 0.839 1.00 97.69 941 ILE A O 1
ATOM 7022 N N . VAL A 1 942 ? -10.984 -20.028 2.239 1.00 97.19 942 VAL A N 1
ATOM 7023 C CA . VAL A 1 942 ? -11.892 -21.136 2.574 1.00 97.19 942 VAL A CA 1
ATOM 7024 C C . VAL A 1 942 ? -13.124 -20.634 3.326 1.00 97.19 942 VAL A C 1
ATOM 7026 O O . VAL A 1 942 ? -14.240 -21.044 3.004 1.00 97.19 942 VAL A O 1
ATOM 7029 N N . ARG A 1 943 ? -12.969 -19.717 4.293 1.00 92.12 943 ARG A N 1
ATOM 7030 C CA . ARG A 1 943 ? -14.108 -19.090 4.988 1.00 92.12 943 ARG A CA 1
ATOM 7031 C C . ARG A 1 943 ? -15.025 -18.361 4.010 1.00 92.12 943 ARG A C 1
ATOM 7033 O O . ARG A 1 943 ? -16.238 -18.570 4.054 1.00 92.12 943 ARG A O 1
ATOM 7040 N N . ALA A 1 944 ? -14.455 -17.566 3.107 1.00 89.62 944 ALA A N 1
ATOM 7041 C CA . ALA A 1 944 ? -15.211 -16.866 2.076 1.00 89.62 944 ALA A CA 1
ATOM 7042 C C . ALA A 1 944 ? -15.958 -17.845 1.154 1.00 89.62 944 ALA A C 1
ATOM 7044 O O . ALA A 1 944 ? -17.147 -17.657 0.892 1.00 89.62 944 ALA A O 1
ATOM 7045 N N . ALA A 1 945 ? -15.304 -18.926 0.717 1.00 95.19 945 ALA A N 1
ATOM 7046 C CA . ALA A 1 945 ? -15.937 -19.967 -0.090 1.00 95.19 945 ALA A CA 1
ATOM 7047 C C . ALA A 1 945 ? -17.112 -20.630 0.652 1.00 95.19 945 ALA A C 1
ATOM 7049 O O . ALA A 1 945 ? -18.220 -20.677 0.115 1.00 95.19 945 ALA A O 1
ATOM 7050 N N . ARG A 1 946 ? -16.914 -21.059 1.909 1.00 91.62 946 ARG A N 1
ATOM 7051 C CA . ARG A 1 946 ? -17.956 -21.669 2.763 1.00 91.62 946 ARG A CA 1
ATOM 7052 C C . ARG A 1 946 ? -19.164 -20.760 2.957 1.00 91.62 946 ARG A C 1
ATOM 7054 O O . ARG A 1 946 ? -20.300 -21.222 2.839 1.00 91.62 946 ARG A O 1
ATOM 7061 N N . GLN A 1 947 ? -18.917 -19.471 3.191 1.00 88.56 947 GLN A N 1
ATOM 7062 C CA . GLN A 1 947 ? -19.967 -18.469 3.342 1.00 88.56 947 GLN A CA 1
ATOM 7063 C C . GLN A 1 947 ? -20.823 -18.349 2.076 1.00 88.56 947 GLN A C 1
ATOM 7065 O O . GLN A 1 947 ? -22.050 -18.307 2.170 1.00 88.56 947 GLN A O 1
ATOM 7070 N N . VAL A 1 948 ? -20.198 -18.336 0.896 1.00 89.88 948 VAL A N 1
ATOM 7071 C CA . VAL A 1 948 ? -20.910 -18.259 -0.389 1.00 89.88 948 VAL A CA 1
ATOM 7072 C C . VAL A 1 948 ? -21.721 -19.524 -0.666 1.00 89.88 948 VAL A C 1
ATOM 7074 O O . VAL A 1 948 ? -22.842 -19.432 -1.163 1.00 89.88 948 VAL A O 1
ATOM 7077 N N . VAL A 1 949 ? -21.204 -20.704 -0.311 1.00 89.25 949 VAL A N 1
ATOM 7078 C CA . VAL A 1 949 ? -21.917 -21.976 -0.529 1.00 89.25 949 VAL A CA 1
ATOM 7079 C C . VAL A 1 949 ? -22.931 -22.323 0.572 1.00 89.25 949 VAL A C 1
ATOM 7081 O O . VAL A 1 949 ? -23.543 -23.389 0.531 1.00 89.25 949 VAL A O 1
ATOM 7084 N N . GLY A 1 950 ? -23.148 -21.430 1.544 1.00 72.25 950 GLY A N 1
ATOM 7085 C CA . GLY A 1 950 ? -24.164 -21.588 2.590 1.00 72.25 950 GLY A CA 1
ATOM 7086 C C . GLY A 1 950 ? -23.813 -22.611 3.675 1.00 72.25 950 GLY A C 1
ATOM 7087 O O . GLY A 1 950 ? -24.690 -23.020 4.441 1.00 72.25 950 GLY A O 1
ATOM 7088 N N . VAL A 1 951 ? -22.547 -23.021 3.770 1.00 59.88 951 VAL A N 1
ATOM 7089 C CA . VAL A 1 951 ? -22.051 -23.823 4.891 1.00 59.88 951 VAL A CA 1
ATOM 7090 C C . VAL A 1 951 ? -21.814 -22.855 6.049 1.00 59.88 951 VAL A C 1
ATOM 7092 O O . VAL A 1 951 ? -20.986 -21.954 5.937 1.00 59.88 951 VAL A O 1
ATOM 7095 N N . ARG A 1 952 ? -22.578 -22.991 7.145 1.00 37.22 952 ARG A N 1
ATOM 7096 C CA . ARG A 1 952 ? -22.356 -22.185 8.361 1.00 37.22 952 ARG A CA 1
ATOM 7097 C C . ARG A 1 952 ? -20.913 -22.399 8.828 1.00 37.22 952 ARG A C 1
ATOM 7099 O O . ARG A 1 952 ? -20.556 -23.533 9.143 1.00 37.22 952 ARG A O 1
ATOM 7106 N N . VAL A 1 953 ? -20.133 -21.316 8.798 1.00 38.59 953 VAL A N 1
ATOM 7107 C CA . VAL A 1 953 ? -18.740 -21.234 9.267 1.00 38.59 953 VAL A CA 1
ATOM 7108 C C . VAL A 1 953 ? -18.684 -21.391 10.777 1.00 38.59 953 VAL A C 1
ATOM 7110 O O . VAL A 1 953 ? -19.570 -20.809 11.449 1.00 38.59 953 VAL A O 1
#

Solvent-accessible surface area (backbone atoms only — not comparable to full-atom values): 48912 Å² total; per-residue (Å²): 132,80,79,78,76,79,77,86,86,84,79,57,49,45,28,38,34,25,48,78,88,37,78,37,35,39,39,39,33,26,80,42,84,50,98,75,16,34,36,41,40,32,35,32,43,35,41,76,93,63,28,29,35,36,76,37,33,39,39,34,24,33,79,85,54,27,52,41,36,40,39,39,37,33,32,53,73,89,39,49,36,38,36,44,32,44,42,59,75,46,37,35,40,35,40,40,30,52,76,88,49,73,50,78,47,77,44,83,47,65,54,69,19,41,63,31,43,70,93,74,55,63,63,37,48,38,59,50,22,42,46,52,69,76,48,59,60,69,41,73,41,45,29,38,28,62,71,82,68,42,78,33,37,35,32,33,39,66,70,43,86,43,47,38,37,30,88,89,47,75,42,63,32,37,39,23,44,30,41,35,41,45,96,92,51,74,46,61,28,39,41,27,18,32,94,86,17,43,56,41,35,40,34,28,69,91,73,36,34,38,35,21,28,46,81,53,52,42,68,36,31,40,79,68,86,76,84,58,98,63,52,39,81,44,79,33,71,39,97,92,35,40,33,26,32,42,36,32,45,41,95,73,76,93,63,74,51,28,41,31,38,40,53,36,60,40,78,74,94,38,49,38,37,34,69,52,72,87,43,40,46,45,41,51,52,35,49,55,41,7,72,73,54,23,39,23,39,26,41,17,41,57,48,21,44,52,8,38,66,62,49,76,74,29,32,49,69,52,55,12,51,47,53,47,26,50,51,54,52,48,51,73,37,83,54,38,32,62,85,38,24,33,38,38,6,33,30,53,11,17,57,23,43,41,55,24,49,47,76,40,87,67,56,56,34,39,34,29,29,37,29,68,38,51,35,31,53,55,46,55,51,49,40,52,47,56,57,53,70,76,44,97,67,53,73,67,59,50,49,52,52,52,54,51,50,50,54,51,50,51,17,64,76,68,71,48,66,54,87,76,46,56,73,71,59,38,62,67,61,71,29,39,40,60,48,40,41,40,69,34,44,45,73,66,42,45,67,54,40,81,50,36,36,39,36,36,29,22,62,27,12,64,78,41,47,50,66,22,52,54,45,43,50,56,46,44,63,70,27,98,79,47,47,60,70,48,78,46,74,40,80,52,12,9,66,74,69,42,79,43,90,74,25,51,76,81,53,40,83,68,65,72,93,56,83,53,52,75,66,53,42,48,64,56,71,49,79,78,81,73,96,61,91,75,57,70,68,56,55,52,52,51,49,49,66,36,44,54,49,69,60,75,67,53,60,41,48,40,38,18,35,70,83,42,14,14,59,39,70,56,8,48,52,33,43,56,51,50,63,73,64,67,46,47,29,19,37,41,82,61,22,52,67,41,39,51,37,28,51,54,34,43,54,50,46,33,67,43,47,59,40,57,88,75,40,37,63,24,80,34,66,25,36,43,53,8,39,29,51,39,51,41,14,47,50,45,45,42,34,45,77,70,75,39,61,53,90,83,68,40,73,89,82,50,78,70,70,42,37,36,32,32,63,60,55,61,66,44,55,60,51,22,36,46,77,72,71,45,56,76,90,57,52,43,70,25,58,41,50,95,57,47,24,44,38,54,68,50,43,40,60,51,52,77,74,57,79,73,42,36,38,37,45,45,44,27,34,32,95,60,24,24,34,43,31,59,30,49,56,46,45,52,45,28,55,79,68,73,28,45,35,35,34,48,9,42,57,36,44,58,36,41,45,26,83,89,45,32,77,66,50,47,47,52,62,70,43,44,22,35,15,23,25,39,25,21,59,66,12,22,52,86,61,29,8,31,22,33,25,65,46,46,67,34,37,28,66,57,33,51,81,89,53,98,81,66,71,72,57,92,90,51,93,75,44,54,22,31,41,30,91,49,60,78,34,73,48,56,27,46,19,49,34,32,36,48,66,73,40,39,72,68,41,52,21,49,49,53,51,49,26,25,54,49,24,41,48,45,50,55,64,48,56,72,38,86,48,36,44,71,73,43,72,61,80,31,28,20,36,29,33,30,34,45,50,99,70,81,58,34,47,61,42,24,54,53,19,51,51,44,29,56,71,67,58,75,32,42,64,34,77,48,73,58,96,86,39,47,28,41,38,40,25,43,36,36,83,71,43,48,70,66,45,44,52,57,34,46,51,43,48,50,51,24,42,33,56,67,64,68,45,88,126

Radius of gyration: 37.23 Å; Cα contacts (8 Å, |Δi|>4): 2073; chains: 1; bounding box: 83×94×105 Å

Mean predicted aligned error: 17.1 Å

Secondary structure (DSSP, 8-state):
-PPPPPPPPS-PEEEEEEETTEEEEEEEEEEEEETTEEEEEEEEEE-TTT-EEEEEEEEEE-TT--EEEEEEEEEETTEEEEEEEEEETTEEEEEEEETTEEEEEEEE--TTPEEE-TTT--THHHHHHHHHTTSPTT-EEEEEETTTTEEEEEEEEEEEEEEEE-SS-EEEEEEEEEEEEETTEEEEEEEEEETT--EEEEEEGGGTEEEEEHHHHSTT-EE-----TT-EEEEEEETTEEEEEEEE--S----SSEEEEEEE--SSS--TT-EETTEEHHHHHHHHHHHTT-EEEEEPPTTSTT--S-STT--HHHHHHHHHHHHHHHHT-TTEEEEEEEEEEETHHHHHHHHHHHH-TT--EEEEES---S-HHHHHHHHHHHHHHTSS--HHHHHHHHHHHHHHHHHHHH--SGGGS-HHHHHHH--HHHHHHHT--HHHHHTT--S-EEEEEETT-SSS-THHHHHHHHHHHTSTT---EEEEEETTB-TTS-B-SS--GGGGGG-------HHHHHHHH-SSPPSS---HHHHHHHHHHHHGGG---TTSTTB-SSS-----HHHHHHHHHHHHHT---SSGGG-HHHHHHHHHHHHHHHHHTT--TT-EEEEESSHHHHHHHHHHHHHHHHHHHTT--HHHH-STTSPPPEEEEETT--HHHHHHHHHTT--GGGEEEEPB-TTSPBPHHHHHHHHHT--SSEEEEEEBS-TTT--B--HHHHHHHHHHTT-EEEEE-TTGGGGGG-TTTGGGGTTGGGSSEEEEETTTTT-PPSS-EEEEES-HHHHHHHH----TT----SS----GGGGSS-SS---THHHHHHHHHHHHHHHHHHHHHHHHHHHHHHHHHHHTSTTEEE-S--SSSEEEEEE--SSS-HHHHHHHHHHHHHHH-S-B-EEEEETTEEEEEEE---TT--HHHHHHHHHHHHHHHHHHTT---

pLDDT: mean 89.8, std 10.9, range [28.58, 98.88]

Nearest PDB structures (foldseek):
  3vp6-assembly1_B  TM=9.083E-01  e=1.336E-28  Homo sapiens
  4rlg-assembly2_C  TM=8.766E-01  e=4.767E-29  Sphaerobacter thermophilus DSM 20745
  4rit-assembly1_A  TM=8.805E-01  e=1.045E-28  Sphaerobacter thermophilus DSM 20745
  6zek-assembly1_C  TM=9.055E-01  e=2.192E-27  Mus musculus
  4rlg-assembly2_D  TM=8.750E-01  e=1.409E-27  Sphaerobacter thermophilus DSM 20745

Foldseek 3Di:
DDDDDDDDDDDWFKKFKDFLNHTQWIKTWDWDADPFAIKIKIWIAGHPPFGWGWPIWIWDAGNLRFGAKIWTFIDTPNWTKTWIWGDDAQKIWIWIDTHHDIDIDIDGHHRQAQEAQPPRDCSSCLSVLLCLLVDDQQDWHWYQHNNVRDIKTKGWHDWDWWWKDFPVGIFTKTKIWIWIGDVPGIFIKIWIAGNNSGTAKIGRVVRRMIMGGPRRPPLAIDTDDFDDPPKDWDWFDADVWIWTKIKAAAPDDPDQAFFEEEEFEADDFAAQQNDDLNQSLNSVVNVVVRNVGYTYMTTGQDVHHNTHDDQQQDALLNSLRVSLSVLVVQCPDRRHDQQRYEYEYAESGLLSRLSNLLPHPSHQEYEYELYALAALQVLVLLLLLLVVVPDPDDPVVSVVVSVVSVVLLCCLQVVHCLVVDDPVSSVVSSGNHSSNSNRRGLLVSLQSRPHEYEYEYECLESSRHPVRLVSNVVSLCPHPVSHHYHYHYDYQAYSSRARDDNNDPVCSNVRDPQADDPVQLCVQPHDDDDPDDDDPVVVVVSCCVSCVSVDDPLLDQFAFAFLFAHADPLLVVLVVVLVVVVFFQQACVRPVPLVVLLVVLQQVCCVLLVAPNLKDKAKDQALLQQLLLQVLLLVQVQQVVVVHHCVPPNDPPTDDEAEEEEPLDDCSNVVSCVVNVNHPVRYHYAYADLLRAGDLVSLLVVLVPDDGEYEYEFEQQRRAFGAGHPQVSVLVSCVVNVYAYEYEHQPRSLLSLAPVSVVRCVNVNSGFKYKYFCSRQLNRDGGTIMIIGPCLPSSLSSQDDDDPPRDHDPVDPDRNSSRGNDSGDRSNSSSSSSSCVVQPSPNSNCSQVVLLVLQVVLQVLQVVQPQKDFSYDSSGNKTKMWGHAPDDDRQVLRVQLLVQLVVVVLHHWDWDARPNGITTMGGRRYSNHDSVSSVSSSVSSSVSSCVSNVNDD

Sequence (953 aa):
MPAPPPLPEANGTTFTIFYNGRALGSEQIAVNRVADGWVISSSGRLAAPIDALARRLQIRYTADWHPISFDFDGTLRGQLQTMHTTVEGTTAKSDLTIGTETTQRTNTIDPASLLILTNSFFAGYEAVAARARTAPAGTDIPIFAEGPMTMFRGRIGAAADEQIQTVARRVAAHRATLTLTVPGGSVDAVIWWDDAGRLVRFSVPGQQIEVAREDIAAVSSRTVRISRANDEAVTIPSNGFTLAGTLSRPASSTVPRLPAVVLAGGSGGGDRDGFVAGVPILGQIAGALADAGFIVIRYDKRGMGQSGGRAEAATLADYADDLRAAVKFLEARKDVDPKRLAVVGHGEGGIVALIAASKEKRIDAVALVATPGVTGADLMLAQQRHLLDRMKITPEERQAKIDAQKKIHDAVLSGKGLDALPADVRRTVDNAEFQSLLASDPAKLMKAVSLPLLILQGELDTQVEPKNADLLAEMAARRKKAPPAEVVKVPGVNHLLATAATGEVDEYAALKDKTATLGDIRAALGGPLPPHPLDASEVVADLAAAAEPGLVTTSGPRYFGFVTGGALPAAVAAEWVAAAWDQNAGLFVMSPTAAVAEEIAGQWLIDLLRLPRHASVGFVTGAHMANFTALAAARHELLRRAGYDVEADGLQAAPRLNVVVGAEVHVSVIGALRLLGIGSSQVVRVEADGQGRMRPEALADTLDRLSGPTIVCAQAGNVNTGAFDPFDEVADAARRHGAWLHVDGAFGLWAACSESLRHLVGGVERADSWATDAHKWLNAPYDSGLVFTSHPEAHRAAMSVEAAYLVRSADEPREPMDWVPESSRRARGFAVYAALRALGRSGVEDLVDRCCRLAARFAELLRQEPSMQVLNDVVLNQVLVRVVPATGDPDAATRDALRLVQEERVCWLGGTRWHGMEAMRISVSNWSTTEEDVDRSADSIVRAARQVVGVRV